Protein AF-0000000087742282 (afdb_homodimer)

Nearest PDB structures (foldseek):
  4ol8-assembly1_A  TM=4.978E-01  e=5.197E-01  Saccharomyces cerevisiae
  6ffb-assembly1_A  TM=5.145E-01  e=5.236E+00  Homo sapiens
  6g4l-assembly1_A  TM=5.117E-01  e=5.236E+00  Homo sapiens
  4nbu-assembly1_D  TM=4.990E-01  e=9.695E+00  Bacillus sp. SG-1
  4ol8-assembly1_A  TM=4.983E-01  e=5.009E-01  Saccharomyces cerevisiae

Organism: Butyrivibrio fibrisolvens (NCBI:txid831)

Structure (mmCIF, N/CA/C/O backbone):
data_AF-0000000087742282-model_v1
#
loop_
_entity.id
_entity.type
_entity.pdbx_description
1 polymer 'ISLre2 family transposase'
#
loop_
_atom_site.group_PDB
_atom_site.id
_atom_site.type_symbol
_atom_site.label_atom_id
_atom_site.label_alt_id
_atom_site.label_comp_id
_atom_site.label_asym_id
_atom_site.label_entity_id
_atom_site.label_seq_id
_atom_site.pdbx_PDB_ins_code
_atom_site.Cartn_x
_atom_site.Cartn_y
_atom_site.Cartn_z
_atom_site.occupancy
_atom_site.B_iso_or_equiv
_atom_site.auth_seq_id
_atom_site.auth_comp_id
_atom_site.auth_asym_id
_atom_site.auth_atom_id
_atom_site.pdbx_PDB_model_num
ATOM 1 N N . MET A 1 1 ? -6.805 -37.25 -22.734 1 43.94 1 MET A N 1
ATOM 2 C CA . MET A 1 1 ? -5.613 -37.812 -22.125 1 43.94 1 MET A CA 1
ATOM 3 C C . MET A 1 1 ? -4.375 -37.562 -22.969 1 43.94 1 MET A C 1
ATOM 5 O O . MET A 1 1 ? -3.328 -37.188 -22.453 1 43.94 1 MET A O 1
ATOM 9 N N . ASP A 1 2 ? -4.625 -37.656 -24.297 1 52.22 2 ASP A N 1
ATOM 10 C CA . ASP A 1 2 ? -3.496 -37.531 -25.219 1 52.22 2 ASP A CA 1
ATOM 11 C C . ASP A 1 2 ? -2.971 -36.094 -25.266 1 52.22 2 ASP A C 1
ATOM 13 O O . ASP A 1 2 ? -1.761 -35.875 -25.328 1 52.22 2 ASP A O 1
ATOM 17 N N . SER A 1 3 ? -3.893 -35.188 -24.953 1 60.19 3 SER A N 1
ATOM 18 C CA . SER A 1 3 ? -3.527 -33.781 -25.109 1 60.19 3 SER A CA 1
ATOM 19 C C . SER A 1 3 ? -2.727 -33.281 -23.906 1 60.19 3 SER A C 1
ATOM 21 O O . SER A 1 3 ? -1.747 -32.562 -24.062 1 60.19 3 SER A O 1
ATOM 23 N N . ILE A 1 4 ? -2.986 -33.844 -22.797 1 65.38 4 ILE A N 1
ATOM 24 C CA . ILE A 1 4 ? -2.264 -33.469 -21.594 1 65.38 4 ILE A CA 1
ATOM 25 C C . ILE A 1 4 ? -0.836 -34 -21.641 1 65.38 4 ILE A C 1
ATOM 27 O O . ILE A 1 4 ? 0.105 -33.344 -21.203 1 65.38 4 ILE A O 1
ATOM 31 N N . LYS A 1 5 ? -0.748 -35.125 -22.328 1 68.06 5 LYS A N 1
ATOM 32 C CA . LYS A 1 5 ? 0.563 -35.75 -22.469 1 68.06 5 LYS A CA 1
ATOM 33 C C . LYS A 1 5 ? 1.479 -34.938 -23.359 1 68.06 5 LYS A C 1
ATOM 35 O O . LYS A 1 5 ? 2.672 -34.781 -23.078 1 68.06 5 LYS A O 1
ATOM 40 N N . GLN A 1 6 ? 0.842 -34.375 -24.391 1 71.19 6 GLN A N 1
ATOM 41 C CA . GLN A 1 6 ? 1.635 -33.594 -25.312 1 71.19 6 GLN A CA 1
ATOM 42 C C . GLN A 1 6 ? 2.131 -32.312 -24.625 1 71.19 6 GLN A C 1
ATOM 44 O O . GLN A 1 6 ? 3.287 -31.922 -24.797 1 71.19 6 GLN A O 1
ATOM 49 N N . ILE A 1 7 ? 1.326 -31.734 -23.859 1 74.62 7 ILE A N 1
ATOM 50 C CA . ILE A 1 7 ? 1.693 -30.5 -23.172 1 74.62 7 ILE A CA 1
ATOM 51 C C . ILE A 1 7 ? 2.799 -30.781 -22.156 1 74.62 7 ILE A C 1
ATOM 53 O O . ILE A 1 7 ? 3.748 -30.016 -22.031 1 74.62 7 ILE A O 1
ATOM 57 N N . TRP A 1 8 ? 2.691 -31.891 -21.641 1 77.75 8 TRP A N 1
ATOM 58 C CA . TRP A 1 8 ? 3.676 -32.281 -20.641 1 77.75 8 TRP A CA 1
ATOM 59 C C . TRP A 1 8 ? 5.043 -32.5 -21.281 1 77.75 8 TRP A C 1
ATOM 61 O O . TRP A 1 8 ? 6.066 -32.062 -20.734 1 77.75 8 TRP A O 1
ATOM 71 N N . GLU A 1 9 ? 5.02 -33.031 -22.484 1 75.88 9 GLU A N 1
ATOM 72 C CA . GLU A 1 9 ? 6.285 -33.375 -23.141 1 75.88 9 GLU A CA 1
ATOM 73 C C . GLU A 1 9 ? 7.086 -32.125 -23.453 1 75.88 9 GLU A C 1
ATOM 75 O O . GLU A 1 9 ? 8.305 -32.094 -23.266 1 75.88 9 GLU A O 1
ATOM 80 N N . GLU A 1 10 ? 6.391 -31.141 -23.844 1 77 10 GLU A N 1
ATOM 81 C CA . GLU A 1 10 ? 7.062 -29.891 -24.172 1 77 10 GLU A CA 1
ATOM 82 C C . GLU A 1 10 ? 7.629 -29.219 -22.922 1 77 10 GLU A C 1
ATOM 84 O O . GLU A 1 10 ? 8.734 -28.688 -22.938 1 77 10 GLU A O 1
ATOM 89 N N . VAL A 1 11 ? 6.941 -29.266 -21.906 1 81.69 11 VAL A N 1
ATOM 90 C CA . VAL A 1 11 ? 7.348 -28.641 -20.656 1 81.69 11 VAL A CA 1
ATOM 91 C C . VAL A 1 11 ? 8.43 -29.484 -19.969 1 81.69 11 VAL A C 1
ATOM 93 O O . VAL A 1 11 ? 9.352 -28.938 -19.359 1 81.69 11 VAL A O 1
ATOM 96 N N . GLU A 1 12 ? 8.336 -30.734 -20.188 1 80.81 12 GLU A N 1
ATOM 97 C CA . GLU A 1 12 ? 9.312 -31.641 -19.594 1 80.81 12 GLU A CA 1
ATOM 98 C C . GLU A 1 12 ? 10.719 -31.359 -20.125 1 80.81 12 GLU A C 1
ATOM 100 O O . GLU A 1 12 ? 11.68 -31.359 -19.359 1 80.81 12 GLU A O 1
ATOM 105 N N . GLU A 1 13 ? 10.781 -31.094 -21.406 1 84.38 13 GLU A N 1
ATOM 106 C CA . GLU A 1 13 ? 12.086 -30.781 -22 1 84.38 13 GLU A CA 1
ATOM 107 C C . GLU A 1 13 ? 12.695 -29.531 -21.375 1 84.38 13 GLU A C 1
ATOM 109 O O . GLU A 1 13 ? 13.891 -29.5 -21.062 1 84.38 13 GLU A O 1
ATOM 114 N N . LYS A 1 14 ? 11.922 -28.578 -21.234 1 89.44 14 LYS A N 1
ATOM 115 C CA . LYS A 1 14 ? 12.406 -27.328 -20.656 1 89.44 14 LYS A CA 1
ATOM 116 C C . LYS A 1 14 ? 12.773 -27.516 -19.188 1 89.44 14 LYS A C 1
ATOM 118 O O . LYS A 1 14 ? 13.75 -26.938 -18.719 1 89.44 14 LYS A O 1
ATOM 123 N N . LEU A 1 15 ? 12.047 -28.312 -18.453 1 89.19 15 LEU A N 1
ATOM 124 C CA . LEU A 1 15 ? 12.32 -28.578 -17.062 1 89.19 15 LEU A CA 1
ATOM 125 C C . LEU A 1 15 ? 13.648 -29.312 -16.906 1 89.19 15 LEU A C 1
ATOM 127 O O . LEU A 1 15 ? 14.406 -29.047 -15.969 1 89.19 15 LEU A O 1
ATOM 131 N N . VAL A 1 16 ? 13.906 -30.203 -17.844 1 85.94 16 VAL A N 1
ATOM 132 C CA . VAL A 1 16 ? 15.156 -30.953 -17.812 1 85.94 16 VAL A CA 1
ATOM 133 C C . VAL A 1 16 ? 16.344 -30.016 -18.047 1 85.94 16 VAL A C 1
ATOM 135 O O . VAL A 1 16 ? 17.375 -30.125 -17.391 1 85.94 16 VAL A O 1
ATOM 138 N N . LYS A 1 17 ? 16.125 -29.094 -18.906 1 90.25 17 LYS A N 1
ATOM 139 C CA . LYS A 1 17 ? 17.188 -28.125 -19.188 1 90.25 17 LYS A CA 1
ATOM 140 C C . LYS A 1 17 ? 17.438 -27.25 -17.953 1 90.25 17 LYS A C 1
ATOM 142 O O . LYS A 1 17 ? 18.594 -26.906 -17.672 1 90.25 17 LYS A O 1
ATOM 147 N N . ILE A 1 18 ? 16.422 -26.906 -17.297 1 92.56 18 ILE A N 1
ATOM 148 C CA . ILE A 1 18 ? 16.531 -26.094 -16.094 1 92.56 18 ILE A CA 1
ATOM 149 C C . ILE A 1 18 ? 17.266 -26.891 -15.016 1 92.56 18 ILE A C 1
ATOM 151 O O . ILE A 1 18 ? 18.141 -26.344 -14.32 1 92.56 18 ILE A O 1
ATOM 155 N N . LYS A 1 19 ? 17 -28.125 -14.883 1 90.06 19 LYS A N 1
ATOM 156 C CA . LYS A 1 19 ? 17.672 -29 -13.93 1 90.06 19 LYS A CA 1
ATOM 157 C C . LYS A 1 19 ? 19.156 -29.125 -14.258 1 90.06 19 LYS A C 1
ATOM 159 O O . LYS A 1 19 ? 20 -29.156 -13.359 1 90.06 19 LYS A O 1
ATOM 164 N N . GLU A 1 20 ? 19.406 -29.172 -15.523 1 88.81 20 GLU A N 1
ATOM 165 C CA . GLU A 1 20 ? 20.797 -29.266 -15.977 1 88.81 20 GLU A CA 1
ATOM 166 C C . GLU A 1 20 ? 21.578 -28 -15.617 1 88.81 20 GLU A C 1
ATOM 168 O O . GLU A 1 20 ? 22.703 -28.078 -15.125 1 88.81 20 GLU A O 1
ATOM 173 N N . SER A 1 21 ? 20.953 -26.938 -15.922 1 91.31 21 SER A N 1
ATOM 174 C CA . SER A 1 21 ? 21.594 -25.672 -15.578 1 91.31 21 SER A CA 1
ATOM 175 C C . SER A 1 21 ? 21.828 -25.562 -14.078 1 91.31 21 SER A C 1
ATOM 177 O O . SER A 1 21 ? 22.859 -25.047 -13.641 1 91.31 21 SER A O 1
ATOM 179 N N . PHE A 1 22 ? 20.922 -26.031 -13.297 1 92.06 22 PHE A N 1
ATOM 180 C CA . PHE A 1 22 ? 21 -26.016 -11.844 1 92.06 22 PHE A CA 1
ATOM 181 C C . PHE A 1 22 ? 22.109 -26.938 -11.352 1 92.06 22 PHE A C 1
ATOM 183 O O . PHE A 1 22 ? 22.828 -26.609 -10.398 1 92.06 22 PHE A O 1
ATOM 190 N N . ALA A 1 23 ? 22.234 -28.016 -11.977 1 88.62 23 ALA A N 1
ATOM 191 C CA . ALA A 1 23 ? 23.281 -28.969 -11.625 1 88.62 23 ALA A CA 1
ATOM 192 C C . ALA A 1 23 ? 24.656 -28.391 -11.906 1 88.62 23 ALA A C 1
ATOM 194 O O . ALA A 1 23 ? 25.609 -28.672 -11.18 1 88.62 23 ALA A O 1
ATOM 195 N N . LYS A 1 24 ? 24.75 -27.547 -12.961 1 87.5 24 LYS A N 1
ATOM 196 C CA . LYS A 1 24 ? 26.016 -26.906 -13.32 1 87.5 24 LYS A CA 1
ATOM 197 C C . LYS A 1 24 ? 26.375 -25.812 -12.32 1 87.5 24 LYS A C 1
ATOM 199 O O . LYS A 1 24 ? 27.562 -25.609 -12.016 1 87.5 24 LYS A O 1
ATOM 204 N N . ASN A 1 25 ? 25.312 -25.109 -11.906 1 90.19 25 ASN A N 1
ATOM 205 C CA . ASN A 1 25 ? 25.5 -24.016 -10.953 1 90.19 25 ASN A CA 1
ATOM 206 C C . ASN A 1 25 ? 24.5 -24.125 -9.797 1 90.19 25 ASN A C 1
ATOM 208 O O . ASN A 1 25 ? 23.594 -23.297 -9.672 1 90.19 25 ASN A O 1
ATOM 212 N N . PRO A 1 26 ? 24.875 -25.016 -8.852 1 88.06 26 PRO A N 1
ATOM 213 C CA . PRO A 1 26 ? 23.906 -25.312 -7.789 1 88.06 26 PRO A CA 1
ATOM 214 C C . PRO A 1 26 ? 23.672 -24.109 -6.867 1 88.06 26 PRO A C 1
ATOM 216 O O . PRO A 1 26 ? 22.672 -24.078 -6.145 1 88.06 26 PRO A O 1
ATOM 219 N N . PHE A 1 27 ? 24.5 -23.094 -6.953 1 87.56 27 PHE A N 1
ATOM 220 C CA . PHE A 1 27 ? 24.344 -21.906 -6.113 1 87.56 27 PHE A CA 1
ATOM 221 C C . PHE A 1 27 ? 23.234 -21.016 -6.656 1 87.56 27 PHE A C 1
ATOM 223 O O . PHE A 1 27 ? 22.781 -20.094 -5.965 1 87.56 27 PHE A O 1
ATOM 230 N N . GLU A 1 28 ? 22.797 -21.297 -7.863 1 93 28 GLU A N 1
ATOM 231 C CA . GLU A 1 28 ? 21.75 -20.5 -8.492 1 93 28 GLU A CA 1
ATOM 232 C C . GLU A 1 28 ? 20.359 -21.094 -8.219 1 93 28 GLU A C 1
ATOM 234 O O . GLU A 1 28 ? 19.594 -21.328 -9.156 1 93 28 GLU A O 1
ATOM 239 N N . MET A 1 29 ? 20.094 -21.281 -6.988 1 93.56 29 MET A N 1
ATOM 240 C CA . MET A 1 29 ? 18.828 -21.891 -6.555 1 93.56 29 MET A CA 1
ATOM 241 C C . MET A 1 29 ? 17.656 -21 -6.941 1 93.56 29 MET A C 1
ATOM 243 O O . MET A 1 29 ? 16.594 -21.516 -7.332 1 93.56 29 MET A O 1
ATOM 247 N N . ALA A 1 30 ? 17.828 -19.719 -6.836 1 95.75 30 ALA A N 1
ATOM 248 C CA . ALA A 1 30 ? 16.734 -18.797 -7.176 1 95.75 30 ALA A CA 1
ATOM 249 C C . ALA A 1 30 ? 16.375 -18.906 -8.656 1 95.75 30 ALA A C 1
ATOM 251 O O . ALA A 1 30 ? 15.203 -18.922 -9.016 1 95.75 30 ALA A O 1
ATOM 252 N N . GLU A 1 31 ? 17.391 -18.984 -9.484 1 95.88 31 GLU A N 1
ATOM 253 C CA . GLU A 1 31 ? 17.172 -19.109 -10.922 1 95.88 31 GLU A CA 1
ATOM 254 C C . GLU A 1 31 ? 16.469 -20.422 -11.25 1 95.88 31 GLU A C 1
ATOM 256 O O . GLU A 1 31 ? 15.562 -20.453 -12.094 1 95.88 31 GLU A O 1
ATOM 261 N N . PHE A 1 32 ? 16.938 -21.453 -10.562 1 95.94 32 PHE A N 1
ATOM 262 C CA . PHE A 1 32 ? 16.297 -22.75 -10.703 1 95.94 32 PHE A CA 1
ATOM 263 C C . PHE A 1 32 ? 14.82 -22.672 -10.328 1 95.94 32 PHE A C 1
ATOM 265 O O . PHE A 1 32 ? 13.953 -23.062 -11.117 1 95.94 32 PHE A O 1
ATOM 272 N N . GLU A 1 33 ? 14.523 -22.141 -9.195 1 96.38 33 GLU A N 1
ATOM 273 C CA . GLU A 1 33 ? 13.164 -22.016 -8.688 1 96.38 33 GLU A CA 1
ATOM 274 C C . GLU A 1 33 ? 12.297 -21.172 -9.617 1 96.38 33 GLU A C 1
ATOM 276 O O . GLU A 1 33 ? 11.18 -21.562 -9.953 1 96.38 33 GLU A O 1
ATOM 281 N N . ARG A 1 34 ? 12.766 -20.016 -10.023 1 95.75 34 ARG A N 1
ATOM 282 C CA . ARG A 1 34 ? 12.039 -19.109 -10.906 1 95.75 34 ARG A CA 1
ATOM 283 C C . ARG A 1 34 ? 11.758 -19.766 -12.258 1 95.75 34 ARG A C 1
ATOM 285 O O . ARG A 1 34 ? 10.688 -19.578 -12.828 1 95.75 34 ARG A O 1
ATOM 292 N N . GLY A 1 35 ? 12.773 -20.469 -12.75 1 95.38 35 GLY A N 1
ATOM 293 C CA . GLY A 1 35 ? 12.578 -21.172 -14.008 1 95.38 35 GLY A CA 1
ATOM 294 C C . GLY A 1 35 ? 11.5 -22.234 -13.93 1 95.38 35 GLY A C 1
ATOM 295 O O . GLY A 1 35 ? 10.656 -22.328 -14.82 1 95.38 35 GLY A O 1
ATOM 296 N N . VAL A 1 36 ? 11.562 -23.031 -12.875 1 95.19 36 VAL A N 1
ATOM 297 C CA . VAL A 1 36 ? 10.562 -24.062 -12.656 1 95.19 36 VAL A CA 1
ATOM 298 C C . VAL A 1 36 ? 9.188 -23.422 -12.508 1 95.19 36 VAL A C 1
ATOM 300 O O . VAL A 1 36 ? 8.219 -23.875 -13.125 1 95.19 36 VAL A O 1
ATOM 303 N N . HIS A 1 37 ? 9.125 -22.375 -11.742 1 94.94 37 HIS A N 1
ATOM 304 C CA . HIS A 1 37 ? 7.875 -21.656 -11.516 1 94.94 37 HIS A CA 1
ATOM 305 C C . HIS A 1 37 ? 7.266 -21.172 -12.828 1 94.94 37 HIS A C 1
ATOM 307 O O . HIS A 1 37 ? 6.066 -21.328 -13.055 1 94.94 37 HIS A O 1
ATOM 313 N N . ALA A 1 38 ? 8.031 -20.609 -13.656 1 93.81 38 ALA A N 1
ATOM 314 C CA . ALA A 1 38 ? 7.578 -20.094 -14.953 1 93.81 38 ALA A CA 1
ATOM 315 C C . ALA A 1 38 ? 7.027 -21.219 -15.828 1 93.81 38 ALA A C 1
ATOM 317 O O . ALA A 1 38 ? 6.012 -21.047 -16.5 1 93.81 38 ALA A O 1
ATOM 318 N N . GLN A 1 39 ? 7.699 -22.375 -15.82 1 92.75 39 GLN A N 1
ATOM 319 C CA . GLN A 1 39 ? 7.289 -23.5 -16.656 1 92.75 39 GLN A CA 1
ATOM 320 C C . GLN A 1 39 ? 5.969 -24.094 -16.188 1 92.75 39 GLN A C 1
ATOM 322 O O . GLN A 1 39 ? 5.117 -24.453 -17 1 92.75 39 GLN A O 1
ATOM 327 N N . PHE A 1 40 ? 5.797 -24.188 -14.938 1 92.62 40 PHE A N 1
ATOM 328 C CA . PHE A 1 40 ? 4.555 -24.766 -14.43 1 92.62 40 PHE A CA 1
ATOM 329 C C . PHE A 1 40 ? 3.389 -23.812 -14.641 1 92.62 40 PHE A C 1
ATOM 331 O O . PHE A 1 40 ? 2.258 -24.234 -14.867 1 92.62 40 PHE A O 1
ATOM 338 N N . ASN A 1 41 ? 3.621 -22.531 -14.578 1 92.94 41 ASN A N 1
ATOM 339 C CA . ASN A 1 41 ? 2.586 -21.578 -14.938 1 92.94 41 ASN A CA 1
ATOM 340 C C . ASN A 1 41 ? 2.191 -21.703 -16.406 1 92.94 41 ASN A C 1
ATOM 342 O O . ASN A 1 41 ? 1.013 -21.594 -16.75 1 92.94 41 ASN A O 1
ATOM 346 N N . ARG A 1 42 ? 3.15 -21.875 -17.219 1 92.19 42 ARG A N 1
ATOM 347 C CA . ARG A 1 42 ? 2.867 -22.094 -18.625 1 92.19 42 ARG A CA 1
ATOM 348 C C . ARG A 1 42 ? 2.031 -23.359 -18.828 1 92.19 42 ARG A C 1
ATOM 350 O O . ARG A 1 42 ? 1.093 -23.359 -19.625 1 92.19 42 ARG A O 1
ATOM 357 N N . LEU A 1 43 ? 2.424 -24.422 -18.141 1 91.25 43 LEU A N 1
ATOM 358 C CA . LEU A 1 43 ? 1.689 -25.672 -18.219 1 91.25 43 LEU A CA 1
ATOM 359 C C . LEU A 1 43 ? 0.241 -25.484 -17.781 1 91.25 43 LEU A C 1
ATOM 361 O O . LEU A 1 43 ? -0.67 -26.078 -18.375 1 91.25 43 LEU A O 1
ATOM 365 N N . GLU A 1 44 ? 0.077 -24.75 -16.766 1 93.38 44 GLU A N 1
ATOM 366 C CA . GLU A 1 44 ? -1.269 -24.438 -16.297 1 93.38 44 GLU A CA 1
ATOM 367 C C . GLU A 1 44 ? -2.09 -23.75 -17.375 1 93.38 44 GLU A C 1
ATOM 369 O O . GLU A 1 44 ? -3.24 -24.125 -17.625 1 93.38 44 GLU A O 1
ATOM 374 N N . ARG A 1 45 ? -1.546 -22.766 -18.016 1 94.94 45 ARG A N 1
ATOM 375 C CA . ARG A 1 45 ? -2.236 -22.047 -19.078 1 94.94 45 ARG A CA 1
ATOM 376 C C . ARG A 1 45 ? -2.604 -22.984 -20.234 1 94.94 45 ARG A C 1
ATOM 378 O O . ARG A 1 45 ? -3.713 -22.906 -20.766 1 94.94 45 ARG A O 1
ATOM 385 N N . ASP A 1 46 ? -1.679 -23.844 -20.578 1 92.94 46 ASP A N 1
ATOM 386 C CA . ASP A 1 46 ? -1.927 -24.797 -21.656 1 92.94 46 ASP A CA 1
ATOM 387 C C . ASP A 1 46 ? -3.051 -25.766 -21.281 1 92.94 46 ASP A C 1
ATOM 389 O O . ASP A 1 46 ? -3.859 -26.141 -22.141 1 92.94 46 ASP A O 1
ATOM 393 N N . PHE A 1 47 ? -3.012 -26.172 -20.047 1 92.12 47 PHE A N 1
ATOM 394 C CA . PHE A 1 47 ? -4.047 -27.094 -19.578 1 92.12 47 PHE A CA 1
ATOM 395 C C . PHE A 1 47 ? -5.422 -26.438 -19.672 1 92.12 47 PHE A C 1
ATOM 397 O O . PHE A 1 47 ? -6.379 -27.062 -20.141 1 92.12 47 PHE A O 1
ATOM 404 N N . ILE A 1 48 ? -5.555 -25.219 -19.266 1 95.12 48 ILE A N 1
ATOM 405 C CA . ILE A 1 48 ? -6.828 -24.516 -19.297 1 95.12 48 ILE A CA 1
ATOM 406 C C . ILE A 1 48 ? -7.254 -24.281 -20.734 1 95.12 48 ILE A C 1
ATOM 408 O O . ILE A 1 48 ? -8.414 -24.5 -21.094 1 95.12 48 ILE A O 1
ATOM 412 N N . LYS A 1 49 ? -6.324 -23.844 -21.531 1 95.12 49 LYS A N 1
ATOM 413 C CA . LYS A 1 49 ? -6.578 -23.656 -22.953 1 95.12 49 LYS A CA 1
ATOM 414 C C . LYS A 1 49 ? -7.152 -24.922 -23.594 1 95.12 49 LYS A C 1
ATOM 416 O O . LYS A 1 49 ? -8.188 -24.875 -24.25 1 95.12 49 LYS A O 1
ATOM 421 N N . GLN A 1 50 ? -6.488 -25.984 -23.344 1 92.25 50 GLN A N 1
ATOM 422 C CA . GLN A 1 50 ? -6.902 -27.25 -23.922 1 92.25 50 GLN A CA 1
ATOM 423 C C . GLN A 1 50 ? -8.289 -27.656 -23.438 1 92.25 50 GLN A C 1
ATOM 425 O O . GLN A 1 50 ? -9.102 -28.172 -24.219 1 92.25 50 GLN A O 1
ATOM 430 N N . THR A 1 51 ? -8.492 -27.469 -22.203 1 91.94 51 THR A N 1
ATOM 431 C CA . THR A 1 51 ? -9.797 -27.797 -21.641 1 91.94 51 THR A CA 1
ATOM 432 C C . THR A 1 51 ? -10.906 -27 -22.328 1 91.94 51 THR A C 1
ATOM 434 O O . THR A 1 51 ? -11.938 -27.562 -22.703 1 91.94 51 THR A O 1
ATOM 437 N N . LEU A 1 52 ? -10.727 -25.734 -22.531 1 94.06 52 LEU A N 1
ATOM 438 C CA . LEU A 1 52 ? -11.719 -24.875 -23.172 1 94.06 52 LEU A CA 1
ATOM 439 C C . LEU A 1 52 ? -11.93 -25.25 -24.625 1 94.06 52 LEU A C 1
ATOM 441 O O . LEU A 1 52 ? -13.062 -25.297 -25.109 1 94.06 52 LEU A O 1
ATOM 445 N N . GLU A 1 53 ? -10.867 -25.562 -25.281 1 94.19 53 GLU A N 1
ATOM 446 C CA . GLU A 1 53 ? -10.969 -25.953 -26.688 1 94.19 53 GLU A CA 1
ATOM 447 C C . GLU A 1 53 ? -11.641 -27.312 -26.844 1 94.19 53 GLU A C 1
ATOM 449 O O . GLU A 1 53 ? -12.359 -27.547 -27.812 1 94.19 53 GLU A O 1
ATOM 454 N N . GLU A 1 54 ? -11.367 -28.203 -25.906 1 90 54 GLU A N 1
ATOM 455 C CA . GLU A 1 54 ? -12.047 -29.484 -25.906 1 90 54 GLU A CA 1
ATOM 456 C C . GLU A 1 54 ? -13.555 -29.312 -25.75 1 90 54 GLU A C 1
ATOM 458 O O . GLU A 1 54 ? -14.336 -30 -26.406 1 90 54 GLU A O 1
ATOM 463 N N . LYS A 1 55 ? -13.93 -28.469 -24.906 1 90.69 55 LYS A N 1
ATOM 464 C CA . LYS A 1 55 ? -15.352 -28.188 -24.719 1 90.69 55 LYS A CA 1
ATOM 465 C C . LYS A 1 55 ? -15.969 -27.578 -25.969 1 90.69 55 LYS A C 1
ATOM 467 O O . LYS A 1 55 ? -17.109 -27.891 -26.328 1 90.69 55 LYS A O 1
ATOM 472 N N . ASP A 1 56 ? -15.289 -26.641 -26.594 1 92.81 56 ASP A N 1
ATOM 473 C CA . ASP A 1 56 ? -15.766 -26.062 -27.844 1 92.81 56 ASP A CA 1
ATOM 474 C C . ASP A 1 56 ? -15.938 -27.141 -28.906 1 92.81 56 ASP A C 1
ATOM 476 O O . ASP A 1 56 ? -16.922 -27.125 -29.656 1 92.81 56 ASP A O 1
ATOM 480 N N . ASN A 1 57 ? -14.984 -28.031 -28.953 1 90.81 57 ASN A N 1
ATOM 481 C CA . ASN A 1 57 ? -15.047 -29.141 -29.906 1 90.81 57 ASN A CA 1
ATOM 482 C C . ASN A 1 57 ? -16.234 -30.062 -29.625 1 90.81 57 ASN A C 1
ATOM 484 O O . ASN A 1 57 ? -16.844 -30.594 -30.547 1 90.81 57 ASN A O 1
ATOM 488 N N . GLN A 1 58 ? -16.484 -30.219 -28.359 1 87.62 58 GLN A N 1
ATOM 489 C CA . GLN A 1 58 ? -17.641 -31.016 -27.984 1 87.62 58 GLN A CA 1
ATOM 490 C C . GLN A 1 58 ? -18.938 -30.359 -28.469 1 87.62 58 GLN A C 1
ATOM 492 O O . GLN A 1 58 ? -19.844 -31.062 -28.922 1 87.62 58 GLN A O 1
ATOM 497 N N . ILE A 1 59 ? -19.031 -29.078 -28.375 1 89.88 59 ILE A N 1
ATOM 498 C CA . ILE A 1 59 ? -20.203 -28.344 -28.859 1 89.88 59 ILE A CA 1
ATOM 499 C C . ILE A 1 59 ? -20.297 -28.469 -30.375 1 89.88 59 ILE A C 1
ATOM 501 O O . ILE A 1 59 ? -21.375 -28.766 -30.922 1 89.88 59 ILE A O 1
ATOM 505 N N . ARG A 1 60 ? -19.234 -28.328 -31.016 1 90.06 60 ARG A N 1
ATOM 506 C CA . ARG A 1 60 ? -19.172 -28.406 -32.469 1 90.06 60 ARG A CA 1
ATOM 507 C C . ARG A 1 60 ? -19.656 -29.781 -32.969 1 90.06 60 ARG A C 1
ATOM 509 O O . ARG A 1 60 ? -20.344 -29.875 -33.969 1 90.06 60 ARG A O 1
ATOM 516 N N . GLY A 1 61 ? -19.312 -30.781 -32.156 1 85.5 61 GLY A N 1
ATOM 517 C CA . GLY A 1 61 ? -19.609 -32.125 -32.594 1 85.5 61 GLY A CA 1
ATOM 518 C C . GLY A 1 61 ? -20.938 -32.656 -32.062 1 85.5 61 GLY A C 1
ATOM 519 O O . GLY A 1 61 ? -21.359 -33.75 -32.406 1 85.5 61 GLY A O 1
ATOM 520 N N . SER A 1 62 ? -21.609 -31.828 -31.328 1 83.5 62 SER A N 1
ATOM 521 C CA . SER A 1 62 ? -22.844 -32.281 -30.688 1 83.5 62 SER A CA 1
ATOM 522 C C . SER A 1 62 ? -24 -32.344 -31.703 1 83.5 62 SER A C 1
ATOM 524 O O . SER A 1 62 ? -24.156 -31.422 -32.5 1 83.5 62 SER A O 1
ATOM 526 N N . LEU A 1 63 ? -24.797 -33.344 -31.656 1 76.62 63 LEU A N 1
ATOM 527 C CA . LEU A 1 63 ? -25.953 -33.531 -32.531 1 76.62 63 LEU A CA 1
ATOM 528 C C . LEU A 1 63 ? -27.062 -32.531 -32.156 1 76.62 63 LEU A C 1
ATOM 530 O O . LEU A 1 63 ? -27.781 -32.062 -33.031 1 76.62 63 LEU A O 1
ATOM 534 N N . LYS A 1 64 ? -27.156 -32.312 -30.922 1 77.56 64 LYS A N 1
ATOM 535 C CA . LYS A 1 64 ? -28.188 -31.391 -30.453 1 77.56 64 LYS A CA 1
ATOM 536 C C . LYS A 1 64 ? -27.969 -29.984 -31.016 1 77.56 64 LYS A C 1
ATOM 538 O O . LYS A 1 64 ? -28.922 -29.297 -31.359 1 77.56 64 LYS A O 1
ATOM 543 N N . ARG A 1 65 ? -26.75 -29.625 -31.062 1 81.19 65 ARG A N 1
ATOM 544 C CA . ARG A 1 65 ? -26.422 -28.297 -31.594 1 81.19 65 ARG A CA 1
ATOM 545 C C . ARG A 1 65 ? -26.797 -28.188 -33.062 1 81.19 65 ARG A C 1
ATOM 547 O O . ARG A 1 65 ? -27.25 -27.125 -33.531 1 81.19 65 ARG A O 1
ATOM 554 N N . LEU A 1 66 ? -26.781 -29.281 -33.781 1 80.44 66 LEU A N 1
ATOM 555 C CA . LEU A 1 66 ? -27.078 -29.312 -35.188 1 80.44 66 LEU A CA 1
ATOM 556 C C . LEU A 1 66 ? -28.547 -28.984 -35.438 1 80.44 66 LEU A C 1
ATOM 558 O O . LEU A 1 66 ? -28.906 -28.516 -36.531 1 80.44 66 LEU A O 1
ATOM 562 N N . ASP A 1 67 ? -29.266 -29.234 -34.469 1 84.31 67 ASP A N 1
ATOM 563 C CA . ASP A 1 67 ? -30.688 -29 -34.594 1 84.31 67 ASP A CA 1
ATOM 564 C C . ASP A 1 67 ? -30.984 -27.5 -34.719 1 84.31 67 ASP A C 1
ATOM 566 O O . ASP A 1 67 ? -31.906 -27.109 -35.438 1 84.31 67 ASP A O 1
ATOM 570 N N . ASN A 1 68 ? -30.172 -26.734 -34.094 1 89.69 68 ASN A N 1
ATOM 571 C CA . ASN A 1 68 ? -30.594 -25.344 -33.969 1 89.69 68 ASN A CA 1
ATOM 572 C C . ASN A 1 68 ? -29.5 -24.391 -34.438 1 89.69 68 ASN A C 1
ATOM 574 O O . ASN A 1 68 ? -29.75 -23.203 -34.625 1 89.69 68 ASN A O 1
ATOM 578 N N . TRP A 1 69 ? -28.312 -24.938 -34.562 1 92.06 69 TRP A N 1
ATOM 579 C CA . TRP A 1 69 ? -27.188 -24.031 -34.781 1 92.06 69 TRP A CA 1
ATOM 580 C C . TRP A 1 69 ? -26.328 -24.5 -35.969 1 92.06 69 TRP A C 1
ATOM 582 O O . TRP A 1 69 ? -26.109 -25.703 -36.125 1 92.06 69 TRP A O 1
ATOM 592 N N . VAL A 1 70 ? -25.859 -23.594 -36.75 1 94.12 70 VAL A N 1
ATOM 593 C CA . VAL A 1 70 ? -24.922 -23.891 -37.844 1 94.12 70 VAL A CA 1
ATOM 594 C C . VAL A 1 70 ? -23.578 -23.203 -37.562 1 94.12 70 VAL A C 1
ATOM 596 O O . VAL A 1 70 ? -23.547 -22.078 -37.062 1 94.12 70 VAL A O 1
ATOM 599 N N . ILE A 1 71 ? -22.5 -23.891 -37.906 1 94.19 71 ILE A N 1
ATOM 600 C CA . ILE A 1 71 ? -21.156 -23.344 -37.688 1 94.19 71 ILE A CA 1
ATOM 601 C C . ILE A 1 71 ? -20.891 -22.219 -38.688 1 94.19 71 ILE A C 1
ATOM 603 O O . ILE A 1 71 ? -21.109 -22.391 -39.906 1 94.19 71 ILE A O 1
ATOM 607 N N . VAL A 1 72 ? -20.438 -21.125 -38.219 1 95.44 72 VAL A N 1
ATOM 608 C CA . VAL A 1 72 ? -20.094 -20 -39.094 1 95.44 72 VAL A CA 1
ATOM 609 C C . VAL A 1 72 ? -18.578 -19.953 -39.281 1 95.44 72 VAL A C 1
ATOM 611 O O . VAL A 1 72 ? -18.094 -20.047 -40.406 1 95.44 72 VAL A O 1
ATOM 614 N N . ARG A 1 73 ? -17.797 -19.797 -38.219 1 95.88 73 ARG A N 1
ATOM 615 C CA . ARG A 1 73 ? -16.344 -19.734 -38.25 1 95.88 73 ARG A CA 1
ATOM 616 C C . ARG A 1 73 ? -15.742 -19.984 -36.875 1 95.88 73 ARG A C 1
ATOM 618 O O . ARG A 1 73 ? -16.469 -20.078 -35.875 1 95.88 73 ARG A O 1
ATOM 625 N N . GLN A 1 74 ? -14.469 -20.156 -36.875 1 95.38 74 GLN A N 1
ATOM 626 C CA . GLN A 1 74 ? -13.703 -20.25 -35.625 1 95.38 74 GLN A CA 1
ATOM 627 C C . GLN A 1 74 ? -12.883 -18.984 -35.406 1 95.38 74 GLN A C 1
ATOM 629 O O . GLN A 1 74 ? -12.289 -18.438 -36.312 1 95.38 74 GLN A O 1
ATOM 634 N N . ASP A 1 75 ? -12.906 -18.516 -34.219 1 95.62 75 ASP A N 1
ATOM 635 C CA . ASP A 1 75 ? -12.156 -17.328 -33.812 1 95.62 75 ASP A CA 1
ATOM 636 C C . ASP A 1 75 ? -11.203 -17.641 -32.656 1 95.62 75 ASP A C 1
ATOM 638 O O . ASP A 1 75 ? -11.211 -18.75 -32.125 1 95.62 75 ASP A O 1
ATOM 642 N N . THR A 1 76 ? -10.328 -16.688 -32.406 1 95.44 76 THR A N 1
ATOM 643 C CA . THR A 1 76 ? -9.414 -16.797 -31.281 1 95.44 76 THR A CA 1
ATOM 644 C C . THR A 1 76 ? -9.773 -15.789 -30.188 1 95.44 76 THR A C 1
ATOM 646 O O . THR A 1 76 ? -10.117 -14.648 -30.484 1 95.44 76 THR A O 1
ATOM 649 N N . LYS A 1 77 ? -9.75 -16.234 -28.953 1 95.19 77 LYS A N 1
ATOM 650 C CA . LYS A 1 77 ? -10.031 -15.367 -27.812 1 95.19 77 LYS A CA 1
ATOM 651 C C . LYS A 1 77 ? -8.852 -15.359 -26.828 1 95.19 77 LYS A C 1
ATOM 653 O O . LYS A 1 77 ? -8.266 -16.406 -26.547 1 95.19 77 LYS A O 1
ATOM 658 N N . LYS A 1 78 ? -8.477 -14.148 -26.391 1 95.44 78 LYS A N 1
ATOM 659 C CA . LYS A 1 78 ? -7.484 -13.977 -25.328 1 95.44 78 LYS A CA 1
ATOM 660 C C . LYS A 1 78 ? -8.156 -13.664 -24 1 95.44 78 LYS A C 1
ATOM 662 O O . LYS A 1 78 ? -8.961 -12.734 -23.906 1 95.44 78 LYS A O 1
ATOM 667 N N . LEU A 1 79 ? -7.918 -14.461 -23 1 96.06 79 LEU A N 1
ATOM 668 C CA . LEU A 1 79 ? -8.484 -14.305 -21.656 1 96.06 79 LEU A CA 1
ATOM 669 C C . LEU A 1 79 ? -7.395 -14.32 -20.594 1 96.06 79 LEU A C 1
ATOM 671 O O . LEU A 1 79 ? -6.574 -15.242 -20.562 1 96.06 79 LEU A O 1
ATOM 675 N N . LEU A 1 80 ? -7.316 -13.25 -19.797 1 97.44 80 LEU A N 1
ATOM 676 C CA . LEU A 1 80 ? -6.309 -13.195 -18.734 1 97.44 80 LEU A CA 1
ATOM 677 C C . LEU A 1 80 ? -6.754 -14 -17.516 1 97.44 80 LEU A C 1
ATOM 679 O O . LEU A 1 80 ? -7.758 -13.664 -16.891 1 97.44 80 LEU A O 1
ATOM 683 N N . ALA A 1 81 ? -6.027 -15.039 -17.219 1 97.25 81 ALA A N 1
ATOM 684 C CA . ALA A 1 81 ? -6.281 -15.898 -16.062 1 97.25 81 ALA A CA 1
ATOM 685 C C . ALA A 1 81 ? -5.246 -15.664 -14.969 1 97.25 81 ALA A C 1
ATOM 687 O O . ALA A 1 81 ? -4.344 -14.836 -15.125 1 97.25 81 ALA A O 1
ATOM 688 N N . LEU A 1 82 ? -5.312 -16.359 -13.867 1 96.31 82 LEU A N 1
ATOM 689 C CA . LEU A 1 82 ? -4.445 -16.188 -12.703 1 96.31 82 LEU A CA 1
ATOM 690 C C . LEU A 1 82 ? -2.984 -16.422 -13.078 1 96.31 82 LEU A C 1
ATOM 692 O O . LEU A 1 82 ? -2.092 -15.742 -12.57 1 96.31 82 LEU A O 1
ATOM 696 N N . SER A 1 83 ? -2.76 -17.406 -13.992 1 95.56 83 SER A N 1
ATOM 697 C CA . SER A 1 83 ? -1.399 -17.797 -14.359 1 95.56 83 SER A CA 1
ATOM 698 C C . SER A 1 83 ? -0.868 -16.922 -15.492 1 95.56 83 SER A C 1
ATOM 700 O O . SER A 1 83 ? 0.328 -16.953 -15.797 1 95.56 83 SER A O 1
ATOM 702 N N . GLY A 1 84 ? -1.781 -16.156 -16.109 1 96 84 GLY A N 1
ATOM 703 C CA . GLY A 1 84 ? -1.427 -15.336 -17.25 1 96 84 GLY A CA 1
ATOM 704 C C . GLY A 1 84 ? -2.441 -15.414 -18.375 1 96 84 GLY A C 1
ATOM 705 O O . GLY A 1 84 ? -3.498 -16.031 -18.234 1 96 84 GLY A O 1
ATOM 706 N N . PRO A 1 85 ? -2.098 -14.859 -19.484 1 96.88 85 PRO A N 1
ATOM 707 C CA . PRO A 1 85 ? -3.031 -14.852 -20.609 1 96.88 85 PRO A CA 1
ATOM 708 C C . PRO A 1 85 ? -3.172 -16.219 -21.266 1 96.88 85 PRO A C 1
ATOM 710 O O . PRO A 1 85 ? -2.174 -16.906 -21.484 1 96.88 85 PRO A O 1
ATOM 713 N N . ILE A 1 86 ? -4.383 -16.609 -21.547 1 96.44 86 ILE A N 1
ATOM 714 C CA . ILE A 1 86 ? -4.715 -17.828 -22.281 1 96.44 86 ILE A CA 1
ATOM 715 C C . ILE A 1 86 ? -5.316 -17.469 -23.641 1 96.44 86 ILE A C 1
ATOM 717 O O . ILE A 1 86 ? -6.238 -16.641 -23.719 1 96.44 86 ILE A O 1
ATOM 721 N N . VAL A 1 87 ? -4.766 -18.016 -24.672 1 96.44 87 VAL A N 1
ATOM 722 C CA . VAL A 1 87 ? -5.305 -17.812 -26.016 1 96.44 87 VAL A CA 1
ATOM 723 C C . VAL A 1 87 ? -5.906 -19.125 -26.531 1 96.44 87 VAL A C 1
ATOM 725 O O . VAL A 1 87 ? -5.195 -20.109 -26.703 1 96.44 87 VAL A O 1
ATOM 728 N N . PHE A 1 88 ? -7.219 -19.156 -26.781 1 95.75 88 PHE A N 1
ATOM 729 C CA . PHE A 1 88 ? -7.855 -20.391 -27.219 1 95.75 88 PHE A CA 1
ATOM 730 C C . PHE A 1 88 ? -8.836 -20.141 -28.344 1 95.75 88 PHE A C 1
ATOM 732 O O . PHE A 1 88 ? -9.266 -19 -28.562 1 95.75 88 PHE A O 1
ATOM 739 N N . LYS A 1 89 ? -9.141 -21.172 -29.016 1 96.19 89 LYS A N 1
ATOM 740 C CA . LYS A 1 89 ? -10.07 -21.109 -30.141 1 96.19 89 LYS A CA 1
ATOM 741 C C . LYS A 1 89 ? -11.5 -21.359 -29.688 1 96.19 89 LYS A C 1
ATOM 743 O O . LYS A 1 89 ? -11.742 -22.172 -28.797 1 96.19 89 LYS A O 1
ATOM 748 N N . LYS A 1 90 ? -12.414 -20.594 -30.297 1 95 90 LYS A N 1
ATOM 749 C CA . LYS A 1 90 ? -13.844 -20.781 -30.062 1 95 90 LYS A CA 1
ATOM 750 C C . LYS A 1 90 ? -14.641 -20.656 -31.359 1 95 90 LYS A C 1
ATOM 752 O O . LYS A 1 90 ? -14.148 -20.078 -32.344 1 95 90 LYS A O 1
ATOM 757 N N . THR A 1 91 ? -15.844 -21.188 -31.359 1 95.81 91 THR A N 1
ATOM 758 C CA . THR A 1 91 ? -16.609 -21.297 -32.594 1 95.81 91 THR A CA 1
ATOM 759 C C . THR A 1 91 ? -17.844 -20.391 -32.562 1 95.81 91 THR A C 1
ATOM 761 O O . THR A 1 91 ? -18.562 -20.359 -31.547 1 95.81 91 THR A O 1
ATOM 764 N N . LEU A 1 92 ? -17.953 -19.578 -33.625 1 96 92 LEU A N 1
ATOM 765 C CA . LEU A 1 92 ? -19.172 -18.781 -33.812 1 96 92 LEU A CA 1
ATOM 766 C C . LEU A 1 92 ? -20.25 -19.594 -34.5 1 96 92 LEU A C 1
ATOM 768 O O . LEU A 1 92 ? -20 -20.188 -35.562 1 96 92 LEU A O 1
ATOM 772 N N . PHE A 1 93 ? -21.469 -19.656 -33.906 1 95.06 93 PHE A N 1
ATOM 773 C CA . PHE A 1 93 ? -22.594 -20.375 -34.469 1 95.06 93 PHE A CA 1
ATOM 774 C C . PHE A 1 93 ? -23.703 -19.422 -34.875 1 95.06 93 PHE A C 1
ATOM 776 O O . PHE A 1 93 ? -23.828 -18.328 -34.312 1 95.06 93 PHE A O 1
ATOM 783 N N . LYS A 1 94 ? -24.422 -19.75 -35.812 1 95.81 94 LYS A N 1
ATOM 784 C CA . LYS A 1 94 ? -25.625 -19.016 -36.25 1 95.81 94 LYS A CA 1
ATOM 785 C C . LYS A 1 94 ? -26.875 -19.844 -36 1 95.81 94 LYS A C 1
ATOM 787 O O . LYS A 1 94 ? -26.953 -21.016 -36.344 1 95.81 94 LYS A O 1
ATOM 792 N N . ASN A 1 95 ? -27.797 -19.188 -35.312 1 93.25 95 ASN A N 1
ATOM 793 C CA . ASN A 1 95 ? -29.062 -19.875 -35.031 1 93.25 95 ASN A CA 1
ATOM 794 C C . ASN A 1 95 ? -29.891 -20.031 -36.312 1 93.25 95 ASN A C 1
ATOM 796 O O . ASN A 1 95 ? -30.078 -19.078 -37.062 1 93.25 95 ASN A O 1
ATOM 800 N N . LYS A 1 96 ? -30.516 -21.188 -36.469 1 91.56 96 LYS A N 1
ATOM 801 C CA . LYS A 1 96 ? -31.266 -21.516 -37.688 1 91.56 96 LYS A CA 1
ATOM 802 C C . LYS A 1 96 ? -32.594 -20.797 -37.688 1 91.56 96 LYS A C 1
ATOM 804 O O . LYS A 1 96 ? -33.125 -20.453 -38.75 1 91.56 96 LYS A O 1
ATOM 809 N N . THR A 1 97 ? -33.125 -20.625 -36.594 1 91.62 97 THR A N 1
ATOM 810 C CA . THR A 1 97 ? -34.5 -20.094 -36.469 1 91.62 97 THR A CA 1
ATOM 811 C C . THR A 1 97 ? -34.5 -18.562 -36.625 1 91.62 97 THR A C 1
ATOM 813 O O . THR A 1 97 ? -35.219 -18.016 -37.438 1 91.62 97 THR A O 1
ATOM 816 N N . ASP A 1 98 ? -33.656 -17.875 -35.812 1 91.94 98 ASP A N 1
ATOM 817 C CA . ASP A 1 98 ? -33.75 -16.422 -35.781 1 91.94 98 ASP A CA 1
ATOM 818 C C . ASP A 1 98 ? -32.531 -15.789 -36.438 1 91.94 98 ASP A C 1
ATOM 820 O O . ASP A 1 98 ? -32.469 -14.57 -36.625 1 91.94 98 ASP A O 1
ATOM 824 N N . GLY A 1 99 ? -31.531 -16.453 -36.688 1 92.69 99 GLY A N 1
ATOM 825 C CA . GLY A 1 99 ? -30.422 -15.992 -37.5 1 92.69 99 GLY A CA 1
ATOM 826 C C . GLY A 1 99 ? -29.359 -15.266 -36.719 1 92.69 99 GLY A C 1
ATOM 827 O O . GLY A 1 99 ? -28.328 -14.859 -37.25 1 92.69 99 GLY A O 1
ATOM 828 N N . HIS A 1 100 ? -29.484 -15.117 -35.406 1 93.31 100 HIS A N 1
ATOM 829 C CA . HIS A 1 100 ? -28.469 -14.406 -34.656 1 93.31 100 HIS A CA 1
ATOM 830 C C . HIS A 1 100 ? -27.25 -15.289 -34.406 1 93.31 100 HIS A C 1
ATOM 832 O O . HIS A 1 100 ? -27.344 -16.516 -34.438 1 93.31 100 HIS A O 1
ATOM 838 N N . SER A 1 101 ? -26.094 -14.734 -34.312 1 94.44 101 SER A N 1
ATOM 839 C CA . SER A 1 101 ? -24.828 -15.453 -34.094 1 94.44 101 SER A CA 1
ATOM 840 C C . SER A 1 101 ? -24.391 -15.352 -32.656 1 94.44 101 SER A C 1
ATOM 842 O O . SER A 1 101 ? -24.594 -14.328 -31.984 1 94.44 101 SER A O 1
ATOM 844 N N . GLU A 1 102 ? -23.797 -16.453 -32.156 1 92.38 102 GLU A N 1
ATOM 845 C CA . GLU A 1 102 ? -23.344 -16.484 -30.781 1 92.38 102 GLU A CA 1
ATOM 846 C C . GLU A 1 102 ? -22.203 -17.484 -30.594 1 92.38 102 GLU A C 1
ATOM 848 O O . GLU A 1 102 ? -22.125 -18.469 -31.328 1 92.38 102 GLU A O 1
ATOM 853 N N . TYR A 1 103 ? -21.344 -17.125 -29.75 1 94.25 103 TYR A N 1
ATOM 854 C CA . TYR A 1 103 ? -20.375 -18.109 -29.281 1 94.25 103 TYR A CA 1
ATOM 855 C C . TYR A 1 103 ? -20.953 -18.969 -28.188 1 94.25 103 TYR A C 1
ATOM 857 O O . TYR A 1 103 ? -21.031 -18.547 -27.031 1 94.25 103 TYR A O 1
ATOM 865 N N . LEU A 1 104 ? -21.312 -20.203 -28.469 1 91.31 104 LEU A N 1
ATOM 866 C CA . LEU A 1 104 ? -22.078 -21.047 -27.547 1 91.31 104 LEU A CA 1
ATOM 867 C C . LEU A 1 104 ? -21.25 -21.406 -26.328 1 91.31 104 LEU A C 1
ATOM 869 O O . LEU A 1 104 ? -21.781 -21.562 -25.219 1 91.31 104 LEU A O 1
ATOM 873 N N . ILE A 1 105 ? -19.922 -21.562 -26.516 1 92.25 105 ILE A N 1
ATOM 874 C CA . ILE A 1 105 ? -19.062 -21.875 -25.359 1 92.25 105 ILE A CA 1
ATOM 875 C C . ILE A 1 105 ? -19.094 -20.719 -24.375 1 92.25 105 ILE A C 1
ATOM 877 O O . ILE A 1 105 ? -19.094 -20.922 -23.156 1 92.25 105 ILE A O 1
ATOM 881 N N . ASP A 1 106 ? -19.094 -19.484 -24.875 1 92.31 106 ASP A N 1
ATOM 882 C CA . ASP A 1 106 ? -19.188 -18.328 -23.984 1 92.31 106 ASP A CA 1
ATOM 883 C C . ASP A 1 106 ? -20.5 -18.328 -23.203 1 92.31 106 ASP A C 1
ATOM 885 O O . ASP A 1 106 ? -20.516 -18.031 -22.016 1 92.31 106 ASP A O 1
ATOM 889 N N . LYS A 1 107 ? -21.5 -18.641 -23.875 1 88.56 107 LYS A N 1
ATOM 890 C CA . LYS A 1 107 ? -22.812 -18.703 -23.25 1 88.56 107 LYS A CA 1
ATOM 891 C C . LYS A 1 107 ? -22.828 -19.734 -22.125 1 88.56 107 LYS A C 1
ATOM 893 O O . LYS A 1 107 ? -23.328 -19.469 -21.031 1 88.56 107 LYS A O 1
ATOM 898 N N . ILE A 1 108 ? -22.281 -20.906 -22.406 1 87.81 108 ILE A N 1
ATOM 899 C CA . ILE A 1 108 ? -22.281 -22 -21.438 1 87.81 108 ILE A CA 1
ATOM 900 C C . ILE A 1 108 ? -21.406 -21.625 -20.234 1 87.81 108 ILE A C 1
ATOM 902 O O . ILE A 1 108 ? -21.75 -21.906 -19.094 1 87.81 108 ILE A O 1
ATOM 906 N N . LEU A 1 109 ? -20.312 -20.922 -20.531 1 90.25 109 LEU A N 1
ATOM 907 C CA . LEU A 1 109 ? -19.344 -20.594 -19.484 1 90.25 109 LEU A CA 1
ATOM 908 C C . LEU A 1 109 ? -19.75 -19.312 -18.766 1 90.25 109 LEU A C 1
ATOM 910 O O . LEU A 1 109 ? -19.203 -19 -17.703 1 90.25 109 LEU A O 1
ATOM 914 N N . GLY A 1 110 ? -20.609 -18.594 -19.281 1 86.88 110 GLY A N 1
ATOM 915 C CA . GLY A 1 110 ? -21.016 -17.328 -18.703 1 86.88 110 GLY A CA 1
ATOM 916 C C . GLY A 1 110 ? -20.047 -16.203 -19 1 86.88 110 GLY A C 1
ATOM 917 O O . GLY A 1 110 ? -19.859 -15.305 -18.188 1 86.88 110 GLY A O 1
ATOM 918 N N . ILE A 1 111 ? -19.312 -16.297 -20.109 1 89.75 111 ILE A N 1
ATOM 919 C CA . ILE A 1 111 ? -18.375 -15.25 -20.516 1 89.75 111 ILE A CA 1
ATOM 920 C C . ILE A 1 111 ? -19.094 -14.234 -21.406 1 89.75 111 ILE A C 1
ATOM 922 O O . ILE A 1 111 ? -19.688 -14.602 -22.406 1 89.75 111 ILE A O 1
ATOM 926 N N . GLU A 1 112 ? -18.938 -13.023 -21.062 1 86.81 112 GLU A N 1
ATOM 927 C CA . GLU A 1 112 ? -19.562 -11.961 -21.844 1 86.81 112 GLU A CA 1
ATOM 928 C C . GLU A 1 112 ? -18.719 -11.617 -23.062 1 86.81 112 GLU A C 1
ATOM 930 O O . GLU A 1 112 ? -17.516 -11.906 -23.109 1 86.81 112 GLU A O 1
ATOM 935 N N . SER A 1 113 ? -19.25 -11.117 -24.203 1 81.62 113 SER A N 1
ATOM 936 C CA . SER A 1 113 ? -18.625 -10.867 -25.5 1 81.62 113 SER A CA 1
ATOM 937 C C . SER A 1 113 ? -17.344 -10.047 -25.344 1 81.62 113 SER A C 1
ATOM 939 O O . SER A 1 113 ? -16.344 -10.32 -26 1 81.62 113 SER A O 1
ATOM 941 N N . HIS A 1 114 ? -17.219 -9.18 -24.359 1 85.38 114 HIS A N 1
ATOM 942 C CA . HIS A 1 114 ? -16.062 -8.297 -24.297 1 85.38 114 HIS A CA 1
ATOM 943 C C . HIS A 1 114 ? -15.258 -8.523 -23.031 1 85.38 114 HIS A C 1
ATOM 945 O O . HIS A 1 114 ? -14.336 -7.77 -22.734 1 85.38 114 HIS A O 1
ATOM 951 N N . GLU A 1 115 ? -15.57 -9.664 -22.609 1 90.62 115 GLU A N 1
ATOM 952 C CA . GLU A 1 115 ? -14.836 -9.953 -21.375 1 90.62 115 GLU A CA 1
ATOM 953 C C . GLU A 1 115 ? -13.438 -10.477 -21.672 1 90.62 115 GLU A C 1
ATOM 955 O O . GLU A 1 115 ? -13.273 -11.422 -22.469 1 90.62 115 GLU A O 1
ATOM 960 N N . ARG A 1 116 ? -12.383 -9.883 -21.062 1 94.38 116 ARG A N 1
ATOM 961 C CA . ARG A 1 116 ? -11 -10.242 -21.359 1 94.38 116 ARG A CA 1
ATOM 962 C C . ARG A 1 116 ? -10.266 -10.695 -20.109 1 94.38 116 ARG A C 1
ATOM 964 O O . ARG A 1 116 ? -9.086 -11.055 -20.172 1 94.38 116 ARG A O 1
ATOM 971 N N . ILE A 1 117 ? -10.867 -10.594 -19 1 96.94 117 ILE A N 1
ATOM 972 C CA . ILE A 1 117 ? -10.289 -10.984 -17.719 1 96.94 117 ILE A CA 1
ATOM 973 C C . ILE A 1 117 ? -11.211 -11.969 -17.016 1 96.94 117 ILE A C 1
ATOM 975 O O . ILE A 1 117 ? -12.43 -11.766 -16.953 1 96.94 117 ILE A O 1
ATOM 979 N N . THR A 1 118 ? -10.68 -13.055 -16.547 1 96.69 118 THR A N 1
ATOM 980 C CA . THR A 1 118 ? -11.5 -14.055 -15.859 1 96.69 118 THR A CA 1
ATOM 981 C C . THR A 1 118 ? -12.047 -13.492 -14.547 1 96.69 118 THR A C 1
ATOM 983 O O . THR A 1 118 ? -11.523 -12.5 -14.023 1 96.69 118 THR A O 1
ATOM 986 N N . GLU A 1 119 ? -13.094 -14.133 -14.023 1 96.31 119 GLU A N 1
ATOM 987 C CA . GLU A 1 119 ? -13.672 -13.742 -12.742 1 96.31 119 GLU A CA 1
ATOM 988 C C . GLU A 1 119 ? -12.641 -13.844 -11.625 1 96.31 119 GLU A C 1
ATOM 990 O O . GLU A 1 119 ? -12.586 -12.977 -10.742 1 96.31 119 GLU A O 1
ATOM 995 N N . ALA A 1 120 ? -11.836 -14.883 -11.688 1 97.25 120 ALA A N 1
ATOM 996 C CA . ALA A 1 120 ? -10.828 -15.094 -10.656 1 97.25 120 ALA A CA 1
ATOM 997 C C . ALA A 1 120 ? -9.797 -13.969 -10.656 1 97.25 120 ALA A C 1
ATOM 999 O O . ALA A 1 120 ? -9.43 -13.453 -9.602 1 97.25 120 ALA A O 1
ATOM 1000 N N . SER A 1 121 ? -9.367 -13.602 -11.797 1 97.69 121 SER A N 1
ATOM 1001 C CA . SER A 1 121 ? -8.383 -12.531 -11.914 1 97.69 121 SER A CA 1
ATOM 1002 C C . SER A 1 121 ? -8.984 -11.188 -11.516 1 97.69 121 SER A C 1
ATOM 1004 O O . SER A 1 121 ? -8.305 -10.359 -10.906 1 97.69 121 SER A O 1
ATOM 1006 N N . LYS A 1 122 ? -10.219 -10.945 -11.898 1 97.62 122 LYS A N 1
ATOM 1007 C CA . LYS A 1 122 ? -10.891 -9.719 -11.477 1 97.62 122 LYS A CA 1
ATOM 1008 C C . LYS A 1 122 ? -10.977 -9.633 -9.953 1 97.62 122 LYS A C 1
ATOM 1010 O O . LYS A 1 122 ? -10.797 -8.555 -9.383 1 97.62 122 LYS A O 1
ATOM 1015 N N . ALA A 1 123 ? -11.336 -10.758 -9.367 1 97.94 123 ALA A N 1
ATOM 1016 C CA . ALA A 1 123 ? -11.391 -10.797 -7.906 1 97.94 123 ALA A CA 1
ATOM 1017 C C . ALA A 1 123 ? -10.039 -10.43 -7.297 1 97.94 123 ALA A C 1
ATOM 1019 O O . ALA A 1 123 ? -9.977 -9.703 -6.305 1 97.94 123 ALA A O 1
ATOM 1020 N N . GLN A 1 124 ? -8.992 -10.914 -7.891 1 96.56 124 GLN A N 1
ATOM 1021 C CA . GLN A 1 124 ? -7.645 -10.602 -7.422 1 96.56 124 GLN A CA 1
ATOM 1022 C C . GLN A 1 124 ? -7.336 -9.117 -7.574 1 96.56 124 GLN 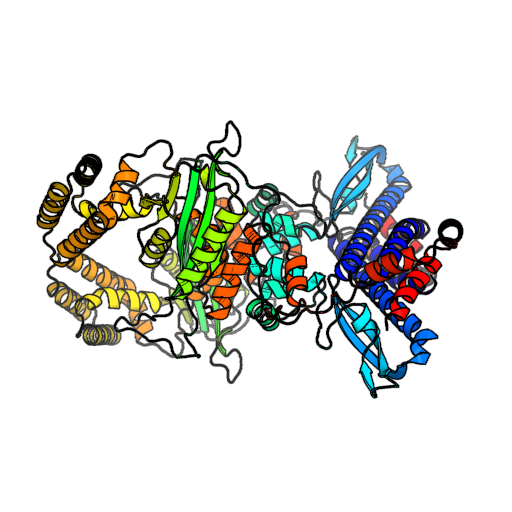A C 1
ATOM 1024 O O . GLN A 1 124 ? -6.688 -8.523 -6.711 1 96.56 124 GLN A O 1
ATOM 1029 N N . ILE A 1 125 ? -7.719 -8.594 -8.68 1 98.12 125 ILE A N 1
ATOM 1030 C CA . ILE A 1 125 ? -7.531 -7.168 -8.93 1 98.12 125 ILE A CA 1
ATOM 1031 C C . ILE A 1 125 ? -8.195 -6.355 -7.824 1 98.12 125 ILE A C 1
ATOM 1033 O O . ILE A 1 125 ? -7.574 -5.461 -7.242 1 98.12 125 ILE A O 1
ATOM 1037 N N . LEU A 1 126 ? -9.406 -6.707 -7.504 1 98.38 126 LEU A N 1
ATOM 1038 C CA . LEU A 1 126 ? -10.156 -5.973 -6.492 1 98.38 126 LEU A CA 1
ATOM 1039 C C . LEU A 1 126 ? -9.531 -6.148 -5.113 1 98.38 126 LEU A C 1
ATOM 1041 O O . LEU A 1 126 ? -9.469 -5.199 -4.328 1 98.38 126 LEU A O 1
ATOM 1045 N N . GLU A 1 127 ? -9.055 -7.348 -4.867 1 96.94 127 GLU A N 1
ATOM 1046 C CA . GLU A 1 127 ? -8.438 -7.652 -3.58 1 96.94 127 GLU A CA 1
ATOM 1047 C C . GLU A 1 127 ? -7.207 -6.777 -3.344 1 96.94 127 GLU A C 1
ATOM 1049 O O . GLU A 1 127 ? -6.953 -6.344 -2.217 1 96.94 127 GLU A O 1
ATOM 1054 N N . GLU A 1 128 ? -6.504 -6.531 -4.363 1 96.5 128 GLU A N 1
ATOM 1055 C CA . GLU A 1 128 ? -5.312 -5.703 -4.25 1 96.5 128 GLU A CA 1
ATOM 1056 C C . GLU A 1 128 ? -5.664 -4.219 -4.301 1 96.5 128 GLU A C 1
ATOM 1058 O O . GLU A 1 128 ? -5.191 -3.432 -3.477 1 96.5 128 GLU A O 1
ATOM 1063 N N . ALA A 1 129 ? -6.535 -3.854 -5.176 1 97.06 129 ALA A N 1
ATOM 1064 C CA . ALA A 1 129 ? -6.848 -2.447 -5.426 1 97.06 129 ALA A CA 1
ATOM 1065 C C . ALA A 1 129 ? -7.531 -1.814 -4.219 1 97.06 129 ALA A C 1
ATOM 1067 O O . ALA A 1 129 ? -7.414 -0.607 -3.992 1 97.06 129 ALA A O 1
ATOM 1068 N N . VAL A 1 130 ? -8.266 -2.592 -3.471 1 97.62 130 VAL A N 1
ATOM 1069 C CA . VAL A 1 130 ? -8.961 -2.064 -2.301 1 97.62 130 VAL A CA 1
ATOM 1070 C C . VAL A 1 130 ? -7.941 -1.615 -1.254 1 97.62 130 VAL A C 1
ATOM 1072 O O . VAL A 1 130 ? -8.242 -0.768 -0.411 1 97.62 130 VAL A O 1
ATOM 1075 N N . GLN A 1 131 ? -6.699 -2.076 -1.369 1 94.38 131 GLN A N 1
ATOM 1076 C CA . GLN A 1 131 ? -5.684 -1.809 -0.355 1 94.38 131 GLN A CA 1
ATOM 1077 C C . GLN A 1 131 ? -4.59 -0.896 -0.9 1 94.38 131 GLN A C 1
ATOM 1079 O O . GLN A 1 131 ? -3.91 -0.207 -0.136 1 94.38 131 GLN A O 1
ATOM 1084 N N . THR A 1 132 ? -4.402 -0.978 -2.193 1 93.25 132 THR A N 1
ATOM 1085 C CA . THR A 1 132 ? -3.279 -0.26 -2.781 1 93.25 132 THR A CA 1
ATOM 1086 C C . THR A 1 132 ? -3.703 0.449 -4.066 1 93.25 132 THR A C 1
ATOM 1088 O O . THR A 1 132 ? -4.898 0.592 -4.336 1 93.25 132 THR A O 1
ATOM 1091 N N . SER A 1 133 ? -2.689 0.906 -4.93 1 93.44 133 SER A N 1
ATOM 1092 C CA . SER A 1 133 ? -2.967 1.72 -6.109 1 93.44 133 SER A CA 1
ATOM 1093 C C . SER A 1 133 ? -3.6 0.887 -7.219 1 93.44 133 SER A C 1
ATOM 1095 O O . SER A 1 133 ? -3.508 -0.342 -7.207 1 93.44 133 SER A O 1
ATOM 1097 N N . TYR A 1 134 ? -4.242 1.576 -8.156 1 95.88 134 TYR A N 1
ATOM 1098 C CA . TYR A 1 134 ? -4.809 0.904 -9.32 1 95.88 134 TYR A CA 1
ATOM 1099 C C . TYR A 1 134 ? -3.732 0.164 -10.102 1 95.88 134 TYR A C 1
ATOM 1101 O O . TYR A 1 134 ? -3.973 -0.928 -10.617 1 95.88 134 TYR A O 1
ATOM 1109 N N . ARG A 1 135 ? -2.562 0.753 -10.195 1 94.62 135 ARG A N 1
ATOM 1110 C CA . ARG A 1 135 ? -1.448 0.107 -10.883 1 94.62 135 ARG A CA 1
ATOM 1111 C C . ARG A 1 135 ? -1.128 -1.244 -10.25 1 94.62 135 ARG A C 1
ATOM 1113 O O . ARG A 1 135 ? -1.011 -2.25 -10.953 1 94.62 135 ARG A O 1
ATOM 1120 N N . ARG A 1 136 ? -1.062 -1.3 -8.977 1 94.25 136 ARG A N 1
ATOM 1121 C CA . ARG A 1 136 ? -0.753 -2.541 -8.273 1 94.25 136 ARG A CA 1
ATOM 1122 C C . ARG A 1 136 ? -1.896 -3.541 -8.398 1 94.25 136 ARG A C 1
ATOM 1124 O O . ARG A 1 136 ? -1.666 -4.75 -8.453 1 94.25 136 ARG A O 1
ATOM 1131 N N . GLY A 1 137 ? -3.102 -2.939 -8.406 1 96.12 137 GLY A N 1
ATOM 1132 C CA . GLY A 1 137 ? -4.227 -3.812 -8.711 1 96.12 137 GLY A CA 1
ATOM 1133 C C . GLY A 1 137 ? -4.082 -4.535 -10.031 1 96.12 137 GLY A C 1
ATOM 1134 O O . GLY A 1 137 ? -4.34 -5.738 -10.125 1 96.12 137 GLY A O 1
ATOM 1135 N N . GLY A 1 138 ? -3.643 -3.82 -11.055 1 97.19 138 GLY A N 1
ATOM 1136 C CA . GLY A 1 138 ? -3.406 -4.426 -12.359 1 97.19 138 GLY A CA 1
ATOM 1137 C C . GLY A 1 138 ? -2.268 -5.426 -12.352 1 97.19 138 GLY A C 1
ATOM 1138 O O . GLY A 1 138 ? -2.34 -6.465 -13.016 1 97.19 138 GLY A O 1
ATOM 1139 N N . ASP A 1 139 ? -1.221 -5.137 -11.508 1 94.5 139 ASP A N 1
ATOM 1140 C CA . ASP A 1 139 ? -0.066 -6.023 -11.398 1 94.5 139 ASP A CA 1
ATOM 1141 C C . ASP A 1 139 ? -0.451 -7.348 -10.742 1 94.5 139 ASP A C 1
ATOM 1143 O O . ASP A 1 139 ? 0.152 -8.383 -11.031 1 94.5 139 ASP A O 1
ATOM 1147 N N . ALA A 1 140 ? -1.429 -7.289 -9.93 1 94.19 140 ALA A N 1
ATOM 1148 C CA . ALA A 1 140 ? -1.812 -8.453 -9.133 1 94.19 140 ALA A CA 1
ATOM 1149 C C . ALA A 1 140 ? -2.764 -9.359 -9.906 1 94.19 140 ALA A C 1
ATOM 1151 O O . ALA A 1 140 ? -3.139 -10.43 -9.422 1 94.19 140 ALA A O 1
ATOM 1152 N N . ALA A 1 141 ? -3.109 -8.938 -11.109 1 96 141 ALA A N 1
ATOM 1153 C CA . ALA A 1 141 ? -4.129 -9.648 -11.883 1 96 141 ALA A CA 1
ATOM 1154 C C . ALA A 1 141 ? -3.697 -11.086 -12.164 1 96 141 ALA A C 1
ATOM 1156 O O . ALA A 1 141 ? -4.535 -11.984 -12.258 1 96 141 ALA A O 1
ATOM 1157 N N . CYS A 1 142 ? -2.414 -11.289 -12.328 1 94.12 142 CYS A N 1
ATOM 1158 C CA . CYS A 1 142 ? -1.888 -12.617 -12.625 1 94.12 142 CYS A CA 1
ATOM 1159 C C . CYS A 1 142 ? -0.45 -12.758 -12.141 1 94.12 142 CYS A C 1
ATOM 1161 O O . CYS A 1 142 ? 0.166 -11.773 -11.719 1 94.12 142 CYS A O 1
ATOM 1163 N N . VAL A 1 143 ? 0.035 -13.961 -12.18 1 89.75 143 VAL A N 1
ATOM 1164 C CA . VAL A 1 143 ? 1.361 -14.258 -11.648 1 89.75 143 VAL A CA 1
ATOM 1165 C C . VAL A 1 143 ? 2.422 -13.945 -12.703 1 89.75 143 VAL A C 1
ATOM 1167 O O . VAL A 1 143 ? 3.574 -13.656 -12.367 1 89.75 143 VAL A O 1
ATOM 1170 N N . SER A 1 144 ? 2.006 -14.023 -13.977 1 88.81 144 SER A N 1
ATOM 1171 C CA . SER A 1 144 ? 2.957 -13.75 -15.047 1 88.81 144 SER A CA 1
ATOM 1172 C C . SER A 1 144 ? 3.305 -12.273 -15.125 1 88.81 144 SER A C 1
ATOM 1174 O O . SER A 1 144 ? 2.82 -11.477 -14.312 1 88.81 144 SER A O 1
ATOM 1176 N N . GLU A 1 145 ? 4.137 -11.922 -15.992 1 87.88 145 GLU A N 1
ATOM 1177 C CA . GLU A 1 145 ? 4.613 -10.555 -16.125 1 87.88 145 GLU A CA 1
ATOM 1178 C C . GLU A 1 145 ? 3.553 -9.664 -16.766 1 87.88 145 GLU A C 1
ATOM 1180 O O . GLU A 1 145 ? 3.658 -8.43 -16.734 1 87.88 145 GLU A O 1
ATOM 1185 N N . ASP A 1 146 ? 2.578 -10.305 -17.234 1 89.25 146 ASP A N 1
ATOM 1186 C CA . ASP A 1 146 ? 1.508 -9.539 -17.859 1 89.25 146 ASP A CA 1
ATOM 1187 C C . ASP A 1 146 ? 0.759 -8.695 -16.828 1 89.25 146 ASP A C 1
ATOM 1189 O O . ASP A 1 146 ? 0.609 -9.102 -15.68 1 89.25 146 ASP A O 1
ATOM 1193 N N . LYS A 1 147 ? 0.349 -7.5 -17.312 1 92 147 LYS A N 1
ATOM 1194 C CA . LYS A 1 147 ? -0.304 -6.574 -16.391 1 92 147 LYS A CA 1
ATOM 1195 C C . LYS A 1 147 ? -1.596 -6.023 -16.984 1 92 147 LYS A C 1
ATOM 1197 O O . LYS A 1 147 ? -1.716 -5.895 -18.203 1 92 147 LYS A O 1
ATOM 1202 N N . VAL A 1 148 ? -2.535 -5.855 -16.141 1 95.88 148 VAL A N 1
ATOM 1203 C CA . VAL A 1 148 ? -3.729 -5.086 -16.484 1 95.88 148 VAL A CA 1
ATOM 1204 C C . VAL A 1 148 ? -3.48 -3.602 -16.219 1 95.88 148 VAL A C 1
ATOM 1206 O O . VAL A 1 148 ? -2.877 -3.242 -15.195 1 95.88 148 VAL A O 1
ATOM 1209 N N . SER A 1 149 ? -3.926 -2.77 -17.078 1 96.5 149 SER A N 1
ATOM 1210 C CA . SER A 1 149 ? -3.643 -1.345 -16.938 1 96.5 149 SER A CA 1
ATOM 1211 C C . SER A 1 149 ? -4.398 -0.737 -15.766 1 96.5 149 SER A C 1
ATOM 1213 O O . SER A 1 149 ? -5.473 -1.22 -15.391 1 96.5 149 SER A O 1
ATOM 1215 N N . LYS A 1 150 ? -3.893 0.343 -15.273 1 96.19 150 LYS A N 1
ATOM 1216 C CA . LYS A 1 150 ? -4.555 1.07 -14.188 1 96.19 150 LYS A CA 1
ATOM 1217 C C . LYS A 1 150 ? -5.918 1.592 -14.633 1 96.19 150 LYS A C 1
ATOM 1219 O O . LYS A 1 150 ? -6.852 1.667 -13.836 1 96.19 150 LYS A O 1
ATOM 1224 N N . GLU A 1 151 ? -6.008 1.941 -15.898 1 96.19 151 GLU A N 1
ATOM 1225 C CA . GLU A 1 151 ? -7.266 2.439 -16.453 1 96.19 151 GLU A CA 1
ATOM 1226 C C . GLU A 1 151 ? -8.344 1.357 -16.438 1 96.19 151 GLU A C 1
ATOM 1228 O O . GLU A 1 151 ? -9.5 1.628 -16.109 1 96.19 151 GLU A O 1
ATOM 1233 N N . THR A 1 152 ? -7.875 0.178 -16.797 1 96.56 152 THR A N 1
ATOM 1234 C CA . THR A 1 152 ? -8.812 -0.938 -16.766 1 96.56 152 THR A CA 1
ATOM 1235 C C . THR A 1 152 ? -9.289 -1.2 -15.344 1 96.56 152 THR A C 1
ATOM 1237 O O . THR A 1 152 ? -10.484 -1.435 -15.117 1 96.56 152 THR A O 1
ATOM 1240 N N . VAL A 1 153 ? -8.383 -1.196 -14.359 1 97.75 153 VAL A N 1
ATOM 1241 C CA . VAL A 1 153 ? -8.742 -1.388 -12.961 1 97.75 153 VAL A CA 1
ATOM 1242 C C . VAL A 1 153 ? -9.711 -0.296 -12.516 1 97.75 153 VAL A C 1
ATOM 1244 O O . VAL A 1 153 ? -10.719 -0.58 -11.867 1 97.75 153 VAL A O 1
ATOM 1247 N N . LYS A 1 154 ? -9.438 0.955 -12.906 1 97.31 154 LYS A N 1
ATOM 1248 C CA . LYS A 1 154 ? -10.328 2.078 -12.609 1 97.31 154 LYS A CA 1
ATOM 1249 C C . LYS A 1 154 ? -11.727 1.823 -13.156 1 97.31 154 LYS A C 1
ATOM 1251 O O . LYS A 1 154 ? -12.719 2.023 -12.445 1 97.31 154 LYS A O 1
ATOM 1256 N N . ASP A 1 155 ? -11.781 1.352 -14.383 1 96.62 155 ASP A N 1
ATOM 1257 C CA . ASP A 1 155 ? -13.062 1.102 -15.031 1 96.62 155 ASP A CA 1
ATOM 1258 C C . ASP A 1 155 ? -13.852 0.021 -14.289 1 96.62 155 ASP A C 1
ATOM 1260 O O . ASP A 1 155 ? -15.062 0.135 -14.117 1 96.62 155 ASP A O 1
ATOM 1264 N N . ILE A 1 156 ? -13.172 -1.005 -13.898 1 96.44 156 ILE A N 1
ATOM 1265 C CA . ILE A 1 156 ? -13.797 -2.072 -13.125 1 96.44 156 ILE A CA 1
ATOM 1266 C C . ILE A 1 156 ? -14.383 -1.502 -11.836 1 96.44 156 ILE A C 1
ATOM 1268 O O . ILE A 1 156 ? -15.531 -1.775 -11.492 1 96.44 156 ILE A O 1
ATOM 1272 N N . LEU A 1 157 ? -13.641 -0.656 -11.141 1 97.38 157 LEU A N 1
ATOM 1273 C CA . LEU A 1 157 ? -14.039 -0.112 -9.852 1 97.38 157 LEU A CA 1
ATOM 1274 C C . LEU A 1 157 ? -15.188 0.882 -10.016 1 97.38 157 LEU A C 1
ATOM 1276 O O . LEU A 1 157 ? -16.125 0.88 -9.219 1 97.38 157 LEU A O 1
ATOM 1280 N N . HIS A 1 158 ? -15.133 1.708 -11.023 1 97.12 158 HIS A N 1
ATOM 1281 C CA . HIS A 1 158 ? -16.094 2.785 -11.219 1 97.12 158 HIS A CA 1
ATOM 1282 C C . HIS A 1 158 ? -17.484 2.232 -11.539 1 97.12 158 HIS A C 1
ATOM 1284 O O . HIS A 1 158 ? -18.484 2.928 -11.367 1 97.12 158 HIS A O 1
ATOM 1290 N N . THR A 1 159 ? -17.531 1.026 -11.969 1 95.69 159 THR A N 1
ATOM 1291 C CA . THR A 1 159 ? -18.828 0.47 -12.383 1 95.69 159 THR A CA 1
ATOM 1292 C C . THR A 1 159 ? -19.344 -0.522 -11.352 1 95.69 159 THR A C 1
ATOM 1294 O O . THR A 1 159 ? -20.375 -1.161 -11.555 1 95.69 159 THR A O 1
ATOM 1297 N N . LEU A 1 160 ? -18.703 -0.681 -10.289 1 96.75 160 LEU A N 1
ATOM 1298 C CA . LEU A 1 160 ? -19.062 -1.669 -9.281 1 96.75 160 LEU A CA 1
ATOM 1299 C C . LEU A 1 160 ? -20.422 -1.359 -8.68 1 96.75 160 LEU A C 1
ATOM 1301 O O . LEU A 1 160 ? -20.719 -0.206 -8.367 1 96.75 160 LEU A O 1
ATOM 1305 N N . ARG A 1 161 ? -21.172 -2.311 -8.586 1 96.56 161 ARG A N 1
ATOM 1306 C CA . ARG A 1 161 ? -22.391 -2.322 -7.793 1 96.56 161 ARG A CA 1
ATOM 1307 C C . ARG A 1 161 ? -22.234 -3.184 -6.547 1 96.56 161 ARG A C 1
ATOM 1309 O O . ARG A 1 161 ? -21.469 -4.152 -6.555 1 96.56 161 ARG A O 1
ATOM 1316 N N . PHE A 1 162 ? -22.859 -2.824 -5.508 1 96.19 162 PHE A N 1
ATOM 1317 C CA . PHE A 1 162 ? -22.719 -3.561 -4.258 1 96.19 162 PHE A CA 1
ATOM 1318 C C . PHE A 1 162 ? -24.047 -4.184 -3.846 1 96.19 162 PHE A C 1
ATOM 1320 O O . PHE A 1 162 ? -25.094 -3.566 -4 1 96.19 162 PHE A O 1
ATOM 1327 N N . PRO A 1 163 ? -23.984 -5.398 -3.434 1 92.88 163 PRO A N 1
ATOM 1328 C CA . PRO A 1 163 ? -25.219 -6.055 -2.992 1 92.88 163 PRO A CA 1
ATOM 1329 C C . PRO A 1 163 ? -25.781 -5.441 -1.712 1 92.88 163 PRO A C 1
ATOM 1331 O O . PRO A 1 163 ? -25.047 -4.809 -0.948 1 92.88 163 PRO A O 1
ATOM 1334 N N . GLU A 1 164 ? -27.047 -5.629 -1.59 1 87.12 164 GLU A N 1
ATOM 1335 C CA . GLU A 1 164 ? -27.688 -5.215 -0.341 1 87.12 164 GLU A CA 1
ATOM 1336 C C . GLU A 1 164 ? -27.234 -6.094 0.822 1 87.12 164 GLU A C 1
ATOM 1338 O O . GLU A 1 164 ? -26.781 -7.227 0.617 1 87.12 164 GLU A O 1
ATOM 1343 N N . GLU A 1 165 ? -27.312 -5.617 1.956 1 85.38 165 GLU A N 1
ATOM 1344 C CA . GLU A 1 165 ? -26.922 -6.352 3.154 1 85.38 165 GLU A CA 1
ATOM 1345 C C . GLU A 1 165 ? -27.766 -7.613 3.326 1 85.38 165 GLU A C 1
ATOM 1347 O O . GLU A 1 165 ? -28.969 -7.602 3.062 1 85.38 165 GLU A O 1
ATOM 1352 N N . LYS A 1 166 ? -27.094 -8.703 3.586 1 80.62 166 LYS A N 1
ATOM 1353 C CA . LYS A 1 166 ? -27.812 -9.953 3.83 1 80.62 166 LYS A CA 1
ATOM 1354 C C . LYS A 1 166 ? -28.609 -9.883 5.133 1 80.62 166 LYS A C 1
ATOM 1356 O O . LYS A 1 166 ? -28.094 -9.391 6.145 1 80.62 166 LYS A O 1
ATOM 1361 N N . LYS A 1 167 ? -29.812 -10.281 5.051 1 87.5 167 LYS A N 1
ATOM 1362 C CA . LYS A 1 167 ? -30.656 -10.367 6.246 1 87.5 167 LYS A CA 1
ATOM 1363 C C . LYS A 1 167 ? -30.266 -11.578 7.098 1 87.5 167 LYS A C 1
ATOM 1365 O O . LYS A 1 167 ? -30.016 -12.656 6.562 1 87.5 167 LYS A O 1
ATOM 1370 N N . ALA A 1 168 ? -30.188 -11.344 8.328 1 87.81 168 ALA A N 1
ATOM 1371 C CA . ALA A 1 168 ? -29.859 -12.445 9.234 1 87.81 168 ALA A CA 1
ATOM 1372 C C . ALA A 1 168 ? -31.016 -13.453 9.305 1 87.81 168 ALA A C 1
ATOM 1374 O O . ALA A 1 168 ? -32.188 -13.086 9.164 1 87.81 168 ALA A O 1
ATOM 1375 N N . ASP A 1 169 ? -30.672 -14.719 9.414 1 88.44 169 ASP A N 1
ATOM 1376 C CA . ASP A 1 169 ? -31.688 -15.758 9.562 1 88.44 169 ASP A CA 1
ATOM 1377 C C . ASP A 1 169 ? -32.5 -15.555 10.836 1 88.44 169 ASP A C 1
ATOM 1379 O O . ASP A 1 169 ? -33.719 -15.734 10.828 1 88.44 169 ASP A O 1
ATOM 1383 N N . SER A 1 170 ? -31.797 -15.195 11.898 1 92.69 170 SER A N 1
ATOM 1384 C CA . SER A 1 170 ? -32.438 -14.875 13.164 1 92.69 170 SER A CA 1
ATOM 1385 C C . SER A 1 170 ? -31.875 -13.578 13.758 1 92.69 170 SER A C 1
ATOM 1387 O O . SER A 1 170 ? -30.672 -13.336 13.695 1 92.69 170 SER A O 1
ATOM 1389 N N . LYS A 1 171 ? -32.844 -12.867 14.305 1 94.19 171 LYS A N 1
ATOM 1390 C CA . LYS A 1 171 ? -32.438 -11.586 14.867 1 94.19 171 LYS A CA 1
ATOM 1391 C C . LYS A 1 171 ? -31.766 -11.766 16.219 1 94.19 171 LYS A C 1
ATOM 1393 O O . LYS A 1 171 ? -32.188 -12.602 17.031 1 94.19 171 LYS A O 1
ATOM 1398 N N . LYS A 1 172 ? -30.812 -11.07 16.438 1 95.62 172 LYS A N 1
ATOM 1399 C CA . LYS A 1 172 ? -30.062 -11.117 17.688 1 95.62 172 LYS A CA 1
ATOM 1400 C C . LYS A 1 172 ? -30.688 -10.195 18.734 1 95.62 172 LYS A C 1
ATOM 1402 O O . LYS A 1 172 ? -31.203 -9.133 18.406 1 95.62 172 LYS A O 1
ATOM 1407 N N . THR A 1 173 ? -30.578 -10.578 19.953 1 96.06 173 THR A N 1
ATOM 1408 C CA . THR A 1 173 ? -31.047 -9.758 21.062 1 96.06 173 THR A CA 1
ATOM 1409 C C . THR A 1 173 ? -29.859 -9.172 21.812 1 96.06 173 THR A C 1
ATOM 1411 O O . THR A 1 173 ? -28.953 -9.898 22.234 1 96.06 173 THR A O 1
ATOM 1414 N N . VAL A 1 174 ? -29.844 -7.867 21.906 1 95.44 174 VAL A N 1
ATOM 1415 C CA . VAL A 1 174 ? -28.797 -7.172 22.656 1 95.44 174 VAL A CA 1
ATOM 1416 C C . VAL A 1 174 ? -29.422 -6.082 23.531 1 95.44 174 VAL A C 1
ATOM 1418 O O . VAL A 1 174 ? -30.484 -5.547 23.188 1 95.44 174 VAL A O 1
ATOM 1421 N N . ASP A 1 175 ? -28.766 -5.758 24.609 1 94.44 175 ASP A N 1
ATOM 1422 C CA . ASP A 1 175 ? -29.266 -4.703 25.5 1 94.44 175 ASP A CA 1
ATOM 1423 C C . ASP A 1 175 ? -28.938 -3.322 24.938 1 94.44 175 ASP A C 1
ATOM 1425 O O . ASP A 1 175 ? -29.75 -2.402 25.016 1 94.44 175 ASP A O 1
ATOM 1429 N N . TYR A 1 176 ? -27.75 -3.332 24.391 1 95.69 176 TYR A N 1
ATOM 1430 C CA . TYR A 1 176 ? -27.297 -2.047 23.875 1 95.69 176 TYR A CA 1
ATOM 1431 C C . TYR A 1 176 ? -26.672 -2.203 22.5 1 95.69 176 TYR A C 1
ATOM 1433 O O . TYR A 1 176 ? -26.078 -3.242 22.188 1 95.69 176 TYR A O 1
ATOM 1441 N N . LEU A 1 177 ? -26.859 -1.18 21.703 1 95.75 177 LEU A N 1
ATOM 1442 C CA . LEU A 1 177 ? -26.203 -1.068 20.406 1 95.75 177 LEU A CA 1
ATOM 1443 C C . LEU A 1 177 ? -25.5 0.276 20.266 1 95.75 177 LEU A C 1
ATOM 1445 O O . LEU A 1 177 ? -25.906 1.261 20.891 1 95.75 177 LEU A O 1
ATOM 1449 N N . TYR A 1 178 ? -24.5 0.252 19.516 1 96.75 178 TYR A N 1
ATOM 1450 C CA . TYR A 1 178 ? -23.703 1.467 19.359 1 96.75 178 TYR A CA 1
ATOM 1451 C C . TYR A 1 178 ? -23.516 1.803 17.891 1 96.75 178 TYR A C 1
ATOM 1453 O O . TYR A 1 178 ? -23.344 0.907 17.047 1 96.75 178 TYR A O 1
ATOM 1461 N N . ILE A 1 179 ? -23.547 3.047 17.547 1 95.88 179 ILE A N 1
ATOM 1462 C CA . ILE A 1 179 ? -23.281 3.58 16.219 1 95.88 179 ILE A CA 1
ATOM 1463 C C . ILE A 1 179 ? -22.203 4.672 16.312 1 95.88 179 ILE A C 1
ATOM 1465 O O . ILE A 1 179 ? -22.344 5.609 17.094 1 95.88 179 ILE A O 1
ATOM 1469 N N . ASP A 1 180 ? -21.156 4.52 15.633 1 97.12 180 ASP A N 1
ATOM 1470 C CA . ASP A 1 180 ? -20.188 5.605 15.453 1 97.12 180 ASP A CA 1
ATOM 1471 C C . ASP A 1 180 ? -20.266 6.168 14.039 1 97.12 180 ASP A C 1
ATOM 1473 O O . ASP A 1 180 ? -20.422 5.418 13.07 1 97.12 180 ASP A O 1
ATOM 1477 N N . ALA A 1 181 ? -20.266 7.434 13.883 1 96.12 181 ALA A N 1
ATOM 1478 C CA . ALA A 1 181 ? -20.328 8.102 12.594 1 96.12 181 ALA A CA 1
ATOM 1479 C C . ALA A 1 181 ? -19.281 9.211 12.484 1 96.12 181 ALA A C 1
ATOM 1481 O O . ALA A 1 181 ? -19.094 9.977 13.43 1 96.12 181 ALA A O 1
ATOM 1482 N N . ASP A 1 182 ? -18.578 9.242 11.469 1 96.75 182 ASP A N 1
ATOM 1483 C CA . ASP A 1 182 ? -17.547 10.234 11.188 1 96.75 182 ASP A CA 1
ATOM 1484 C C . ASP A 1 182 ? -17.281 10.336 9.688 1 96.75 182 ASP A C 1
ATOM 1486 O O . ASP A 1 182 ? -18.062 9.828 8.875 1 96.75 182 ASP A O 1
ATOM 1490 N N . GLU A 1 183 ? -16.391 11.195 9.297 1 96.5 183 GLU A N 1
ATOM 1491 C CA . GLU A 1 183 ? -16.109 11.359 7.871 1 96.5 183 GLU A CA 1
ATOM 1492 C C . GLU A 1 183 ? -14.625 11.562 7.609 1 96.5 183 GLU A C 1
ATOM 1494 O O . GLU A 1 183 ? -13.883 11.977 8.5 1 96.5 183 GLU A O 1
ATOM 1499 N N . ASP A 1 184 ? -14.148 11.156 6.484 1 96.06 184 ASP A N 1
ATOM 1500 C CA . ASP A 1 184 ? -12.828 11.445 5.93 1 96.06 184 ASP A CA 1
ATOM 1501 C C . ASP A 1 184 ? -12.906 12.555 4.883 1 96.06 184 ASP A C 1
ATOM 1503 O O . ASP A 1 184 ? -13.898 12.664 4.164 1 96.06 184 ASP A O 1
ATOM 1507 N N . HIS A 1 185 ? -11.953 13.406 4.855 1 95.38 185 HIS A N 1
ATOM 1508 C CA . HIS A 1 185 ? -11.852 14.461 3.85 1 95.38 185 HIS A CA 1
ATOM 1509 C C . HIS A 1 185 ? -10.984 14.016 2.676 1 95.38 185 HIS A C 1
ATOM 1511 O O . HIS A 1 185 ? -9.766 13.914 2.803 1 95.38 185 HIS A O 1
ATOM 1517 N N . ILE A 1 186 ? -11.609 13.828 1.566 1 95.56 186 ILE A N 1
ATOM 1518 C CA . ILE A 1 186 ? -10.977 13.242 0.393 1 95.56 186 ILE A CA 1
ATOM 1519 C C . ILE A 1 186 ? -10.797 14.305 -0.686 1 95.56 186 ILE A C 1
ATOM 1521 O O . ILE A 1 186 ? -11.719 15.07 -0.969 1 95.56 186 ILE A O 1
ATOM 1525 N N . SER A 1 187 ? -9.625 14.406 -1.265 1 93.44 187 SER A N 1
ATOM 1526 C CA . SER A 1 187 ? -9.344 15.398 -2.299 1 93.44 187 SER A CA 1
ATOM 1527 C C . SER A 1 187 ? -9.859 14.938 -3.658 1 93.44 187 SER A C 1
ATOM 1529 O O . SER A 1 187 ? -9.617 13.797 -4.066 1 93.44 187 SER A O 1
ATOM 1531 N N . LEU A 1 188 ? -10.484 15.844 -4.391 1 92.69 188 LEU A N 1
ATOM 1532 C CA . LEU A 1 188 ? -10.992 15.57 -5.73 1 92.69 188 LEU A CA 1
ATOM 1533 C C . LEU A 1 188 ? -10.055 16.125 -6.793 1 92.69 188 LEU A C 1
ATOM 1535 O O . LEU A 1 188 ? -9.461 17.188 -6.605 1 92.69 188 LEU A O 1
ATOM 1539 N N . GLN A 1 189 ? -10.016 15.406 -7.84 1 88.12 189 GLN A N 1
ATOM 1540 C CA . GLN A 1 189 ? -9.273 15.906 -8.992 1 88.12 189 GLN A CA 1
ATOM 1541 C C . GLN A 1 189 ? -10.031 17.031 -9.695 1 88.12 189 GLN A C 1
ATOM 1543 O O . GLN A 1 189 ? -9.43 17.938 -10.266 1 88.12 189 GLN A O 1
ATOM 1548 N N . PHE A 1 190 ? -11.297 16.844 -9.766 1 86.31 190 PHE A N 1
ATOM 1549 C CA . PHE A 1 190 ? -12.242 17.781 -10.367 1 86.31 190 PHE A CA 1
ATOM 1550 C C . PHE A 1 190 ? -13.641 17.594 -9.789 1 86.31 190 PHE A C 1
ATOM 1552 O O . PHE A 1 190 ? -13.914 16.578 -9.141 1 86.31 190 PHE A O 1
ATOM 1559 N N . LYS A 1 191 ? -14.422 18.516 -9.961 1 83.88 191 LYS A N 1
ATOM 1560 C CA . LYS A 1 191 ? -15.805 18.391 -9.508 1 83.88 191 LYS A CA 1
ATOM 1561 C C . LYS A 1 191 ? -16.641 17.641 -10.539 1 83.88 191 LYS A C 1
ATOM 1563 O O . LYS A 1 191 ? -17.125 16.531 -10.273 1 83.88 191 LYS A O 1
ATOM 1568 N N . GLU A 1 192 ? -16.688 18.234 -11.742 1 80.62 192 GLU A N 1
ATOM 1569 C CA . GLU A 1 192 ? -17.438 17.625 -12.828 1 80.62 192 GLU A CA 1
ATOM 1570 C C . GLU A 1 192 ? -16.547 17.312 -14.016 1 80.62 192 GLU A C 1
ATOM 1572 O O . GLU A 1 192 ? -16.656 16.25 -14.625 1 80.62 192 GLU A O 1
ATOM 1577 N N . HIS A 1 193 ? -15.719 18.281 -14.258 1 82.62 193 HIS A N 1
ATOM 1578 C CA . HIS A 1 193 ? -14.781 18.109 -15.359 1 82.62 193 HIS A CA 1
ATOM 1579 C C . HIS A 1 193 ? -13.398 18.656 -15.008 1 82.62 193 HIS A C 1
ATOM 1581 O O . HIS A 1 193 ? -13.273 19.5 -14.109 1 82.62 193 HIS A O 1
ATOM 1587 N N . LYS A 1 194 ? -12.469 18.297 -15.695 1 79.81 194 LYS A N 1
ATOM 1588 C CA . LYS A 1 194 ? -11.094 18.703 -15.445 1 79.81 194 LYS A CA 1
ATOM 1589 C C . LYS A 1 194 ? -10.945 20.219 -15.523 1 79.81 194 LYS A C 1
ATOM 1591 O O . LYS A 1 194 ? -11.445 20.859 -16.453 1 79.81 194 LYS A O 1
ATOM 1596 N N . GLY A 1 195 ? -10.367 20.812 -14.492 1 76.69 195 GLY A N 1
ATOM 1597 C CA . GLY A 1 195 ? -10.078 22.234 -14.477 1 76.69 195 GLY A CA 1
ATOM 1598 C C . GLY A 1 195 ? -11.164 23.047 -13.797 1 76.69 195 GLY A C 1
ATOM 1599 O O . GLY A 1 195 ? -11.07 24.281 -13.727 1 76.69 195 GLY A O 1
ATOM 1600 N N . ASP A 1 196 ? -12.172 22.406 -13.289 1 78.69 196 ASP A N 1
ATOM 1601 C CA . ASP A 1 196 ? -13.328 23.141 -12.797 1 78.69 196 ASP A CA 1
ATOM 1602 C C . ASP A 1 196 ? -13.188 23.453 -11.305 1 78.69 196 ASP A C 1
ATOM 1604 O O . ASP A 1 196 ? -14.133 23.922 -10.672 1 78.69 196 ASP A O 1
ATOM 1608 N N . LEU A 1 197 ? -12.062 23.172 -10.758 1 81.56 197 LEU A N 1
ATOM 1609 C CA . LEU A 1 197 ? -11.891 23.422 -9.336 1 81.56 197 LEU A CA 1
ATOM 1610 C C . LEU A 1 197 ? -11.797 24.922 -9.047 1 81.56 197 LEU A C 1
ATOM 1612 O O . LEU A 1 197 ? -11.07 25.641 -9.734 1 81.56 197 LEU A O 1
ATOM 1616 N N . GLU A 1 198 ? -12.633 25.328 -8.203 1 76.06 198 GLU A N 1
ATOM 1617 C CA . GLU A 1 198 ? -12.633 26.734 -7.809 1 76.06 198 GLU A CA 1
ATOM 1618 C C . GLU A 1 198 ? -11.484 27.047 -6.844 1 76.06 198 GLU A C 1
ATOM 1620 O O . GLU A 1 198 ? -11.188 26.234 -5.961 1 76.06 198 GLU A O 1
ATOM 1625 N N . ILE A 1 199 ? -10.711 28.016 -7.207 1 75.5 199 ILE A N 1
ATOM 1626 C CA . ILE A 1 199 ? -9.625 28.453 -6.336 1 75.5 199 ILE A CA 1
ATOM 1627 C C . ILE A 1 199 ? -10.109 29.609 -5.461 1 75.5 199 ILE A C 1
ATOM 1629 O O . ILE A 1 199 ? -10.625 30.609 -5.965 1 75.5 199 ILE A O 1
ATOM 1633 N N . GLY A 1 200 ? -10.141 29.297 -4.191 1 64.81 200 GLY A N 1
ATOM 1634 C CA . GLY A 1 200 ? -10.594 30.328 -3.277 1 64.81 200 GLY A CA 1
ATOM 1635 C C . GLY A 1 200 ? -9.625 31.5 -3.176 1 64.81 200 GLY A C 1
ATOM 1636 O O . GLY A 1 200 ? -8.562 31.484 -3.803 1 64.81 200 GLY A O 1
ATOM 1637 N N . GLU A 1 201 ? -10.031 32.531 -2.484 1 57.75 201 GLU A N 1
ATOM 1638 C CA . GLU A 1 201 ? -9.273 33.75 -2.305 1 57.75 201 GLU A CA 1
ATOM 1639 C C . GLU A 1 201 ? -7.895 33.469 -1.71 1 57.75 201 GLU A C 1
ATOM 1641 O O . GLU A 1 201 ? -6.922 34.156 -2.027 1 57.75 201 GLU A O 1
ATOM 1646 N N . ASN A 1 202 ? -7.863 32.438 -0.87 1 59.75 202 ASN A N 1
ATOM 1647 C CA . ASN A 1 202 ? -6.602 32.062 -0.231 1 59.75 202 ASN A CA 1
ATOM 1648 C C . ASN A 1 202 ? -5.805 31.078 -1.077 1 59.75 202 ASN A C 1
ATOM 1650 O O . ASN A 1 202 ? -4.812 30.516 -0.612 1 59.75 202 ASN A O 1
ATOM 1654 N N . HIS A 1 203 ? -6.219 30.922 -2.314 1 63.53 203 HIS A N 1
ATOM 1655 C CA . HIS A 1 203 ? -5.566 30.062 -3.299 1 63.53 203 HIS A CA 1
ATOM 1656 C C . HIS A 1 203 ? -5.699 28.594 -2.922 1 63.53 203 HIS A C 1
ATOM 1658 O O . HIS A 1 203 ? -4.918 27.75 -3.385 1 63.53 203 HIS A O 1
ATOM 1664 N N . TRP A 1 204 ? -6.613 28.547 -1.931 1 68.25 204 TRP A N 1
ATOM 1665 C CA . TRP A 1 204 ? -6.891 27.141 -1.604 1 68.25 204 TRP A CA 1
ATOM 1666 C C . TRP A 1 204 ? -7.945 26.562 -2.541 1 68.25 204 TRP A C 1
ATOM 1668 O O . TRP A 1 204 ? -8.914 27.234 -2.883 1 68.25 204 TRP A O 1
ATOM 1678 N N . LYS A 1 205 ? -7.645 25.438 -3.121 1 73.12 205 LYS A N 1
ATOM 1679 C CA . LYS A 1 205 ? -8.602 24.734 -3.979 1 73.12 205 LYS A CA 1
ATOM 1680 C C . LYS A 1 205 ? -9.711 24.094 -3.154 1 73.12 205 LYS A C 1
ATOM 1682 O O . LYS A 1 205 ? -9.453 23.5 -2.107 1 73.12 205 LYS A O 1
ATOM 1687 N N . ASN A 1 206 ? -10.922 24.391 -3.467 1 80 206 ASN A N 1
ATOM 1688 C CA . ASN A 1 206 ? -12.055 23.703 -2.865 1 80 206 ASN A CA 1
ATOM 1689 C C . ASN A 1 206 ? -12.312 22.359 -3.527 1 80 206 ASN A C 1
ATOM 1691 O O . ASN A 1 206 ? -13.227 22.219 -4.34 1 80 206 ASN A O 1
ATOM 1695 N N . ASN A 1 207 ? -11.555 21.344 -3.26 1 85.81 207 ASN A N 1
ATOM 1696 C CA . ASN A 1 207 ? -11.617 20.062 -3.938 1 85.81 207 ASN A CA 1
ATOM 1697 C C . ASN A 1 207 ? -11.852 18.922 -2.949 1 85.81 207 ASN A C 1
ATOM 1699 O O . ASN A 1 207 ? -11.398 17.797 -3.178 1 85.81 207 ASN A O 1
ATOM 1703 N N . CYS A 1 208 ? -12.539 19.234 -1.873 1 89.81 208 CYS A N 1
ATOM 1704 C CA . CYS A 1 208 ? -12.68 18.234 -0.831 1 89.81 208 CYS A CA 1
ATOM 1705 C C . CYS A 1 208 ? -14.078 17.609 -0.859 1 89.81 208 CYS A C 1
ATOM 1707 O O . CYS A 1 208 ? -15.07 18.328 -1.048 1 89.81 208 CYS A O 1
ATOM 1709 N N . VAL A 1 209 ? -14.211 16.375 -0.847 1 93.19 209 VAL A N 1
ATOM 1710 C CA . VAL A 1 209 ? -15.461 15.641 -0.662 1 93.19 209 VAL A CA 1
ATOM 1711 C C . VAL A 1 209 ? -15.383 14.797 0.606 1 93.19 209 VAL A C 1
ATOM 1713 O O . VAL A 1 209 ? -14.305 14.375 1.015 1 93.19 209 VAL A O 1
ATOM 1716 N N . LEU A 1 210 ? -16.547 14.594 1.199 1 96.06 210 LEU A N 1
ATOM 1717 C CA . LEU A 1 210 ? -16.562 13.852 2.457 1 96.06 210 LEU A CA 1
ATOM 1718 C C . LEU A 1 210 ? -16.859 12.375 2.215 1 96.06 210 LEU A C 1
ATOM 1720 O O . LEU A 1 210 ? -17.922 12.023 1.71 1 96.06 210 LEU A O 1
ATOM 1724 N N . GLY A 1 211 ? -15.852 11.508 2.438 1 97.19 211 GLY A N 1
ATOM 1725 C CA . GLY A 1 211 ? -16.141 10.094 2.574 1 97.19 211 GLY A CA 1
ATOM 1726 C C . GLY A 1 211 ? -16.688 9.727 3.939 1 97.19 211 GLY A C 1
ATOM 1727 O O . GLY A 1 211 ? -15.969 9.766 4.938 1 97.19 211 GLY A O 1
ATOM 1728 N N . LYS A 1 212 ? -17.922 9.328 3.998 1 97.81 212 LYS A N 1
ATOM 1729 C CA . LYS A 1 212 ? -18.609 9.109 5.266 1 97.81 212 LYS A CA 1
ATOM 1730 C C . LYS A 1 212 ? -18.516 7.652 5.703 1 97.81 212 LYS A C 1
ATOM 1732 O O . LYS A 1 212 ? -18.562 6.742 4.871 1 97.81 212 LYS A O 1
ATOM 1737 N N . ILE A 1 213 ? -18.359 7.402 6.984 1 98.12 213 ILE A N 1
ATOM 1738 C CA . ILE A 1 213 ? -18.328 6.066 7.57 1 98.12 213 ILE A CA 1
ATOM 1739 C C . ILE A 1 213 ? -19.281 6.008 8.758 1 98.12 213 ILE A C 1
ATOM 1741 O O . ILE A 1 213 ? -19.266 6.895 9.617 1 98.12 213 ILE A O 1
ATOM 1745 N N . VAL A 1 214 ? -20.141 5.059 8.773 1 97.25 214 VAL A N 1
ATOM 1746 C CA . VAL A 1 214 ? -21 4.695 9.898 1 97.25 214 VAL A CA 1
ATOM 1747 C C . VAL A 1 214 ? -20.844 3.213 10.219 1 97.25 214 VAL A C 1
ATOM 1749 O O . VAL A 1 214 ? -20.781 2.377 9.312 1 97.25 214 VAL A O 1
ATOM 1752 N N . TYR A 1 215 ? -20.625 2.877 11.414 1 97.81 215 TYR A N 1
ATOM 1753 C CA . TYR A 1 215 ? -20.578 1.454 11.734 1 97.81 215 TYR A CA 1
ATOM 1754 C C . TYR A 1 215 ? -21.344 1.154 13.016 1 97.81 215 TYR A C 1
ATOM 1756 O O . TYR A 1 215 ? -21.422 2 13.914 1 97.81 215 TYR A O 1
ATOM 1764 N N . VAL A 1 216 ? -21.938 0.041 13.031 1 97.06 216 VAL A N 1
ATOM 1765 C CA . VAL A 1 216 ? -22.75 -0.479 14.125 1 97.06 216 VAL A CA 1
ATOM 1766 C C . VAL A 1 216 ? -22 -1.602 14.836 1 97.06 216 VAL A C 1
ATOM 1768 O O . VAL A 1 216 ? -21.375 -2.449 14.195 1 97.06 216 VAL A O 1
ATOM 1771 N N . TYR A 1 217 ? -21.984 -1.605 16.141 1 97.75 217 TYR A N 1
ATOM 1772 C CA . TYR A 1 217 ? -21.312 -2.66 16.891 1 97.75 217 TYR A CA 1
ATOM 1773 C C . TYR A 1 217 ? -22.016 -2.91 18.234 1 97.75 217 TYR A C 1
ATOM 1775 O O . TYR A 1 217 ? -22.891 -2.139 18.625 1 97.75 217 TYR A O 1
ATOM 1783 N N . GLU A 1 218 ? -21.688 -3.932 18.922 1 97.56 218 GLU A N 1
ATOM 1784 C CA . GLU A 1 218 ? -22.453 -4.422 20.062 1 97.56 218 GLU A CA 1
ATOM 1785 C C . GLU A 1 218 ? -21.75 -4.102 21.375 1 97.56 218 GLU A C 1
ATOM 1787 O O . GLU A 1 218 ? -22.297 -4.348 22.453 1 97.56 218 GLU A O 1
ATOM 1792 N N . GLY A 1 219 ? -20.562 -3.664 21.281 1 96.19 219 GLY A N 1
ATOM 1793 C CA . GLY A 1 219 ? -19.75 -3.357 22.438 1 96.19 219 GLY A CA 1
ATOM 1794 C C . GLY A 1 219 ? -18.266 -3.469 22.188 1 96.19 219 GLY A C 1
ATOM 1795 O O . GLY A 1 219 ? -17.828 -3.531 21.031 1 96.19 219 GLY A O 1
ATOM 1796 N N . ILE A 1 220 ? -17.531 -3.377 23.234 1 94.94 220 ILE A N 1
ATOM 1797 C CA . ILE A 1 220 ? -16.078 -3.473 23.188 1 94.94 220 ILE A CA 1
ATOM 1798 C C . ILE A 1 220 ? -15.602 -4.656 24.016 1 94.94 220 ILE A C 1
ATOM 1800 O O . ILE A 1 220 ? -16.078 -4.867 25.141 1 94.94 220 ILE A O 1
ATOM 1804 N N . GLU A 1 221 ? -14.766 -5.461 23.469 1 93.12 221 GLU A N 1
ATOM 1805 C CA . GLU A 1 221 ? -14.242 -6.609 24.203 1 93.12 221 GLU A CA 1
ATOM 1806 C C . GLU A 1 221 ? -12.719 -6.688 24.078 1 93.12 221 GLU A C 1
ATOM 1808 O O . GLU A 1 221 ? -12.148 -6.238 23.078 1 93.12 221 GLU A O 1
ATOM 1813 N N . PRO A 1 222 ? -12.109 -7.148 25.125 1 91.75 222 PRO A N 1
ATOM 1814 C CA . PRO A 1 222 ? -10.656 -7.305 25.031 1 91.75 222 PRO A CA 1
ATOM 1815 C C . PRO A 1 222 ? -10.242 -8.359 24 1 91.75 222 PRO A C 1
ATOM 1817 O O . PRO A 1 222 ? -10.992 -9.305 23.75 1 91.75 222 PRO A O 1
ATOM 1820 N N . ASP A 1 223 ? -9.125 -8.203 23.391 1 88.06 223 ASP A N 1
ATOM 1821 C CA . ASP A 1 223 ? -8.617 -9.156 22.422 1 88.06 223 ASP A CA 1
ATOM 1822 C C . ASP A 1 223 ? -8.414 -10.531 23.047 1 88.06 223 ASP A C 1
ATOM 1824 O O . ASP A 1 223 ? -8.625 -11.555 22.391 1 88.06 223 ASP A O 1
ATOM 1828 N N . SER A 1 224 ? -7.84 -10.469 24.219 1 88 224 SER A N 1
ATOM 1829 C CA . SER A 1 224 ? -7.684 -11.633 25.078 1 88 224 SER A CA 1
ATOM 1830 C C . SER A 1 224 ? -7.926 -11.273 26.547 1 88 224 SER A C 1
ATOM 1832 O O . SER A 1 224 ? -7.891 -10.094 26.922 1 88 224 SER A O 1
ATOM 1834 N N . PRO A 1 225 ? -8.297 -12.164 27.344 1 85 225 PRO A N 1
ATOM 1835 C CA . PRO A 1 225 ? -8.648 -11.859 28.734 1 85 225 PRO A CA 1
ATOM 1836 C C . PRO A 1 225 ? -7.594 -11.008 29.438 1 85 225 PRO A C 1
ATOM 1838 O O . PRO A 1 225 ? -7.93 -10.148 30.25 1 85 225 PRO A O 1
ATOM 1841 N N . LYS A 1 226 ? -6.348 -11.203 29.094 1 84.44 226 LYS A N 1
ATOM 1842 C CA . LYS A 1 226 ? -5.301 -10.445 29.766 1 84.44 226 LYS A CA 1
ATOM 1843 C C . LYS A 1 226 ? -4.793 -9.305 28.891 1 84.44 226 LYS A C 1
ATOM 1845 O O . LYS A 1 226 ? -3.883 -8.57 29.281 1 84.44 226 LYS A O 1
ATOM 1850 N N . SER A 1 227 ? -5.562 -9.125 27.797 1 82.5 227 SER A N 1
ATOM 1851 C CA . SER A 1 227 ? -5.074 -8.117 26.859 1 82.5 227 SER A CA 1
ATOM 1852 C C . SER A 1 227 ? -5.641 -6.738 27.203 1 82.5 227 SER A C 1
ATOM 1854 O O . SER A 1 227 ? -6.809 -6.617 27.578 1 82.5 227 SER A O 1
ATOM 1856 N N . LYS A 1 228 ? -4.805 -5.738 27.094 1 84.25 228 LYS A N 1
ATOM 1857 C CA . LYS A 1 228 ? -5.246 -4.355 27.234 1 84.25 228 LYS A CA 1
ATOM 1858 C C . LYS A 1 228 ? -5.828 -3.824 25.938 1 84.25 228 LYS A C 1
ATOM 1860 O O . LYS A 1 228 ? -6.5 -2.789 25.922 1 84.25 228 LYS A O 1
ATOM 1865 N N . ARG A 1 229 ? -5.551 -4.52 24.953 1 85.31 229 ARG A N 1
ATOM 1866 C CA . ARG A 1 229 ? -6.102 -4.133 23.656 1 85.31 229 ARG A CA 1
ATOM 1867 C C . ARG A 1 229 ? -7.531 -4.641 23.5 1 85.31 229 ARG A C 1
ATOM 1869 O O . ARG A 1 229 ? -7.871 -5.715 23.984 1 85.31 229 ARG A O 1
ATOM 1876 N N . CYS A 1 230 ? -8.32 -3.803 22.828 1 90.56 230 CYS A N 1
ATOM 1877 C CA . CYS A 1 230 ? -9.727 -4.141 22.672 1 90.56 230 CYS A CA 1
ATOM 1878 C C . CYS A 1 230 ? -10.141 -4.07 21.203 1 90.56 230 CYS A C 1
ATOM 1880 O O . CYS A 1 230 ? -9.406 -3.523 20.375 1 90.56 230 CYS A O 1
ATOM 1882 N N . HIS A 1 231 ? -11.148 -4.781 20.891 1 93.19 231 HIS A N 1
ATOM 1883 C CA . HIS A 1 231 ? -11.758 -4.684 19.578 1 93.19 231 HIS A CA 1
ATOM 1884 C C . HIS A 1 231 ? -13.273 -4.547 19.672 1 93.19 231 HIS A C 1
ATOM 1886 O O . HIS A 1 231 ? -13.852 -4.824 20.719 1 93.19 231 HIS A O 1
ATOM 1892 N N . LEU A 1 232 ? -13.906 -4.027 18.688 1 96.62 232 LEU A N 1
ATOM 1893 C CA . LEU A 1 232 ? -15.359 -3.904 18.641 1 96.62 232 LEU A CA 1
ATOM 1894 C C . LEU A 1 232 ? -16.016 -5.266 18.422 1 96.62 232 LEU A C 1
ATOM 1896 O O . LEU A 1 232 ? -15.516 -6.082 17.656 1 96.62 232 LEU A O 1
ATOM 1900 N N . LYS A 1 233 ? -17.016 -5.48 19.125 1 96.31 233 LYS A N 1
ATOM 1901 C CA . LYS A 1 233 ? -17.766 -6.723 18.984 1 96.31 233 LYS A CA 1
ATOM 1902 C C . LYS A 1 233 ? -18.672 -6.672 17.75 1 96.31 233 LYS A C 1
ATOM 1904 O O . LYS A 1 233 ? -19.609 -5.871 17.688 1 96.31 233 LYS A O 1
ATOM 1909 N N . ASN A 1 234 ? -18.484 -7.434 16.781 1 95.75 234 ASN A N 1
ATOM 1910 C CA . ASN A 1 234 ? -19.266 -7.637 15.562 1 95.75 234 ASN A CA 1
ATOM 1911 C C . ASN A 1 234 ? -19.547 -6.316 14.859 1 95.75 234 ASN A C 1
ATOM 1913 O O . ASN A 1 234 ? -20.703 -6.008 14.555 1 95.75 234 ASN A O 1
ATOM 1917 N N . PRO A 1 235 ? -18.547 -5.566 14.531 1 97.81 235 PRO A N 1
ATOM 1918 C CA . PRO A 1 235 ? -18.781 -4.305 13.812 1 97.81 235 PRO A CA 1
ATOM 1919 C C . PRO A 1 235 ? -19.234 -4.52 12.367 1 97.81 235 PRO A C 1
ATOM 1921 O O . PRO A 1 235 ? -18.859 -5.516 11.742 1 97.81 235 PRO A O 1
ATOM 1924 N N . HIS A 1 236 ? -20.094 -3.652 11.898 1 98.06 236 HIS A N 1
ATOM 1925 C CA . HIS A 1 236 ? -20.516 -3.598 10.5 1 98.06 236 HIS A CA 1
ATOM 1926 C C . HIS A 1 236 ? -20.391 -2.184 9.945 1 98.06 236 HIS A C 1
ATOM 1928 O O . HIS A 1 236 ? -20.938 -1.236 10.508 1 98.06 236 HIS A O 1
ATOM 1934 N N . TYR A 1 237 ? -19.766 -2.039 8.852 1 98.38 237 TYR A N 1
ATOM 1935 C CA . TYR A 1 237 ? -19.359 -0.724 8.352 1 98.38 237 TYR A CA 1
ATOM 1936 C C . TYR A 1 237 ? -20.188 -0.33 7.133 1 98.38 237 TYR A C 1
ATOM 1938 O O . TYR A 1 237 ? -20.484 -1.167 6.273 1 98.38 237 TYR A O 1
ATOM 1946 N N . PHE A 1 238 ? -20.578 0.915 7.047 1 97.69 238 PHE A N 1
ATOM 1947 C CA . PHE A 1 238 ? -21.172 1.584 5.902 1 97.69 238 PHE A CA 1
ATOM 1948 C C . PHE A 1 238 ? -20.344 2.785 5.473 1 97.69 238 PHE A C 1
ATOM 1950 O O . PHE A 1 238 ? -20.094 3.693 6.27 1 97.69 238 PHE A O 1
ATOM 1957 N N . CYS A 1 239 ? -19.875 2.797 4.285 1 98.44 239 CYS A N 1
ATOM 1958 C CA . CYS A 1 239 ? -19.078 3.91 3.789 1 98.44 239 CYS A CA 1
ATOM 1959 C C . CYS A 1 239 ? -19.562 4.363 2.416 1 98.44 239 CYS A C 1
ATOM 1961 O O . CYS A 1 239 ? -20.141 3.572 1.664 1 98.44 239 CYS A O 1
ATOM 1963 N N . GLY A 1 240 ? -19.375 5.625 2.023 1 98 240 GLY A N 1
ATOM 1964 C CA . GLY A 1 240 ? -19.703 6.184 0.724 1 98 240 GLY A CA 1
ATOM 1965 C C . GLY A 1 240 ? -19.672 7.699 0.698 1 98 240 GLY A C 1
ATOM 1966 O O . GLY A 1 240 ? -19.438 8.336 1.726 1 98 240 GLY A O 1
ATOM 1967 N N . VAL A 1 241 ? -19.797 8.242 -0.449 1 97.25 241 VAL A N 1
ATOM 1968 C CA . VAL A 1 241 ? -19.953 9.688 -0.638 1 97.25 241 VAL A CA 1
ATOM 1969 C C . VAL A 1 241 ? -21.422 10.031 -0.796 1 97.25 241 VAL A C 1
ATOM 1971 O O . VAL A 1 241 ? -22.078 9.609 -1.762 1 97.25 241 VAL A O 1
ATOM 1974 N N . TYR A 1 242 ? -21.969 10.703 0.196 1 94.88 242 TYR A N 1
ATOM 1975 C CA . TYR A 1 242 ? -23.375 11.109 0.236 1 94.88 242 TYR A CA 1
ATOM 1976 C C . TYR A 1 242 ? -23.5 12.617 0.405 1 94.88 242 TYR A C 1
ATOM 1978 O O . TYR A 1 242 ? -23 13.18 1.383 1 94.88 242 TYR A O 1
ATOM 1986 N N . ASP A 1 243 ? -24.172 13.219 -0.528 1 89.62 243 ASP A N 1
ATOM 1987 C CA . ASP A 1 243 ? -24.359 14.664 -0.423 1 89.62 243 ASP A CA 1
ATOM 1988 C C . ASP A 1 243 ? -25.828 15.031 -0.272 1 89.62 243 ASP A C 1
ATOM 1990 O O . ASP A 1 243 ? -26.703 14.367 -0.842 1 89.62 243 ASP A O 1
ATOM 1994 N N . GLY A 1 244 ? -26.078 16.047 0.494 1 88.56 244 GLY A N 1
ATOM 1995 C CA . GLY A 1 244 ? -27.422 16.578 0.629 1 88.56 244 GLY A CA 1
ATOM 1996 C C . GLY A 1 244 ? -28.438 15.531 1.036 1 88.56 244 GLY A C 1
ATOM 1997 O O . GLY A 1 244 ? -28.266 14.852 2.049 1 88.56 244 GLY A O 1
ATOM 1998 N N . ASP A 1 245 ? -29.344 15.273 0.159 1 86.56 245 ASP A N 1
ATOM 1999 C CA . ASP A 1 245 ? -30.469 14.383 0.435 1 86.56 245 ASP A CA 1
ATOM 2000 C C . ASP A 1 245 ? -30.016 12.922 0.421 1 86.56 245 ASP A C 1
ATOM 2002 O O . ASP A 1 245 ? -30.672 12.062 1.015 1 86.56 245 ASP A O 1
ATOM 2006 N N . ASP A 1 246 ? -28.906 12.695 -0.181 1 91.38 246 ASP A N 1
ATOM 2007 C CA . ASP A 1 246 ? -28.391 11.328 -0.264 1 91.38 246 ASP A CA 1
ATOM 2008 C C . ASP A 1 246 ? -27.969 10.82 1.109 1 91.38 246 ASP A C 1
ATOM 2010 O O . ASP A 1 246 ? -27.781 9.617 1.303 1 91.38 246 ASP A O 1
ATOM 2014 N N . ASN A 1 247 ? -27.766 11.703 2.082 1 92.75 247 ASN A N 1
ATOM 2015 C CA . ASN A 1 247 ? -27.453 11.297 3.449 1 92.75 247 ASN A CA 1
ATOM 2016 C C . ASN A 1 247 ? -28.531 10.367 4.012 1 92.75 247 ASN A C 1
ATOM 2018 O O . ASN A 1 247 ? -28.234 9.469 4.797 1 92.75 247 ASN A O 1
ATOM 2022 N N . ALA A 1 248 ? -29.734 10.672 3.562 1 91.75 248 ALA A N 1
ATOM 2023 C CA . ALA A 1 248 ? -30.859 9.867 4.035 1 91.75 248 ALA A CA 1
ATOM 2024 C C . ALA A 1 248 ? -30.703 8.406 3.602 1 91.75 248 ALA A C 1
ATOM 2026 O O . ALA A 1 248 ? -31.078 7.492 4.34 1 91.75 248 ALA A O 1
ATOM 2027 N N . LYS A 1 249 ? -30.156 8.195 2.418 1 92.94 249 LYS A N 1
ATOM 2028 C CA . LYS A 1 249 ? -29.969 6.84 1.907 1 92.94 249 LYS A CA 1
ATOM 2029 C C . LYS A 1 249 ? -28.984 6.059 2.779 1 92.94 249 LYS A C 1
ATOM 2031 O O . LYS A 1 249 ? -29.172 4.863 3.016 1 92.94 249 LYS A O 1
ATOM 2036 N N . LEU A 1 250 ? -27.969 6.73 3.23 1 94.38 250 LEU A N 1
ATOM 2037 C CA . LEU A 1 250 ? -27 6.109 4.125 1 94.38 250 LEU A CA 1
ATOM 2038 C C . LEU A 1 250 ? -27.672 5.676 5.43 1 94.38 250 LEU A C 1
ATOM 2040 O O . LEU A 1 250 ? -27.5 4.531 5.863 1 94.38 250 LEU A O 1
ATOM 2044 N N . TRP A 1 251 ? -28.406 6.504 5.984 1 94 251 TRP A N 1
ATOM 2045 C CA . TRP A 1 251 ? -29.047 6.207 7.258 1 94 251 TRP A CA 1
ATOM 2046 C C . TRP A 1 251 ? -30.125 5.145 7.09 1 94 251 TRP A C 1
ATOM 2048 O O . TRP A 1 251 ? -30.344 4.316 7.98 1 94 251 TRP A O 1
ATOM 2058 N N . ASP A 1 252 ? -30.797 5.184 5.922 1 92.44 252 ASP A N 1
ATOM 2059 C CA . ASP A 1 252 ? -31.75 4.117 5.633 1 92.44 252 ASP A CA 1
ATOM 2060 C C . ASP A 1 252 ? -31.078 2.75 5.637 1 92.44 252 ASP A C 1
ATOM 2062 O O . ASP A 1 252 ? -31.609 1.786 6.191 1 92.44 252 ASP A O 1
ATOM 2066 N N . ALA A 1 253 ? -29.922 2.711 5.039 1 93.5 253 ALA A N 1
ATOM 2067 C CA . ALA A 1 253 ? -29.172 1.457 4.992 1 93.5 253 ALA A CA 1
ATOM 2068 C C . ALA A 1 253 ? -28.781 1 6.395 1 93.5 253 ALA A C 1
ATOM 2070 O O . ALA A 1 253 ? -28.875 -0.188 6.715 1 93.5 253 ALA A O 1
ATOM 2071 N N . VAL A 1 254 ? -28.375 1.925 7.238 1 94.38 254 VAL A N 1
ATOM 2072 C CA . VAL A 1 254 ? -27.969 1.621 8.602 1 94.38 254 VAL A CA 1
ATOM 2073 C C . VAL A 1 254 ? -29.172 1.085 9.391 1 94.38 254 VAL A C 1
ATOM 2075 O O . VAL A 1 254 ? -29.078 0.047 10.047 1 94.38 254 VAL A O 1
ATOM 2078 N N . TYR A 1 255 ? -30.266 1.729 9.25 1 92.44 255 TYR A N 1
ATOM 2079 C CA . TYR A 1 255 ? -31.453 1.349 10.023 1 92.44 255 TYR A CA 1
ATOM 2080 C C . TYR A 1 255 ? -32.031 0.03 9.523 1 92.44 255 TYR A C 1
ATOM 2082 O O . TYR A 1 255 ? -32.5 -0.792 10.32 1 92.44 255 TYR A O 1
ATOM 2090 N N . ASN A 1 256 ? -32 -0.132 8.227 1 92.19 256 ASN A N 1
ATOM 2091 C CA . ASN A 1 256 ? -32.438 -1.416 7.684 1 92.19 256 ASN A CA 1
ATOM 2092 C C . ASN A 1 256 ? -31.578 -2.564 8.219 1 92.19 256 ASN A C 1
ATOM 2094 O O . ASN A 1 256 ? -32.094 -3.627 8.555 1 92.19 256 ASN A O 1
ATOM 2098 N N . TYR A 1 257 ? -30.359 -2.344 8.328 1 95.12 257 TYR A N 1
ATOM 2099 C CA . TYR A 1 257 ? -29.453 -3.354 8.859 1 95.12 257 TYR A CA 1
ATOM 2100 C C . TYR A 1 257 ? -29.797 -3.68 10.312 1 95.12 257 TYR A C 1
ATOM 2102 O O . TYR A 1 257 ? -29.844 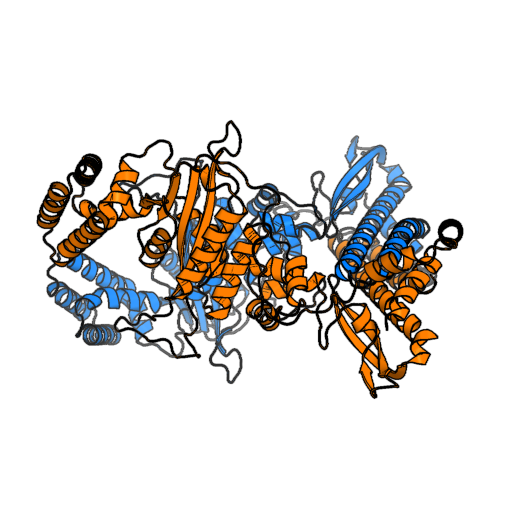-4.852 10.695 1 95.12 257 TYR A O 1
ATOM 2110 N N . ILE A 1 258 ? -29.969 -2.654 11.102 1 94.12 258 ILE A N 1
ATOM 2111 C CA . ILE A 1 258 ? -30.297 -2.85 12.508 1 94.12 258 ILE A CA 1
ATOM 2112 C C . ILE A 1 258 ? -31.609 -3.617 12.633 1 94.12 258 ILE A C 1
ATOM 2114 O O . ILE A 1 258 ? -31.703 -4.59 13.391 1 94.12 258 ILE A O 1
ATOM 2118 N N . ASP A 1 259 ? -32.562 -3.211 11.844 1 92.44 259 ASP A N 1
ATOM 2119 C CA . ASP A 1 259 ? -33.875 -3.846 11.891 1 92.44 259 ASP A CA 1
ATOM 2120 C C . ASP A 1 259 ? -33.812 -5.305 11.445 1 92.44 259 ASP A C 1
ATOM 2122 O O . ASP A 1 259 ? -34.469 -6.168 12.008 1 92.44 259 ASP A O 1
ATOM 2126 N N . ASP A 1 260 ? -32.969 -5.562 10.469 1 94.25 260 ASP A N 1
ATOM 2127 C CA . ASP A 1 260 ? -32.875 -6.895 9.875 1 94.25 260 ASP A CA 1
ATOM 2128 C C . ASP A 1 260 ? -32.062 -7.832 10.75 1 94.25 260 ASP A C 1
ATOM 2130 O O . ASP A 1 260 ? -32.25 -9.047 10.711 1 94.25 260 ASP A O 1
ATOM 2134 N N . ASN A 1 261 ? -31.234 -7.312 11.648 1 95.62 261 ASN A N 1
ATOM 2135 C CA . ASN A 1 261 ? -30.266 -8.172 12.32 1 95.62 261 ASN A CA 1
ATOM 2136 C C . ASN A 1 261 ? -30.484 -8.195 13.828 1 95.62 261 ASN A C 1
ATOM 2138 O O . ASN A 1 261 ? -29.969 -9.07 14.523 1 95.62 261 ASN A O 1
ATOM 2142 N N . TYR A 1 262 ? -31.281 -7.223 14.297 1 95.12 262 TYR A N 1
ATOM 2143 C CA . TYR A 1 262 ? -31.5 -7.145 15.742 1 95.12 262 TYR A CA 1
ATOM 2144 C C . TYR A 1 262 ? -32.969 -7.039 16.062 1 95.12 262 TYR A C 1
ATOM 2146 O O . TYR A 1 262 ? -33.781 -6.531 15.266 1 95.12 262 TYR A O 1
ATOM 2154 N N . ASP A 1 263 ? -33.312 -7.555 17.234 1 94.5 263 ASP A N 1
ATOM 2155 C CA . ASP A 1 263 ? -34.656 -7.309 17.781 1 94.5 263 ASP A CA 1
ATOM 2156 C C . ASP A 1 263 ? -34.719 -5.93 18.438 1 94.5 263 ASP A C 1
ATOM 2158 O O . ASP A 1 263 ? -34.469 -5.789 19.641 1 94.5 263 ASP A O 1
ATOM 2162 N N . VAL A 1 264 ? -35.188 -5.008 17.719 1 92.31 264 VAL A N 1
ATOM 2163 C CA . VAL A 1 264 ? -35.125 -3.598 18.094 1 92.31 264 VAL A CA 1
ATOM 2164 C C . VAL A 1 264 ? -36 -3.35 19.328 1 92.31 264 VAL A C 1
ATOM 2166 O O . VAL A 1 264 ? -35.688 -2.479 20.141 1 92.31 264 VAL A O 1
ATOM 2169 N N . ASN A 1 265 ? -37 -4.09 19.516 1 90.81 265 ASN A N 1
ATOM 2170 C CA . ASN A 1 265 ? -37.906 -3.9 20.641 1 90.81 265 ASN A CA 1
ATOM 2171 C C . ASN A 1 265 ? -37.281 -4.285 21.969 1 90.81 265 ASN A C 1
ATOM 2173 O O . ASN A 1 265 ? -37.75 -3.879 23.031 1 90.81 265 ASN A O 1
ATOM 2177 N N . LYS A 1 266 ? -36.25 -5.023 21.859 1 93.62 266 LYS A N 1
ATOM 2178 C CA . LYS A 1 266 ? -35.594 -5.5 23.078 1 93.62 266 LYS A CA 1
ATOM 2179 C C . LYS A 1 266 ? -34.375 -4.668 23.406 1 93.62 266 LYS A C 1
ATOM 2181 O O . LYS A 1 266 ? -33.719 -4.883 24.422 1 93.62 266 LYS A O 1
ATOM 2186 N N . ILE A 1 267 ? -34.031 -3.74 22.609 1 93.19 267 ILE A N 1
ATOM 2187 C CA . ILE A 1 267 ? -32.875 -2.893 22.828 1 93.19 267 ILE A CA 1
ATOM 2188 C C . ILE A 1 267 ? -33.219 -1.791 23.828 1 93.19 267 ILE A C 1
ATOM 2190 O O . ILE A 1 267 ? -34.188 -1.063 23.641 1 93.19 267 ILE A O 1
ATOM 2194 N N . THR A 1 268 ? -32.406 -1.664 24.844 1 92.69 268 THR A N 1
ATOM 2195 C CA . THR A 1 268 ? -32.625 -0.633 25.859 1 92.69 268 THR A CA 1
ATOM 2196 C C . THR A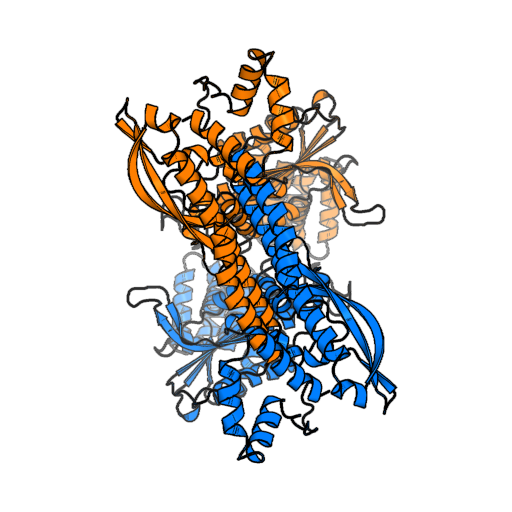 1 268 ? -32.281 0.749 25.297 1 92.69 268 THR A C 1
ATOM 2198 O O . THR A 1 268 ? -33.031 1.707 25.516 1 92.69 268 THR A O 1
ATOM 2201 N N . ASN A 1 269 ? -31.172 0.77 24.641 1 93.31 269 ASN A N 1
ATOM 2202 C CA . ASN A 1 269 ? -30.766 2.049 24.062 1 93.31 269 ASN A CA 1
ATOM 2203 C C . ASN A 1 269 ? -29.75 1.86 22.938 1 93.31 269 ASN A C 1
ATOM 2205 O O . ASN A 1 269 ? -28.969 0.905 22.953 1 93.31 269 ASN A O 1
ATOM 2209 N N . ILE A 1 270 ? -29.844 2.701 22.016 1 94.19 270 ILE A N 1
ATOM 2210 C CA . ILE A 1 270 ? -28.828 2.811 20.969 1 94.19 270 ILE A CA 1
ATOM 2211 C C . ILE A 1 270 ? -28.062 4.113 21.141 1 94.19 270 ILE A C 1
ATOM 2213 O O . ILE A 1 270 ? -28.641 5.195 21.156 1 94.19 270 ILE A O 1
ATOM 2217 N N . TYR A 1 271 ? -26.766 4.008 21.328 1 95.06 271 TYR A N 1
ATOM 2218 C CA . TYR A 1 271 ? -25.922 5.188 21.5 1 95.06 271 TYR A CA 1
ATOM 2219 C C . TYR A 1 271 ? -25.234 5.57 20.203 1 95.06 271 TYR A C 1
ATOM 2221 O O . TYR A 1 271 ? -24.594 4.738 19.562 1 95.06 271 TYR A O 1
ATOM 2229 N N . LEU A 1 272 ? -25.391 6.77 19.75 1 95.06 272 LEU A N 1
ATOM 2230 C CA . LEU A 1 272 ? -24.75 7.32 18.562 1 95.06 272 LEU A CA 1
ATOM 2231 C C . LEU A 1 272 ? -23.609 8.266 18.938 1 95.06 272 LEU A C 1
ATOM 2233 O O . LEU A 1 272 ? -23.859 9.383 19.391 1 95.06 272 LEU A O 1
ATOM 2237 N N . ASN A 1 273 ? -22.422 7.781 18.75 1 95.5 273 ASN A N 1
ATOM 2238 C CA . ASN A 1 273 ? -21.25 8.609 18.969 1 95.5 273 ASN A CA 1
ATOM 2239 C C . ASN A 1 273 ? -20.875 9.398 17.719 1 95.5 273 ASN A C 1
ATOM 2241 O O . ASN A 1 273 ? -20.656 8.812 16.656 1 95.5 273 ASN A O 1
ATOM 2245 N N . ALA A 1 274 ? -20.797 10.703 17.859 1 93.94 274 ALA A N 1
ATOM 2246 C CA . ALA A 1 274 ? -20.469 11.523 16.703 1 93.94 274 ALA A CA 1
ATOM 2247 C C . ALA A 1 274 ? -19.984 12.906 17.125 1 93.94 274 ALA A C 1
ATOM 2249 O O . ALA A 1 274 ? -20 13.242 18.312 1 93.94 274 ALA A O 1
ATOM 2250 N N . ASP A 1 275 ? -19.5 13.703 16.188 1 93.38 275 ASP A N 1
ATOM 2251 C CA . ASP A 1 275 ? -18.984 15.031 16.484 1 93.38 275 ASP A CA 1
ATOM 2252 C C . ASP A 1 275 ? -20.094 16.078 16.438 1 93.38 275 ASP A C 1
ATOM 2254 O O . ASP A 1 275 ? -19.844 17.266 16.688 1 93.38 275 ASP A O 1
ATOM 2258 N N . GLY A 1 276 ? -21.359 15.664 16.094 1 88.88 276 GLY A N 1
ATOM 2259 C CA . GLY A 1 276 ? -22.469 16.594 16.031 1 88.88 276 GLY A CA 1
ATOM 2260 C C . GLY A 1 276 ? -22.641 17.219 14.656 1 88.88 276 GLY A C 1
ATOM 2261 O O . GLY A 1 276 ? -23.406 18.172 14.492 1 88.88 276 GLY A O 1
ATOM 2262 N N . GLY A 1 277 ? -22 16.734 13.695 1 90.12 277 GLY A N 1
ATOM 2263 C CA . GLY A 1 277 ? -22.125 17.266 12.344 1 90.12 277 GLY A CA 1
ATOM 2264 C C . GLY A 1 277 ? -23.547 17.203 11.82 1 90.12 277 GLY A C 1
ATOM 2265 O O . GLY A 1 277 ? -24.344 16.359 12.242 1 90.12 277 GLY A O 1
ATOM 2266 N N . GLY A 1 278 ? -23.906 18.094 10.93 1 89.38 278 GLY A N 1
ATOM 2267 C CA . GLY A 1 278 ? -25.25 18.25 10.422 1 89.38 278 GLY A CA 1
ATOM 2268 C C . GLY A 1 278 ? -25.797 16.969 9.805 1 89.38 278 GLY A C 1
ATOM 2269 O O . GLY A 1 278 ? -26.938 16.578 10.094 1 89.38 278 GLY A O 1
ATOM 2270 N N . TRP A 1 279 ? -25 16.266 9.016 1 91.56 279 TRP A N 1
ATOM 2271 C CA . TRP A 1 279 ? -25.516 15.086 8.32 1 91.56 279 TRP A CA 1
ATOM 2272 C C . TRP A 1 279 ? -25.766 13.938 9.289 1 91.56 279 TRP A C 1
ATOM 2274 O O . TRP A 1 279 ? -26.609 13.078 9.047 1 91.56 279 TRP A O 1
ATOM 2284 N N . ILE A 1 280 ? -25.078 13.93 10.398 1 91.38 280 ILE A N 1
ATOM 2285 C CA . ILE A 1 280 ? -25.234 12.883 11.398 1 91.38 280 ILE A CA 1
ATOM 2286 C C . ILE A 1 280 ? -26.5 13.141 12.219 1 91.38 280 ILE A C 1
ATOM 2288 O O . ILE A 1 280 ? -27.266 12.219 12.492 1 91.38 280 ILE A O 1
ATOM 2292 N N . SER A 1 281 ? -26.734 14.391 12.555 1 84.69 281 SER A N 1
ATOM 2293 C CA . SER A 1 281 ? -27.906 14.766 13.336 1 84.69 281 SER A CA 1
ATOM 2294 C C . SER A 1 281 ? -29.188 14.445 12.586 1 84.69 281 SER A C 1
ATOM 2296 O O . SER A 1 281 ? -30.203 14.117 13.203 1 84.69 281 SER A O 1
ATOM 2298 N N . ALA A 1 282 ? -29.156 14.492 11.336 1 79.88 282 ALA A N 1
ATOM 2299 C CA . ALA A 1 282 ? -30.312 14.18 10.523 1 79.88 282 ALA A CA 1
ATOM 2300 C C . ALA A 1 282 ? -30.703 12.711 10.641 1 79.88 282 ALA A C 1
ATOM 2302 O O . ALA A 1 282 ? -31.875 12.352 10.516 1 79.88 282 ALA A O 1
ATOM 2303 N N . GLY A 1 283 ? -29.812 11.875 10.82 1 76.25 283 GLY A N 1
ATOM 2304 C CA . GLY A 1 283 ? -30.031 10.445 10.969 1 76.25 283 GLY A CA 1
ATOM 2305 C C . GLY A 1 283 ? -30.703 10.078 12.273 1 76.25 283 GLY A C 1
ATOM 2306 O O . GLY A 1 283 ? -31.5 9.133 12.336 1 76.25 283 GLY A O 1
ATOM 2307 N N . LYS A 1 284 ? -30.469 10.844 13.266 1 72.06 284 LYS A N 1
ATOM 2308 C CA . LYS A 1 284 ? -31.016 10.586 14.594 1 72.06 284 LYS A CA 1
ATOM 2309 C C . LYS A 1 284 ? -32.531 10.68 14.602 1 72.06 284 LYS A C 1
ATOM 2311 O O . LYS A 1 284 ? -33.188 9.961 15.359 1 72.06 284 LYS A O 1
ATOM 2316 N N . LYS A 1 285 ? -33 11.438 13.781 1 70.94 285 LYS A N 1
ATOM 2317 C CA . LYS A 1 285 ? -34.406 11.75 13.836 1 70.94 285 LYS A CA 1
ATOM 2318 C C . LYS A 1 285 ? -35.25 10.578 13.32 1 70.94 285 LYS A C 1
ATOM 2320 O O . LYS A 1 285 ? -36.469 10.531 13.555 1 70.94 285 LYS A O 1
ATOM 2325 N N . ARG A 1 286 ? -34.625 9.562 12.898 1 66.12 286 ARG A N 1
ATOM 2326 C CA . ARG A 1 286 ? -35.375 8.516 12.227 1 66.12 286 ARG A CA 1
ATOM 2327 C C . ARG A 1 286 ? -35.625 7.328 13.156 1 66.12 286 ARG A C 1
ATOM 2329 O O . ARG A 1 286 ? -36.531 6.516 12.922 1 66.12 286 ARG A O 1
ATOM 2336 N N . ILE A 1 287 ? -34.844 7.078 14.039 1 63.69 287 ILE A N 1
ATOM 2337 C CA . ILE A 1 287 ? -35.031 5.969 14.969 1 63.69 287 ILE A CA 1
ATOM 2338 C C . ILE A 1 287 ? -35.344 6.508 16.359 1 63.69 287 ILE A C 1
ATOM 2340 O O . ILE A 1 287 ? -34.594 7.344 16.891 1 63.69 287 ILE A O 1
ATOM 2344 N N . ASP A 1 288 ? -36.5 6.117 16.766 1 69.12 288 ASP A N 1
ATOM 2345 C CA . ASP A 1 288 ? -36.844 6.457 18.141 1 69.12 288 ASP A CA 1
ATOM 2346 C C . ASP A 1 288 ? -35.906 5.789 19.141 1 69.12 288 ASP A C 1
ATOM 2348 O O . ASP A 1 288 ? -35.438 4.66 18.906 1 69.12 288 ASP A O 1
ATOM 2352 N N . GLY A 1 289 ? -35.344 6.551 20.047 1 76 289 GLY A N 1
ATOM 2353 C CA . GLY A 1 289 ? -34.594 5.977 21.141 1 76 289 GLY A CA 1
ATOM 2354 C C . GLY A 1 289 ? -33.094 6.086 20.969 1 76 289 GLY A C 1
ATOM 2355 O O . GLY A 1 289 ? -32.344 5.438 21.688 1 76 289 GLY A O 1
ATOM 2356 N N . ILE A 1 290 ? -32.688 6.793 20.031 1 89.19 290 ILE A N 1
ATOM 2357 C CA . ILE A 1 290 ? -31.234 6.949 19.859 1 89.19 290 ILE A CA 1
ATOM 2358 C C . ILE A 1 290 ? -30.734 8.07 20.766 1 89.19 290 ILE A C 1
ATOM 2360 O O . ILE A 1 290 ? -31.344 9.148 20.828 1 89.19 290 ILE A O 1
ATOM 2364 N N . THR A 1 291 ? -29.766 7.781 21.547 1 92.38 291 THR A N 1
ATOM 2365 C CA . THR A 1 291 ? -29.094 8.773 22.391 1 92.38 291 THR A CA 1
ATOM 2366 C C . THR A 1 291 ? -27.781 9.211 21.766 1 92.38 291 THR A C 1
ATOM 2368 O O . THR A 1 291 ? -26.875 8.398 21.562 1 92.38 291 THR A O 1
ATOM 2371 N N . THR A 1 292 ? -27.719 10.469 21.516 1 93.38 292 THR A N 1
ATOM 2372 C CA . THR A 1 292 ? -26.484 10.992 20.906 1 93.38 292 THR A CA 1
ATOM 2373 C C . THR A 1 292 ? -25.453 11.297 21.984 1 93.38 292 THR A C 1
ATOM 2375 O O . THR A 1 292 ? -25.766 11.859 23.031 1 93.38 292 THR A O 1
ATOM 2378 N N . VAL A 1 293 ? -24.281 10.859 21.75 1 95.31 293 VAL A N 1
ATOM 2379 C CA . VAL A 1 293 ? -23.156 11.102 22.641 1 95.31 293 VAL A CA 1
ATOM 2380 C C . VAL A 1 293 ? -22.062 11.836 21.875 1 95.31 293 VAL A C 1
ATOM 2382 O O . VAL A 1 293 ? -21.641 11.414 20.797 1 95.31 293 VAL A O 1
ATOM 2385 N N . LEU A 1 294 ? -21.578 12.93 22.391 1 95.44 294 LEU A N 1
ATOM 2386 C CA . LEU A 1 294 ? -20.5 13.672 21.75 1 95.44 294 LEU A CA 1
ATOM 2387 C C . LEU A 1 294 ? -19.188 12.898 21.828 1 95.44 294 LEU A C 1
ATOM 2389 O O . LEU A 1 294 ? -18.828 12.375 22.875 1 95.44 294 LEU A O 1
ATOM 2393 N N . ASP A 1 295 ? -18.547 12.797 20.703 1 93.31 295 ASP A N 1
ATOM 2394 C CA . ASP A 1 295 ? -17.297 12.047 20.719 1 93.31 295 ASP A CA 1
ATOM 2395 C C . ASP A 1 295 ? -16.25 12.727 21.594 1 93.31 295 ASP A C 1
ATOM 2397 O O . ASP A 1 295 ? -16.188 13.961 21.656 1 93.31 295 ASP A O 1
ATOM 2401 N N . GLY A 1 296 ? -15.445 11.953 22.25 1 90.88 296 GLY A N 1
ATOM 2402 C CA . GLY A 1 296 ? -14.484 12.438 23.219 1 90.88 296 GLY A CA 1
ATOM 2403 C C . GLY A 1 296 ? -13.375 13.281 22.609 1 90.88 296 GLY A C 1
ATOM 2404 O O . GLY A 1 296 ? -12.844 14.18 23.25 1 90.88 296 GLY A O 1
ATOM 2405 N N . PHE A 1 297 ? -13.07 12.992 21.438 1 90.56 297 PHE A N 1
ATOM 2406 C CA . PHE A 1 297 ? -12.008 13.727 20.766 1 90.56 297 PHE A CA 1
ATOM 2407 C C . PHE A 1 297 ? -12.414 15.172 20.531 1 90.56 297 PHE A C 1
ATOM 2409 O O . PHE A 1 297 ? -11.664 16.094 20.828 1 90.56 297 PHE A O 1
ATOM 2416 N N . HIS A 1 298 ? -13.508 15.359 19.906 1 92.12 298 HIS A N 1
ATOM 2417 C CA . HIS A 1 298 ? -13.977 16.719 19.625 1 92.12 298 HIS A CA 1
ATOM 2418 C C . HIS A 1 298 ? -14.281 17.484 20.906 1 92.12 298 HIS A C 1
ATOM 2420 O O . HIS A 1 298 ? -14.055 18.688 20.969 1 92.12 298 HIS A O 1
ATOM 2426 N N . MET A 1 299 ? -14.797 16.812 21.875 1 93.06 299 MET A N 1
ATOM 2427 C CA . MET A 1 299 ? -15 17.438 23.188 1 93.06 299 MET A CA 1
ATOM 2428 C C . MET A 1 299 ? -13.695 18.016 23.719 1 93.06 299 MET A C 1
ATOM 2430 O O . MET A 1 299 ? -13.633 19.188 24.078 1 93.06 299 MET A O 1
ATOM 2434 N N . GLN A 1 300 ? -12.711 17.203 23.703 1 91 300 GLN A N 1
ATOM 2435 C CA . GLN A 1 300 ? -11.406 17.625 24.203 1 91 300 GLN A CA 1
ATOM 2436 C C . GLN A 1 300 ? -10.812 18.719 23.328 1 91 300 GLN A C 1
ATOM 2438 O O . GLN A 1 300 ? -10.227 19.688 23.844 1 91 300 GLN A O 1
ATOM 2443 N N . LYS A 1 301 ? -10.922 18.531 22.047 1 91.88 301 LYS A N 1
ATOM 2444 C CA . LYS A 1 301 ? -10.406 19.5 21.094 1 91.88 301 LYS A CA 1
ATOM 2445 C C . LYS A 1 301 ? -10.953 20.891 21.375 1 91.88 301 LYS A C 1
ATOM 2447 O O . LYS A 1 301 ? -10.188 21.859 21.453 1 91.88 301 LYS A O 1
ATOM 2452 N N . TYR A 1 302 ? -12.234 21.031 21.562 1 94.06 302 TYR A N 1
ATOM 2453 C CA . TYR A 1 302 ? -12.852 22.344 21.734 1 94.06 302 TYR A CA 1
ATOM 2454 C C . TYR A 1 302 ? -12.617 22.875 23.141 1 94.06 302 TYR A C 1
ATOM 2456 O O . TYR A 1 302 ? -12.477 24.094 23.328 1 94.06 302 TYR A O 1
ATOM 2464 N N . LEU A 1 303 ? -12.523 22 24.156 1 94 303 LEU A N 1
ATOM 2465 C CA . LEU A 1 303 ? -12.156 22.453 25.484 1 94 303 LEU A CA 1
ATOM 2466 C C . LEU A 1 303 ? -10.742 23.016 25.5 1 94 303 LEU A C 1
ATOM 2468 O O . LEU A 1 303 ? -10.477 24.031 26.172 1 94 303 LEU A O 1
ATOM 2472 N N . LEU A 1 304 ? -9.875 22.391 24.797 1 91.75 304 LEU A N 1
ATOM 2473 C CA . LEU A 1 304 ? -8.5 22.859 24.688 1 91.75 304 LEU A CA 1
ATOM 2474 C C . LEU A 1 304 ? -8.445 24.203 23.969 1 91.75 304 LEU A C 1
ATOM 2476 O O . LEU A 1 304 ? -7.66 25.078 24.328 1 91.75 304 LEU A O 1
ATOM 2480 N N . LYS A 1 305 ? -9.227 24.312 22.906 1 91.56 305 LYS A N 1
ATOM 2481 C CA . LYS A 1 305 ? -9.297 25.578 22.172 1 91.56 305 LYS A CA 1
ATOM 2482 C C . LYS A 1 305 ? -9.758 26.719 23.078 1 91.56 305 LYS A C 1
ATOM 2484 O O . LYS A 1 305 ? -9.32 27.859 22.906 1 91.56 305 LYS A O 1
ATOM 2489 N N . ILE A 1 306 ? -10.602 26.406 23.953 1 93.69 306 ILE A N 1
ATOM 2490 C CA . ILE A 1 306 ? -11.164 27.391 24.859 1 93.69 306 ILE A CA 1
ATOM 2491 C C . ILE A 1 306 ? -10.109 27.797 25.891 1 93.69 306 ILE A C 1
ATOM 2493 O O . ILE A 1 306 ? -9.977 28.984 26.219 1 93.69 306 ILE A O 1
ATOM 2497 N N . THR A 1 307 ? -9.305 26.891 26.344 1 92.19 307 THR A N 1
ATOM 2498 C CA . THR A 1 307 ? -8.516 27.141 27.547 1 92.19 307 THR A CA 1
ATOM 2499 C C . THR A 1 307 ? -7.031 27.219 27.219 1 92.19 307 THR A C 1
ATOM 2501 O O . THR A 1 307 ? -6.223 27.609 28.062 1 92.19 307 THR A O 1
ATOM 2504 N N . GLY A 1 308 ? -6.688 26.812 26.031 1 84.88 308 GLY A N 1
ATOM 2505 C CA . GLY A 1 308 ? -5.289 26.641 25.672 1 84.88 308 GLY A CA 1
ATOM 2506 C C . GLY A 1 308 ? -4.445 27.875 25.953 1 84.88 308 GLY A C 1
ATOM 2507 O O . GLY A 1 308 ? -3.277 27.766 26.328 1 84.88 308 GLY A O 1
ATOM 2508 N N . HIS A 1 309 ? -4.98 29.125 25.875 1 81.06 309 HIS A N 1
ATOM 2509 C CA . HIS A 1 309 ? -4.242 30.375 25.984 1 81.06 309 HIS A CA 1
ATOM 2510 C C . HIS A 1 309 ? -3.945 30.703 27.438 1 81.06 309 HIS A C 1
ATOM 2512 O O . HIS A 1 309 ? -3.143 31.594 27.719 1 81.06 309 HIS A O 1
ATOM 2518 N N . LEU A 1 310 ? -4.57 29.969 28.375 1 86 310 LEU A N 1
ATOM 2519 C CA . LEU A 1 310 ? -4.43 30.281 29.797 1 86 310 LEU A CA 1
ATOM 2520 C C . LEU A 1 310 ? -3.168 29.641 30.375 1 86 310 LEU A C 1
ATOM 2522 O O . LEU A 1 310 ? -2.861 29.812 31.547 1 86 310 LEU A O 1
ATOM 2526 N N . LEU A 1 311 ? -2.383 28.984 29.609 1 80.69 311 LEU A N 1
ATOM 2527 C CA . LEU A 1 311 ? -1.088 28.406 29.938 1 80.69 311 LEU A CA 1
ATOM 2528 C C . LEU A 1 311 ? -1.175 27.578 31.219 1 80.69 311 LEU A C 1
ATOM 2530 O O . LEU A 1 311 ? -1.855 26.562 31.25 1 80.69 311 LEU A O 1
ATOM 2534 N N . ASP A 1 312 ? -0.785 28.094 32.438 1 78.88 312 ASP A N 1
ATOM 2535 C CA . ASP A 1 312 ? -0.682 27.359 33.688 1 78.88 312 ASP A CA 1
ATOM 2536 C C . ASP A 1 312 ? -2.062 27.078 34.281 1 78.88 312 ASP A C 1
ATOM 2538 O O . ASP A 1 312 ? -2.246 26.094 35 1 78.88 312 ASP A O 1
ATOM 2542 N N . SER A 1 313 ? -2.998 27.875 33.875 1 85.31 313 SER A N 1
ATOM 2543 C CA . SER A 1 313 ? -4.328 27.719 34.469 1 85.31 313 SER A CA 1
ATOM 2544 C C . SER A 1 313 ? -5.254 26.969 33.5 1 85.31 313 SER A C 1
ATOM 2546 O O . SER A 1 313 ? -6.445 26.812 33.781 1 85.31 313 SER A O 1
ATOM 2548 N N . ALA A 1 314 ? -4.695 26.531 32.438 1 86.06 314 ALA A N 1
ATOM 2549 C CA . ALA A 1 314 ? -5.512 25.906 31.406 1 86.06 314 ALA A CA 1
ATOM 2550 C C . ALA A 1 314 ? -6.188 24.641 31.906 1 86.06 314 ALA A C 1
ATOM 2552 O O . ALA A 1 314 ? -7.379 24.438 31.688 1 86.06 314 ALA A O 1
ATOM 2553 N N . ASP A 1 315 ? -5.492 23.828 32.656 1 88.12 315 ASP A N 1
ATOM 2554 C CA . ASP A 1 315 ? -6.02 22.562 33.156 1 88.12 315 ASP A CA 1
ATOM 2555 C C . ASP A 1 315 ? -7.133 22.797 34.156 1 88.12 315 ASP A C 1
ATOM 2557 O O . ASP A 1 315 ? -8.148 22.094 34.156 1 88.12 315 ASP A O 1
ATOM 2561 N N . ASP A 1 316 ? -6.949 23.734 34.969 1 91.31 316 ASP A N 1
ATOM 2562 C CA . ASP A 1 316 ? -7.957 24.062 35.969 1 91.31 316 ASP A CA 1
ATOM 2563 C C . ASP A 1 316 ? -9.227 24.594 35.312 1 91.31 316 ASP A C 1
ATOM 2565 O O . ASP A 1 316 ? -10.336 24.266 35.719 1 91.31 316 ASP A O 1
ATOM 2569 N N . ALA A 1 317 ? -9 25.406 34.406 1 93.25 317 ALA A N 1
ATOM 2570 C CA . ALA A 1 317 ? -10.141 25.953 33.656 1 93.25 317 ALA A CA 1
ATOM 2571 C C . ALA A 1 317 ? -10.93 24.859 32.969 1 93.25 317 ALA A C 1
ATOM 2573 O O . ALA A 1 317 ? -12.164 24.875 32.969 1 93.25 317 ALA A O 1
ATOM 2574 N N . ARG A 1 318 ? -10.25 23.969 32.375 1 94.06 318 ARG A N 1
ATOM 2575 C CA . ARG A 1 318 ? -10.906 22.859 31.703 1 94.06 318 ARG A CA 1
ATOM 2576 C C . ARG A 1 318 ? -11.711 22.016 32.688 1 94.06 318 ARG A C 1
ATOM 2578 O O . ARG A 1 318 ? -12.844 21.625 32.375 1 94.06 318 ARG A O 1
ATOM 2585 N N . THR A 1 319 ? -11.109 21.703 33.75 1 94.75 319 THR A N 1
ATOM 2586 C CA . THR A 1 319 ? -11.781 20.922 34.781 1 94.75 319 THR A CA 1
ATOM 2587 C C . THR A 1 319 ? -13.047 21.641 35.25 1 94.75 319 THR A C 1
ATOM 2589 O O . THR A 1 319 ? -14.086 21.016 35.438 1 94.75 319 THR A O 1
ATOM 2592 N N . LYS A 1 320 ? -12.898 22.891 35.438 1 95.75 320 LYS A N 1
ATOM 2593 C CA . LYS A 1 320 ? -14.055 23.688 35.844 1 95.75 320 LYS A CA 1
ATOM 2594 C C . LYS A 1 320 ? -15.164 23.609 34.812 1 95.75 320 LYS A C 1
ATOM 2596 O O . LYS A 1 320 ? -16.344 23.438 35.156 1 95.75 320 LYS A O 1
ATOM 2601 N N . LEU A 1 321 ? -14.797 23.766 33.594 1 96.94 321 LEU A N 1
ATOM 2602 C CA . LEU A 1 321 ? -15.773 23.703 32.531 1 96.94 321 LEU A CA 1
ATOM 2603 C C . LEU A 1 321 ? -16.453 22.328 32.5 1 96.94 321 LEU A C 1
ATOM 2605 O O . LEU A 1 321 ? -17.672 22.234 32.312 1 96.94 321 LEU A O 1
ATOM 2609 N N . ILE A 1 322 ? -15.688 21.266 32.594 1 96.5 322 ILE A N 1
ATOM 2610 C CA . ILE A 1 322 ? -16.203 19.906 32.625 1 96.5 322 ILE A CA 1
ATOM 2611 C C . ILE A 1 322 ? -17.188 19.734 33.781 1 96.5 322 ILE A C 1
ATOM 2613 O O . ILE A 1 322 ? -18.25 19.109 33.594 1 96.5 322 ILE A O 1
ATOM 2617 N N . ASP A 1 323 ? -16.891 20.281 34.844 1 96.69 323 ASP A N 1
ATOM 2618 C CA . ASP A 1 323 ? -17.766 20.219 36 1 96.69 323 ASP A CA 1
ATOM 2619 C C . ASP A 1 323 ? -19.094 20.922 35.75 1 96.69 323 ASP A C 1
ATOM 2621 O O . ASP A 1 323 ? -20.141 20.469 36.188 1 96.69 323 ASP A O 1
ATOM 2625 N N . ILE A 1 324 ? -18.984 22 35.156 1 97.5 324 ILE A N 1
ATOM 2626 C CA . ILE A 1 324 ? -20.188 22.766 34.812 1 97.5 324 ILE A CA 1
ATOM 2627 C C . ILE A 1 324 ? -21.062 21.938 33.875 1 97.5 324 ILE A C 1
ATOM 2629 O O . ILE A 1 324 ? -22.281 21.891 34.031 1 97.5 324 ILE A O 1
ATOM 2633 N N . ILE A 1 325 ? -20.453 21.328 32.875 1 97.06 325 ILE A N 1
ATOM 2634 C CA . ILE A 1 325 ? -21.188 20.484 31.938 1 97.06 325 ILE A CA 1
ATOM 2635 C C . ILE A 1 325 ? -21.828 19.312 32.688 1 97.06 325 ILE A C 1
ATOM 2637 O O . ILE A 1 325 ? -23 19 32.469 1 97.06 325 ILE A O 1
ATOM 2641 N N . TYR A 1 326 ? -21.078 18.688 33.531 1 96.44 326 TYR A N 1
ATOM 2642 C CA . TYR A 1 326 ? -21.562 17.578 34.344 1 96.44 326 TYR A CA 1
ATOM 2643 C C . TYR A 1 326 ? -22.797 17.969 35.156 1 96.44 326 TYR A C 1
ATOM 2645 O O . TYR A 1 326 ? -23.766 17.203 35.219 1 96.44 326 TYR A O 1
ATOM 2653 N N . SER A 1 327 ? -22.812 19.172 35.719 1 96.38 327 SER A N 1
ATOM 2654 C CA . SER A 1 327 ? -23.891 19.656 36.562 1 96.38 327 SER A CA 1
ATOM 2655 C C . SER A 1 327 ? -25.078 20.156 35.75 1 96.38 327 SER A C 1
ATOM 2657 O O . SER A 1 327 ? -26.141 20.422 36.312 1 96.38 327 SER A O 1
ATOM 2659 N N . GLY A 1 328 ? -24.891 20.344 34.531 1 96.12 328 GLY A N 1
ATOM 2660 C CA . GLY A 1 328 ? -25.969 20.734 33.656 1 96.12 328 GLY A CA 1
ATOM 2661 C C . GLY A 1 328 ? -26.281 22.219 33.688 1 96.12 328 GLY A C 1
ATOM 2662 O O . GLY A 1 328 ? -27.406 22.625 33.406 1 96.12 328 GLY A O 1
ATOM 2663 N N . LYS A 1 329 ? -25.359 22.953 34.125 1 97 329 LYS A N 1
ATOM 2664 C CA . LYS A 1 329 ? -25.578 24.406 34.219 1 97 329 LYS A CA 1
ATOM 2665 C C . LYS A 1 329 ? -25.156 25.125 32.938 1 97 329 LYS A C 1
ATOM 2667 O O . LYS A 1 329 ? -24.109 25.766 32.906 1 97 329 LYS A O 1
ATOM 2672 N N . LYS A 1 330 ? -25.969 25.141 32 1 96.75 330 LYS A N 1
ATOM 2673 C CA . LYS A 1 330 ? -25.703 25.656 30.672 1 96.75 330 LYS A CA 1
ATOM 2674 C C . LYS A 1 330 ? -25.422 27.156 30.703 1 96.75 330 LYS A C 1
ATOM 2676 O O . LYS A 1 330 ? -24.5 27.641 30.031 1 96.75 330 LYS A O 1
ATOM 2681 N N . ALA A 1 331 ? -26.203 27.922 31.453 1 96.75 331 ALA A N 1
ATOM 2682 C CA . ALA A 1 331 ? -26.016 29.359 31.562 1 96.75 331 ALA A CA 1
ATOM 2683 C C . ALA A 1 331 ? -24.672 29.703 32.188 1 96.75 331 ALA A C 1
ATOM 2685 O O . ALA A 1 331 ? -24 30.625 31.75 1 96.75 331 ALA A O 1
ATOM 2686 N N . LYS A 1 332 ? -24.375 28.938 33.219 1 97.06 332 LYS A N 1
ATOM 2687 C CA . LYS A 1 332 ? -23.078 29.141 33.844 1 97.06 332 LYS A CA 1
ATOM 2688 C C . LYS A 1 332 ? -21.938 28.859 32.875 1 97.06 332 LYS A C 1
ATOM 2690 O O . LYS A 1 332 ? -20.906 29.547 32.938 1 97.06 332 LYS A O 1
ATOM 2695 N N . PHE A 1 333 ? -22.109 27.844 32.094 1 97.62 333 PHE A N 1
ATOM 2696 C CA . PHE A 1 333 ? -21.094 27.516 31.094 1 97.62 333 PHE A CA 1
ATOM 2697 C C . PHE A 1 333 ? -20.891 28.672 30.125 1 97.62 333 PHE A C 1
ATOM 2699 O O . PHE A 1 333 ? -19.75 29.062 29.844 1 97.62 333 PHE A O 1
ATOM 2706 N N . ARG A 1 334 ? -21.922 29.281 29.609 1 96.88 334 ARG A N 1
ATOM 2707 C CA . ARG A 1 334 ? -21.859 30.406 28.703 1 96.88 334 ARG A CA 1
ATOM 2708 C C . ARG A 1 334 ? -21.125 31.594 29.328 1 96.88 334 ARG A C 1
ATOM 2710 O O . ARG A 1 334 ? -20.297 32.25 28.672 1 96.88 334 ARG A O 1
ATOM 2717 N N . SER A 1 335 ? -21.469 31.797 30.578 1 96.88 335 SER A N 1
ATOM 2718 C CA . SER A 1 335 ? -20.844 32.906 31.297 1 96.88 335 SER A CA 1
ATOM 2719 C C . SER A 1 335 ? -19.344 32.656 31.484 1 96.88 335 SER A C 1
ATOM 2721 O O . SER A 1 335 ? -18.531 33.594 31.359 1 96.88 335 SER A O 1
ATOM 2723 N N . GLU A 1 336 ? -19.047 31.438 31.812 1 96.56 336 GLU A N 1
ATOM 2724 C CA . GLU A 1 336 ? -17.641 31.094 32.031 1 96.56 336 GLU A CA 1
ATOM 2725 C C . GLU A 1 336 ? -16.828 31.219 30.766 1 96.56 336 GLU A C 1
ATOM 2727 O O . GLU A 1 336 ? -15.672 31.641 30.797 1 96.56 336 GLU A O 1
ATOM 2732 N N . ILE A 1 337 ? -17.359 30.859 29.594 1 96.81 337 ILE A N 1
ATOM 2733 C CA . ILE A 1 337 ? -16.688 31 28.312 1 96.81 337 ILE A CA 1
ATOM 2734 C C . ILE A 1 337 ? -16.406 32.469 28.031 1 96.81 337 ILE A C 1
ATOM 2736 O O . ILE A 1 337 ? -15.32 32.812 27.547 1 96.81 337 ILE A O 1
ATOM 2740 N N . LYS A 1 338 ? -17.391 33.312 28.281 1 95.31 338 LYS A N 1
ATOM 2741 C CA . LYS A 1 338 ? -17.203 34.75 28.094 1 95.31 338 LYS A CA 1
ATOM 2742 C C . LYS A 1 338 ? -16.094 35.281 28.984 1 95.31 338 LYS A C 1
ATOM 2744 O O . LYS A 1 338 ? -15.289 36.125 28.547 1 95.31 338 LYS A O 1
ATOM 2749 N N . ASN A 1 339 ? -16.094 34.781 30.203 1 94.88 339 ASN A N 1
ATOM 2750 C CA . ASN A 1 339 ? -15.055 35.156 31.141 1 94.88 339 ASN A CA 1
ATOM 2751 C C . ASN A 1 339 ? -13.664 34.75 30.641 1 94.88 339 ASN A C 1
ATOM 2753 O O . ASN A 1 339 ? -12.727 35.562 30.688 1 94.88 339 ASN A O 1
ATOM 2757 N N . ILE A 1 340 ? -13.562 33.594 30.172 1 94.88 340 ILE A N 1
ATOM 2758 C CA . ILE A 1 340 ? -12.289 33.062 29.688 1 94.88 340 ILE A CA 1
ATOM 2759 C C . ILE A 1 340 ? -11.844 33.844 28.453 1 94.88 340 ILE A C 1
ATOM 2761 O O . ILE A 1 340 ? -10.664 34.188 28.312 1 94.88 340 ILE A O 1
ATOM 2765 N N . ALA A 1 341 ? -12.789 34.125 27.578 1 94.06 341 ALA A N 1
ATOM 2766 C CA . ALA A 1 341 ? -12.5 34.875 26.359 1 94.06 341 ALA A CA 1
ATOM 2767 C C . ALA A 1 341 ? -11.977 36.281 26.688 1 94.06 341 ALA A C 1
ATOM 2769 O O . ALA A 1 341 ? -11.133 36.812 25.984 1 94.06 341 ALA A O 1
ATOM 2770 N N . SER A 1 342 ? -12.383 36.844 27.75 1 91.38 342 SER A N 1
ATOM 2771 C CA . SER A 1 342 ? -12.031 38.219 28.125 1 91.38 342 SER A CA 1
ATOM 2772 C C . SER A 1 342 ? -10.562 38.312 28.547 1 91.38 342 SER A C 1
ATOM 2774 O O . SER A 1 342 ? -9.977 39.375 28.531 1 91.38 342 SER A O 1
ATOM 2776 N N . TYR A 1 343 ? -10.023 37.188 28.922 1 87.75 343 TYR A N 1
ATOM 2777 C CA . TYR A 1 343 ? -8.625 37.188 29.344 1 87.75 343 TYR A CA 1
ATOM 2778 C C . TYR A 1 343 ? -7.703 37.312 28.141 1 87.75 343 TYR A C 1
ATOM 2780 O O . TYR A 1 343 ? -6.508 37.562 28.281 1 87.75 343 TYR A O 1
ATOM 2788 N N . SER A 1 344 ? -8.227 37.062 26.953 1 83.81 344 SER A N 1
ATOM 2789 C CA . SER A 1 344 ? -7.406 37.188 25.75 1 83.81 344 SER A CA 1
ATOM 2790 C C . SER A 1 344 ? -7.418 38.594 25.219 1 83.81 344 SER A C 1
ATOM 2792 O O . SER A 1 344 ? -8.453 39.281 25.25 1 83.81 344 SER A O 1
ATOM 2794 N N . GLU A 1 345 ? -6.262 39.062 24.797 1 75.94 345 GLU A N 1
ATOM 2795 C CA . GLU A 1 345 ? -6.148 40.438 24.25 1 75.94 345 GLU A CA 1
ATOM 2796 C C . GLU A 1 345 ? -6.473 40.469 22.766 1 75.94 345 GLU A C 1
ATOM 2798 O O . GLU A 1 345 ? -6.793 41.5 22.219 1 75.94 345 GLU A O 1
ATOM 2803 N N . SER A 1 346 ? -6.438 39.375 22.109 1 78.56 346 SER A N 1
ATOM 2804 C CA . SER A 1 346 ? -6.652 39.312 20.672 1 78.56 346 SER A CA 1
ATOM 2805 C C . SER A 1 346 ? -8.125 39.094 20.344 1 78.56 346 SER A C 1
ATOM 2807 O O . SER A 1 346 ? -8.734 38.125 20.812 1 78.56 346 SER A O 1
ATOM 2809 N N . GLU A 1 347 ? -8.68 40.062 19.578 1 81.69 347 GLU A N 1
ATOM 2810 C CA . GLU A 1 347 ? -10.07 39.906 19.172 1 81.69 347 GLU A CA 1
ATOM 2811 C C . GLU A 1 347 ? -10.289 38.625 18.391 1 81.69 347 GLU A C 1
ATOM 2813 O O . GLU A 1 347 ? -11.32 37.969 18.547 1 81.69 347 GLU A O 1
ATOM 2818 N N . SER A 1 348 ? -9.336 38.375 17.594 1 81.38 348 SER A N 1
ATOM 2819 C CA . SER A 1 348 ? -9.422 37.156 16.797 1 81.38 348 SER A CA 1
ATOM 2820 C C . SER A 1 348 ? -9.438 35.906 17.688 1 81.38 348 SER A C 1
ATOM 2822 O O . SER A 1 348 ? -10.172 34.969 17.422 1 81.38 348 SER A O 1
ATOM 2824 N N . ARG A 1 349 ? -8.711 35.969 18.656 1 85.69 349 ARG A N 1
ATOM 2825 C CA . ARG A 1 349 ? -8.664 34.875 19.594 1 85.69 349 ARG A CA 1
ATOM 2826 C C . ARG A 1 349 ? -9.945 34.781 20.406 1 85.69 349 ARG A C 1
ATOM 2828 O O . ARG A 1 349 ? -10.43 33.688 20.703 1 85.69 349 ARG A O 1
ATOM 2835 N N . GLN A 1 350 ? -10.43 35.844 20.828 1 91.69 350 GLN A N 1
ATOM 2836 C CA . GLN A 1 350 ? -11.695 35.875 21.547 1 91.69 350 GLN A CA 1
ATOM 2837 C C . GLN A 1 350 ? -12.812 35.25 20.719 1 91.69 350 GLN A C 1
ATOM 2839 O O . GLN A 1 350 ? -13.609 34.438 21.25 1 91.69 350 GLN A O 1
ATOM 2844 N N . LYS A 1 351 ? -12.812 35.594 19.5 1 91.81 351 LYS A N 1
ATOM 2845 C CA . LYS A 1 351 ? -13.82 35.031 18.609 1 91.81 351 LYS A CA 1
ATOM 2846 C C . LYS A 1 351 ? -13.688 33.5 18.516 1 91.81 351 LYS A C 1
ATOM 2848 O O . LYS A 1 351 ? -14.688 32.781 18.516 1 91.81 351 LYS A O 1
ATOM 2853 N N . LYS A 1 352 ? -12.484 33.031 18.406 1 92.5 352 LYS A N 1
ATOM 2854 C CA . LYS A 1 352 ? -12.227 31.609 18.312 1 92.5 352 LYS A CA 1
ATOM 2855 C C . LYS A 1 352 ? -12.672 30.875 19.578 1 92.5 352 LYS A C 1
ATOM 2857 O O . LYS A 1 352 ? -13.219 29.781 19.5 1 92.5 352 LYS A O 1
ATOM 2862 N N . ILE A 1 353 ? -12.43 31.469 20.688 1 94.62 353 ILE A N 1
ATOM 2863 C CA . ILE A 1 353 ? -12.828 30.891 21.969 1 94.62 353 ILE A CA 1
ATOM 2864 C C . ILE A 1 353 ? -14.352 30.812 22.047 1 94.62 353 ILE A C 1
ATOM 2866 O O . ILE A 1 353 ? -14.906 29.781 22.438 1 94.62 353 ILE A O 1
ATOM 2870 N N . MET A 1 354 ? -14.984 31.859 21.656 1 95.94 354 MET A N 1
ATOM 2871 C CA . MET A 1 354 ? -16.453 31.891 21.688 1 95.94 354 MET A CA 1
ATOM 2872 C C . MET A 1 354 ? -17.047 30.844 20.75 1 95.94 354 MET A C 1
ATOM 2874 O O . MET A 1 354 ? -18.031 30.188 21.094 1 95.94 354 MET A O 1
ATOM 2878 N N . GLU A 1 355 ? -16.422 30.734 19.578 1 95.88 355 GLU A N 1
ATOM 2879 C CA . GLU A 1 355 ? -16.891 29.719 18.625 1 95.88 355 GLU A CA 1
ATOM 2880 C C . GLU A 1 355 ? -16.734 28.312 19.188 1 95.88 355 GLU A C 1
ATOM 2882 O O . GLU A 1 355 ? -17.594 27.469 18.984 1 95.88 355 GLU A O 1
ATOM 2887 N N . ALA A 1 356 ? -15.656 28.094 19.828 1 96.44 356 ALA A N 1
ATOM 2888 C CA . ALA A 1 356 ? -15.43 26.797 20.453 1 96.44 356 ALA A CA 1
ATOM 2889 C C . ALA A 1 356 ? -16.469 26.516 21.547 1 96.44 356 ALA A C 1
ATOM 2891 O O . ALA A 1 356 ? -16.969 25.406 21.672 1 96.44 356 ALA A O 1
ATOM 2892 N N . GLY A 1 357 ? -16.75 27.5 22.328 1 96.88 357 GLY A N 1
ATOM 2893 C CA . GLY A 1 357 ? -17.781 27.375 23.328 1 96.88 357 GLY A CA 1
ATOM 2894 C C . GLY A 1 357 ? -19.156 27.094 22.734 1 96.88 357 GLY A C 1
ATOM 2895 O O . GLY A 1 357 ? -19.906 26.266 23.266 1 96.88 357 GLY A O 1
ATOM 2896 N N . ASP A 1 358 ? -19.469 27.797 21.641 1 96.81 358 ASP A N 1
ATOM 2897 C CA . ASP A 1 358 ? -20.734 27.609 20.969 1 96.81 358 ASP A CA 1
ATOM 2898 C C . ASP A 1 358 ? -20.891 26.172 20.469 1 96.81 358 ASP A C 1
ATOM 2900 O O . ASP A 1 358 ? -22 25.641 20.453 1 96.81 358 ASP A O 1
ATOM 2904 N N . TYR A 1 359 ? -19.781 25.625 20.047 1 96.5 359 TYR A N 1
ATOM 2905 C CA . TYR A 1 359 ? -19.812 24.234 19.609 1 96.5 359 TYR A CA 1
ATOM 2906 C C . TYR A 1 359 ? -20.344 23.328 20.719 1 96.5 359 TYR A C 1
ATOM 2908 O O . TYR A 1 359 ? -21.219 22.484 20.469 1 96.5 359 TYR A O 1
ATOM 2916 N N . ILE A 1 360 ? -19.844 23.469 21.906 1 96.88 360 ILE A N 1
ATOM 2917 C CA . ILE A 1 360 ? -20.25 22.641 23.047 1 96.88 360 ILE A CA 1
ATOM 2918 C C . ILE A 1 360 ? -21.688 22.953 23.406 1 96.88 360 ILE A C 1
ATOM 2920 O O . ILE A 1 360 ? -22.484 22.047 23.672 1 96.88 360 ILE A O 1
ATOM 2924 N N . LEU A 1 361 ? -22.016 24.219 23.375 1 97.25 361 LEU A N 1
ATOM 2925 C CA . LEU A 1 361 ? -23.375 24.641 23.719 1 97.25 361 LEU A CA 1
ATOM 2926 C C . LEU A 1 361 ? -24.391 24.062 22.734 1 97.25 361 LEU A C 1
ATOM 2928 O O . LEU A 1 361 ? -25.484 23.656 23.125 1 97.25 361 LEU A O 1
ATOM 2932 N N . ASN A 1 362 ? -24.031 24.062 21.469 1 95.25 362 ASN A N 1
ATOM 2933 C CA . ASN A 1 362 ? -24.922 23.531 20.438 1 95.25 362 ASN A CA 1
ATOM 2934 C C . ASN A 1 362 ? -25.078 22.016 20.547 1 95.25 362 ASN A C 1
ATOM 2936 O O . ASN A 1 362 ? -26.016 21.438 20 1 95.25 362 ASN A O 1
ATOM 2940 N N . ASN A 1 363 ? -24.172 21.359 21.203 1 95.81 363 ASN A N 1
ATOM 2941 C CA . ASN A 1 363 ? -24.219 19.922 21.438 1 95.81 363 ASN A CA 1
ATOM 2942 C C . ASN A 1 363 ? -24.297 19.609 22.938 1 95.81 363 ASN A C 1
ATOM 2944 O O . ASN A 1 363 ? -23.719 18.625 23.391 1 95.81 363 ASN A O 1
ATOM 2948 N N . TRP A 1 364 ? -24.984 20.406 23.625 1 96.31 364 TRP A N 1
ATOM 2949 C CA . TRP A 1 364 ? -24.938 20.438 25.094 1 96.31 364 TRP A CA 1
ATOM 2950 C C . TRP A 1 364 ? -25.359 19.094 25.672 1 96.31 364 TRP A C 1
ATOM 2952 O O . TRP A 1 364 ? -24.641 18.5 26.484 1 96.31 364 TRP A O 1
ATOM 2962 N N . GLU A 1 365 ? -26.531 18.594 25.266 1 94.44 365 GLU A N 1
ATOM 2963 C CA . GLU A 1 365 ? -27.047 17.344 25.828 1 94.44 365 GLU A CA 1
ATOM 2964 C C . GLU A 1 365 ? -26.109 16.188 25.547 1 94.44 365 GLU A C 1
ATOM 2966 O O . GLU A 1 365 ? -25.844 15.359 26.438 1 94.44 365 GLU A O 1
ATOM 2971 N N . ALA A 1 366 ? -25.656 16.078 24.312 1 95 366 ALA A N 1
ATOM 2972 C CA . ALA A 1 366 ? -24.719 15.023 23.938 1 95 366 ALA A CA 1
ATOM 2973 C C . ALA A 1 366 ? -23.422 15.141 24.734 1 95 366 ALA A C 1
ATOM 2975 O O . ALA A 1 366 ? -22.844 14.125 25.125 1 95 366 ALA A O 1
ATOM 2976 N N . ALA A 1 367 ? -22.938 16.344 24.953 1 96.62 367 ALA A N 1
ATOM 2977 C CA . ALA A 1 367 ? -21.734 16.594 25.734 1 96.62 367 ALA A CA 1
ATOM 2978 C C . ALA A 1 367 ? -21.906 16.156 27.188 1 96.62 367 ALA A C 1
ATOM 2980 O O . ALA A 1 367 ? -21.016 15.555 27.781 1 96.62 367 ALA A O 1
ATOM 2981 N N . ARG A 1 368 ? -23.031 16.453 27.688 1 96.19 368 ARG A N 1
ATOM 2982 C CA . ARG A 1 368 ? -23.312 16.094 29.062 1 96.19 368 ARG A CA 1
ATOM 2983 C C . ARG A 1 368 ? -23.344 14.586 29.25 1 96.19 368 ARG A C 1
ATOM 2985 O O . ARG A 1 368 ? -22.797 14.062 30.219 1 96.19 368 ARG A O 1
ATOM 2992 N N . ILE A 1 369 ? -23.969 13.922 28.328 1 95.31 369 ILE A N 1
ATOM 2993 C CA . ILE A 1 369 ? -24.031 12.469 28.406 1 95.31 369 ILE A CA 1
ATOM 2994 C C . ILE A 1 369 ? -22.609 11.898 28.375 1 95.31 369 ILE A C 1
ATOM 2996 O O . ILE A 1 369 ? -22.297 10.961 29.109 1 95.31 369 ILE A O 1
ATOM 3000 N N . ARG A 1 370 ? -21.766 12.438 27.594 1 95.38 370 ARG A N 1
ATOM 3001 C CA . ARG A 1 370 ? -20.359 12.023 27.5 1 95.38 370 ARG A CA 1
ATOM 3002 C C . ARG A 1 370 ? -19.656 12.195 28.844 1 95.38 370 ARG A C 1
ATOM 3004 O O . ARG A 1 370 ? -18.953 11.297 29.297 1 95.38 370 ARG A O 1
ATOM 3011 N N . VAL A 1 371 ? -19.844 13.289 29.438 1 94.69 371 VAL A N 1
ATOM 3012 C CA . VAL A 1 371 ? -19.141 13.633 30.672 1 94.69 371 VAL A CA 1
ATOM 3013 C C . VAL A 1 371 ? -19.672 12.789 31.812 1 94.69 371 VAL A C 1
ATOM 3015 O O . VAL A 1 371 ? -18.906 12.352 32.688 1 94.69 371 VAL A O 1
ATOM 3018 N N . ILE A 1 372 ? -20.953 12.594 31.828 1 92.06 372 ILE A N 1
ATOM 3019 C CA . ILE A 1 372 ? -21.547 11.789 32.906 1 92.06 372 ILE A CA 1
ATOM 3020 C C . ILE A 1 372 ? -21.016 10.359 32.812 1 92.06 372 ILE A C 1
ATOM 3022 O O . ILE A 1 372 ? -20.688 9.758 33.844 1 92.06 372 ILE A O 1
ATOM 3026 N N . GLY A 1 373 ? -20.875 9.859 31.625 1 86.06 373 GLY A N 1
ATOM 3027 C CA . GLY A 1 373 ? -20.156 8.617 31.375 1 86.06 373 GLY A CA 1
ATOM 3028 C C . GLY A 1 373 ? -20.797 7.414 32.031 1 86.06 373 GLY A C 1
ATOM 3029 O O . GLY A 1 373 ? -20.125 6.648 32.719 1 86.06 373 GLY A O 1
ATOM 3030 N N . LYS A 1 374 ? -21.984 7.219 31.812 1 84.94 374 LYS A N 1
ATOM 3031 C CA . LYS A 1 374 ? -22.609 5.996 32.312 1 84.94 374 LYS A CA 1
ATOM 3032 C C . LYS A 1 374 ? -21.922 4.758 31.734 1 84.94 374 LYS A C 1
ATOM 3034 O O . LYS A 1 374 ? -21.281 4.828 30.688 1 84.94 374 LYS A O 1
ATOM 3039 N N . ASP A 1 375 ? -22.047 3.641 32.344 1 85.56 375 ASP A N 1
ATOM 3040 C CA . ASP A 1 375 ? -21.359 2.41 31.984 1 85.56 375 ASP A CA 1
ATOM 3041 C C . ASP A 1 375 ? -21.703 1.999 30.547 1 85.56 375 ASP A C 1
ATOM 3043 O O . ASP A 1 375 ? -20.859 1.463 29.828 1 85.56 375 ASP A O 1
ATOM 3047 N N . ALA A 1 376 ? -22.891 2.268 30.234 1 88.5 376 ALA A N 1
ATOM 3048 C CA . ALA A 1 376 ? -23.359 1.828 28.922 1 88.5 376 ALA A CA 1
ATOM 3049 C C . ALA A 1 376 ? -22.812 2.719 27.812 1 88.5 376 ALA A C 1
ATOM 3051 O O . ALA A 1 376 ? -22.859 2.359 26.625 1 88.5 376 ALA A O 1
ATOM 3052 N N . VAL A 1 377 ? -22.344 3.84 28.188 1 92.25 377 VAL A N 1
ATOM 3053 C CA . VAL A 1 377 ? -21.781 4.758 27.203 1 92.25 377 VAL A CA 1
ATOM 3054 C C . VAL A 1 377 ? -20.344 4.367 26.891 1 92.25 377 VAL A C 1
ATOM 3056 O O . VAL A 1 377 ? -19.516 4.25 27.797 1 92.25 377 VAL A O 1
ATOM 3059 N N . LYS A 1 378 ? -20.094 4.004 25.688 1 91.5 378 LYS A N 1
ATOM 3060 C CA . LYS A 1 378 ? -18.75 3.602 25.266 1 91.5 378 LYS A CA 1
ATOM 3061 C C . LYS A 1 378 ? -18.031 4.742 24.547 1 91.5 378 LYS A C 1
ATOM 3063 O O . LYS A 1 378 ? -18.688 5.645 24 1 91.5 378 LYS A O 1
ATOM 3068 N N . GLY A 1 379 ? -16.734 4.688 24.594 1 88.62 379 GLY A N 1
ATOM 3069 C CA . GLY A 1 379 ? -15.938 5.656 23.859 1 88.62 379 GLY A CA 1
ATOM 3070 C C . GLY A 1 379 ? -16.047 5.504 22.359 1 88.62 379 GLY A C 1
ATOM 3071 O O . GLY A 1 379 ? -16.297 4.41 21.844 1 88.62 379 GLY A O 1
ATOM 3072 N N . CYS A 1 380 ? -15.883 6.621 21.672 1 90.81 380 CYS A N 1
ATOM 3073 C CA . CYS A 1 380 ? -15.93 6.648 20.203 1 90.81 380 CYS A CA 1
ATOM 3074 C C . CYS A 1 380 ? -14.594 6.234 19.609 1 90.81 380 CYS A C 1
ATOM 3076 O O . CYS A 1 380 ? -13.547 6.746 20.016 1 90.81 380 CYS A O 1
ATOM 3078 N N . SER A 1 381 ? -14.602 5.293 18.703 1 92.44 381 SER A N 1
ATOM 3079 C CA . SER A 1 381 ? -13.375 4.836 18.047 1 92.44 381 SER A CA 1
ATOM 3080 C C . SER A 1 381 ? -13.273 5.355 16.625 1 92.44 381 SER A C 1
ATOM 3082 O O . SER A 1 381 ? -12.539 4.801 15.805 1 92.44 381 SER A O 1
ATOM 3084 N N . ALA A 1 382 ? -13.961 6.43 16.297 1 92.69 382 ALA A N 1
ATOM 3085 C CA . ALA A 1 382 ? -14.133 6.879 14.914 1 92.69 382 ALA A CA 1
ATOM 3086 C C . ALA A 1 382 ? -12.797 7.328 14.32 1 92.69 382 ALA A C 1
ATOM 3088 O O . ALA A 1 382 ? -12.539 7.117 13.133 1 92.69 382 ALA A O 1
ATOM 3089 N N . GLU A 1 383 ? -11.922 7.977 15.094 1 89.62 383 GLU A N 1
ATOM 3090 C CA . GLU A 1 383 ? -10.633 8.422 14.578 1 89.62 383 GLU A CA 1
ATOM 3091 C C . GLU A 1 383 ? -9.82 7.242 14.039 1 89.62 383 GLU A C 1
ATOM 3093 O O . GLU A 1 383 ? -9.258 7.32 12.945 1 89.62 383 GLU A O 1
ATOM 3098 N N . GLY A 1 384 ? -9.773 6.191 14.812 1 92.62 384 GLY A N 1
ATOM 3099 C CA . GLY A 1 384 ? -9.078 4.992 14.383 1 92.62 384 GLY A CA 1
ATOM 3100 C C . GLY A 1 384 ? -9.719 4.332 13.172 1 92.62 384 GLY A C 1
ATOM 3101 O O . GLY A 1 384 ? -9.023 3.926 12.242 1 92.62 384 GLY A O 1
ATOM 3102 N N . HIS A 1 385 ? -11 4.266 13.203 1 96.06 385 HIS A N 1
ATOM 3103 C CA . HIS A 1 385 ? -11.703 3.584 12.125 1 96.06 385 HIS A CA 1
ATOM 3104 C C . HIS A 1 385 ? -11.656 4.391 10.828 1 96.06 385 HIS A C 1
ATOM 3106 O O . HIS A 1 385 ? -11.477 3.824 9.75 1 96.06 385 HIS A O 1
ATOM 3112 N N . VAL A 1 386 ? -11.812 5.734 10.914 1 96.62 386 VAL A N 1
ATOM 3113 C CA . VAL A 1 386 ? -11.656 6.559 9.719 1 96.62 386 VAL A CA 1
ATOM 3114 C C . VAL A 1 386 ? -10.258 6.359 9.133 1 96.62 386 VAL A C 1
ATOM 3116 O O . VAL A 1 386 ? -10.109 6.203 7.918 1 96.62 386 VAL A O 1
ATOM 3119 N N . SER A 1 387 ? -9.312 6.367 9.984 1 95.25 387 SER A N 1
ATOM 3120 C CA . SER A 1 387 ? -7.922 6.211 9.562 1 95.25 387 SER A CA 1
ATOM 3121 C C . SER A 1 387 ? -7.703 4.871 8.867 1 95.25 387 SER A C 1
ATOM 3123 O O . SER A 1 387 ? -7.191 4.824 7.746 1 95.25 387 SER A O 1
ATOM 3125 N N . HIS A 1 388 ? -8.203 3.768 9.438 1 94.69 388 HIS A N 1
ATOM 3126 C CA . HIS A 1 388 ? -7.883 2.422 8.977 1 94.69 388 HIS A CA 1
ATOM 3127 C C . HIS A 1 388 ? -8.797 1.997 7.832 1 94.69 388 HIS A C 1
ATOM 3129 O O . HIS A 1 388 ? -8.398 1.228 6.957 1 94.69 388 HIS A O 1
ATOM 3135 N N . ILE A 1 389 ? -9.969 2.496 7.816 1 97.31 389 ILE A N 1
ATOM 3136 C CA . ILE A 1 389 ? -10.945 2.01 6.844 1 97.31 389 ILE A CA 1
ATOM 3137 C C . ILE A 1 389 ? -10.961 2.934 5.629 1 97.31 389 ILE A C 1
ATOM 3139 O O . ILE A 1 389 ? -11.031 2.467 4.488 1 97.31 389 ILE A O 1
ATOM 3143 N N . LEU A 1 390 ? -10.82 4.234 5.848 1 97.5 390 LEU A N 1
ATOM 3144 C CA . LEU A 1 390 ? -10.945 5.156 4.727 1 97.5 390 LEU A CA 1
ATOM 3145 C C . LEU A 1 390 ? -9.602 5.805 4.406 1 97.5 390 LEU A C 1
ATOM 3147 O O . LEU A 1 390 ? -9.016 5.543 3.355 1 97.5 390 LEU A O 1
ATOM 3151 N N . SER A 1 391 ? -8.992 6.523 5.348 1 95.94 391 SER A N 1
ATOM 3152 C CA . SER A 1 391 ? -7.828 7.367 5.082 1 95.94 391 SER A CA 1
ATOM 3153 C C . SER A 1 391 ? -6.668 6.547 4.52 1 95.94 391 SER A C 1
ATOM 3155 O O . SER A 1 391 ? -5.914 7.027 3.672 1 95.94 391 SER A O 1
ATOM 3157 N N . ASP A 1 392 ? -6.527 5.375 5.008 1 94.38 392 ASP A N 1
ATOM 3158 C CA . ASP A 1 392 ? -5.438 4.5 4.582 1 94.38 392 ASP A CA 1
ATOM 3159 C C . ASP A 1 392 ? -5.387 4.387 3.062 1 94.38 392 ASP A C 1
ATOM 3161 O O . ASP A 1 392 ? -4.305 4.383 2.469 1 94.38 392 ASP A O 1
ATOM 3165 N N . ARG A 1 393 ? -6.523 4.305 2.455 1 95.44 393 ARG A N 1
ATOM 3166 C CA . ARG A 1 393 ? -6.617 4.137 1.008 1 95.44 393 ARG A CA 1
ATOM 3167 C C . ARG A 1 393 ? -6.984 5.453 0.328 1 95.44 393 ARG A C 1
ATOM 3169 O O . ARG A 1 393 ? -6.562 5.715 -0.8 1 95.44 393 ARG A O 1
ATOM 3176 N N . MET A 1 394 ? -7.691 6.352 0.998 1 96.25 394 MET A N 1
ATOM 3177 C CA . MET A 1 394 ? -8.406 7.426 0.315 1 96.25 394 MET A CA 1
ATOM 3178 C C . MET A 1 394 ? -7.629 8.734 0.404 1 96.25 394 MET A C 1
ATOM 3180 O O . MET A 1 394 ? -7.582 9.5 -0.56 1 96.25 394 MET A O 1
ATOM 3184 N N . SER A 1 395 ? -7.02 8.961 1.56 1 94.38 395 SER A N 1
ATOM 3185 C CA . SER A 1 395 ? -6.625 10.352 1.721 1 94.38 395 SER A CA 1
ATOM 3186 C C . SER A 1 395 ? -5.238 10.469 2.342 1 94.38 395 SER A C 1
ATOM 3188 O O . SER A 1 395 ? -4.715 11.57 2.516 1 94.38 395 SER A O 1
ATOM 3190 N N . SER A 1 396 ? -4.617 9.352 2.691 1 89.81 396 SER A N 1
ATOM 3191 C CA . SER A 1 396 ? -3.318 9.422 3.357 1 89.81 396 SER A CA 1
ATOM 3192 C C . SER A 1 396 ? -2.229 9.883 2.395 1 89.81 396 SER A C 1
ATOM 3194 O O . SER A 1 396 ? -1.174 10.352 2.822 1 89.81 396 SER A O 1
ATOM 3196 N N . ARG A 1 397 ? -2.438 9.727 1.163 1 86.56 397 ARG A N 1
ATOM 3197 C CA . ARG A 1 397 ? -1.492 10.156 0.137 1 86.56 397 ARG A CA 1
ATOM 3198 C C . ARG A 1 397 ? -2.074 11.289 -0.703 1 86.56 397 ARG A C 1
ATOM 3200 O O . ARG A 1 397 ? -3.295 11.422 -0.813 1 86.56 397 ARG A O 1
ATOM 3207 N N . PRO A 1 398 ? -1.142 12.07 -1.223 1 79.12 398 PRO A N 1
ATOM 3208 C CA . PRO A 1 398 ? -1.648 13.141 -2.084 1 79.12 398 PRO A CA 1
ATOM 3209 C C . PRO A 1 398 ? -2.188 12.617 -3.416 1 79.12 398 PRO A C 1
ATOM 3211 O O . PRO A 1 398 ? -1.422 12.422 -4.363 1 79.12 398 PRO A O 1
ATOM 3214 N N . HIS A 1 399 ? -3.348 12.195 -3.436 1 81.81 399 HIS A N 1
ATOM 3215 C CA . HIS A 1 399 ? -4.012 11.789 -4.668 1 81.81 399 HIS A CA 1
ATOM 3216 C C . HIS A 1 399 ? -5.383 12.453 -4.801 1 81.81 399 HIS A C 1
ATOM 3218 O O . HIS A 1 399 ? -5.953 12.906 -3.809 1 81.81 399 HIS A O 1
ATOM 3224 N N . GLY A 1 400 ? -5.781 12.609 -6.012 1 89.44 400 GLY A N 1
ATOM 3225 C CA . GLY A 1 400 ? -7.105 13.125 -6.316 1 89.44 400 GLY A CA 1
ATOM 3226 C C . GLY A 1 400 ? -8.047 12.062 -6.859 1 89.44 400 GLY A C 1
ATOM 3227 O O . GLY A 1 400 ? -7.652 11.242 -7.688 1 89.44 400 GLY A O 1
ATOM 3228 N N . TRP A 1 401 ? -9.219 12.047 -6.332 1 95 401 TRP A N 1
ATOM 3229 C CA . TRP A 1 401 ? -10.242 11.094 -6.758 1 95 401 TRP A CA 1
ATOM 3230 C C . TRP A 1 401 ? -11.289 11.773 -7.633 1 95 401 TRP A C 1
ATOM 3232 O O . TRP A 1 401 ? -11.492 12.984 -7.547 1 95 401 TRP A O 1
ATOM 3242 N N . SER A 1 402 ? -11.797 11.031 -8.578 1 94.19 402 SER A N 1
ATOM 3243 C CA . SER A 1 402 ? -13.102 11.445 -9.086 1 94.19 402 SER A CA 1
ATOM 3244 C C . SER A 1 402 ? -14.195 11.18 -8.055 1 94.19 402 SER A C 1
ATOM 3246 O O . SER A 1 402 ? -14.039 10.344 -7.172 1 94.19 402 SER A O 1
ATOM 3248 N N . ARG A 1 403 ? -15.25 11.867 -8.164 1 94 403 ARG A N 1
ATOM 3249 C CA . ARG A 1 403 ? -16.359 11.664 -7.238 1 94 403 ARG A CA 1
ATOM 3250 C C . ARG A 1 403 ? -16.859 10.227 -7.277 1 94 403 ARG A C 1
ATOM 3252 O O . ARG A 1 403 ? -17.094 9.609 -6.234 1 94 403 ARG A O 1
ATOM 3259 N N . ILE A 1 404 ? -16.984 9.695 -8.469 1 95.56 404 ILE A N 1
ATOM 3260 C CA . ILE A 1 404 ? -17.453 8.328 -8.648 1 95.56 404 ILE A CA 1
ATOM 3261 C C . ILE A 1 404 ? -16.438 7.348 -8.062 1 95.56 404 ILE A C 1
ATOM 3263 O O . ILE A 1 404 ? -16.812 6.41 -7.352 1 95.56 404 ILE A O 1
ATOM 3267 N N . GLY A 1 405 ? -15.195 7.555 -8.352 1 96.56 405 GLY A N 1
ATOM 3268 C CA . GLY A 1 405 ? -14.148 6.695 -7.824 1 96.56 405 GLY A CA 1
ATOM 3269 C C . GLY A 1 405 ? -14.086 6.695 -6.309 1 96.56 405 GLY A C 1
ATOM 3270 O O . GLY A 1 405 ? -13.914 5.645 -5.688 1 96.56 405 GLY A O 1
ATOM 3271 N N . ALA A 1 406 ? -14.195 7.914 -5.723 1 97.19 406 ALA A N 1
ATOM 3272 C CA . ALA A 1 406 ? -14.188 8.047 -4.27 1 97.19 406 ALA A CA 1
ATOM 3273 C C . ALA A 1 406 ? -15.352 7.289 -3.639 1 97.19 406 ALA A C 1
ATOM 3275 O O . ALA A 1 406 ? -15.164 6.562 -2.658 1 97.19 406 ALA A O 1
ATOM 3276 N N . ASP A 1 407 ? -16.484 7.445 -4.203 1 97.75 407 ASP A N 1
ATOM 3277 C CA . ASP A 1 407 ? -17.688 6.789 -3.686 1 97.75 407 ASP A CA 1
ATOM 3278 C C . ASP A 1 407 ? -17.547 5.27 -3.746 1 97.75 407 ASP A C 1
ATOM 3280 O O . ASP A 1 407 ? -17.719 4.586 -2.738 1 97.75 407 ASP A O 1
ATOM 3284 N N . LYS A 1 408 ? -17.219 4.738 -4.938 1 98.38 408 LYS A N 1
ATOM 3285 C CA . LYS A 1 408 ? -17.125 3.295 -5.141 1 98.38 408 LYS A CA 1
ATOM 3286 C C . LYS A 1 408 ? -16.047 2.682 -4.262 1 98.38 408 LYS A C 1
ATOM 3288 O O . LYS A 1 408 ? -16.219 1.597 -3.707 1 98.38 408 LYS A O 1
ATOM 3293 N N . MET A 1 409 ? -14.953 3.402 -4.133 1 98.38 409 MET A N 1
ATOM 3294 C CA . MET A 1 409 ? -13.867 2.859 -3.32 1 98.38 409 MET A CA 1
ATOM 3295 C C . MET A 1 409 ? -14.234 2.861 -1.841 1 98.38 409 MET A C 1
ATOM 3297 O O . MET A 1 409 ? -13.906 1.925 -1.111 1 98.38 409 MET A O 1
ATOM 3301 N N . CYS A 1 410 ? -14.875 3.916 -1.358 1 98.5 410 CYS A N 1
ATOM 3302 C CA . CYS A 1 410 ? -15.352 3.92 0.019 1 98.5 410 CYS A CA 1
ATOM 3303 C C . CYS A 1 410 ? -16.25 2.717 0.29 1 98.5 410 CYS A C 1
ATOM 3305 O O . CYS A 1 410 ? -16.094 2.037 1.305 1 98.5 410 CYS A O 1
ATOM 3307 N N . ARG A 1 411 ? -17.125 2.475 -0.64 1 98.5 411 ARG A N 1
ATOM 3308 C CA . ARG A 1 411 ? -18.047 1.348 -0.504 1 98.5 411 ARG A CA 1
ATOM 3309 C C . ARG A 1 411 ? -17.297 0.021 -0.554 1 98.5 411 ARG A C 1
ATOM 3311 O O . ARG A 1 411 ? -17.625 -0.91 0.184 1 98.5 411 ARG A O 1
ATOM 3318 N N . LEU A 1 412 ? -16.359 -0.055 -1.46 1 98.69 412 LEU A N 1
ATOM 3319 C CA . LEU A 1 412 ? -15.57 -1.274 -1.576 1 98.69 412 LEU A CA 1
ATOM 3320 C C . LEU A 1 412 ? -14.781 -1.535 -0.295 1 98.69 412 LEU A C 1
ATOM 3322 O O . LEU A 1 412 ? -14.641 -2.684 0.13 1 98.69 412 LEU A O 1
ATOM 3326 N N . ARG A 1 413 ? -14.227 -0.458 0.315 1 98.5 413 ARG A N 1
ATOM 3327 C CA . ARG A 1 413 ? -13.516 -0.574 1.584 1 98.5 413 ARG A CA 1
ATOM 3328 C C . ARG A 1 413 ? -14.422 -1.148 2.668 1 98.5 413 ARG A C 1
ATOM 3330 O O . ARG A 1 413 ? -14.016 -2.037 3.42 1 98.5 413 ARG A O 1
ATOM 3337 N N . ALA A 1 414 ? -15.625 -0.641 2.756 1 98.38 414 ALA A N 1
ATOM 3338 C CA . ALA A 1 414 ? -16.594 -1.167 3.725 1 98.38 414 ALA A CA 1
ATOM 3339 C C . ALA A 1 414 ? -16.906 -2.633 3.441 1 98.38 414 ALA A C 1
ATOM 3341 O O . ALA A 1 414 ? -16.922 -3.461 4.355 1 98.38 414 ALA A O 1
ATOM 3342 N N . TYR A 1 415 ? -17.141 -2.949 2.119 1 98.19 415 TYR A N 1
ATOM 3343 C CA . TYR A 1 415 ? -17.438 -4.32 1.715 1 98.19 415 TYR A CA 1
ATOM 3344 C C . TYR A 1 415 ? -16.312 -5.262 2.156 1 98.19 415 TYR A C 1
ATOM 3346 O O . TYR A 1 415 ? -16.578 -6.324 2.729 1 98.19 415 TYR A O 1
ATOM 3354 N N . TYR A 1 416 ? -15.133 -4.848 1.915 1 98 416 TYR A N 1
ATOM 3355 C CA . TYR A 1 416 ? -13.945 -5.625 2.248 1 98 416 TYR A CA 1
ATOM 3356 C C . TYR A 1 416 ? -13.82 -5.812 3.754 1 98 416 TYR A C 1
ATOM 3358 O O . TYR A 1 416 ? -13.578 -6.926 4.23 1 98 416 TYR A O 1
ATOM 3366 N N . LYS A 1 417 ? -13.945 -4.785 4.551 1 97.81 417 LYS A N 1
ATOM 3367 C CA . LYS A 1 417 ? -13.781 -4.824 6.004 1 97.81 417 LYS A CA 1
ATOM 3368 C C . LYS A 1 417 ? -14.93 -5.586 6.664 1 97.81 417 LYS A C 1
ATOM 3370 O O . LYS A 1 417 ? -14.781 -6.102 7.773 1 97.81 417 LYS A O 1
ATOM 3375 N N . ASN A 1 418 ? -16.094 -5.656 6.02 1 97.5 418 ASN A N 1
ATOM 3376 C CA . ASN A 1 418 ? -17.234 -6.438 6.508 1 97.5 418 ASN A CA 1
ATOM 3377 C C . ASN A 1 418 ? -17.078 -7.918 6.172 1 97.5 418 ASN A C 1
ATOM 3379 O O . ASN A 1 418 ? -17.969 -8.719 6.457 1 97.5 418 ASN A O 1
ATOM 3383 N N . GLY A 1 419 ? -15.977 -8.312 5.457 1 96.06 419 GLY A N 1
ATOM 3384 C CA . GLY A 1 419 ? -15.711 -9.703 5.141 1 96.06 419 GLY A CA 1
ATOM 3385 C C . GLY A 1 419 ? -16.281 -10.133 3.805 1 96.06 419 GLY A C 1
ATOM 3386 O O . GLY A 1 419 ? -16.469 -11.328 3.557 1 96.06 419 GLY A O 1
ATOM 3387 N N . GLY A 1 420 ? -16.547 -9.164 2.951 1 96.5 420 GLY A N 1
ATOM 3388 C CA . GLY A 1 420 ? -17.078 -9.484 1.636 1 96.5 420 GLY A CA 1
ATOM 3389 C C . GLY A 1 420 ? -16.109 -10.266 0.775 1 96.5 420 GLY A C 1
ATOM 3390 O O . GLY A 1 420 ? -14.898 -10.023 0.817 1 96.5 420 GLY A O 1
ATOM 3391 N N . ASP A 1 421 ? -16.656 -11.195 -0.005 1 96.69 421 ASP A N 1
ATOM 3392 C CA . ASP A 1 421 ? -15.867 -12 -0.933 1 96.69 421 ASP A CA 1
ATOM 3393 C C . ASP A 1 421 ? -15.766 -11.32 -2.297 1 96.69 421 ASP A C 1
ATOM 3395 O O . ASP A 1 421 ? -16.781 -11.078 -2.949 1 96.69 421 ASP A O 1
ATOM 3399 N N . MET A 1 422 ? -14.625 -11.102 -2.732 1 97.81 422 MET A N 1
ATOM 3400 C CA . MET A 1 422 ? -14.422 -10.336 -3.961 1 97.81 422 MET A CA 1
ATOM 3401 C C . MET A 1 422 ? -14.93 -11.109 -5.172 1 97.81 422 MET A C 1
ATOM 3403 O O . MET A 1 422 ? -15.398 -10.516 -6.145 1 97.81 422 MET A O 1
ATOM 3407 N N . LEU A 1 423 ? -14.789 -12.438 -5.148 1 97.25 423 LEU A N 1
ATOM 3408 C CA . LEU A 1 423 ? -15.32 -13.234 -6.254 1 97.25 423 LEU A CA 1
ATOM 3409 C C . LEU A 1 423 ? -16.844 -13.102 -6.328 1 97.25 423 LEU A C 1
ATOM 3411 O O . LEU A 1 423 ? -17.391 -12.961 -7.418 1 97.25 423 LEU A O 1
ATOM 3415 N N . GLU A 1 424 ? -17.516 -13.141 -5.199 1 96.5 424 GLU A N 1
ATOM 3416 C CA . GLU A 1 424 ? -18.953 -12.953 -5.164 1 96.5 424 GLU A CA 1
ATOM 3417 C C . GLU A 1 424 ? -19.359 -11.57 -5.684 1 96.5 424 GLU A C 1
ATOM 3419 O O . GLU A 1 424 ? -20.375 -11.422 -6.363 1 96.5 424 GLU A O 1
ATOM 3424 N N . LEU A 1 425 ? -18.578 -10.586 -5.316 1 97.44 425 LEU A N 1
ATOM 3425 C CA . LEU A 1 425 ? -18.844 -9.234 -5.793 1 97.44 425 LEU A CA 1
ATOM 3426 C C . LEU A 1 425 ? -18.734 -9.164 -7.312 1 97.44 425 LEU A C 1
ATOM 3428 O O . LEU A 1 425 ? -19.547 -8.516 -7.973 1 97.44 425 LEU A O 1
ATOM 3432 N N . VAL A 1 426 ? -17.703 -9.836 -7.871 1 96.56 426 VAL A N 1
ATOM 3433 C CA . VAL A 1 426 ? -17.5 -9.867 -9.312 1 96.56 426 VAL A CA 1
ATOM 3434 C C . VAL A 1 426 ? -18.703 -10.531 -9.992 1 96.56 426 VAL A C 1
ATOM 3436 O O . VAL A 1 426 ? -19.203 -10.031 -11 1 96.56 426 VAL A O 1
ATOM 3439 N N . ARG A 1 427 ? -19.172 -11.602 -9.453 1 94.38 427 ARG A N 1
ATOM 3440 C CA . ARG A 1 427 ? -20.312 -12.32 -10.008 1 94.38 427 ARG A CA 1
ATOM 3441 C C . ARG A 1 427 ? -21.594 -11.5 -9.906 1 94.38 427 ARG A C 1
ATOM 3443 O O . ARG A 1 427 ? -22.453 -11.562 -10.789 1 94.38 427 ARG A O 1
ATOM 3450 N N . TYR A 1 428 ? -21.656 -10.703 -8.828 1 95 428 TYR A N 1
ATOM 3451 C CA . TYR A 1 428 ? -22.812 -9.859 -8.594 1 95 428 TYR A CA 1
ATOM 3452 C C . TYR A 1 428 ? -22.984 -8.836 -9.711 1 95 428 TYR A C 1
ATOM 3454 O O . TYR A 1 428 ? -24.094 -8.398 -10 1 95 428 TYR A O 1
ATOM 3462 N N . GLN A 1 429 ? -21.891 -8.453 -10.344 1 93.75 429 GLN A N 1
ATOM 3463 C CA . GLN A 1 429 ? -21.953 -7.449 -11.398 1 93.75 429 GLN A CA 1
ATOM 3464 C C . GLN A 1 429 ? -22.734 -7.969 -12.602 1 93.75 429 GLN A C 1
ATOM 3466 O O . GLN A 1 429 ? -23.25 -7.184 -13.406 1 93.75 429 GLN A O 1
ATOM 3471 N N . LYS A 1 430 ? -22.703 -9.281 -12.82 1 86.62 430 LYS A N 1
ATOM 3472 C CA . LYS A 1 430 ? -23.344 -9.891 -13.984 1 86.62 430 LYS A CA 1
ATOM 3473 C C . LYS A 1 430 ? -24.844 -10.062 -13.766 1 86.62 430 LYS A C 1
ATOM 3475 O O . LYS A 1 430 ? -25.578 -10.32 -14.719 1 86.62 430 LYS A O 1
ATOM 3480 N N . GLU A 1 431 ? -25.297 -10.023 -12.57 1 76.56 431 GLU A N 1
ATOM 3481 C CA . GLU A 1 431 ? -26.719 -10.172 -12.273 1 76.56 431 GLU A CA 1
ATOM 3482 C C . GLU A 1 431 ? -27.5 -8.938 -12.703 1 76.56 431 GLU A C 1
ATOM 3484 O O . GLU A 1 431 ? -27 -7.812 -12.617 1 76.56 431 GLU A O 1
ATOM 3489 N N . GLU A 1 432 ? -28.391 -9.016 -13.812 1 62.66 432 GLU A N 1
ATOM 3490 C CA . GLU A 1 432 ? -29.219 -7.914 -14.297 1 62.66 432 GLU A CA 1
ATOM 3491 C C . GLU A 1 432 ? -29.844 -7.148 -13.141 1 62.66 432 GLU A C 1
ATOM 3493 O O . GLU A 1 432 ? -30.312 -7.75 -12.172 1 62.66 432 GLU A O 1
ATOM 3498 N N . PRO A 1 433 ? -29.719 -5.809 -13.055 1 53.59 433 PRO A N 1
ATOM 3499 C CA . PRO A 1 433 ? -30.438 -5.059 -12.016 1 53.59 433 PRO A CA 1
ATOM 3500 C C . PRO A 1 433 ? -31.922 -5.402 -11.961 1 53.59 433 PRO A C 1
ATOM 3502 O O . PRO A 1 433 ? -32.562 -5.531 -13.008 1 53.59 433 PRO A O 1
ATOM 3505 N N . VAL A 1 434 ? -32.531 -6.191 -11.125 1 41.19 434 VAL A N 1
ATOM 3506 C CA . VAL A 1 434 ? -33.969 -6.398 -11.062 1 41.19 434 VAL A CA 1
ATOM 3507 C C . VAL A 1 434 ? -34.688 -5.074 -11.289 1 41.19 434 VAL A C 1
ATOM 3509 O O . VAL A 1 434 ? -34.562 -4.137 -10.508 1 41.19 434 VAL A O 1
ATOM 3512 N N . ALA A 1 435 ? -35.094 -4.543 -12.336 1 35.53 435 ALA A N 1
ATOM 3513 C CA . ALA A 1 435 ? -36.25 -3.625 -12.25 1 35.53 435 ALA A CA 1
ATOM 3514 C C . ALA A 1 435 ? -37.281 -4.145 -11.281 1 35.53 435 ALA A C 1
ATOM 3516 O O . ALA A 1 435 ? -37.438 -5.355 -11.102 1 35.53 435 ALA A O 1
ATOM 3517 N N . ALA A 1 436 ? -38 -3.408 -10.328 1 32.62 436 ALA A N 1
ATOM 3518 C CA . ALA A 1 436 ? -39.094 -3.906 -9.5 1 32.62 436 ALA A CA 1
ATOM 3519 C C . ALA A 1 436 ? -39.938 -4.93 -10.258 1 32.62 436 ALA A C 1
ATOM 3521 O O . ALA A 1 436 ? -40.531 -5.828 -9.656 1 32.62 436 ALA A O 1
ATOM 3522 N N . GLY A 1 437 ? -40.5 -4.469 -11.406 1 29.62 437 GLY A N 1
ATOM 3523 C CA . GLY A 1 437 ? -41.656 -5.168 -11.945 1 29.62 437 GLY A CA 1
ATOM 3524 C C . GLY A 1 437 ? -41.312 -6.535 -12.516 1 29.62 437 GLY A C 1
ATOM 3525 O O . GLY A 1 437 ? -42.219 -7.277 -12.938 1 29.62 437 GLY A O 1
ATOM 3526 N N . ALA A 1 438 ? -40.375 -6.594 -13.453 1 28.92 438 ALA A N 1
ATOM 3527 C CA . ALA A 1 438 ? -40.438 -7.711 -14.391 1 28.92 438 ALA A CA 1
ATOM 3528 C C . ALA A 1 438 ? -40.062 -9.023 -13.719 1 28.92 438 ALA A C 1
ATOM 3530 O O . ALA A 1 438 ? -38.969 -9.117 -13.117 1 28.92 438 ALA A O 1
ATOM 3531 N N . GLU A 1 439 ? -40.969 -9.883 -13.406 1 27.36 439 GLU A N 1
ATOM 3532 C CA . GLU A 1 439 ? -40.906 -11.281 -12.977 1 27.36 439 GLU A CA 1
ATOM 3533 C C . GLU A 1 439 ? -39.875 -12.062 -13.773 1 27.36 439 GLU A C 1
ATOM 3535 O O . GLU A 1 439 ? -40.031 -12.289 -14.977 1 27.36 439 GLU A O 1
ATOM 3540 N N . TYR A 1 440 ? -38.719 -11.648 -13.797 1 28.5 440 TYR A N 1
ATOM 3541 C CA . TYR A 1 440 ? -37.844 -12.484 -14.602 1 28.5 440 TYR A CA 1
ATOM 3542 C C . TYR A 1 440 ? -38.094 -13.961 -14.32 1 28.5 440 TYR A C 1
ATOM 3544 O O . TYR A 1 440 ? -38.25 -14.359 -13.164 1 28.5 440 TYR A O 1
ATOM 3552 N N . SER A 1 441 ? -38.656 -14.641 -15.25 1 27.16 441 SER A N 1
ATOM 3553 C CA . SER A 1 441 ? -38.719 -16.094 -15.305 1 27.16 441 SER A CA 1
ATOM 3554 C C . SER A 1 441 ? -37.406 -16.719 -14.922 1 27.16 441 SER A C 1
ATOM 3556 O O . SER A 1 441 ? -36.344 -16.359 -15.469 1 27.16 441 SER A O 1
ATOM 3558 N N . GLN A 1 442 ? -37.188 -16.984 -13.719 1 30.14 442 GLN A N 1
ATOM 3559 C CA . GLN A 1 442 ? -36.156 -17.859 -13.203 1 30.14 442 GLN A CA 1
ATOM 3560 C C . GLN A 1 442 ? -35.781 -18.938 -14.227 1 30.14 442 GLN A C 1
ATOM 3562 O O . GLN A 1 442 ? -36.562 -19.844 -14.5 1 30.14 442 GLN A O 1
ATOM 3567 N N . ILE A 1 443 ? -35.25 -18.5 -15.289 1 30.27 443 ILE A N 1
ATOM 3568 C CA . ILE A 1 443 ? -34.719 -19.594 -16.094 1 30.27 443 ILE A CA 1
ATOM 3569 C C . ILE A 1 443 ? -34.031 -20.609 -15.188 1 30.27 443 ILE A C 1
ATOM 3571 O O . ILE A 1 443 ? -33.125 -20.25 -14.422 1 30.27 443 ILE A O 1
ATOM 3575 N N . LEU A 1 444 ? -34.688 -21.625 -14.812 1 29.5 444 LEU A N 1
ATOM 3576 C CA . LEU A 1 444 ? -34.312 -22.797 -14.039 1 29.5 444 LEU A CA 1
ATOM 3577 C C . LEU A 1 444 ? -32.906 -23.25 -14.359 1 29.5 444 LEU A C 1
ATOM 3579 O O . LEU A 1 444 ? -32.5 -23.297 -15.531 1 29.5 444 LEU A O 1
ATOM 3583 N N . SER A 1 445 ? -32.094 -22.969 -13.516 1 32.22 445 SER A N 1
ATOM 3584 C CA . SER A 1 445 ? -30.75 -23.516 -13.609 1 32.22 445 SER A CA 1
ATOM 3585 C C . SER A 1 445 ? -30.781 -24.969 -14.078 1 32.22 445 SER A C 1
ATOM 3587 O O . SER A 1 445 ? -31.797 -25.656 -13.914 1 32.22 445 SER A O 1
ATOM 3589 N N . SER A 1 446 ? -29.969 -25.297 -14.984 1 30.95 446 SER A N 1
ATOM 3590 C CA . SER A 1 446 ? -29.922 -26.688 -15.461 1 30.95 446 SER A CA 1
ATOM 3591 C C . SER A 1 446 ? -30.078 -27.672 -14.305 1 30.95 446 SER A C 1
ATOM 3593 O O . SER A 1 446 ? -30.656 -28.75 -14.469 1 30.95 446 SER A O 1
ATOM 3595 N N . SER A 1 447 ? -29.609 -27.234 -13.141 1 33.78 447 SER A N 1
ATOM 3596 C CA . SER A 1 447 ? -29.828 -28.141 -12.016 1 33.78 447 SER A CA 1
ATOM 3597 C C . SER A 1 447 ? -31.312 -28.234 -11.656 1 33.78 447 SER A C 1
ATOM 3599 O O . SER A 1 447 ? -31.797 -29.312 -11.297 1 33.78 447 SER A O 1
ATOM 3601 N N . GLU A 1 448 ? -31.953 -27.094 -11.758 1 36.88 448 GLU A N 1
ATOM 3602 C CA . GLU A 1 448 ? -33.375 -27.141 -11.445 1 36.88 448 GLU A CA 1
ATOM 3603 C C . GLU A 1 448 ? -34.156 -27.859 -12.539 1 36.88 448 GLU A C 1
ATOM 3605 O O . GLU A 1 448 ? -35.156 -28.562 -12.266 1 36.88 448 GLU A O 1
ATOM 3610 N N . ILE A 1 449 ? -33.781 -27.656 -13.742 1 33.38 449 ILE A N 1
ATOM 3611 C CA . ILE A 1 449 ? -34.375 -28.422 -14.82 1 33.38 449 ILE A CA 1
ATOM 3612 C C . ILE A 1 449 ? -34.062 -29.906 -14.625 1 33.38 449 ILE A C 1
ATOM 3614 O O . ILE A 1 449 ? -34.969 -30.75 -14.758 1 33.38 449 ILE A O 1
ATOM 3618 N N . LEU A 1 450 ? -32.844 -30.172 -14.219 1 33.41 450 LEU A N 1
ATOM 3619 C CA . LEU A 1 450 ? -32.531 -31.578 -13.969 1 33.41 450 LEU A CA 1
ATOM 3620 C C . LEU A 1 450 ? -33.281 -32.094 -12.758 1 33.41 450 LEU A C 1
ATOM 3622 O O . LEU A 1 450 ? -33.75 -33.25 -12.766 1 33.41 450 LEU A O 1
ATOM 3626 N N . SER A 1 451 ? -33.5 -31.219 -11.766 1 34.94 451 SER A N 1
ATOM 3627 C CA . SER A 1 451 ? -34.281 -31.703 -10.641 1 34.94 451 SER A CA 1
ATOM 3628 C C . SER A 1 451 ? -35.75 -31.906 -11.047 1 34.94 451 SER A C 1
ATOM 3630 O O . SER A 1 451 ? -36.406 -32.844 -10.586 1 34.94 451 SER A O 1
ATOM 3632 N N . SER A 1 452 ? -36.219 -30.938 -11.828 1 33.56 452 SER A N 1
ATOM 3633 C CA . SER A 1 452 ? -37.625 -31.109 -12.219 1 33.56 452 SER A CA 1
ATOM 3634 C C . SER A 1 452 ? -37.812 -32.344 -13.109 1 33.56 452 SER A C 1
ATOM 3636 O O . SER A 1 452 ? -38.812 -33.031 -13.031 1 33.56 452 SER A O 1
ATOM 3638 N N . GLU A 1 453 ? -36.844 -32.438 -14.086 1 31 453 GLU A N 1
ATOM 3639 C CA . GLU A 1 453 ? -37 -33.625 -14.922 1 31 453 GLU A CA 1
ATOM 3640 C C . GLU A 1 453 ? -36.719 -34.906 -14.117 1 31 453 GLU A C 1
ATOM 3642 O O . GLU A 1 453 ? -37.062 -36 -14.547 1 31 453 GLU A O 1
ATOM 3647 N N . ARG A 1 454 ? -36.031 -34.781 -13.016 1 33.75 454 ARG A N 1
ATOM 3648 C CA . ARG A 1 454 ? -35.906 -35.938 -12.148 1 33.75 454 ARG A CA 1
ATOM 3649 C C . ARG A 1 454 ? -37.281 -36.406 -11.68 1 33.75 454 ARG A C 1
ATOM 3651 O O . ARG A 1 454 ? -37.469 -37.594 -11.336 1 33.75 454 ARG A O 1
ATOM 3658 N N . ASN A 1 455 ? -38.188 -35.406 -11.422 1 31.19 455 ASN A N 1
ATOM 3659 C CA . ASN A 1 455 ? -39.438 -35.969 -10.922 1 31.19 455 ASN A CA 1
ATOM 3660 C C . ASN A 1 455 ? -40.125 -36.844 -11.961 1 31.19 455 ASN A C 1
ATOM 3662 O O . ASN A 1 455 ? -41.031 -37.594 -11.648 1 31.19 455 ASN A O 1
ATOM 3666 N N . LYS A 1 456 ? -40.125 -36.469 -13.234 1 31.64 456 LYS A N 1
ATOM 3667 C CA . LYS A 1 456 ? -40.906 -37.375 -14.062 1 31.64 456 LYS A CA 1
ATOM 3668 C C . LYS A 1 456 ? -40.219 -38.719 -14.234 1 31.64 456 LYS A C 1
ATOM 3670 O O . LYS A 1 456 ? -40.844 -39.75 -14.508 1 31.64 456 LYS A O 1
ATOM 3675 N N . HIS A 1 457 ? -38.875 -38.812 -14.625 1 29.22 457 HIS A N 1
ATOM 3676 C CA . HIS A 1 457 ? -38.375 -40.125 -14.922 1 29.22 457 HIS A CA 1
ATOM 3677 C C . HIS A 1 457 ? -38.062 -40.906 -13.648 1 29.22 457 HIS A C 1
ATOM 3679 O O . HIS A 1 457 ? -37.125 -40.562 -12.93 1 29.22 457 HIS A O 1
ATOM 3685 N N . GLY A 1 458 ? -38.969 -41.406 -12.82 1 27.86 458 GLY A N 1
ATOM 3686 C CA . GLY A 1 458 ? -38.938 -42.406 -11.766 1 27.86 458 GLY A CA 1
ATOM 3687 C C . GLY A 1 458 ? -37.938 -43.5 -12.047 1 27.86 458 GLY A C 1
ATOM 3688 O O . GLY A 1 458 ? -37.219 -43.969 -11.133 1 27.86 458 GLY A O 1
ATOM 3689 N N . LEU A 1 459 ? -38.125 -44.281 -13.18 1 26.05 459 LEU A N 1
ATOM 3690 C CA . LEU A 1 459 ? -37.594 -45.625 -13.352 1 26.05 459 LEU A CA 1
ATOM 3691 C C . LEU A 1 459 ? -36.094 -45.594 -13.617 1 26.05 459 LEU A C 1
ATOM 3693 O O . LEU A 1 459 ? -35.375 -46.531 -13.297 1 26.05 459 LEU A O 1
ATOM 3697 N N . VAL A 1 460 ? -35.625 -44.688 -14.508 1 26.31 460 VAL A N 1
ATOM 3698 C CA . VAL A 1 460 ? -34.312 -44.938 -15.047 1 26.31 460 VAL A CA 1
ATOM 3699 C C . VAL A 1 460 ? -33.25 -44.469 -14.055 1 26.31 460 VAL A C 1
ATOM 3701 O O . VAL A 1 460 ? -32.062 -44.406 -14.383 1 26.31 460 VAL A O 1
ATOM 3704 N N . GLY A 1 461 ? -33.562 -44.031 -12.93 1 28.39 461 GLY A N 1
ATOM 3705 C CA . GLY A 1 461 ? -32.625 -43.469 -11.992 1 28.39 461 GLY A CA 1
ATOM 3706 C C . GLY A 1 461 ? -31.547 -44.438 -11.57 1 28.39 461 GLY A C 1
ATOM 3707 O O . GLY A 1 461 ? -30.5 -44.062 -11.055 1 28.39 461 GLY A O 1
ATOM 3708 N N . LYS A 1 462 ? -31.984 -45.719 -11.469 1 30.06 462 LYS A N 1
ATOM 3709 C CA . LYS A 1 462 ? -31.109 -46.781 -10.922 1 30.06 462 LYS A CA 1
ATOM 3710 C C . LYS A 1 462 ? -29.906 -47 -11.82 1 30.06 462 LYS A C 1
ATOM 3712 O O . LYS A 1 462 ? -28.812 -47.344 -11.336 1 30.06 462 LYS A O 1
ATOM 3717 N N . TYR A 1 463 ? -30.172 -47.031 -13.18 1 27.45 463 TYR A N 1
ATOM 3718 C CA . TYR A 1 463 ? -29.078 -47.406 -14.062 1 27.45 463 TYR A CA 1
ATOM 3719 C C . TYR A 1 463 ? -28.016 -46.344 -14.117 1 27.45 463 TYR A C 1
ATOM 3721 O O . TYR A 1 463 ? -26.859 -46.594 -14.43 1 27.45 463 TYR A O 1
ATOM 3729 N N . TYR A 1 464 ? -28.375 -45.156 -13.961 1 28.06 464 TYR A N 1
ATOM 3730 C CA . TYR A 1 464 ? -27.344 -44.125 -14.117 1 28.06 464 TYR A CA 1
ATOM 3731 C C . TYR A 1 464 ? -26.312 -44.219 -12.984 1 28.06 464 TYR A C 1
ATOM 3733 O O . TYR A 1 464 ? -25.141 -43.938 -13.188 1 28.06 464 TYR A O 1
ATOM 3741 N N . ASP A 1 465 ? -26.656 -44.594 -11.82 1 32.62 465 ASP A N 1
ATOM 3742 C CA . ASP A 1 465 ? -25.703 -44.688 -10.719 1 32.62 465 ASP A CA 1
ATOM 3743 C C . ASP A 1 465 ? -24.703 -45.812 -10.945 1 32.62 465 ASP A C 1
ATOM 3745 O O . ASP A 1 465 ? -23.531 -45.688 -10.602 1 32.62 465 ASP A O 1
ATOM 3749 N N . GLN A 1 466 ? -25.125 -46.969 -11.461 1 31.75 466 GLN A N 1
ATOM 3750 C CA . GLN A 1 466 ? -24.234 -48.094 -11.695 1 31.75 466 GLN A CA 1
ATOM 3751 C C . GLN A 1 466 ? -23.281 -47.812 -12.852 1 31.75 466 GLN A C 1
ATOM 3753 O O . GLN A 1 466 ? -22.125 -48.281 -12.828 1 31.75 466 GLN A O 1
ATOM 3758 N N . MET A 1 467 ? -23.734 -47.219 -13.945 1 29.39 467 MET A N 1
ATOM 3759 C CA . MET A 1 467 ? -22.844 -46.906 -15.055 1 29.39 467 MET A CA 1
ATOM 3760 C C . MET A 1 467 ? -21.797 -45.875 -14.656 1 29.39 467 MET A C 1
ATOM 3762 O O . MET A 1 467 ? -20.719 -45.844 -15.242 1 29.39 467 MET A O 1
ATOM 3766 N N . ASN A 1 468 ? -22.047 -45.031 -13.797 1 37.03 468 ASN A N 1
ATOM 3767 C CA . ASN A 1 468 ? -21.125 -43.969 -13.414 1 37.03 468 ASN A CA 1
ATOM 3768 C C . ASN A 1 468 ? -19.891 -44.531 -12.719 1 37.03 468 ASN A C 1
ATOM 3770 O O . ASN A 1 468 ? -18.859 -43.875 -12.633 1 37.03 468 ASN A O 1
ATOM 3774 N N . GLN A 1 469 ? -20.016 -45.625 -12.109 1 39.75 469 GLN A N 1
ATOM 3775 C CA . GLN A 1 469 ? -18.859 -46.188 -11.406 1 39.75 469 GLN A CA 1
ATOM 3776 C C . GLN A 1 469 ? -17.781 -46.656 -12.391 1 39.75 469 GLN A C 1
ATOM 3778 O O . GLN A 1 469 ? -16.594 -46.656 -12.055 1 39.75 469 GLN A O 1
ATOM 3783 N N . SER A 1 470 ? -18.172 -47.188 -13.625 1 38.22 470 SER A N 1
ATOM 3784 C CA . SER A 1 470 ? -17.188 -47.844 -14.484 1 38.22 470 SER A CA 1
ATOM 3785 C C . SER A 1 470 ? -16.672 -46.875 -15.555 1 38.22 470 SER A C 1
ATOM 3787 O O . SER A 1 470 ? -15.812 -47.25 -16.359 1 38.22 470 SER A O 1
ATOM 3789 N N . LEU A 1 471 ? -17.25 -45.781 -15.719 1 43.25 471 LEU A N 1
ATOM 3790 C CA . LEU A 1 471 ? -16.75 -44.938 -16.812 1 43.25 471 LEU A CA 1
ATOM 3791 C C . LEU A 1 471 ? -15.516 -44.156 -16.391 1 43.25 471 LEU A C 1
ATOM 3793 O O . LEU A 1 471 ? -15.391 -43.75 -15.234 1 43.25 471 LEU A O 1
ATOM 3797 N N . SER A 1 472 ? -14.586 -44.094 -17.297 1 53 472 SER A N 1
ATOM 3798 C CA . SER A 1 472 ? -13.367 -43.344 -17.078 1 53 472 SER A CA 1
ATOM 3799 C C . SER A 1 472 ? -13.68 -41.875 -16.781 1 53 472 SER A C 1
ATOM 3801 O O . SER A 1 472 ? -14.727 -41.375 -17.172 1 53 472 SER A O 1
ATOM 3803 N N . LEU A 1 473 ? -13.094 -41.375 -15.828 1 54.88 473 LEU A N 1
ATOM 3804 C CA . LEU A 1 473 ? -13.227 -40 -15.406 1 54.88 473 LEU A CA 1
ATOM 3805 C C . LEU A 1 473 ? -13.359 -39.062 -16.609 1 54.88 473 LEU A C 1
ATOM 3807 O O . LEU A 1 473 ? -14.141 -38.125 -16.578 1 54.88 473 LEU A O 1
ATOM 3811 N N . GLN A 1 474 ? -12.852 -39.438 -17.672 1 55.5 474 GLN A N 1
ATOM 3812 C CA . GLN A 1 474 ? -12.898 -38.625 -18.891 1 55.5 474 GLN A CA 1
ATOM 3813 C C . GLN A 1 474 ? -14.273 -38.719 -19.547 1 55.5 474 GLN A C 1
ATOM 3815 O O . GLN A 1 474 ? -14.781 -37.719 -20.047 1 55.5 474 GLN A O 1
ATOM 3820 N N . THR A 1 475 ? -14.766 -39.844 -19.562 1 55.78 475 THR A N 1
ATOM 3821 C CA . THR A 1 475 ? -16.078 -40.062 -20.156 1 55.78 475 THR A CA 1
ATOM 3822 C C . THR A 1 475 ? -17.156 -39.312 -19.375 1 55.78 475 THR A C 1
ATOM 3824 O O . THR A 1 475 ? -18.078 -38.75 -19.969 1 55.78 475 THR A O 1
ATOM 3827 N N . LYS A 1 476 ? -16.922 -39.281 -18.109 1 58.84 476 LYS A N 1
ATOM 3828 C CA . LYS A 1 476 ? -17.891 -38.594 -17.266 1 58.84 476 LYS A CA 1
ATOM 3829 C C . LYS A 1 476 ? -17.891 -37.094 -17.562 1 58.84 476 LYS A C 1
ATOM 3831 O O . LYS A 1 476 ? -18.953 -36.5 -17.672 1 58.84 476 LYS A O 1
ATOM 3836 N N . GLU A 1 477 ? -16.75 -36.562 -17.703 1 66.12 477 GLU A N 1
ATOM 3837 C CA . GLU A 1 477 ? -16.594 -35.156 -18.031 1 66.12 477 GLU A CA 1
ATOM 3838 C C . GLU A 1 477 ? -17.359 -34.781 -19.297 1 66.12 477 GLU A C 1
ATOM 3840 O O . GLU A 1 477 ? -18.062 -33.781 -19.344 1 66.12 477 GLU A O 1
ATOM 3845 N N . LYS A 1 478 ? -17.25 -35.625 -20.281 1 66.12 478 LYS A N 1
ATOM 3846 C CA . LYS A 1 478 ? -17.891 -35.375 -21.578 1 66.12 478 LYS A CA 1
ATOM 3847 C C . LYS A 1 478 ? -19.422 -35.469 -21.438 1 66.12 478 LYS A C 1
ATOM 3849 O O . LYS A 1 478 ? -20.141 -34.656 -22.031 1 66.12 478 LYS A O 1
ATOM 3854 N N . LEU A 1 479 ? -19.797 -36.375 -20.625 1 64.56 479 LEU A N 1
ATOM 3855 C CA . LEU A 1 479 ? -21.219 -36.562 -20.453 1 64.56 479 LEU A CA 1
ATOM 3856 C C . LEU A 1 479 ? -21.859 -35.375 -19.719 1 64.56 479 LEU A C 1
ATOM 3858 O O . LEU A 1 479 ? -22.922 -34.906 -20.109 1 64.56 479 LEU A O 1
ATOM 3862 N N . TYR A 1 480 ? -21.156 -35 -18.766 1 65.69 480 TYR A N 1
ATOM 3863 C CA . TYR A 1 480 ? -21.672 -33.875 -18 1 65.69 480 TYR A CA 1
ATOM 3864 C C . TYR A 1 480 ? -21.75 -32.625 -18.844 1 65.69 480 TYR A C 1
ATOM 3866 O O . TYR A 1 480 ? -22.75 -31.891 -18.797 1 65.69 480 TYR A O 1
ATOM 3874 N N . PHE A 1 481 ? -20.75 -32.375 -19.594 1 70.06 481 PHE A N 1
ATOM 3875 C CA . PHE A 1 481 ? -20.75 -31.172 -20.406 1 70.06 481 PHE A CA 1
ATOM 3876 C C . PHE A 1 481 ? -21.781 -31.266 -21.531 1 70.06 481 PHE A C 1
ATOM 3878 O O . PHE A 1 481 ? -22.391 -30.25 -21.906 1 70.06 481 PHE A O 1
ATOM 3885 N N . ASN A 1 482 ? -22 -32.406 -22.031 1 65.75 482 ASN A N 1
ATOM 3886 C CA . ASN A 1 482 ? -23 -32.594 -23.062 1 65.75 482 ASN A CA 1
ATOM 3887 C C . ASN A 1 482 ? -24.391 -32.219 -22.562 1 65.75 482 ASN A C 1
ATOM 3889 O O . ASN A 1 482 ? -25.219 -31.719 -23.312 1 65.75 482 ASN A O 1
ATOM 3893 N N . SER A 1 483 ? -24.578 -32.5 -21.266 1 67.5 483 SER A N 1
ATOM 3894 C CA . SER A 1 483 ? -25.875 -32.125 -20.703 1 67.5 483 SER A CA 1
ATOM 3895 C C . SER A 1 483 ? -26.078 -30.609 -20.766 1 67.5 483 SER A C 1
ATOM 3897 O O . SER A 1 483 ? -27.219 -30.141 -20.875 1 67.5 483 SER A O 1
ATOM 3899 N N . GLN A 1 484 ? -25 -29.891 -20.812 1 68.62 484 GLN A N 1
ATOM 3900 C CA . GLN A 1 484 ? -25.109 -28.438 -20.906 1 68.62 484 GLN A CA 1
ATOM 3901 C C . GLN A 1 484 ? -25.453 -28 -22.328 1 68.62 484 GLN A C 1
ATOM 3903 O O . GLN A 1 484 ? -26.141 -26.984 -22.516 1 68.62 484 GLN A O 1
ATOM 3908 N N . ILE A 1 485 ? -24.953 -28.75 -23.25 1 68 485 ILE A N 1
ATOM 3909 C CA . ILE A 1 485 ? -25.203 -28.438 -24.656 1 68 485 ILE A CA 1
ATOM 3910 C C . ILE A 1 485 ? -26.688 -28.562 -24.953 1 68 485 ILE A C 1
ATOM 3912 O O . ILE A 1 485 ? -27.219 -27.828 -25.781 1 68 485 ILE A O 1
ATOM 3916 N N . TRP A 1 486 ? -27.359 -29.328 -24.156 1 61.72 486 TRP A N 1
ATOM 3917 C CA . TRP A 1 486 ? -28.781 -29.562 -24.391 1 61.72 486 TRP A CA 1
ATOM 3918 C C . TRP A 1 486 ? -29.594 -28.328 -24.062 1 61.72 486 TRP A C 1
ATOM 3920 O O . TRP A 1 486 ? -30.719 -28.172 -24.547 1 61.72 486 TRP A O 1
ATOM 3930 N N . THR A 1 487 ? -28.953 -27.438 -23.359 1 58.28 487 THR A N 1
ATOM 3931 C CA . THR A 1 487 ? -29.672 -26.234 -22.969 1 58.28 487 THR A CA 1
ATOM 3932 C C . THR A 1 487 ? -29.484 -25.141 -24.016 1 58.28 487 THR A C 1
ATOM 3934 O O . THR A 1 487 ? -30 -24.031 -23.859 1 58.28 487 THR A O 1
ATOM 3937 N N . LEU A 1 488 ? -28.781 -25.516 -25.031 1 65.06 488 LEU A N 1
ATOM 3938 C CA . LEU A 1 488 ? -28.484 -24.484 -26.031 1 65.06 488 LEU A CA 1
ATOM 3939 C C . LEU A 1 488 ? -29.562 -24.438 -27.109 1 65.06 488 LEU A C 1
ATOM 3941 O O . LEU A 1 488 ? -30.125 -25.469 -27.469 1 65.06 488 LEU A O 1
ATOM 3945 N N . MET B 1 1 ? 13.453 -39.531 -14.531 1 43.56 1 MET B N 1
ATOM 3946 C CA . MET B 1 1 ? 12.297 -39.531 -15.422 1 43.56 1 MET B CA 1
ATOM 3947 C C . MET B 1 1 ? 11.102 -40.219 -14.758 1 43.56 1 MET B C 1
ATOM 3949 O O . MET B 1 1 ? 9.977 -39.719 -14.852 1 43.56 1 MET B O 1
ATOM 3953 N N . ASP B 1 2 ? 11.445 -41.281 -14 1 52.19 2 ASP B N 1
ATOM 3954 C CA . ASP B 1 2 ? 10.375 -42.062 -13.398 1 52.19 2 ASP B CA 1
ATOM 3955 C C . ASP B 1 2 ? 9.672 -41.312 -12.281 1 52.19 2 ASP B C 1
ATOM 3957 O O . ASP B 1 2 ? 8.453 -41.375 -12.141 1 52.19 2 ASP B O 1
ATOM 3961 N N . SER B 1 3 ? 10.445 -40.375 -11.711 1 60.47 3 SER B N 1
ATOM 3962 C CA . SER B 1 3 ? 9.922 -39.688 -10.539 1 60.47 3 SER B CA 1
ATOM 3963 C C . SER B 1 3 ? 8.969 -38.562 -10.945 1 60.47 3 SER B C 1
ATOM 3965 O O . SER B 1 3 ? 7.918 -38.375 -10.328 1 60.47 3 SER B O 1
ATOM 3967 N N . ILE B 1 4 ? 9.211 -38 -12.055 1 65.5 4 ILE B N 1
ATOM 3968 C CA . ILE B 1 4 ? 8.352 -36.906 -12.531 1 65.5 4 ILE B CA 1
ATOM 3969 C C . ILE B 1 4 ? 7.016 -37.5 -13 1 65.5 4 ILE B C 1
ATOM 3971 O O . ILE B 1 4 ? 5.965 -36.875 -12.797 1 65.5 4 ILE B O 1
ATOM 3975 N N . LYS B 1 5 ? 7.129 -38.75 -13.477 1 68.06 5 LYS B N 1
ATOM 3976 C CA . LYS B 1 5 ? 5.93 -39.406 -13.961 1 68.06 5 LYS B CA 1
ATOM 3977 C C . LYS B 1 5 ? 4.98 -39.75 -12.812 1 68.06 5 LYS B C 1
ATOM 3979 O O . LYS B 1 5 ? 3.762 -39.594 -12.945 1 68.06 5 LYS B O 1
ATOM 3984 N N . GLN B 1 6 ? 5.609 -40.125 -11.719 1 71.12 6 GLN B N 1
ATOM 3985 C CA . GLN B 1 6 ? 4.789 -40.469 -10.562 1 71.12 6 GLN B CA 1
ATOM 3986 C C . GLN B 1 6 ? 4.078 -39.219 -10.008 1 71.12 6 GLN B C 1
ATOM 3988 O O . GLN B 1 6 ? 2.895 -39.281 -9.664 1 71.12 6 GLN B O 1
ATOM 3993 N N . ILE B 1 7 ? 4.734 -38.156 -10 1 74.81 7 ILE B N 1
ATOM 3994 C CA . ILE B 1 7 ? 4.156 -36.938 -9.477 1 74.81 7 ILE B CA 1
ATOM 3995 C C . ILE B 1 7 ? 3.027 -36.469 -10.391 1 74.81 7 ILE B C 1
ATOM 3997 O O . ILE B 1 7 ? 1.977 -36.031 -9.922 1 74.81 7 ILE B O 1
ATOM 4001 N N . TRP B 1 8 ? 3.246 -36.719 -11.562 1 77.75 8 TRP B N 1
ATOM 4002 C CA . TRP B 1 8 ? 2.25 -36.281 -12.539 1 77.75 8 TRP B CA 1
ATOM 4003 C C . TRP B 1 8 ? 0.973 -37.125 -12.406 1 77.75 8 TRP B C 1
ATOM 4005 O O . TRP B 1 8 ? -0.132 -36.562 -12.469 1 77.75 8 TRP B O 1
ATOM 4015 N N . GLU B 1 9 ? 1.155 -38.375 -12.086 1 76 9 GLU B N 1
ATOM 4016 C CA . GLU B 1 9 ? -0.003 -39.281 -12.016 1 76 9 GLU B CA 1
ATOM 4017 C C . GLU B 1 9 ? -0.941 -38.875 -10.883 1 76 9 GLU B C 1
ATOM 4019 O O . GLU B 1 9 ? -2.162 -38.875 -11.047 1 76 9 GLU B O 1
ATOM 4024 N N . GLU B 1 10 ? -0.364 -38.5 -9.836 1 76.81 10 GLU B N 1
ATOM 4025 C CA . GLU B 1 10 ? -1.172 -38.062 -8.688 1 76.81 10 GLU B CA 1
ATOM 4026 C C . GLU B 1 10 ? -1.904 -36.75 -8.984 1 76.81 10 GLU B C 1
ATOM 4028 O O . GLU B 1 10 ? -3.072 -36.594 -8.625 1 76.81 10 GLU B O 1
ATOM 4033 N N . VAL B 1 11 ? -1.288 -35.906 -9.617 1 81.81 11 VAL B N 1
ATOM 4034 C CA . VAL B 1 11 ? -1.863 -34.594 -9.922 1 81.81 11 VAL B CA 1
ATOM 4035 C C . VAL B 1 11 ? -2.863 -34.719 -11.07 1 81.81 11 VAL B C 1
ATOM 4037 O O . VAL B 1 11 ? -3.891 -34.031 -11.078 1 81.81 11 VAL B O 1
ATOM 4040 N N . GLU B 1 12 ? -2.598 -35.656 -11.906 1 81 12 GLU B N 1
ATOM 4041 C CA . GLU B 1 12 ? -3.484 -35.875 -13.047 1 81 12 GLU B CA 1
ATOM 4042 C C . GLU B 1 12 ? -4.879 -36.281 -12.586 1 81 12 GLU B C 1
ATOM 4044 O O . GLU B 1 12 ? -5.883 -35.812 -13.125 1 81 12 GLU B O 1
ATOM 4049 N N . GLU B 1 13 ? -4.902 -37.125 -11.578 1 84.38 13 GLU B N 1
ATOM 4050 C CA . GLU B 1 13 ? -6.191 -37.562 -11.055 1 84.38 13 GLU B CA 1
ATOM 4051 C C . GLU B 1 13 ? -7 -36.406 -10.508 1 84.38 13 GLU B C 1
ATOM 4053 O O . GLU B 1 13 ? -8.203 -36.312 -10.75 1 84.38 13 GLU B O 1
ATOM 4058 N N . LYS B 1 14 ? -6.359 -35.625 -9.805 1 89.38 14 LYS B N 1
ATOM 4059 C CA . LYS B 1 14 ? -7.039 -34.469 -9.227 1 89.38 14 LYS B CA 1
ATOM 4060 C C . LYS B 1 14 ? -7.477 -33.469 -10.312 1 89.38 14 LYS B C 1
ATOM 4062 O O . LYS B 1 14 ? -8.547 -32.875 -10.211 1 89.38 14 LYS B O 1
ATOM 4067 N N . LEU B 1 15 ? -6.703 -33.312 -11.328 1 89.19 15 LEU B N 1
ATOM 4068 C CA . LEU B 1 15 ? -7.035 -32.406 -12.438 1 89.19 15 LEU B CA 1
ATOM 4069 C C . LEU B 1 15 ? -8.258 -32.906 -13.195 1 89.19 15 LEU B C 1
ATOM 4071 O O . LEU B 1 15 ? -9.109 -32.125 -13.617 1 89.19 15 LEU B O 1
ATOM 4075 N N . VAL B 1 16 ? -8.336 -34.219 -13.312 1 86.12 16 VAL B N 1
ATOM 4076 C CA . VAL B 1 16 ? -9.469 -34.812 -14 1 86.12 16 VAL B CA 1
ATOM 4077 C C . VAL B 1 16 ? -10.75 -34.594 -13.188 1 86.12 16 VAL B C 1
ATOM 4079 O O . VAL B 1 16 ? -11.805 -34.281 -13.758 1 86.12 16 VAL B O 1
ATOM 4082 N N . LYS B 1 17 ? -10.602 -34.656 -11.922 1 90.38 17 LYS B N 1
ATOM 4083 C CA . LYS B 1 17 ? -11.75 -34.406 -11.055 1 90.38 17 LYS B CA 1
ATOM 4084 C C . LYS B 1 17 ? -12.203 -32.969 -11.156 1 90.38 17 LYS B C 1
ATOM 4086 O O . LYS B 1 17 ? -13.398 -32.688 -11.141 1 90.38 17 LYS B O 1
ATOM 4091 N N . ILE B 1 18 ? -11.273 -32.094 -11.234 1 92.75 18 ILE B N 1
ATOM 4092 C CA . ILE B 1 18 ? -11.57 -30.688 -11.375 1 92.75 18 ILE B CA 1
ATOM 4093 C C . ILE B 1 18 ? -12.273 -30.422 -12.703 1 92.75 18 ILE B C 1
ATOM 4095 O O . ILE B 1 18 ? -13.242 -29.672 -12.766 1 92.75 18 ILE B O 1
ATOM 4099 N N . LYS B 1 19 ? -11.836 -31.047 -13.727 1 90.19 19 LYS B N 1
ATOM 4100 C CA . LYS B 1 19 ? -12.461 -30.938 -15.047 1 90.19 19 LYS B CA 1
ATOM 4101 C C . LYS B 1 19 ? -13.891 -31.469 -15.031 1 90.19 19 LYS B C 1
ATOM 4103 O O . LYS B 1 19 ? -14.781 -30.891 -15.672 1 90.19 19 LYS B O 1
ATOM 4108 N N . GLU B 1 20 ? -14.062 -32.5 -14.289 1 89 20 GLU B N 1
ATOM 4109 C CA . GLU B 1 20 ? -15.391 -33.094 -14.172 1 89 20 GLU B CA 1
ATOM 4110 C C . GLU B 1 20 ? -16.359 -32.156 -13.461 1 89 20 GLU B C 1
ATOM 4112 O O . GLU B 1 20 ? -17.484 -31.969 -13.906 1 89 20 GLU B O 1
ATOM 4117 N N . SER B 1 21 ? -15.844 -31.656 -12.414 1 91.56 21 SER B N 1
ATOM 4118 C CA . SER B 1 21 ? -16.672 -30.688 -11.68 1 91.56 21 SER B CA 1
ATOM 4119 C C . SER B 1 21 ? -17.016 -29.484 -12.547 1 91.56 21 SER B C 1
ATOM 4121 O O . SER B 1 21 ? -18.125 -28.969 -12.484 1 91.56 21 SER B O 1
ATOM 4123 N N . PHE B 1 22 ? -16.094 -29.047 -13.344 1 92.25 22 PHE B N 1
ATOM 4124 C CA . PHE B 1 22 ? -16.281 -27.922 -14.242 1 92.25 22 PHE B CA 1
ATOM 4125 C C . PHE B 1 22 ? -17.281 -28.25 -15.336 1 92.25 22 PHE B C 1
ATOM 4127 O O . PHE B 1 22 ? -18.094 -27.406 -15.727 1 92.25 22 PHE B O 1
ATOM 4134 N N . ALA B 1 23 ? -17.234 -29.406 -15.789 1 88.81 23 ALA B N 1
ATOM 4135 C CA . ALA B 1 23 ? -18.156 -29.875 -16.812 1 88.81 23 ALA B CA 1
ATOM 4136 C C . ALA B 1 23 ? -19.594 -29.906 -16.281 1 88.81 23 ALA B C 1
ATOM 4138 O O . ALA B 1 23 ? -20.547 -29.641 -17.016 1 88.81 23 ALA B O 1
ATOM 4139 N N . LYS B 1 24 ? -19.719 -30.219 -14.977 1 87.88 24 LYS B N 1
ATOM 4140 C CA . LYS B 1 24 ? -21.031 -30.281 -14.328 1 87.88 24 LYS B CA 1
ATOM 4141 C C . LYS B 1 24 ? -21.609 -28.875 -14.117 1 87.88 24 LYS B C 1
ATOM 4143 O O . LYS B 1 24 ? -22.812 -28.672 -14.219 1 87.88 24 LYS B O 1
ATOM 4148 N N . ASN B 1 25 ? -20.672 -27.984 -13.766 1 90.44 25 ASN B N 1
ATOM 4149 C CA . ASN B 1 25 ? -21.047 -26.594 -13.523 1 90.44 25 ASN B CA 1
ATOM 4150 C C . ASN B 1 25 ? -20.125 -25.625 -14.266 1 90.44 25 ASN B C 1
ATOM 4152 O O . ASN B 1 25 ? -19.344 -24.906 -13.648 1 90.44 25 ASN B O 1
ATOM 4156 N N . PRO B 1 26 ? -20.438 -25.5 -15.578 1 88.38 26 PRO B N 1
ATOM 4157 C CA . PRO B 1 26 ? -19.516 -24.719 -16.406 1 88.38 26 PRO B CA 1
ATOM 4158 C C . PRO B 1 26 ? -19.484 -23.234 -16.031 1 88.38 26 PRO B C 1
ATOM 4160 O O . PRO B 1 26 ? -18.547 -22.516 -16.391 1 88.38 26 PRO B O 1
ATOM 4163 N N . PHE B 1 27 ? -20.453 -22.781 -15.234 1 87.81 27 PHE B N 1
ATOM 4164 C CA . PHE B 1 27 ? -20.5 -21.375 -14.828 1 87.81 27 PHE B CA 1
ATOM 4165 C C . PHE B 1 27 ? -19.5 -21.109 -13.727 1 87.81 27 PHE B C 1
ATOM 4167 O O . PHE B 1 27 ? -19.203 -19.953 -13.414 1 87.81 27 PHE B O 1
ATOM 4174 N N . GLU B 1 28 ? -18.938 -22.156 -13.164 1 93.06 28 GLU B N 1
ATOM 4175 C CA . GLU B 1 28 ? -17.969 -22.031 -12.086 1 93.06 28 GLU B CA 1
ATOM 4176 C C . GLU B 1 28 ? -16.531 -22 -12.625 1 93.06 28 GLU B C 1
ATOM 4178 O O . GLU B 1 28 ? -15.68 -22.75 -12.18 1 93.06 28 GLU B O 1
ATOM 4183 N N . MET B 1 29 ? -16.328 -21.109 -13.531 1 93.75 29 MET B N 1
ATOM 4184 C CA . MET B 1 29 ? -15.023 -20.969 -14.188 1 93.75 29 MET B CA 1
ATOM 4185 C C . MET B 1 29 ? -13.945 -20.578 -13.188 1 93.75 29 MET B C 1
ATOM 4187 O O . MET B 1 29 ? -12.812 -21.047 -13.273 1 93.75 29 MET B O 1
ATOM 4191 N N . ALA B 1 30 ? -14.297 -19.734 -12.258 1 95.81 30 ALA B N 1
ATOM 4192 C CA . ALA B 1 30 ? -13.328 -19.281 -11.258 1 95.81 30 ALA B CA 1
ATOM 4193 C C . ALA B 1 30 ? -12.867 -20.453 -10.391 1 95.81 30 ALA B C 1
ATOM 4195 O O . ALA B 1 30 ? -11.672 -20.594 -10.102 1 95.81 30 ALA B O 1
ATOM 4196 N N . GLU B 1 31 ? -13.797 -21.281 -10 1 96 31 GLU B N 1
ATOM 4197 C CA . GLU B 1 31 ? -13.461 -22.453 -9.195 1 96 31 GLU B CA 1
ATOM 4198 C C . GLU B 1 31 ? -12.562 -23.422 -9.961 1 96 31 GLU B C 1
ATOM 4200 O O . GLU B 1 31 ? -11.617 -23.969 -9.406 1 96 31 GLU B O 1
ATOM 4205 N N . PHE B 1 32 ? -12.953 -23.594 -11.227 1 96.06 32 PHE B N 1
ATOM 4206 C CA . PHE B 1 32 ? -12.133 -24.406 -12.102 1 96.06 32 PHE B CA 1
ATOM 4207 C C . PHE B 1 32 ? -10.703 -23.875 -12.18 1 96.06 32 PHE B C 1
ATOM 4209 O O . PHE B 1 32 ? -9.742 -24.609 -11.938 1 96.06 32 PHE B O 1
ATOM 4216 N N . GLU B 1 33 ? -10.562 -22.609 -12.453 1 96.5 33 GLU B N 1
ATOM 4217 C CA . GLU B 1 33 ? -9.266 -21.969 -12.594 1 96.5 33 GLU B CA 1
ATOM 4218 C C . GLU B 1 33 ? -8.461 -22.062 -11.297 1 96.5 33 GLU B C 1
ATOM 4220 O O . GLU B 1 33 ? -7.277 -22.406 -11.32 1 96.5 33 GLU B O 1
ATOM 4225 N N . ARG B 1 34 ? -9.047 -21.734 -10.18 1 95.81 34 ARG B N 1
ATOM 4226 C CA . ARG B 1 34 ? -8.383 -21.766 -8.875 1 95.81 34 ARG B CA 1
ATOM 4227 C C . ARG B 1 34 ? -7.941 -23.172 -8.523 1 95.81 34 ARG B C 1
ATOM 4229 O O . ARG B 1 34 ? -6.867 -23.375 -7.953 1 95.81 34 ARG B O 1
ATOM 4236 N N . GLY B 1 35 ? -8.812 -24.141 -8.828 1 95.5 35 GLY B N 1
ATOM 4237 C CA . GLY B 1 35 ? -8.453 -25.531 -8.594 1 95.5 35 GLY B CA 1
ATOM 4238 C C . GLY B 1 35 ? -7.246 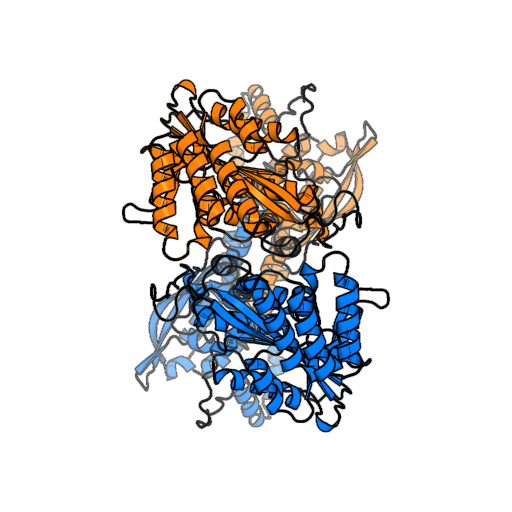-25.969 -9.398 1 95.5 35 GLY B C 1
ATOM 4239 O O . GLY B 1 35 ? -6.34 -26.609 -8.859 1 95.5 35 GLY B O 1
ATOM 4240 N N . VAL B 1 36 ? -7.277 -25.641 -10.672 1 95.25 36 VAL B N 1
ATOM 4241 C CA . VAL B 1 36 ? -6.164 -25.969 -11.555 1 95.25 36 VAL B CA 1
ATOM 4242 C C . VAL B 1 36 ? -4.891 -25.281 -11.062 1 95.25 36 VAL B C 1
ATOM 4244 O O . VAL B 1 36 ? -3.836 -25.906 -10.961 1 95.25 36 VAL B O 1
ATOM 4247 N N . HIS B 1 37 ? -5.02 -24.031 -10.719 1 95 37 HIS B N 1
ATOM 4248 C CA . HIS B 1 37 ? -3.895 -23.25 -10.219 1 95 37 HIS B CA 1
ATOM 4249 C C . HIS B 1 37 ? -3.275 -23.891 -8.984 1 95 37 HIS B C 1
ATOM 4251 O O . HIS B 1 37 ? -2.051 -24.016 -8.883 1 95 37 HIS B O 1
ATOM 4257 N N . ALA B 1 38 ? -4.055 -24.312 -8.078 1 93.81 38 ALA B N 1
ATOM 4258 C CA . ALA B 1 38 ? -3.59 -24.938 -6.848 1 93.81 38 ALA B CA 1
ATOM 4259 C C . ALA B 1 38 ? -2.842 -26.234 -7.141 1 93.81 38 ALA B C 1
ATOM 4261 O O . ALA B 1 38 ? -1.817 -26.516 -6.52 1 93.81 38 ALA B O 1
ATOM 4262 N N . GLN B 1 39 ? -3.344 -27.016 -8.086 1 92.81 39 GLN B N 1
ATOM 4263 C CA . GLN B 1 39 ? -2.736 -28.312 -8.406 1 92.81 39 GLN B CA 1
ATOM 4264 C C . GLN B 1 39 ? -1.381 -28.125 -9.078 1 92.81 39 GLN B C 1
ATOM 4266 O O . GLN B 1 39 ? -0.439 -28.875 -8.805 1 92.81 39 GLN B O 1
ATOM 4271 N N . PHE B 1 40 ? -1.286 -27.188 -9.922 1 92.62 40 PHE B N 1
ATOM 4272 C CA . PHE B 1 40 ? -0.017 -26.984 -10.609 1 92.62 40 PHE B CA 1
ATOM 4273 C C . PHE B 1 40 ? 1.024 -26.406 -9.656 1 92.62 40 PHE B C 1
ATOM 4275 O O . PHE B 1 40 ? 2.215 -26.703 -9.781 1 92.62 40 PHE B O 1
ATOM 4282 N N . ASN B 1 41 ? 0.628 -25.609 -8.719 1 92.94 41 ASN B N 1
ATOM 4283 C CA . ASN B 1 41 ? 1.549 -25.172 -7.676 1 92.94 41 ASN B CA 1
ATOM 4284 C C . ASN B 1 41 ? 2.051 -26.344 -6.84 1 92.94 41 ASN B C 1
ATOM 4286 O O . ASN B 1 41 ? 3.223 -26.375 -6.461 1 92.94 41 ASN B O 1
ATOM 4290 N N . ARG B 1 42 ? 1.179 -27.203 -6.535 1 92.12 42 ARG B N 1
ATOM 4291 C CA . ARG B 1 42 ? 1.576 -28.406 -5.805 1 92.12 42 ARG B CA 1
ATOM 4292 C C . ARG B 1 42 ? 2.582 -29.219 -6.605 1 92.12 42 ARG B C 1
ATOM 4294 O O . ARG B 1 42 ? 3.562 -29.719 -6.051 1 92.12 42 ARG B O 1
ATOM 4301 N N . LEU B 1 43 ? 2.287 -29.391 -7.879 1 91.25 43 LEU B N 1
ATOM 4302 C CA . LEU B 1 43 ? 3.184 -30.125 -8.758 1 91.25 43 LEU B CA 1
ATOM 4303 C C . LEU B 1 43 ? 4.566 -29.484 -8.797 1 91.25 43 LEU B C 1
ATOM 4305 O O . LEU B 1 43 ? 5.578 -30.188 -8.828 1 91.25 43 LEU B O 1
ATOM 4309 N N . GLU B 1 44 ? 4.562 -28.203 -8.852 1 93.31 44 GLU B N 1
ATOM 4310 C CA . GLU B 1 44 ? 5.824 -27.469 -8.82 1 93.31 44 GLU B CA 1
ATOM 4311 C C . GLU B 1 44 ? 6.613 -27.781 -7.555 1 93.31 44 GLU B C 1
ATOM 4313 O O . GLU B 1 44 ? 7.816 -28.047 -7.613 1 93.31 44 GLU B O 1
ATOM 4318 N N . ARG B 1 45 ? 5.992 -27.75 -6.422 1 94.88 45 ARG B N 1
ATOM 4319 C CA . ARG B 1 45 ? 6.648 -28.047 -5.148 1 94.88 45 ARG B CA 1
ATOM 4320 C C . ARG B 1 45 ? 7.211 -29.453 -5.133 1 94.88 45 ARG B C 1
ATOM 4322 O O . ARG B 1 45 ? 8.328 -29.688 -4.676 1 94.88 45 ARG B O 1
ATOM 4329 N N . ASP B 1 46 ? 6.426 -30.375 -5.641 1 92.88 46 ASP B N 1
ATOM 4330 C CA . ASP B 1 46 ? 6.867 -31.766 -5.691 1 92.88 46 ASP B CA 1
ATOM 4331 C C . ASP B 1 46 ? 8.086 -31.922 -6.602 1 92.88 46 ASP B C 1
ATOM 4333 O O . ASP B 1 46 ? 8.984 -32.719 -6.309 1 92.88 46 ASP B O 1
ATOM 4337 N N . PHE B 1 47 ? 8.016 -31.234 -7.699 1 92.06 47 PHE B N 1
ATOM 4338 C CA . PHE B 1 47 ? 9.133 -31.281 -8.633 1 92.06 47 PHE B CA 1
ATOM 4339 C C . PHE B 1 47 ? 10.414 -30.781 -7.984 1 92.06 47 PHE B C 1
ATOM 4341 O O . PHE B 1 47 ? 11.469 -31.391 -8.109 1 92.06 47 PHE B O 1
ATOM 4348 N N . ILE B 1 48 ? 10.359 -29.688 -7.293 1 95.06 48 ILE B N 1
ATOM 4349 C CA . ILE B 1 48 ? 11.523 -29.109 -6.637 1 95.06 48 ILE B CA 1
ATOM 4350 C C . ILE B 1 48 ? 12.008 -30.031 -5.523 1 95.06 48 ILE B C 1
ATOM 4352 O O . ILE B 1 48 ? 13.203 -30.297 -5.402 1 95.06 48 ILE B O 1
ATOM 4356 N N . LYS B 1 49 ? 11.086 -30.5 -4.762 1 95.06 49 LYS B N 1
ATOM 4357 C CA . LYS B 1 49 ? 11.398 -31.469 -3.705 1 95.06 49 LYS B CA 1
ATOM 4358 C C . LYS B 1 49 ? 12.18 -32.656 -4.258 1 95.06 49 LYS B C 1
ATOM 4360 O O . LYS B 1 49 ? 13.234 -33 -3.734 1 95.06 49 LYS B O 1
ATOM 4365 N N . GLN B 1 50 ? 11.648 -33.219 -5.281 1 92.12 50 GLN B N 1
ATOM 4366 C CA . GLN B 1 50 ? 12.266 -34.375 -5.879 1 92.12 50 GLN B CA 1
ATOM 4367 C C . GLN B 1 50 ? 13.656 -34.062 -6.406 1 92.12 50 GLN B C 1
ATOM 4369 O O . GLN B 1 50 ? 14.578 -34.875 -6.273 1 92.12 50 GLN B O 1
ATOM 4374 N N . THR B 1 51 ? 13.758 -32.969 -7.008 1 91.81 51 THR B N 1
ATOM 4375 C CA . THR B 1 51 ? 15.055 -32.562 -7.539 1 91.81 51 THR B CA 1
ATOM 4376 C C . THR B 1 51 ? 16.094 -32.438 -6.422 1 91.81 51 THR B C 1
ATOM 4378 O O . THR B 1 51 ? 17.203 -32.938 -6.555 1 91.81 51 THR B O 1
ATOM 4381 N N . LEU B 1 52 ? 15.75 -31.859 -5.309 1 93.94 52 LEU B N 1
ATOM 4382 C CA . LEU B 1 52 ? 16.672 -31.688 -4.184 1 93.94 52 LEU B CA 1
ATOM 4383 C C . LEU B 1 52 ? 17.016 -33.031 -3.553 1 93.94 52 LEU B C 1
ATOM 4385 O O . LEU B 1 52 ? 18.172 -33.281 -3.213 1 93.94 52 LEU B O 1
ATOM 4389 N N . GLU B 1 53 ? 16.047 -33.875 -3.443 1 94.06 53 GLU B N 1
ATOM 4390 C CA . GLU B 1 53 ? 16.297 -35.188 -2.861 1 94.06 53 GLU B CA 1
ATOM 4391 C C . GLU B 1 53 ? 17.156 -36.031 -3.781 1 94.06 53 GLU B C 1
ATOM 4393 O O . GLU B 1 53 ? 17.969 -36.844 -3.312 1 94.06 53 GLU B O 1
ATOM 4398 N N . GLU B 1 54 ? 16.922 -35.906 -5.078 1 89.69 54 GLU B N 1
ATOM 4399 C CA . GLU B 1 54 ? 17.781 -36.594 -6.043 1 89.69 54 GLU B CA 1
ATOM 4400 C C . GLU B 1 54 ? 19.234 -36.188 -5.906 1 89.69 54 GLU B C 1
ATOM 4402 O O . GLU B 1 54 ? 20.141 -37 -5.98 1 89.69 54 GLU B O 1
ATOM 4407 N N . LYS B 1 55 ? 19.438 -34.938 -5.746 1 90.44 55 LYS B N 1
ATOM 4408 C CA . LYS B 1 55 ? 20.797 -34.438 -5.562 1 90.44 55 LYS B CA 1
ATOM 4409 C C . LYS B 1 55 ? 21.406 -34.969 -4.258 1 90.44 55 LYS B C 1
ATOM 4411 O O . LYS B 1 55 ? 22.594 -35.281 -4.207 1 90.44 55 LYS B O 1
ATOM 4416 N N . ASP B 1 56 ? 20.641 -34.938 -3.197 1 92.69 56 ASP B N 1
ATOM 4417 C CA . ASP B 1 56 ? 21.125 -35.5 -1.934 1 92.69 56 ASP B CA 1
ATOM 4418 C C . ASP B 1 56 ? 21.5 -36.969 -2.088 1 92.69 56 ASP B C 1
ATOM 4420 O O . ASP B 1 56 ? 22.531 -37.406 -1.561 1 92.69 56 ASP B O 1
ATOM 4424 N N . ASN B 1 57 ? 20.688 -37.688 -2.824 1 90.75 57 ASN B N 1
ATOM 4425 C CA . ASN B 1 57 ? 20.969 -39.094 -3.08 1 90.75 57 ASN B CA 1
ATOM 4426 C C . ASN B 1 57 ? 22.234 -39.281 -3.896 1 90.75 57 ASN B C 1
ATOM 4428 O O . ASN B 1 57 ? 22.969 -40.25 -3.693 1 90.75 57 ASN B O 1
ATOM 4432 N N . GLN B 1 58 ? 22.406 -38.375 -4.789 1 87.25 58 GLN B N 1
ATOM 4433 C CA . GLN B 1 58 ? 23.641 -38.406 -5.57 1 87.25 58 GLN B CA 1
ATOM 4434 C C . GLN B 1 58 ? 24.859 -38.219 -4.684 1 87.25 58 GLN B C 1
ATOM 4436 O O . GLN B 1 58 ? 25.891 -38.875 -4.879 1 87.25 58 GLN B O 1
ATOM 4441 N N . ILE B 1 59 ? 24.781 -37.344 -3.73 1 89.62 59 ILE B N 1
ATOM 4442 C CA . ILE B 1 59 ? 25.875 -37.125 -2.793 1 89.62 59 ILE B CA 1
ATOM 4443 C C . ILE B 1 59 ? 26.094 -38.344 -1.931 1 89.62 59 ILE B C 1
ATOM 4445 O O . ILE B 1 59 ? 27.219 -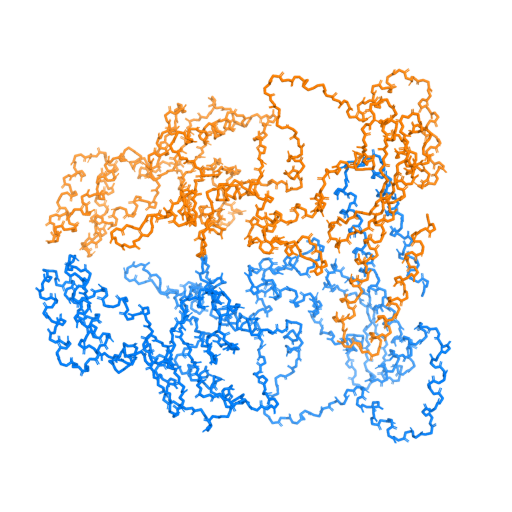38.812 -1.751 1 89.62 59 ILE B O 1
ATOM 4449 N N . ARG B 1 60 ? 25.062 -38.906 -1.481 1 89.88 60 ARG B N 1
ATOM 4450 C CA . ARG B 1 60 ? 25.109 -40.094 -0.641 1 89.88 60 ARG B CA 1
ATOM 4451 C C . ARG B 1 60 ? 25.797 -41.25 -1.363 1 89.88 60 ARG B C 1
ATOM 4453 O O . ARG B 1 60 ? 26.562 -42 -0.754 1 89.88 60 ARG B O 1
ATOM 4460 N N . GLY B 1 61 ? 25.547 -41.312 -2.66 1 85.06 61 GLY B N 1
ATOM 4461 C CA . GLY B 1 61 ? 26.047 -42.438 -3.428 1 85.06 61 GLY B CA 1
ATOM 4462 C C . GLY B 1 61 ? 27.391 -42.156 -4.074 1 85.06 61 GLY B C 1
ATOM 4463 O O . GLY B 1 61 ? 27.984 -43.062 -4.695 1 85.06 61 GLY B O 1
ATOM 4464 N N . SER B 1 62 ? 27.891 -41 -3.848 1 82.94 62 SER B N 1
ATOM 4465 C CA . SER B 1 62 ? 29.141 -40.594 -4.512 1 82.94 62 SER B CA 1
ATOM 4466 C C . SER B 1 62 ? 30.344 -41.25 -3.855 1 82.94 62 SER B C 1
ATOM 4468 O O . SER B 1 62 ? 30.438 -41.312 -2.627 1 82.94 62 SER B O 1
ATOM 4470 N N . LEU B 1 63 ? 31.281 -41.75 -4.637 1 76.12 63 LEU B N 1
ATOM 4471 C CA . LEU B 1 63 ? 32.5 -42.375 -4.148 1 76.12 63 LEU B CA 1
ATOM 4472 C C . LEU B 1 63 ? 33.438 -41.344 -3.535 1 76.12 63 LEU B C 1
ATOM 4474 O O . LEU B 1 63 ? 34.125 -41.625 -2.559 1 76.12 63 LEU B O 1
ATOM 4478 N N . LYS B 1 64 ? 33.438 -40.219 -4.137 1 76.69 64 LYS B N 1
ATOM 4479 C CA . LYS B 1 64 ? 34.281 -39.156 -3.635 1 76.69 64 LYS B CA 1
ATOM 4480 C C . LYS B 1 64 ? 33.906 -38.75 -2.209 1 76.69 64 LYS B C 1
ATOM 4482 O O . LYS B 1 64 ? 34.781 -38.5 -1.382 1 76.69 64 LYS B O 1
ATOM 4487 N N . ARG B 1 65 ? 32.656 -38.75 -1.967 1 80.56 65 ARG B N 1
ATOM 4488 C CA . ARG B 1 65 ? 32.188 -38.406 -0.631 1 80.56 65 ARG B CA 1
ATOM 4489 C C . ARG B 1 65 ? 32.656 -39.438 0.396 1 80.56 65 ARG B C 1
ATOM 4491 O O . ARG B 1 65 ? 32.969 -39.062 1.531 1 80.56 65 ARG B O 1
ATOM 4498 N N . LEU B 1 66 ? 32.812 -40.656 -0.03 1 79.75 66 LEU B N 1
ATOM 4499 C CA . LEU B 1 66 ? 33.219 -41.75 0.857 1 79.75 66 LEU B CA 1
ATOM 4500 C C . LEU B 1 66 ? 34.625 -41.531 1.36 1 79.75 66 LEU B C 1
ATOM 4502 O O . LEU B 1 66 ? 35 -42.031 2.428 1 79.75 66 LEU B O 1
ATOM 4506 N N . ASP B 1 67 ? 35.281 -40.812 0.604 1 83.88 67 ASP B N 1
ATOM 4507 C CA . ASP B 1 67 ? 36.688 -40.594 0.969 1 83.88 67 ASP B CA 1
ATOM 4508 C C . ASP B 1 67 ? 36.781 -39.719 2.229 1 83.88 67 ASP B C 1
ATOM 4510 O O . ASP B 1 67 ? 37.688 -39.938 3.049 1 83.88 67 ASP B O 1
ATOM 4514 N N . ASN B 1 68 ? 35.844 -38.875 2.379 1 89.56 68 ASN B N 1
ATOM 4515 C CA . ASN B 1 68 ? 36.062 -37.875 3.418 1 89.56 68 ASN B CA 1
ATOM 4516 C C . ASN B 1 68 ? 34.875 -37.781 4.375 1 89.56 68 ASN B C 1
ATOM 4518 O O . ASN B 1 68 ? 35 -37.188 5.445 1 89.56 68 ASN B O 1
ATOM 4522 N N . TRP B 1 69 ? 33.781 -38.375 3.943 1 91.88 69 TRP B N 1
ATOM 4523 C CA . TRP B 1 69 ? 32.594 -38.156 4.734 1 91.88 69 TRP B CA 1
ATOM 4524 C C . TRP B 1 69 ? 31.875 -39.469 5.035 1 91.88 69 TRP B C 1
ATOM 4526 O O . TRP B 1 69 ? 31.828 -40.375 4.184 1 91.88 69 TRP B O 1
ATOM 4536 N N . VAL B 1 70 ? 31.344 -39.625 6.207 1 94 70 VAL B N 1
ATOM 4537 C CA . VAL B 1 70 ? 30.516 -40.75 6.594 1 94 70 VAL B CA 1
ATOM 4538 C C . VAL B 1 70 ? 29.094 -40.312 6.863 1 94 70 VAL B C 1
ATOM 4540 O O . VAL B 1 70 ? 28.859 -39.219 7.41 1 94 70 VAL B O 1
ATOM 4543 N N . ILE B 1 71 ? 28.125 -41.125 6.461 1 94.12 71 ILE B N 1
ATOM 4544 C CA . ILE B 1 71 ? 26.719 -40.812 6.664 1 94.12 71 ILE B CA 1
ATOM 4545 C C . ILE B 1 71 ? 26.375 -40.938 8.148 1 94.12 71 ILE B C 1
ATOM 4547 O O . ILE B 1 71 ? 26.688 -41.938 8.781 1 94.12 71 ILE B O 1
ATOM 4551 N N . VAL B 1 72 ? 25.75 -39.969 8.664 1 95.25 72 VAL B N 1
ATOM 4552 C CA . VAL B 1 72 ? 25.312 -40 10.055 1 95.25 72 VAL B CA 1
ATOM 4553 C C . VAL B 1 72 ? 23.828 -40.312 10.117 1 95.25 72 VAL B C 1
ATOM 4555 O O . VAL B 1 72 ? 23.438 -41.344 10.719 1 95.25 72 VAL B O 1
ATOM 4558 N N . ARG B 1 73 ? 22.953 -39.5 9.531 1 95.69 73 ARG B N 1
ATOM 4559 C CA . ARG B 1 73 ? 21.516 -39.688 9.523 1 95.69 73 ARG B CA 1
ATOM 4560 C C . ARG B 1 73 ? 20.859 -38.844 8.43 1 95.69 73 ARG B C 1
ATOM 4562 O O . ARG B 1 73 ? 21.516 -38.031 7.789 1 95.69 73 ARG B O 1
ATOM 4569 N N . GLN B 1 74 ? 19.625 -39.094 8.219 1 95.25 74 GLN B N 1
ATOM 4570 C CA . GLN B 1 74 ? 18.797 -38.312 7.32 1 95.25 74 GLN B CA 1
ATOM 4571 C C . GLN B 1 74 ? 17.797 -37.469 8.102 1 95.25 74 GLN B C 1
ATOM 4573 O O . GLN B 1 74 ? 17.203 -37.938 9.07 1 95.25 74 GLN B O 1
ATOM 4578 N N . ASP B 1 75 ? 17.688 -36.25 7.727 1 95.62 75 ASP B N 1
ATOM 4579 C CA . ASP B 1 75 ? 16.75 -35.312 8.352 1 95.62 75 ASP B CA 1
ATOM 4580 C C . ASP B 1 75 ? 15.773 -34.75 7.328 1 95.62 75 ASP B C 1
ATOM 4582 O O . ASP B 1 75 ? 15.898 -35 6.133 1 95.62 75 ASP B O 1
ATOM 4586 N N . THR B 1 76 ? 14.766 -34.094 7.859 1 95.44 76 THR B N 1
ATOM 4587 C CA . THR B 1 76 ? 13.805 -33.406 7.008 1 95.44 76 THR B CA 1
ATOM 4588 C C . THR B 1 76 ? 13.945 -31.891 7.145 1 95.44 76 THR B C 1
ATOM 4590 O O . THR B 1 76 ? 14.156 -31.375 8.242 1 95.44 76 THR B O 1
ATOM 4593 N N . LYS B 1 77 ? 13.914 -31.188 6.016 1 95.12 77 LYS B N 1
ATOM 4594 C CA . LYS B 1 77 ? 13.992 -29.734 6.004 1 95.12 77 LYS B CA 1
ATOM 4595 C C . LYS B 1 77 ? 12.766 -29.109 5.328 1 95.12 77 LYS B C 1
ATOM 4597 O O . LYS B 1 77 ? 12.305 -29.609 4.297 1 95.12 77 LYS B O 1
ATOM 4602 N N . LYS B 1 78 ? 12.203 -28.094 5.969 1 95.38 78 LYS B N 1
ATOM 4603 C CA . LYS B 1 78 ? 11.133 -27.297 5.375 1 95.38 78 LYS B CA 1
ATOM 4604 C C . LYS B 1 78 ? 11.672 -25.969 4.836 1 95.38 78 LYS B C 1
ATOM 4606 O O . LYS B 1 78 ? 12.336 -25.234 5.559 1 95.38 78 LYS B O 1
ATOM 4611 N N . LEU B 1 79 ? 11.469 -25.703 3.582 1 95.94 79 LEU B N 1
ATOM 4612 C CA . LEU B 1 79 ? 11.93 -24.5 2.904 1 95.94 79 LEU B CA 1
ATOM 4613 C C . LEU B 1 79 ? 10.789 -23.812 2.156 1 95.94 79 LEU B C 1
ATOM 4615 O O . LEU B 1 79 ? 10.094 -24.469 1.363 1 95.94 79 LEU B O 1
ATOM 4619 N N . LEU B 1 80 ? 10.523 -22.547 2.469 1 97.38 80 LEU B N 1
ATOM 4620 C CA . LEU B 1 80 ? 9.453 -21.828 1.786 1 97.38 80 LEU B CA 1
ATOM 4621 C C . LEU B 1 80 ? 9.93 -21.297 0.434 1 97.38 80 LEU B C 1
ATOM 4623 O O . LEU B 1 80 ? 10.844 -20.484 0.366 1 97.38 80 LEU B O 1
ATOM 4627 N N . ALA B 1 81 ? 9.328 -21.797 -0.613 1 97.19 81 ALA B N 1
ATOM 4628 C CA . ALA B 1 81 ? 9.625 -21.391 -1.982 1 97.19 81 ALA B CA 1
ATOM 4629 C C . ALA B 1 81 ? 8.5 -20.531 -2.553 1 97.19 81 ALA B C 1
ATOM 4631 O O . ALA B 1 81 ? 7.512 -20.25 -1.868 1 97.19 81 ALA B O 1
ATOM 4632 N N . LEU B 1 82 ? 8.594 -20.078 -3.771 1 96.25 82 LEU B N 1
ATOM 4633 C CA . LEU B 1 82 ? 7.641 -19.188 -4.422 1 96.25 82 LEU B CA 1
ATOM 4634 C C . LEU B 1 82 ? 6.25 -19.828 -4.469 1 96.25 82 LEU B C 1
ATOM 4636 O O . LEU B 1 82 ? 5.246 -19.125 -4.309 1 96.25 82 LEU B O 1
ATOM 4640 N N . SER B 1 83 ? 6.223 -21.172 -4.68 1 95.5 83 SER B N 1
ATOM 4641 C CA . SER B 1 83 ? 4.953 -21.875 -4.84 1 95.5 83 SER B CA 1
ATOM 4642 C C . SER B 1 83 ? 4.383 -22.297 -3.492 1 95.5 83 SER B C 1
ATOM 4644 O O . SER B 1 83 ? 3.227 -22.719 -3.404 1 95.5 83 SER B O 1
ATOM 4646 N N . GLY B 1 84 ? 5.215 -22.188 -2.459 1 95.88 84 GLY B N 1
ATOM 4647 C CA . GLY B 1 84 ? 4.824 -22.609 -1.127 1 95.88 84 GLY B CA 1
ATOM 4648 C C . GLY B 1 84 ? 5.906 -23.406 -0.416 1 95.88 84 GLY B C 1
ATOM 4649 O O . GLY B 1 84 ? 7.027 -23.516 -0.914 1 95.88 84 GLY B O 1
ATOM 4650 N N . PRO B 1 85 ? 5.566 -23.969 0.685 1 96.75 85 PRO B N 1
ATOM 4651 C CA . PRO B 1 85 ? 6.562 -24.719 1.46 1 96.75 85 PRO B CA 1
ATOM 4652 C C . PRO B 1 85 ? 6.93 -26.047 0.814 1 96.75 85 PRO B C 1
ATOM 4654 O O . PRO B 1 85 ? 6.051 -26.781 0.341 1 96.75 85 PRO B O 1
ATOM 4657 N N . ILE B 1 86 ? 8.195 -26.344 0.744 1 96.44 86 ILE B N 1
ATOM 4658 C CA . ILE B 1 86 ? 8.734 -27.625 0.277 1 96.44 86 ILE B CA 1
ATOM 4659 C C . ILE B 1 86 ? 9.367 -28.375 1.444 1 96.44 86 ILE B C 1
ATOM 4661 O O . ILE B 1 86 ? 10.172 -27.812 2.189 1 96.44 86 ILE B O 1
ATOM 4665 N N . VAL B 1 87 ? 8.961 -29.594 1.629 1 96.44 87 VAL B N 1
ATOM 4666 C CA . VAL B 1 87 ? 9.555 -30.438 2.66 1 96.44 87 VAL B CA 1
ATOM 4667 C C . VAL B 1 87 ? 10.352 -31.562 2.01 1 96.44 87 VAL B C 1
ATOM 4669 O O . VAL B 1 87 ? 9.797 -32.406 1.299 1 96.44 87 VAL B O 1
ATOM 4672 N N . PHE B 1 88 ? 11.664 -31.609 2.227 1 95.62 88 PHE B N 1
ATOM 4673 C CA . PHE B 1 88 ? 12.492 -32.625 1.569 1 95.62 88 PHE B CA 1
ATOM 4674 C C . PHE B 1 88 ? 13.5 -33.219 2.545 1 95.62 88 PHE B C 1
ATOM 4676 O O . PHE B 1 88 ? 13.789 -32.625 3.582 1 95.62 88 PHE B O 1
ATOM 4683 N N . LYS B 1 89 ? 13.984 -34.344 2.172 1 96.06 89 LYS B N 1
ATOM 4684 C CA . LYS B 1 89 ? 14.969 -35.031 2.992 1 96.06 89 LYS B CA 1
ATOM 4685 C C . LYS B 1 89 ? 16.391 -34.656 2.609 1 96.06 89 LYS B C 1
ATOM 4687 O O . LYS B 1 89 ? 16.688 -34.438 1.433 1 96.06 89 LYS B O 1
ATOM 4692 N N . LYS B 1 90 ? 17.234 -34.531 3.646 1 94.88 90 LYS B N 1
ATOM 4693 C CA . LYS B 1 90 ? 18.656 -34.281 3.441 1 94.88 90 LYS B CA 1
ATOM 4694 C C . LYS B 1 90 ? 19.5 -35.094 4.398 1 94.88 90 LYS B C 1
ATOM 4696 O O . LYS B 1 90 ? 19.016 -35.562 5.43 1 94.88 90 LYS B O 1
ATOM 4701 N N . THR B 1 91 ? 20.75 -35.25 4.066 1 95.69 91 THR B N 1
ATOM 4702 C CA . THR B 1 91 ? 21.609 -36.188 4.805 1 95.69 91 THR B CA 1
ATOM 4703 C C . THR B 1 91 ? 22.703 -35.438 5.559 1 95.69 91 THR B C 1
ATOM 4705 O O . THR B 1 91 ? 23.344 -34.531 5.004 1 95.69 91 THR B O 1
ATOM 4708 N N . LEU B 1 92 ? 22.781 -35.75 6.863 1 95.94 92 LEU B N 1
ATOM 4709 C CA . LEU B 1 92 ? 23.891 -35.25 7.684 1 95.94 92 LEU B CA 1
ATOM 4710 C C . LEU B 1 92 ? 25.109 -36.156 7.562 1 95.94 92 LEU B C 1
ATOM 4712 O O . LEU B 1 92 ? 25.016 -37.375 7.73 1 95.94 92 LEU B O 1
ATOM 4716 N N . PHE B 1 93 ? 26.281 -35.562 7.203 1 94.88 93 PHE B N 1
ATOM 4717 C CA . PHE B 1 93 ? 27.531 -36.281 7.066 1 94.88 93 PHE B CA 1
ATOM 4718 C C . PHE B 1 93 ? 28.531 -35.875 8.141 1 94.88 93 PHE B C 1
ATOM 4720 O O . PHE B 1 93 ? 28.453 -34.75 8.648 1 94.88 93 PHE B O 1
ATOM 4727 N N . LYS B 1 94 ? 29.344 -36.719 8.508 1 95.62 94 LYS B N 1
ATOM 4728 C CA . LYS B 1 94 ? 30.453 -36.438 9.414 1 95.62 94 LYS B CA 1
ATOM 4729 C C . LYS B 1 94 ? 31.797 -36.562 8.703 1 95.62 94 LYS B C 1
ATOM 4731 O O . LYS B 1 94 ? 32.062 -37.562 8.023 1 95.62 94 LYS B O 1
ATOM 4736 N N . ASN B 1 95 ? 32.562 -35.531 8.852 1 93.06 95 ASN B N 1
ATOM 4737 C CA . ASN B 1 95 ? 33.906 -35.562 8.234 1 93.06 95 ASN B CA 1
ATOM 4738 C C . ASN B 1 95 ? 34.812 -36.531 8.945 1 93.06 95 ASN B C 1
ATOM 4740 O O . ASN B 1 95 ? 34.938 -36.5 10.172 1 93.06 95 ASN B O 1
ATOM 4744 N N . LYS B 1 96 ? 35.594 -37.281 8.195 1 91.31 96 LYS B N 1
ATOM 4745 C CA . LYS B 1 96 ? 36.469 -38.312 8.75 1 91.31 96 LYS B CA 1
ATOM 4746 C C . LYS B 1 96 ? 37.688 -37.719 9.406 1 91.31 96 LYS B C 1
ATOM 4748 O O . LYS B 1 96 ? 38.25 -38.281 10.367 1 91.31 96 LYS B O 1
ATOM 4753 N N . THR B 1 97 ? 38.125 -36.688 8.883 1 91.56 97 THR B N 1
ATOM 4754 C CA . THR B 1 97 ? 39.375 -36.094 9.312 1 91.56 97 THR B CA 1
ATOM 4755 C C . THR B 1 97 ? 39.188 -35.25 10.57 1 91.56 97 THR B C 1
ATOM 4757 O O . THR B 1 97 ? 39.906 -35.438 11.562 1 91.56 97 THR B O 1
ATOM 4760 N N . ASP B 1 98 ? 38.25 -34.312 10.555 1 91.75 98 ASP B N 1
ATOM 4761 C CA . ASP B 1 98 ? 38.125 -33.375 11.68 1 91.75 98 ASP B CA 1
ATOM 4762 C C . ASP B 1 98 ? 36.875 -33.688 12.508 1 91.75 98 ASP B C 1
ATOM 4764 O O . ASP B 1 98 ? 36.688 -33.094 13.57 1 91.75 98 ASP B O 1
ATOM 4768 N N . GLY B 1 99 ? 36 -34.406 12.07 1 92.62 99 GLY B N 1
ATOM 4769 C CA . GLY B 1 99 ? 34.906 -34.906 12.867 1 92.62 99 GLY B CA 1
ATOM 4770 C C . GLY B 1 99 ? 33.688 -34 12.875 1 92.62 99 GLY B C 1
ATOM 4771 O O . GLY B 1 99 ? 32.656 -34.312 13.469 1 92.62 99 GLY B O 1
ATOM 4772 N N . HIS B 1 100 ? 33.719 -32.875 12.188 1 93.25 100 HIS B N 1
ATOM 4773 C CA . HIS B 1 100 ? 32.562 -31.984 12.195 1 93.25 100 HIS B CA 1
ATOM 4774 C C . HIS B 1 100 ? 31.453 -32.5 11.289 1 93.25 100 HIS B C 1
ATOM 4776 O O . HIS B 1 100 ? 31.719 -33.25 10.344 1 93.25 100 HIS B O 1
ATOM 4782 N N . SER B 1 101 ? 30.25 -32.25 11.578 1 94.31 101 SER B N 1
ATOM 4783 C CA . SER B 1 101 ? 29.078 -32.688 10.812 1 94.31 101 SER B CA 1
ATOM 4784 C C . SER B 1 101 ? 28.531 -31.562 9.953 1 94.31 101 SER B C 1
ATOM 4786 O O . SER B 1 101 ? 28.562 -30.391 10.359 1 94.31 101 SER B O 1
ATOM 4788 N N . GLU B 1 102 ? 28.062 -31.922 8.758 1 92.19 102 GLU B N 1
ATOM 4789 C CA . GLU B 1 102 ? 27.531 -30.922 7.832 1 92.19 102 GLU B CA 1
ATOM 4790 C C . GLU B 1 102 ? 26.516 -31.547 6.871 1 92.19 102 GLU B C 1
ATOM 4792 O O . GLU B 1 102 ? 26.609 -32.719 6.547 1 92.19 102 GLU B O 1
ATOM 4797 N N . TYR B 1 103 ? 25.562 -30.781 6.566 1 94.12 103 TYR B N 1
ATOM 4798 C CA . TYR B 1 103 ? 24.703 -31.156 5.449 1 94.12 103 TYR B CA 1
ATOM 4799 C C . TYR B 1 103 ? 25.328 -30.75 4.117 1 94.12 103 TYR B C 1
ATOM 4801 O O . TYR B 1 103 ? 25.266 -29.578 3.734 1 94.12 103 TYR B O 1
ATOM 4809 N N . LEU B 1 104 ? 25.844 -31.672 3.371 1 91.06 104 LEU B N 1
ATOM 4810 C CA . LEU B 1 104 ? 26.656 -31.375 2.195 1 91.06 104 LEU B CA 1
ATOM 4811 C C . LEU B 1 104 ? 25.812 -30.75 1.09 1 91.06 104 LEU B C 1
ATOM 4813 O O . LEU B 1 104 ? 26.297 -29.922 0.324 1 91.06 104 LEU B O 1
ATOM 4817 N N . ILE B 1 105 ? 24.516 -31.188 1.004 1 92.06 105 ILE B N 1
ATOM 4818 C CA . ILE B 1 105 ? 23.656 -30.594 -0.005 1 92.06 105 ILE B CA 1
ATOM 4819 C C . ILE B 1 105 ? 23.469 -29.109 0.278 1 92.06 105 ILE B C 1
ATOM 4821 O O . ILE B 1 105 ? 23.406 -28.297 -0.647 1 92.06 105 ILE B O 1
ATOM 4825 N N . ASP B 1 106 ? 23.344 -28.719 1.536 1 92.12 106 ASP B N 1
ATOM 4826 C CA . ASP B 1 106 ? 23.219 -27.312 1.899 1 92.12 106 ASP B CA 1
ATOM 4827 C C . ASP B 1 106 ? 24.469 -26.531 1.477 1 92.12 106 ASP B C 1
ATOM 4829 O O . ASP B 1 106 ? 24.359 -25.422 0.962 1 92.12 106 ASP B O 1
ATOM 4833 N N . LYS B 1 107 ? 25.531 -27.109 1.729 1 88.44 107 LYS B N 1
ATOM 4834 C CA . LYS B 1 107 ? 26.797 -26.484 1.37 1 88.44 107 LYS B CA 1
ATOM 4835 C C . LYS B 1 107 ? 26.891 -26.25 -0.135 1 88.44 107 LYS B C 1
ATOM 4837 O O . LYS B 1 107 ? 27.266 -25.156 -0.574 1 88.44 107 LYS B O 1
ATOM 4842 N N . ILE B 1 108 ? 26.516 -27.25 -0.899 1 87.5 108 ILE B N 1
ATOM 4843 C CA . ILE B 1 108 ? 26.594 -27.156 -2.354 1 87.5 108 ILE B CA 1
ATOM 4844 C C . ILE B 1 108 ? 25.594 -26.125 -2.869 1 87.5 108 ILE B C 1
ATOM 4846 O O . ILE B 1 108 ? 25.906 -25.359 -3.785 1 87.5 108 ILE B O 1
ATOM 4850 N N . LEU B 1 109 ? 24.453 -26.062 -2.217 1 90.06 109 LEU B N 1
ATOM 4851 C CA . LEU B 1 109 ? 23.375 -25.188 -2.674 1 90.06 109 LEU B CA 1
ATOM 4852 C C . LEU B 1 109 ? 23.562 -23.781 -2.113 1 90.06 109 LEU B C 1
ATOM 4854 O O . LEU B 1 109 ? 22.906 -22.828 -2.559 1 90.06 109 LEU B O 1
ATOM 4858 N N . GLY B 1 110 ? 24.359 -23.625 -1.182 1 86.5 110 GLY B N 1
ATOM 4859 C CA . GLY B 1 110 ? 24.562 -22.344 -0.527 1 86.5 110 GLY B CA 1
ATOM 4860 C C . GLY B 1 110 ? 23.469 -22 0.475 1 86.5 110 GLY B C 1
ATOM 4861 O O . GLY B 1 110 ? 23.125 -20.844 0.651 1 86.5 110 GLY B O 1
ATOM 4862 N N . ILE B 1 111 ? 22.859 -23 1.042 1 89.62 111 ILE B N 1
ATOM 4863 C CA . ILE B 1 111 ? 21.828 -22.797 2.051 1 89.62 111 ILE B CA 1
ATOM 4864 C C . ILE B 1 111 ? 22.453 -22.766 3.439 1 89.62 111 ILE B C 1
ATOM 4866 O O . ILE B 1 111 ? 23.172 -23.688 3.826 1 89.62 111 ILE B O 1
ATOM 4870 N N . GLU B 1 112 ? 22.203 -21.656 4.137 1 86.56 112 GLU B N 1
ATOM 4871 C CA . GLU B 1 112 ? 22.766 -21.516 5.48 1 86.56 112 GLU B CA 1
ATOM 4872 C C . GLU B 1 112 ? 21.984 -22.344 6.488 1 86.56 112 GLU B C 1
ATOM 4874 O O . GLU B 1 112 ? 20.844 -22.734 6.23 1 86.56 112 GLU B O 1
ATOM 4879 N N . SER B 1 113 ? 22.719 -22.391 7.688 1 81.81 113 SER B N 1
ATOM 4880 C CA . SER B 1 113 ? 22.078 -23.141 8.758 1 81.81 113 SER B CA 1
ATOM 4881 C C . SER B 1 113 ? 20.812 -22.453 9.242 1 81.81 113 SER B C 1
ATOM 4883 O O . SER B 1 113 ? 20.781 -21.219 9.391 1 81.81 113 SER B O 1
ATOM 4885 N N . HIS B 1 114 ? 19.688 -22.984 9.141 1 84.94 114 HIS B N 1
ATOM 4886 C CA . HIS B 1 114 ? 18.422 -22.516 9.727 1 84.94 114 HIS B CA 1
ATOM 4887 C C . HIS B 1 114 ? 17.609 -21.703 8.711 1 84.94 114 HIS B C 1
ATOM 4889 O O . HIS B 1 114 ? 16.578 -21.141 9.055 1 84.94 114 HIS B O 1
ATOM 4895 N N . GLU B 1 115 ? 18.344 -21.531 7.547 1 90.5 115 GLU B N 1
ATOM 4896 C CA . GLU B 1 115 ? 17.578 -20.844 6.52 1 90.5 115 GLU B CA 1
ATOM 4897 C C . GLU B 1 115 ? 16.281 -21.578 6.199 1 90.5 115 GLU B C 1
ATOM 4899 O O . GLU B 1 115 ? 16.297 -22.781 5.938 1 90.5 115 GLU B O 1
ATOM 4904 N N . ARG B 1 116 ? 15.156 -20.797 6.211 1 94.31 116 ARG B N 1
ATOM 4905 C CA . ARG B 1 116 ? 13.859 -21.453 6.027 1 94.31 116 ARG B CA 1
ATOM 4906 C C . ARG B 1 116 ? 13.109 -20.844 4.844 1 94.31 116 ARG B C 1
ATOM 4908 O O . ARG B 1 116 ? 11.992 -21.266 4.523 1 94.31 116 ARG B O 1
ATOM 4915 N N . ILE B 1 117 ? 13.625 -19.828 4.273 1 96.94 117 ILE B N 1
ATOM 4916 C CA . ILE B 1 117 ? 13.023 -19.141 3.135 1 96.94 117 ILE B CA 1
ATOM 4917 C C . ILE B 1 117 ? 14.031 -19.078 1.985 1 96.94 117 ILE B C 1
ATOM 4919 O O . ILE B 1 117 ? 15.203 -18.75 2.193 1 96.94 117 ILE B O 1
ATOM 4923 N N . THR B 1 118 ? 13.633 -19.438 0.811 1 96.69 118 THR B N 1
ATOM 4924 C CA . THR B 1 118 ? 14.531 -19.406 -0.339 1 96.69 118 THR B CA 1
ATOM 4925 C C . THR B 1 118 ? 14.914 -17.969 -0.684 1 96.69 118 THR B C 1
ATOM 4927 O O . THR B 1 118 ? 14.234 -17.031 -0.277 1 96.69 118 THR B O 1
ATOM 4930 N N . GLU B 1 119 ? 16 -17.812 -1.441 1 96.31 119 GLU B N 1
ATOM 4931 C CA . GLU B 1 119 ? 16.438 -16.5 -1.901 1 96.31 119 GLU B CA 1
ATOM 4932 C C . GLU B 1 119 ? 15.359 -15.82 -2.744 1 96.31 119 GLU B C 1
ATOM 4934 O O . GLU B 1 119 ? 15.133 -14.617 -2.621 1 96.31 119 GLU B O 1
ATOM 4939 N N . ALA B 1 120 ? 14.711 -16.625 -3.566 1 97.19 120 ALA B N 1
ATOM 4940 C CA . ALA B 1 120 ? 13.68 -16.078 -4.441 1 97.19 120 ALA B CA 1
ATOM 4941 C C . ALA B 1 120 ? 12.508 -15.523 -3.633 1 97.19 120 ALA B C 1
ATOM 4943 O O . ALA B 1 120 ? 12.008 -14.438 -3.918 1 97.19 120 ALA B O 1
ATOM 4944 N N . SER B 1 121 ? 12.109 -16.234 -2.666 1 97.56 121 SER B N 1
ATOM 4945 C CA . SER B 1 121 ? 11.008 -15.805 -1.82 1 97.56 121 SER B CA 1
ATOM 4946 C C . SER B 1 121 ? 11.391 -14.586 -0.987 1 97.56 121 SER B C 1
ATOM 4948 O O . SER B 1 121 ? 10.57 -13.695 -0.769 1 97.56 121 SER B O 1
ATOM 4950 N N . LYS B 1 122 ? 12.594 -14.578 -0.481 1 97.62 122 LYS B N 1
ATOM 4951 C CA . LYS B 1 122 ? 13.07 -13.414 0.252 1 97.62 122 LYS B CA 1
ATOM 4952 C C . LYS B 1 122 ? 13.047 -12.164 -0.626 1 97.62 122 LYS B C 1
ATOM 4954 O O . LYS B 1 122 ? 12.688 -11.078 -0.162 1 97.62 122 LYS B O 1
ATOM 4959 N N . ALA B 1 123 ? 13.523 -12.336 -1.842 1 97.94 123 ALA B N 1
ATOM 4960 C CA . ALA B 1 123 ? 13.492 -11.219 -2.783 1 97.94 123 ALA B CA 1
ATOM 4961 C C . ALA B 1 123 ? 12.062 -10.703 -2.967 1 97.94 123 ALA B C 1
ATOM 4963 O O . ALA B 1 123 ? 11.844 -9.492 -3.021 1 97.94 123 ALA B O 1
ATOM 4964 N N . GLN B 1 124 ? 11.133 -11.602 -3.029 1 96.56 124 GLN B N 1
ATOM 4965 C CA . GLN B 1 124 ? 9.727 -11.219 -3.172 1 96.56 124 GLN B CA 1
ATOM 4966 C C . GLN B 1 124 ? 9.234 -10.469 -1.94 1 96.56 124 GLN B C 1
ATOM 4968 O O . GLN B 1 124 ? 8.461 -9.516 -2.057 1 96.56 124 GLN B O 1
ATOM 4973 N N . ILE B 1 125 ? 9.617 -10.953 -0.825 1 98.12 125 ILE B N 1
ATOM 4974 C CA . ILE B 1 125 ? 9.25 -10.297 0.429 1 98.12 125 ILE B CA 1
ATOM 4975 C C . ILE B 1 125 ? 9.734 -8.852 0.413 1 98.12 125 ILE B C 1
ATOM 4977 O O . ILE B 1 125 ? 8.961 -7.93 0.704 1 98.12 125 ILE B O 1
ATOM 4981 N N . LEU B 1 126 ? 10.953 -8.656 0.023 1 98.44 126 LEU B N 1
ATOM 4982 C CA . LEU B 1 126 ? 11.539 -7.32 0.011 1 98.44 126 LEU B CA 1
ATOM 4983 C C . LEU B 1 126 ? 10.852 -6.438 -1.027 1 98.44 126 LEU B C 1
ATOM 4985 O O . LEU B 1 126 ? 10.617 -5.254 -0.782 1 98.44 126 LEU B O 1
ATOM 4989 N N . GLU B 1 127 ? 10.531 -7.043 -2.15 1 97 127 GLU B N 1
ATOM 4990 C CA . GLU B 1 127 ? 9.875 -6.309 -3.229 1 97 127 GLU B CA 1
ATOM 4991 C C . GLU B 1 127 ? 8.531 -5.75 -2.773 1 97 127 GLU B C 1
ATOM 4993 O O . GLU B 1 127 ? 8.148 -4.645 -3.16 1 97 127 GLU B O 1
ATOM 4998 N N . GLU B 1 128 ? 7.867 -6.492 -1.983 1 96.5 128 GLU B N 1
ATOM 4999 C CA . GLU B 1 128 ? 6.566 -6.051 -1.485 1 96.5 128 GLU B CA 1
ATOM 5000 C C . GLU B 1 128 ? 6.723 -5.133 -0.276 1 96.5 128 GLU B C 1
ATOM 5002 O O . GLU B 1 128 ? 6.098 -4.074 -0.211 1 96.5 128 GLU B O 1
ATOM 5007 N N . ALA B 1 129 ? 7.59 -5.477 0.61 1 97.06 129 ALA B N 1
ATOM 5008 C CA . ALA B 1 129 ? 7.723 -4.77 1.881 1 97.06 129 ALA B CA 1
ATOM 5009 C C . ALA B 1 129 ? 8.242 -3.35 1.666 1 97.06 129 ALA B C 1
ATOM 5011 O O . ALA B 1 129 ? 7.953 -2.449 2.459 1 97.06 129 ALA B O 1
ATOM 5012 N N . VAL B 1 130 ? 9.031 -3.143 0.64 1 97.69 130 VAL B N 1
ATOM 5013 C CA . VAL B 1 130 ? 9.57 -1.816 0.367 1 97.69 130 VAL B CA 1
ATOM 5014 C C . VAL B 1 130 ? 8.438 -0.859 0 1 97.69 130 VAL B C 1
ATOM 5016 O O . VAL B 1 130 ? 8.57 0.357 0.155 1 97.69 130 VAL B O 1
ATOM 5019 N N . GLN B 1 131 ? 7.277 -1.397 -0.369 1 94.5 131 GLN B N 1
ATOM 5020 C CA . GLN B 1 131 ? 6.168 -0.578 -0.854 1 94.5 131 GLN B CA 1
ATOM 5021 C C . GLN B 1 131 ? 5.004 -0.592 0.129 1 94.5 131 GLN B C 1
ATOM 5023 O O . GLN B 1 131 ? 4.195 0.339 0.154 1 94.5 131 GLN B O 1
ATOM 5028 N N . THR B 1 132 ? 4.914 -1.684 0.849 1 93.31 132 THR B N 1
ATOM 5029 C CA . THR B 1 132 ? 3.748 -1.854 1.707 1 93.31 132 THR B CA 1
ATOM 5030 C C . THR B 1 132 ? 4.16 -2.363 3.086 1 93.31 132 THR B C 1
ATOM 5032 O O . THR B 1 132 ? 5.34 -2.336 3.436 1 93.31 132 THR B O 1
ATOM 5035 N N . SER B 1 133 ? 3.143 -2.871 3.918 1 93.44 133 SER B N 1
ATOM 5036 C CA . SER B 1 133 ? 3.385 -3.256 5.305 1 93.44 133 SER B CA 1
ATOM 5037 C C . SER B 1 133 ? 4.195 -4.547 5.387 1 93.44 133 SER B C 1
ATOM 5039 O O . SER B 1 133 ? 4.262 -5.305 4.418 1 93.44 133 SER B O 1
ATOM 5041 N N . TYR B 1 134 ? 4.797 -4.773 6.551 1 95.88 134 TYR B N 1
ATOM 5042 C CA . TYR B 1 134 ? 5.52 -6.016 6.789 1 95.88 134 TYR B CA 1
ATOM 5043 C C . TYR B 1 134 ? 4.602 -7.223 6.629 1 95.88 134 TYR B C 1
ATOM 5045 O O . TYR B 1 134 ? 5.02 -8.266 6.113 1 95.88 134 TYR B O 1
ATOM 5053 N N . ARG B 1 135 ? 3.377 -7.09 7.066 1 94.56 135 ARG B N 1
ATOM 5054 C CA . ARG B 1 135 ? 2.402 -8.172 6.922 1 94.56 135 ARG B CA 1
ATOM 5055 C C . ARG B 1 135 ? 2.223 -8.547 5.457 1 94.56 135 ARG B C 1
ATOM 5057 O O . ARG B 1 135 ? 2.281 -9.727 5.102 1 94.56 135 ARG B O 1
ATOM 5064 N N . ARG B 1 136 ? 2.082 -7.605 4.617 1 94.19 136 ARG B N 1
ATOM 5065 C CA . ARG B 1 136 ? 1.896 -7.855 3.193 1 94.19 136 ARG B CA 1
ATOM 5066 C C . ARG B 1 136 ? 3.168 -8.414 2.566 1 94.19 136 ARG B C 1
ATOM 5068 O O . ARG B 1 136 ? 3.104 -9.234 1.644 1 94.19 136 ARG B O 1
ATOM 5075 N N . GLY B 1 137 ? 4.277 -7.891 3.117 1 96.12 137 GLY B N 1
ATOM 5076 C CA . GLY B 1 137 ? 5.523 -8.508 2.695 1 96.12 137 GLY B CA 1
ATOM 5077 C C . GLY B 1 137 ? 5.562 -10 2.949 1 96.12 137 GLY B C 1
ATOM 5078 O O . GLY B 1 137 ? 5.98 -10.773 2.084 1 96.12 137 GLY B O 1
ATOM 5079 N N . GLY B 1 138 ? 5.094 -10.414 4.113 1 97.12 138 GLY B N 1
ATOM 5080 C CA . GLY B 1 138 ? 5.023 -11.836 4.434 1 97.12 138 GLY B CA 1
ATOM 5081 C C . GLY B 1 138 ? 4.027 -12.594 3.576 1 97.12 138 GLY B C 1
ATOM 5082 O O . GLY B 1 138 ? 4.281 -13.734 3.188 1 97.12 138 GLY B O 1
ATOM 5083 N N . ASP B 1 139 ? 2.91 -11.906 3.215 1 94.44 139 ASP B N 1
ATOM 5084 C CA . ASP B 1 139 ? 1.879 -12.516 2.381 1 94.44 139 ASP B CA 1
ATOM 5085 C C . ASP B 1 139 ? 2.393 -12.766 0.965 1 94.44 139 ASP B C 1
ATOM 5087 O O . ASP B 1 139 ? 1.949 -13.703 0.293 1 94.44 139 ASP B O 1
ATOM 5091 N N . ALA B 1 140 ? 3.305 -11.961 0.57 1 94.19 140 ALA B N 1
ATOM 5092 C CA . ALA B 1 140 ? 3.787 -12 -0.808 1 94.19 140 ALA B CA 1
ATOM 5093 C C . ALA B 1 140 ? 4.898 -13.039 -0.972 1 94.19 140 ALA B C 1
ATOM 5095 O O . ALA B 1 140 ? 5.379 -13.266 -2.084 1 94.19 140 ALA B O 1
ATOM 5096 N N . ALA B 1 141 ? 5.258 -13.672 0.12 1 95.88 141 ALA B N 1
ATOM 5097 C CA . ALA B 1 141 ? 6.406 -14.578 0.113 1 95.88 141 ALA B CA 1
ATOM 5098 C C . ALA B 1 141 ? 6.188 -15.734 -0.853 1 95.88 141 ALA B C 1
ATOM 5100 O O . ALA B 1 141 ? 7.137 -16.25 -1.45 1 95.88 141 ALA B O 1
ATOM 5101 N N . CYS B 1 142 ? 4.949 -16.156 -0.981 1 93.94 142 CYS B N 1
ATOM 5102 C CA . CYS B 1 142 ? 4.625 -17.281 -1.86 1 93.94 142 CYS B CA 1
ATOM 5103 C C . CYS B 1 142 ? 3.189 -17.172 -2.361 1 93.94 142 CYS B C 1
ATOM 5105 O O . CYS B 1 142 ? 2.422 -16.328 -1.897 1 93.94 142 CYS B O 1
ATOM 5107 N N . VAL B 1 143 ? 2.875 -18 -3.297 1 89.5 143 VAL B N 1
ATOM 5108 C CA . VAL B 1 143 ? 1.567 -17.953 -3.943 1 89.5 143 VAL B CA 1
ATOM 5109 C C . VAL B 1 143 ? 0.546 -18.719 -3.109 1 89.5 143 VAL B C 1
ATOM 5111 O O . VAL B 1 143 ? -0.651 -18.438 -3.158 1 89.5 143 VAL B O 1
ATOM 5114 N N . SER B 1 144 ? 1.053 -19.703 -2.352 1 88.56 144 SER B N 1
ATOM 5115 C CA . SER B 1 144 ? 0.145 -20.516 -1.535 1 88.56 144 SER B CA 1
ATOM 5116 C C . SER B 1 144 ? -0.392 -19.703 -0.356 1 88.56 144 SER B C 1
ATOM 5118 O O . SER B 1 144 ? -0.07 -18.531 -0.206 1 88.56 144 SER B O 1
ATOM 5120 N N . GLU B 1 145 ? -1.211 -20.281 0.403 1 87.5 145 GLU B N 1
ATOM 5121 C CA . GLU B 1 145 ? -1.856 -19.609 1.523 1 87.5 145 GLU B CA 1
ATOM 5122 C C . GLU B 1 145 ? -0.887 -19.422 2.688 1 87.5 145 GLU B C 1
ATOM 5124 O O . GLU B 1 145 ? -1.157 -18.656 3.609 1 87.5 145 GLU B O 1
ATOM 5129 N N . ASP B 1 146 ? 0.182 -20.047 2.533 1 88.81 146 ASP B N 1
ATOM 5130 C CA . ASP B 1 146 ? 1.179 -19.922 3.592 1 88.81 146 ASP B CA 1
ATOM 5131 C C . ASP B 1 146 ? 1.738 -18.5 3.656 1 88.81 146 ASP B C 1
ATOM 5133 O O . ASP B 1 146 ? 1.875 -17.844 2.629 1 88.81 146 ASP B O 1
ATOM 5137 N N . LYS B 1 147 ? 2.002 -18.078 4.91 1 91.56 147 LYS B N 1
ATOM 5138 C CA . LYS B 1 147 ? 2.465 -16.703 5.098 1 91.56 147 LYS B CA 1
ATOM 5139 C C . LYS B 1 147 ? 3.707 -16.672 5.984 1 91.56 147 LYS B C 1
ATOM 5141 O O . LYS B 1 147 ? 3.881 -17.516 6.863 1 91.56 147 LYS B O 1
ATOM 5146 N N . VAL B 1 148 ? 4.574 -15.789 5.637 1 95.69 148 VAL B N 1
ATOM 5147 C CA . VAL B 1 148 ? 5.676 -15.422 6.523 1 95.69 148 VAL B CA 1
ATOM 5148 C C . VAL B 1 148 ? 5.215 -14.328 7.488 1 95.69 148 VAL B C 1
ATOM 5150 O O . VAL B 1 148 ? 4.512 -13.398 7.094 1 95.69 148 VAL B O 1
ATOM 5153 N N . SER B 1 149 ? 5.598 -14.43 8.703 1 96.44 149 SER B N 1
ATOM 5154 C CA . SER B 1 149 ? 5.117 -13.484 9.711 1 96.44 149 SER B CA 1
ATOM 5155 C C . SER B 1 149 ? 5.711 -12.102 9.492 1 96.44 149 SER B C 1
ATOM 5157 O O . SER B 1 149 ? 6.812 -11.961 8.953 1 96.44 149 SER B O 1
ATOM 5159 N N . LYS B 1 150 ? 5.047 -11.125 9.992 1 96.19 150 LYS B N 1
ATOM 5160 C CA . LYS B 1 150 ? 5.535 -9.75 9.93 1 96.19 150 LYS B CA 1
ATOM 5161 C C . LYS B 1 150 ? 6.84 -9.594 10.703 1 96.19 150 LYS B C 1
ATOM 5163 O O . LYS B 1 150 ? 7.699 -8.797 10.32 1 96.19 150 LYS B O 1
ATOM 5168 N N . GLU B 1 151 ? 6.957 -10.344 11.773 1 96.12 151 GLU B N 1
ATOM 5169 C CA . GLU B 1 151 ? 8.164 -10.289 12.586 1 96.12 151 GLU B CA 1
ATOM 5170 C C . GLU B 1 151 ? 9.375 -10.805 11.805 1 96.12 151 GLU B C 1
ATOM 5172 O O . GLU B 1 151 ? 10.461 -10.227 11.883 1 96.12 151 GLU B O 1
ATOM 5177 N N . THR B 1 152 ? 9.102 -11.883 11.078 1 96.56 152 THR B N 1
ATOM 5178 C CA . THR B 1 152 ? 10.172 -12.422 10.25 1 96.56 152 THR B CA 1
ATOM 5179 C C . THR B 1 152 ? 10.594 -11.406 9.188 1 96.56 152 THR B C 1
ATOM 5181 O O . THR B 1 152 ? 11.789 -11.219 8.945 1 96.56 152 THR B O 1
ATOM 5184 N N . VAL B 1 153 ? 9.633 -10.758 8.523 1 97.75 153 VAL B N 1
ATOM 5185 C CA . VAL B 1 153 ? 9.922 -9.734 7.523 1 97.75 153 VAL B CA 1
ATOM 5186 C C . VAL B 1 153 ? 10.711 -8.594 8.164 1 97.75 153 VAL B C 1
ATOM 5188 O O . VAL B 1 153 ? 11.703 -8.133 7.598 1 97.75 153 VAL B O 1
ATOM 5191 N N . LYS B 1 154 ? 10.305 -8.164 9.352 1 97.31 154 LYS B N 1
ATOM 5192 C CA . LYS B 1 154 ? 11.016 -7.129 10.102 1 97.31 154 LYS B CA 1
ATOM 5193 C C . LYS B 1 154 ? 12.469 -7.52 10.336 1 97.31 154 LYS B C 1
ATOM 5195 O O . LYS B 1 154 ? 13.375 -6.715 10.117 1 97.31 154 LYS B O 1
ATOM 5200 N N . ASP B 1 155 ? 12.656 -8.758 10.734 1 96.62 155 ASP B N 1
ATOM 5201 C CA . ASP B 1 155 ? 14.008 -9.242 11.023 1 96.62 155 ASP B CA 1
ATOM 5202 C C . ASP B 1 155 ? 14.875 -9.219 9.773 1 96.62 155 ASP B C 1
ATOM 5204 O O . ASP B 1 155 ? 16.047 -8.852 9.836 1 96.62 155 ASP B O 1
ATOM 5208 N N . ILE B 1 156 ? 14.312 -9.633 8.695 1 96.44 156 ILE B N 1
ATOM 5209 C CA . ILE B 1 156 ? 15.023 -9.609 7.422 1 96.44 156 ILE B CA 1
ATOM 5210 C C . ILE B 1 156 ? 15.445 -8.172 7.094 1 96.44 156 ILE B C 1
ATOM 5212 O O . ILE B 1 156 ? 16.594 -7.922 6.738 1 96.44 156 ILE B O 1
ATOM 5216 N N . LEU B 1 157 ? 14.562 -7.219 7.273 1 97.38 157 LEU B N 1
ATOM 5217 C CA . LEU B 1 157 ? 14.805 -5.824 6.914 1 97.38 157 LEU B CA 1
ATOM 5218 C C . LEU B 1 157 ? 15.812 -5.184 7.863 1 97.38 157 LEU B C 1
ATOM 5220 O O . LEU B 1 157 ? 16.703 -4.445 7.426 1 97.38 157 LEU B O 1
ATOM 5224 N N . HIS B 1 158 ? 15.719 -5.465 9.133 1 97.06 158 HIS B N 1
ATOM 5225 C CA . HIS B 1 158 ? 16.531 -4.824 10.156 1 97.06 158 HIS B CA 1
ATOM 5226 C C . HIS B 1 158 ? 18 -5.227 10.023 1 97.06 158 HIS B C 1
ATOM 5228 O O . HIS B 1 158 ? 18.891 -4.535 10.523 1 97.06 158 HIS B O 1
ATOM 5234 N N . THR B 1 159 ? 18.25 -6.309 9.352 1 95.62 159 THR B N 1
ATOM 5235 C CA . THR B 1 159 ? 19.625 -6.801 9.266 1 95.62 159 THR B CA 1
ATOM 5236 C C . THR B 1 159 ? 20.203 -6.539 7.879 1 95.62 159 THR B C 1
ATOM 5238 O O . THR B 1 159 ? 21.328 -6.949 7.586 1 95.62 159 THR B O 1
ATOM 5241 N N . LEU B 1 160 ? 19.516 -5.902 7.059 1 96.69 160 LEU B N 1
ATOM 5242 C CA . LEU B 1 160 ? 19.938 -5.68 5.68 1 96.69 160 LEU B CA 1
ATOM 5243 C C . LEU B 1 160 ? 21.219 -4.844 5.633 1 96.69 160 LEU B C 1
ATOM 5245 O O . LEU B 1 160 ? 21.344 -3.846 6.348 1 96.69 160 LEU B O 1
ATOM 5249 N N . ARG B 1 161 ? 22.078 -5.262 4.875 1 96.44 161 ARG B N 1
ATOM 5250 C CA . ARG B 1 161 ? 23.25 -4.488 4.445 1 96.44 161 ARG B CA 1
ATOM 5251 C C . ARG B 1 161 ? 23.109 -4.066 2.986 1 96.44 161 ARG B C 1
ATOM 5253 O O . ARG B 1 161 ? 22.5 -4.77 2.186 1 96.44 161 ARG B O 1
ATOM 5260 N N . PHE B 1 162 ? 23.609 -2.953 2.666 1 96.19 162 PHE B N 1
ATOM 5261 C CA . PHE B 1 162 ? 23.5 -2.447 1.305 1 96.19 162 PHE B CA 1
ATOM 5262 C C . PHE B 1 162 ? 24.875 -2.334 0.647 1 96.19 162 PHE B C 1
ATOM 5264 O O . PHE B 1 162 ? 25.844 -1.936 1.291 1 96.19 162 PHE B O 1
ATOM 5271 N N . PRO B 1 163 ? 24.938 -2.76 -0.557 1 92.81 163 PRO B N 1
ATOM 5272 C CA . PRO B 1 163 ? 26.219 -2.65 -1.262 1 92.81 163 PRO B CA 1
ATOM 5273 C C . PRO B 1 163 ? 26.609 -1.203 -1.547 1 92.81 163 PRO B C 1
ATOM 5275 O O . PRO B 1 163 ? 25.75 -0.32 -1.582 1 92.81 163 PRO B O 1
ATOM 5278 N N . GLU B 1 164 ? 27.875 -1.054 -1.682 1 87.06 164 GLU B N 1
ATOM 5279 C CA . GLU B 1 164 ? 28.359 0.258 -2.098 1 87.06 164 GLU B CA 1
ATOM 5280 C C . GLU B 1 164 ? 27.969 0.562 -3.541 1 87.06 164 GLU B C 1
ATOM 5282 O O . GLU B 1 164 ? 27.688 -0.352 -4.32 1 87.06 164 GLU B O 1
ATOM 5287 N N . GLU B 1 165 ? 27.906 1.742 -3.863 1 85.56 165 GLU B N 1
ATOM 5288 C CA . GLU B 1 165 ? 27.547 2.172 -5.211 1 85.56 165 GLU B CA 1
ATOM 5289 C C . GLU B 1 165 ? 28.547 1.638 -6.242 1 85.56 165 GLU B C 1
ATOM 5291 O O . GLU B 1 165 ? 29.75 1.594 -5.988 1 85.56 165 GLU B O 1
ATOM 5296 N N . LYS B 1 166 ? 28.031 1.109 -7.336 1 79.88 166 LYS B N 1
ATOM 5297 C CA . LYS B 1 166 ? 28.906 0.625 -8.406 1 79.88 166 LYS B CA 1
ATOM 5298 C C . LYS B 1 166 ? 29.594 1.781 -9.125 1 79.88 166 LYS B C 1
ATOM 5300 O O . LYS B 1 166 ? 28.969 2.809 -9.398 1 79.88 166 LYS B O 1
ATOM 5305 N N . LYS B 1 167 ? 30.828 1.606 -9.297 1 87.31 167 LYS B N 1
ATOM 5306 C CA . LYS B 1 167 ? 31.594 2.594 -10.062 1 87.31 167 LYS B CA 1
ATOM 5307 C C . LYS B 1 167 ? 31.328 2.461 -11.555 1 87.31 167 LYS B C 1
ATOM 5309 O O . LYS B 1 167 ? 31.25 1.348 -12.078 1 87.31 167 LYS B O 1
ATOM 5314 N N . ALA B 1 168 ? 31.156 3.547 -12.148 1 87.75 168 ALA B N 1
ATOM 5315 C CA . ALA B 1 168 ? 30.922 3.533 -13.586 1 87.75 168 ALA B CA 1
ATOM 5316 C C . ALA B 1 168 ? 32.188 3.125 -14.344 1 87.75 168 ALA B C 1
ATOM 5318 O O . ALA B 1 168 ? 33.312 3.402 -13.891 1 87.75 168 ALA B O 1
ATOM 5319 N N . ASP B 1 169 ? 32 2.385 -15.406 1 88.31 169 ASP B N 1
ATOM 5320 C CA . ASP B 1 169 ? 33.156 1.996 -16.25 1 88.31 169 ASP B CA 1
ATOM 5321 C C . ASP B 1 169 ? 33.844 3.223 -16.828 1 88.31 169 ASP B C 1
ATOM 5323 O O . ASP B 1 169 ? 35.062 3.271 -16.891 1 88.31 169 ASP B O 1
ATOM 5327 N N . SER B 1 170 ? 33 4.172 -17.25 1 92.69 170 SER B N 1
ATOM 5328 C CA . SER B 1 170 ? 33.531 5.441 -17.75 1 92.69 170 SER B CA 1
ATOM 5329 C C . SER B 1 170 ? 32.75 6.617 -17.156 1 92.69 170 SER B C 1
ATOM 5331 O O . SER B 1 170 ? 31.531 6.562 -17 1 92.69 170 SER B O 1
ATOM 5333 N N . LYS B 1 171 ? 33.594 7.609 -16.875 1 94.19 171 LYS B N 1
ATOM 5334 C CA . LYS B 1 171 ? 32.969 8.781 -16.266 1 94.19 171 LYS B CA 1
ATOM 5335 C C . LYS B 1 171 ? 32.25 9.625 -17.297 1 94.19 171 LYS B C 1
ATOM 5337 O O . LYS B 1 171 ? 32.719 9.789 -18.422 1 94.19 171 LYS B O 1
ATOM 5342 N N . LYS B 1 172 ? 31.203 10.109 -16.969 1 95.62 172 LYS B N 1
ATOM 5343 C CA . LYS B 1 172 ? 30.391 10.953 -17.828 1 95.62 172 LYS B CA 1
ATOM 5344 C C . LYS B 1 172 ? 30.812 12.414 -17.734 1 95.62 172 LYS B C 1
ATOM 5346 O O . LYS B 1 172 ? 31.203 12.883 -16.656 1 95.62 172 LYS B O 1
ATOM 5351 N N . THR B 1 173 ? 30.688 13.109 -18.781 1 96.06 173 THR B N 1
ATOM 5352 C CA . THR B 1 173 ? 30.953 14.539 -18.812 1 96.06 173 THR B CA 1
ATOM 5353 C C . THR B 1 173 ? 29.656 15.336 -18.906 1 96.06 173 THR B C 1
ATOM 5355 O O . THR B 1 173 ? 28.828 15.086 -19.797 1 96.06 173 THR B O 1
ATOM 5358 N N . VAL B 1 174 ? 29.469 16.203 -17.953 1 95.38 174 VAL B N 1
ATOM 5359 C CA . VAL B 1 174 ? 28.297 17.078 -17.938 1 95.38 174 VAL B CA 1
ATOM 5360 C C . VAL B 1 174 ? 28.719 18.516 -17.609 1 95.38 174 VAL B C 1
ATOM 5362 O O . VAL B 1 174 ? 29.719 18.719 -16.922 1 95.38 174 VAL B O 1
ATOM 5365 N N . ASP B 1 175 ? 27.938 19.469 -18.078 1 94.44 175 ASP B N 1
ATOM 5366 C CA . ASP B 1 175 ? 28.234 20.859 -17.766 1 94.44 175 ASP B CA 1
ATOM 5367 C C . ASP B 1 175 ? 27.766 21.234 -16.359 1 94.44 175 ASP B C 1
ATOM 5369 O O . ASP B 1 175 ? 28.453 21.969 -15.648 1 94.44 175 ASP B O 1
ATOM 5373 N N . TYR B 1 176 ? 26.641 20.656 -16.109 1 95.62 176 TYR B N 1
ATOM 5374 C CA . TYR B 1 176 ? 26.047 20.984 -14.82 1 95.62 176 TYR B CA 1
ATOM 5375 C C . TYR B 1 176 ? 25.531 19.734 -14.117 1 95.62 176 TYR B C 1
ATOM 5377 O O . TYR B 1 176 ? 25.109 18.766 -14.773 1 95.62 176 TYR B O 1
ATOM 5385 N N . LEU B 1 177 ? 25.625 19.766 -12.82 1 95.75 177 LEU B N 1
ATOM 5386 C CA . LEU B 1 177 ? 25.062 18.734 -11.961 1 95.75 177 LEU B CA 1
ATOM 5387 C C . LEU B 1 177 ? 24.188 19.359 -10.867 1 95.75 177 LEU B C 1
ATOM 5389 O O . LEU B 1 177 ? 24.422 20.5 -10.469 1 95.75 177 LEU B O 1
ATOM 5393 N N . TYR B 1 178 ? 23.25 18.625 -10.492 1 96.75 178 TYR B N 1
ATOM 5394 C CA . TYR B 1 178 ? 22.312 19.141 -9.5 1 96.75 178 TYR B CA 1
ATOM 5395 C C . TYR B 1 178 ? 22.172 18.172 -8.328 1 96.75 178 TYR B C 1
ATOM 5397 O O . TYR B 1 178 ? 22.172 16.953 -8.516 1 96.75 178 TYR B O 1
ATOM 5405 N N . ILE B 1 179 ? 22.062 18.703 -7.141 1 95.88 179 ILE B N 1
ATOM 5406 C CA . ILE B 1 179 ? 21.797 17.953 -5.914 1 95.88 179 ILE B CA 1
ATOM 5407 C C . ILE B 1 179 ? 20.594 18.547 -5.191 1 95.88 179 ILE B C 1
ATOM 5409 O O . ILE B 1 179 ? 20.547 19.766 -4.945 1 95.88 179 ILE B O 1
ATOM 5413 N N . ASP B 1 180 ? 19.609 17.781 -4.953 1 97.19 180 ASP B N 1
ATOM 5414 C CA . ASP B 1 180 ? 18.531 18.172 -4.055 1 97.19 180 ASP B CA 1
ATOM 5415 C C . ASP B 1 180 ? 18.625 17.438 -2.727 1 97.19 180 ASP B C 1
ATOM 5417 O O . ASP B 1 180 ? 18.953 16.25 -2.693 1 97.19 180 ASP B O 1
ATOM 5421 N N . ALA B 1 181 ? 18.469 18.094 -1.647 1 96.19 181 ALA B N 1
ATOM 5422 C CA . ALA B 1 181 ? 18.531 17.516 -0.31 1 96.19 181 ALA B CA 1
ATOM 5423 C C . ALA B 1 181 ? 17.359 17.969 0.547 1 96.19 181 ALA B C 1
ATOM 5425 O O . ALA B 1 181 ? 17 19.156 0.542 1 96.19 181 ALA B O 1
ATOM 5426 N N . ASP B 1 182 ? 16.719 17.094 1.166 1 96.75 182 ASP B N 1
ATOM 5427 C CA . ASP B 1 182 ? 15.578 17.359 2.051 1 96.75 182 ASP B CA 1
ATOM 5428 C C . ASP B 1 182 ? 15.398 16.219 3.049 1 96.75 182 ASP B C 1
ATOM 5430 O O . ASP B 1 182 ? 16.281 15.375 3.213 1 96.75 182 ASP B O 1
ATOM 5434 N N . GLU B 1 183 ? 14.422 16.312 3.898 1 96.5 183 GLU B N 1
ATOM 5435 C CA . GLU B 1 183 ? 14.227 15.281 4.902 1 96.5 183 GLU B CA 1
ATOM 5436 C C . GLU B 1 183 ? 12.742 15.008 5.129 1 96.5 183 GLU B C 1
ATOM 5438 O O . GLU B 1 183 ? 11.898 15.852 4.836 1 96.5 183 GLU B O 1
ATOM 5443 N N . ASP B 1 184 ? 12.398 13.812 5.492 1 96.06 184 ASP B N 1
ATOM 5444 C CA . ASP B 1 184 ? 11.086 13.375 5.977 1 96.06 184 ASP B CA 1
ATOM 5445 C C . ASP B 1 184 ? 11.078 13.258 7.5 1 96.06 184 ASP B C 1
ATOM 5447 O O . ASP B 1 184 ? 12.086 12.875 8.102 1 96.06 184 ASP B O 1
ATOM 5451 N N . HIS B 1 185 ? 10.031 13.656 8.125 1 95.38 185 HIS B N 1
ATOM 5452 C CA . HIS B 1 185 ? 9.852 13.5 9.562 1 95.38 185 HIS B CA 1
ATOM 5453 C C . HIS B 1 185 ? 9.133 12.203 9.898 1 95.38 185 HIS B C 1
ATOM 5455 O O . HIS B 1 185 ? 7.926 12.078 9.656 1 95.38 185 HIS B O 1
ATOM 5461 N N . ILE B 1 186 ? 9.844 11.297 10.477 1 95.56 186 ILE B N 1
ATOM 5462 C CA . ILE B 1 186 ? 9.367 9.938 10.703 1 95.56 186 ILE B CA 1
ATOM 5463 C C . ILE B 1 186 ? 9.125 9.727 12.195 1 95.56 186 ILE B C 1
ATOM 5465 O O . ILE B 1 186 ? 9.961 10.094 13.031 1 95.56 186 ILE B O 1
ATOM 5469 N N . SER B 1 187 ? 7.988 9.18 12.57 1 93.5 187 SER B N 1
ATOM 5470 C CA . SER B 1 187 ? 7.645 8.945 13.969 1 93.5 187 SER B CA 1
ATOM 5471 C C . SER B 1 187 ? 8.297 7.672 14.492 1 93.5 187 SER B C 1
ATOM 5473 O O . SER B 1 187 ? 8.234 6.625 13.852 1 93.5 187 SER B O 1
ATOM 5475 N N . LEU B 1 188 ? 8.844 7.738 15.695 1 92.69 188 LEU B N 1
ATOM 5476 C CA . LEU B 1 188 ? 9.469 6.598 16.344 1 92.69 188 LEU B CA 1
ATOM 5477 C C . LEU B 1 188 ? 8.531 5.988 17.391 1 92.69 188 LEU B C 1
ATOM 5479 O O . LEU B 1 188 ? 7.789 6.707 18.062 1 92.69 188 LEU B O 1
ATOM 5483 N N . GLN B 1 189 ? 8.664 4.73 17.484 1 88.19 189 GLN B N 1
ATOM 5484 C CA . GLN B 1 189 ? 7.938 4.043 18.547 1 88.19 189 GLN B CA 1
ATOM 5485 C C . GLN B 1 189 ? 8.594 4.285 19.906 1 88.19 189 GLN B C 1
ATOM 5487 O O . GLN B 1 189 ? 7.91 4.316 20.938 1 88.19 189 GLN B O 1
ATOM 5492 N N . PHE B 1 190 ? 9.859 4.301 19.875 1 86.31 190 PHE B N 1
ATOM 5493 C CA . PHE B 1 190 ? 10.711 4.527 21.047 1 86.31 190 PHE B CA 1
ATOM 5494 C C . PHE B 1 190 ? 12.078 5.047 20.625 1 86.31 190 PHE B C 1
ATOM 5496 O O . PHE B 1 190 ? 12.438 4.973 19.453 1 86.31 190 PHE B O 1
ATOM 5503 N N . LYS B 1 191 ? 12.727 5.59 21.516 1 83.75 191 LYS B N 1
ATOM 5504 C CA . LYS B 1 191 ? 14.086 6.047 21.219 1 83.75 191 LYS B CA 1
ATOM 5505 C C . LYS B 1 191 ? 15.086 4.902 21.328 1 83.75 191 LYS B C 1
ATOM 5507 O O . LYS B 1 191 ? 15.672 4.488 20.328 1 83.75 191 LYS B O 1
ATOM 5512 N N . GLU B 1 192 ? 15.133 4.34 22.547 1 80.44 192 GLU B N 1
ATOM 5513 C CA . GLU B 1 192 ? 16.031 3.219 22.781 1 80.44 192 GLU B CA 1
ATOM 5514 C C . GLU B 1 192 ? 15.266 1.978 23.234 1 80.44 192 GLU B C 1
ATOM 5516 O O . GLU B 1 192 ? 15.562 0.866 22.781 1 80.44 192 GLU B O 1
ATOM 5521 N N . HIS B 1 193 ? 14.336 2.268 24.094 1 82.62 193 HIS B N 1
ATOM 5522 C CA . HIS B 1 193 ? 13.5 1.173 24.578 1 82.62 193 HIS B CA 1
ATOM 5523 C C . HIS B 1 193 ? 12.047 1.6 24.703 1 82.62 193 HIS B C 1
ATOM 5525 O O . HIS B 1 193 ? 11.75 2.795 24.766 1 82.62 193 HIS B O 1
ATOM 5531 N N . LYS B 1 194 ? 11.227 0.708 24.75 1 80.38 194 LYS B N 1
ATOM 5532 C CA . LYS B 1 194 ? 9.789 0.968 24.828 1 80.38 194 LYS B CA 1
ATOM 5533 C C . LYS B 1 194 ? 9.445 1.823 26.031 1 80.38 194 LYS B C 1
ATOM 5535 O O . LYS B 1 194 ? 9.922 1.556 27.141 1 80.38 194 LYS B O 1
ATOM 5540 N N . GLY B 1 195 ? 8.734 2.918 25.844 1 76.44 195 GLY B N 1
ATOM 5541 C CA . GLY B 1 195 ? 8.266 3.768 26.922 1 76.44 195 GLY B CA 1
ATOM 5542 C C . GLY B 1 195 ? 9.18 4.945 27.203 1 76.44 195 GLY B C 1
ATOM 5543 O O . GLY B 1 195 ? 8.914 5.742 28.109 1 76.44 195 GLY B O 1
ATOM 5544 N N . ASP B 1 196 ? 10.25 5.074 26.438 1 78.25 196 ASP B N 1
ATOM 5545 C CA . ASP B 1 196 ? 11.266 6.07 26.781 1 78.25 196 ASP B CA 1
ATOM 5546 C C . ASP B 1 196 ? 10.977 7.402 26.094 1 78.25 196 ASP B C 1
ATOM 5548 O O . ASP B 1 196 ? 11.797 8.32 26.125 1 78.25 196 ASP B O 1
ATOM 5552 N N . LEU B 1 197 ? 9.852 7.492 25.453 1 81.31 197 LEU B N 1
ATOM 5553 C CA . LEU B 1 197 ? 9.555 8.734 24.75 1 81.31 197 LEU B CA 1
ATOM 5554 C C . LEU B 1 197 ? 9.227 9.852 25.734 1 81.31 197 LEU B C 1
ATOM 5556 O O . LEU B 1 197 ? 8.453 9.648 26.672 1 81.31 197 LEU B O 1
ATOM 5560 N N . GLU B 1 198 ? 9.938 10.883 25.594 1 75.94 198 GLU B N 1
ATOM 5561 C CA . GLU B 1 198 ? 9.703 12.047 26.453 1 75.94 198 GLU B CA 1
ATOM 5562 C C . GLU B 1 198 ? 8.477 12.828 26 1 75.94 198 GLU B C 1
ATOM 5564 O O . GLU B 1 198 ? 8.242 12.984 24.797 1 75.94 198 GLU B O 1
ATOM 5569 N N . ILE B 1 199 ? 7.574 13.008 26.922 1 75.25 199 ILE B N 1
ATOM 5570 C CA . ILE B 1 199 ? 6.391 13.812 26.641 1 75.25 199 ILE B CA 1
ATOM 5571 C C . ILE B 1 199 ? 6.66 15.266 27.031 1 75.25 199 ILE B C 1
ATOM 5573 O O . ILE B 1 199 ? 7.047 15.555 28.156 1 75.25 199 ILE B O 1
ATOM 5577 N N . GLY B 1 200 ? 6.668 16.078 26 1 64.25 200 GLY B N 1
ATOM 5578 C CA . GLY B 1 200 ? 6.914 17.484 26.266 1 64.25 200 GLY B CA 1
ATOM 5579 C C . GLY B 1 200 ? 5.785 18.156 27.047 1 64.25 200 GLY B C 1
ATOM 5580 O O . GLY B 1 200 ? 4.777 17.516 27.359 1 64.25 200 GLY B O 1
ATOM 5581 N N . GLU B 1 201 ? 6.012 19.375 27.453 1 57.47 201 GLU B N 1
ATOM 5582 C CA . GLU B 1 201 ? 5.074 20.172 28.234 1 57.47 201 GLU B CA 1
ATOM 5583 C C . GLU B 1 201 ? 3.717 20.266 27.547 1 57.47 201 GLU B C 1
ATOM 5585 O O . GLU B 1 201 ? 2.68 20.312 28.219 1 57.47 201 GLU B O 1
ATOM 5590 N N . ASN B 1 202 ? 3.777 20.281 26.219 1 59.06 202 ASN B N 1
ATOM 5591 C CA . ASN B 1 202 ? 2.539 20.406 25.453 1 59.06 202 ASN B CA 1
ATOM 5592 C C . ASN B 1 202 ? 1.938 19.031 25.156 1 59.06 202 ASN B C 1
ATOM 5594 O O . ASN B 1 202 ? 1.01 18.906 24.359 1 59.06 202 ASN B O 1
ATOM 5598 N N . HIS B 1 203 ? 2.445 18.016 25.828 1 62.72 203 HIS B N 1
ATOM 5599 C CA . HIS B 1 203 ? 1.979 16.641 25.734 1 62.72 203 HIS B CA 1
ATOM 5600 C C . HIS B 1 203 ? 2.283 16.047 24.359 1 62.72 203 HIS B C 1
ATOM 5602 O O . HIS B 1 203 ? 1.654 15.07 23.938 1 62.72 203 HIS B O 1
ATOM 5608 N N . TRP B 1 204 ? 3.125 16.875 23.734 1 66.88 204 TRP B N 1
ATOM 5609 C CA . TRP B 1 204 ? 3.576 16.297 22.469 1 66.88 204 TRP B CA 1
ATOM 5610 C C . TRP B 1 204 ? 4.766 15.367 22.688 1 66.88 204 TRP B C 1
ATOM 5612 O O . TRP B 1 204 ? 5.648 15.656 23.5 1 66.88 204 TRP B O 1
ATOM 5622 N N . LYS B 1 205 ? 4.648 14.195 22.125 1 70.38 205 LYS B N 1
ATOM 5623 C CA . LYS B 1 205 ? 5.75 13.234 22.188 1 70.38 205 LYS B CA 1
ATOM 5624 C C . LYS B 1 205 ? 6.883 13.633 21.25 1 70.38 205 LYS B C 1
ATOM 5626 O O . LYS B 1 205 ? 6.641 14.023 20.094 1 70.38 205 LYS B O 1
ATOM 5631 N N . ASN B 1 206 ? 8.039 13.781 21.797 1 79.44 206 ASN B N 1
ATOM 5632 C CA . ASN B 1 206 ? 9.219 13.992 20.953 1 79.44 206 ASN B CA 1
ATOM 5633 C C . ASN B 1 206 ? 9.703 12.68 20.328 1 79.44 206 ASN B C 1
ATOM 5635 O O . ASN B 1 206 ? 10.695 12.109 20.781 1 79.44 206 ASN B O 1
ATOM 5639 N N . ASN B 1 207 ? 9.109 12.18 19.328 1 85.75 207 ASN B N 1
ATOM 5640 C CA . ASN B 1 207 ? 9.398 10.867 18.766 1 85.75 207 ASN B CA 1
ATOM 5641 C C . ASN B 1 207 ? 9.719 10.953 17.281 1 85.75 207 ASN B C 1
ATOM 5643 O O . ASN B 1 207 ? 9.469 10.008 16.531 1 85.75 207 ASN B O 1
ATOM 5647 N N . CYS B 1 208 ? 10.258 12.086 16.891 1 89.75 208 CYS B N 1
ATOM 5648 C CA . CYS B 1 208 ? 10.469 12.289 15.469 1 89.75 208 CYS B CA 1
ATOM 5649 C C . CYS B 1 208 ? 11.93 12.078 15.102 1 89.75 208 CYS B C 1
ATOM 5651 O O . CYS B 1 208 ? 12.828 12.5 15.828 1 89.75 208 CYS B O 1
ATOM 5653 N N . VAL B 1 209 ? 12.227 11.328 14.133 1 93.19 209 VAL B N 1
ATOM 5654 C CA . VAL B 1 209 ? 13.547 11.188 13.531 1 93.19 209 VAL B CA 1
ATOM 5655 C C . VAL B 1 209 ? 13.508 11.641 12.078 1 93.19 209 VAL B C 1
ATOM 5657 O O . VAL B 1 209 ? 12.461 11.555 11.422 1 93.19 209 VAL B O 1
ATOM 5660 N N . LEU B 1 210 ? 14.633 12.133 11.617 1 96.06 210 LEU B N 1
ATOM 5661 C CA . LEU B 1 210 ? 14.672 12.656 10.258 1 96.06 210 LEU B CA 1
ATOM 5662 C C . LEU B 1 210 ? 15.172 11.602 9.281 1 96.06 210 LEU B C 1
ATOM 5664 O O . LEU B 1 210 ? 16.312 11.133 9.398 1 96.06 210 LEU B O 1
ATOM 5668 N N . GLY B 1 211 ? 14.281 11.117 8.398 1 97.25 211 GLY B N 1
ATOM 5669 C CA . GLY B 1 211 ? 14.75 10.391 7.234 1 97.25 211 GLY B CA 1
ATOM 5670 C C . GLY B 1 211 ? 15.258 11.297 6.129 1 97.25 211 GLY B C 1
ATOM 5671 O O . GLY B 1 211 ? 14.477 12 5.488 1 97.25 211 GLY B O 1
ATOM 5672 N N . LYS B 1 212 ? 16.531 11.258 5.863 1 97.81 212 LYS B N 1
ATOM 5673 C CA . LYS B 1 212 ? 17.156 12.203 4.945 1 97.81 212 LYS B CA 1
ATOM 5674 C C . LYS B 1 212 ? 17.219 11.633 3.533 1 97.81 212 LYS B C 1
ATOM 5676 O O . LYS B 1 212 ? 17.453 10.43 3.35 1 97.81 212 LYS B O 1
ATOM 5681 N N . ILE B 1 213 ? 17.016 12.453 2.523 1 98.12 213 ILE B N 1
ATOM 5682 C CA . ILE B 1 213 ? 17.141 12.086 1.116 1 98.12 213 ILE B CA 1
ATOM 5683 C C . ILE B 1 213 ? 18.016 13.102 0.387 1 98.12 213 ILE B C 1
ATOM 5685 O O . ILE B 1 213 ? 17.828 14.312 0.545 1 98.12 213 ILE B O 1
ATOM 5689 N N . VAL B 1 214 ? 18.984 12.641 -0.314 1 97.25 214 VAL B N 1
ATOM 5690 C CA . VAL B 1 214 ? 19.812 13.406 -1.243 1 97.25 214 VAL B CA 1
ATOM 5691 C C . VAL B 1 214 ? 19.828 12.727 -2.607 1 97.25 214 VAL B C 1
ATOM 5693 O O . VAL B 1 214 ? 19.938 11.5 -2.691 1 97.25 214 VAL B O 1
ATOM 5696 N N . TYR B 1 215 ? 19.578 13.43 -3.627 1 97.88 215 TYR B N 1
ATOM 5697 C CA . TYR B 1 215 ? 19.703 12.797 -4.938 1 97.88 215 TYR B CA 1
ATOM 5698 C C . TYR B 1 215 ? 20.406 13.711 -5.926 1 97.88 215 TYR B C 1
ATOM 5700 O O . TYR B 1 215 ? 20.328 14.938 -5.82 1 97.88 215 TYR B O 1
ATOM 5708 N N . VAL B 1 216 ? 21.156 13.109 -6.754 1 97.06 216 VAL B N 1
ATOM 5709 C CA . VAL B 1 216 ? 21.953 13.75 -7.793 1 97.06 216 VAL B CA 1
ATOM 5710 C C . VAL B 1 216 ? 21.328 13.516 -9.156 1 97.06 216 VAL B C 1
ATOM 5712 O O . VAL B 1 216 ? 20.859 12.406 -9.453 1 97.06 216 VAL B O 1
ATOM 5715 N N . TYR B 1 217 ? 21.219 14.539 -9.992 1 97.81 217 TYR B N 1
ATOM 5716 C CA . TYR B 1 217 ? 20.641 14.383 -11.32 1 97.81 217 TYR B CA 1
ATOM 5717 C C . TYR B 1 217 ? 21.281 15.359 -12.305 1 97.81 217 TYR B C 1
ATOM 5719 O O . TYR B 1 217 ? 22.016 16.266 -11.898 1 97.81 217 TYR B O 1
ATOM 5727 N N . GLU B 1 218 ? 21.062 15.219 -13.555 1 97.56 218 GLU B N 1
ATOM 5728 C CA . GLU B 1 218 ? 21.812 15.906 -14.602 1 97.56 218 GLU B CA 1
ATOM 5729 C C . GLU B 1 218 ? 20.984 17.031 -15.219 1 97.56 218 GLU B C 1
ATOM 5731 O O . GLU B 1 218 ? 21.5 17.797 -16.047 1 97.56 218 GLU B O 1
ATOM 5736 N N . GLY B 1 219 ? 19.766 17.062 -14.883 1 96.19 219 GLY B N 1
ATOM 5737 C CA . GLY B 1 219 ? 18.844 18.062 -15.43 1 96.19 219 GLY B CA 1
ATOM 5738 C C . GLY B 1 219 ? 17.406 17.594 -15.461 1 96.19 219 GLY B C 1
ATOM 5739 O O . GLY B 1 219 ? 17.062 16.594 -14.82 1 96.19 219 GLY B O 1
ATOM 5740 N N . ILE B 1 220 ? 16.609 18.375 -16.094 1 94.94 220 ILE B N 1
ATOM 5741 C CA . ILE B 1 220 ? 15.18 18.062 -16.219 1 94.94 220 ILE B CA 1
ATOM 5742 C C . ILE B 1 220 ? 14.82 17.938 -17.703 1 94.94 220 ILE B C 1
ATOM 5744 O O . ILE B 1 220 ? 15.258 18.734 -18.531 1 94.94 220 ILE B O 1
ATOM 5748 N N . GLU B 1 221 ? 14.133 16.891 -18.047 1 93.25 221 GLU B N 1
ATOM 5749 C CA . GLU B 1 221 ? 13.727 16.688 -19.438 1 93.25 221 GLU B CA 1
ATOM 5750 C C . GLU B 1 221 ? 12.242 16.328 -19.531 1 93.25 221 GLU B C 1
ATOM 5752 O O . GLU B 1 221 ? 11.68 15.758 -18.594 1 93.25 221 GLU B O 1
ATOM 5757 N N . PRO B 1 222 ? 11.633 16.797 -20.562 1 91.94 222 PRO B N 1
ATOM 5758 C CA . PRO B 1 222 ? 10.227 16.422 -20.734 1 91.94 222 PRO B CA 1
ATOM 5759 C C . PRO B 1 222 ? 10.031 14.922 -20.938 1 91.94 222 PRO B C 1
ATOM 5761 O O . PRO B 1 222 ? 10.914 14.242 -21.469 1 91.94 222 PRO B O 1
ATOM 5764 N N . ASP B 1 223 ? 8.93 14.398 -20.516 1 88.44 223 ASP B N 1
ATOM 5765 C CA . ASP B 1 223 ? 8.625 12.984 -20.672 1 88.44 223 ASP B CA 1
ATOM 5766 C C . ASP B 1 223 ? 8.562 12.602 -22.156 1 88.44 223 ASP B C 1
ATOM 5768 O O . ASP B 1 223 ? 8.938 11.492 -22.531 1 88.44 223 ASP B O 1
ATOM 5772 N N . SER B 1 224 ? 7.918 13.484 -22.875 1 88.44 224 SER B N 1
ATOM 5773 C CA . SER B 1 224 ? 7.859 13.422 -24.344 1 88.44 224 SER B CA 1
ATOM 5774 C C . SER B 1 224 ? 7.953 14.812 -24.953 1 88.44 224 SER B C 1
ATOM 5776 O O . SER B 1 224 ? 7.746 15.82 -24.266 1 88.44 224 SER B O 1
ATOM 5778 N N . PRO B 1 225 ? 8.391 14.938 -26.125 1 85.69 225 PRO B N 1
ATOM 5779 C CA . PRO B 1 225 ? 8.609 16.25 -26.734 1 85.69 225 PRO B CA 1
ATOM 5780 C C . PRO B 1 225 ? 7.406 17.172 -26.578 1 85.69 225 PRO B C 1
ATOM 5782 O O . PRO B 1 225 ? 7.578 18.391 -26.406 1 85.69 225 PRO B O 1
ATOM 5785 N N . LYS B 1 226 ? 6.238 16.625 -26.578 1 86.38 226 LYS B N 1
ATOM 5786 C CA . LYS B 1 226 ? 5.055 17.469 -26.484 1 86.38 226 LYS B CA 1
ATOM 5787 C C . LYS B 1 226 ? 4.461 17.422 -25.078 1 86.38 226 LYS B C 1
ATOM 5789 O O . LYS B 1 226 ? 3.439 18.062 -24.797 1 86.38 226 LYS B O 1
ATOM 5794 N N . SER B 1 227 ? 5.277 16.781 -24.219 1 83.12 227 SER B N 1
ATOM 5795 C CA . SER B 1 227 ? 4.719 16.609 -22.875 1 83.12 227 SER B CA 1
ATOM 5796 C C . SER B 1 227 ? 5.059 17.797 -21.984 1 83.12 227 SER B C 1
ATOM 5798 O O . SER B 1 227 ? 6.168 18.344 -22.047 1 83.12 227 SER B O 1
ATOM 5800 N N . LYS B 1 228 ? 4.105 18.219 -21.188 1 84.62 228 LYS B N 1
ATOM 5801 C CA . LYS B 1 228 ? 4.34 19.234 -20.172 1 84.62 228 LYS B CA 1
ATOM 5802 C C . LYS B 1 228 ? 4.926 18.625 -18.906 1 84.62 228 LYS B C 1
ATOM 5804 O O . LYS B 1 228 ? 5.434 19.359 -18.047 1 84.62 228 LYS B O 1
ATOM 5809 N N . ARG B 1 229 ? 4.809 17.391 -18.875 1 85.75 229 ARG B N 1
ATOM 5810 C CA . ARG B 1 229 ? 5.379 16.703 -17.719 1 85.75 229 ARG B CA 1
ATOM 5811 C C . ARG B 1 229 ? 6.871 16.453 -17.922 1 85.75 229 ARG B C 1
ATOM 5813 O O . ARG B 1 229 ? 7.32 16.219 -19.047 1 85.75 229 ARG B O 1
ATOM 5820 N N . CYS B 1 230 ? 7.594 16.562 -16.797 1 90.75 230 CYS B N 1
ATOM 5821 C CA . CYS B 1 230 ? 9.039 16.406 -16.859 1 90.75 230 CYS B CA 1
ATOM 5822 C C . CYS B 1 230 ? 9.523 15.359 -15.867 1 90.75 230 CYS B C 1
ATOM 5824 O O . CYS B 1 230 ? 8.773 14.953 -14.977 1 90.75 230 CYS B O 1
ATOM 5826 N N . HIS B 1 231 ? 10.633 14.812 -16.125 1 93.38 231 HIS B N 1
ATOM 5827 C CA . HIS B 1 231 ? 11.305 13.93 -15.188 1 93.38 231 HIS B CA 1
ATOM 5828 C C . HIS B 1 231 ? 12.773 14.297 -15.039 1 93.38 231 HIS B C 1
ATOM 5830 O O . HIS B 1 231 ? 13.32 15.023 -15.875 1 93.38 231 HIS B O 1
ATOM 5836 N N . LEU B 1 232 ? 13.414 13.938 -13.984 1 96.69 232 LEU B N 1
ATOM 5837 C CA . LEU B 1 232 ? 14.836 14.172 -13.766 1 96.69 232 LEU B CA 1
ATOM 5838 C C . LEU B 1 232 ? 15.68 13.258 -14.648 1 96.69 232 LEU B C 1
ATOM 5840 O O . LEU B 1 232 ? 15.344 12.086 -14.836 1 96.69 232 LEU B O 1
ATOM 5844 N N . LYS B 1 233 ? 16.641 13.805 -15.195 1 96.44 233 LYS B N 1
ATOM 5845 C CA . LYS B 1 233 ? 17.562 13.023 -16.016 1 96.44 233 LYS B CA 1
ATOM 5846 C C . LYS B 1 233 ? 18.531 12.227 -15.156 1 96.44 233 LYS B C 1
ATOM 5848 O O . LYS B 1 233 ? 19.359 12.797 -14.445 1 96.44 233 LYS B O 1
ATOM 5853 N N . ASN B 1 234 ? 18.516 10.977 -15.141 1 95.81 234 ASN B N 1
ATOM 5854 C CA . ASN B 1 234 ? 19.391 10.008 -14.484 1 95.81 234 ASN B CA 1
ATOM 5855 C C . ASN B 1 234 ? 19.547 10.312 -13 1 95.81 234 ASN B C 1
ATOM 5857 O O . ASN B 1 234 ? 20.656 10.422 -12.492 1 95.81 234 ASN B O 1
ATOM 5861 N N . PRO B 1 235 ? 18.469 10.383 -12.273 1 97.81 235 PRO B N 1
ATOM 5862 C CA . PRO B 1 235 ? 18.578 10.633 -10.836 1 97.81 235 PRO B CA 1
ATOM 5863 C C . PRO B 1 235 ? 19.141 9.438 -10.07 1 97.81 235 PRO B C 1
ATOM 5865 O O . PRO B 1 235 ? 18.953 8.289 -10.477 1 97.81 235 PRO B O 1
ATOM 5868 N N . HIS B 1 236 ? 19.906 9.727 -9.039 1 98.06 236 HIS B N 1
ATOM 5869 C CA . HIS B 1 236 ? 20.406 8.734 -8.102 1 98.06 236 HIS B CA 1
ATOM 5870 C C . HIS B 1 236 ? 20.125 9.148 -6.66 1 98.06 236 HIS B C 1
ATOM 5872 O O . HIS B 1 236 ? 20.5 10.242 -6.242 1 98.06 236 HIS B O 1
ATOM 5878 N N . TYR B 1 237 ? 19.562 8.297 -5.906 1 98.44 237 TYR B N 1
ATOM 5879 C CA . TYR B 1 237 ? 19.031 8.664 -4.602 1 98.44 237 TYR B CA 1
ATOM 5880 C C . TYR B 1 237 ? 19.859 8.07 -3.479 1 98.44 237 TYR B C 1
ATOM 5882 O O . TYR B 1 237 ? 20.328 6.926 -3.576 1 98.44 237 TYR B O 1
ATOM 5890 N N . PHE B 1 238 ? 20.078 8.812 -2.432 1 97.75 238 PHE B N 1
ATOM 5891 C CA . PHE B 1 238 ? 20.656 8.414 -1.155 1 97.75 238 PHE B CA 1
ATOM 5892 C C . PHE B 1 238 ? 19.703 8.711 -0.008 1 97.75 238 PHE B C 1
ATOM 5894 O O . PHE B 1 238 ? 19.281 9.852 0.184 1 97.75 238 PHE B O 1
ATOM 5901 N N . CYS B 1 239 ? 19.312 7.73 0.721 1 98.5 239 CYS B N 1
ATOM 5902 C CA . CYS B 1 239 ? 18.406 7.922 1.845 1 98.5 239 CYS B CA 1
ATOM 5903 C C . CYS B 1 239 ? 18.906 7.195 3.086 1 98.5 239 CYS B C 1
ATOM 5905 O O . CYS B 1 239 ? 19.625 6.199 2.98 1 98.5 239 CYS B O 1
ATOM 5907 N N . GLY B 1 240 ? 18.578 7.645 4.305 1 98 240 GLY B N 1
ATOM 5908 C CA . GLY B 1 240 ? 18.922 7.023 5.574 1 98 240 GLY B CA 1
ATOM 5909 C C . GLY B 1 240 ? 18.688 7.93 6.766 1 98 240 GLY B C 1
ATOM 5910 O O . GLY B 1 240 ? 18.297 9.086 6.602 1 98 240 GLY B O 1
ATOM 5911 N N . VAL B 1 241 ? 18.797 7.391 7.918 1 97.25 241 VAL B N 1
ATOM 5912 C CA . VAL B 1 241 ? 18.766 8.148 9.164 1 97.25 241 VAL B CA 1
ATOM 5913 C C . VAL B 1 241 ? 20.188 8.43 9.633 1 97.25 241 VAL B C 1
ATOM 5915 O O . VAL B 1 241 ? 20.938 7.504 9.953 1 97.25 241 VAL B O 1
ATOM 5918 N N . TYR B 1 242 ? 20.578 9.695 9.578 1 94.94 242 TYR B N 1
ATOM 5919 C CA . TYR B 1 242 ? 21.906 10.148 9.961 1 94.94 242 TYR B CA 1
ATOM 5920 C C . TYR B 1 242 ? 21.812 11.227 11.039 1 94.94 242 TYR B C 1
ATOM 5922 O O . TYR B 1 242 ? 21.203 12.273 10.828 1 94.94 242 TYR B O 1
ATOM 5930 N N . ASP B 1 243 ? 22.469 10.961 12.125 1 89.62 243 ASP B N 1
ATOM 5931 C CA . ASP B 1 243 ? 22.438 11.953 13.195 1 89.62 243 ASP B CA 1
ATOM 5932 C C . ASP B 1 243 ? 23.844 12.492 13.484 1 89.62 243 ASP B C 1
ATOM 5934 O O . ASP B 1 243 ? 24.828 11.758 13.398 1 89.62 243 ASP B O 1
ATOM 5938 N N . GLY B 1 244 ? 23.906 13.75 13.789 1 88.56 244 GLY B N 1
ATOM 5939 C CA . GLY B 1 244 ? 25.172 14.359 14.203 1 88.56 244 GLY B CA 1
ATOM 5940 C C . GLY B 1 244 ? 26.281 14.164 13.195 1 88.56 244 GLY B C 1
ATOM 5941 O O . GLY B 1 244 ? 26.141 14.5 12.023 1 88.56 244 GLY B O 1
ATOM 5942 N N . ASP B 1 245 ? 27.281 13.453 13.609 1 86.69 245 ASP B N 1
ATOM 5943 C CA . ASP B 1 245 ? 28.484 13.266 12.812 1 86.69 245 ASP B CA 1
ATOM 5944 C C . ASP B 1 245 ? 28.234 12.297 11.656 1 86.69 245 ASP B C 1
ATOM 5946 O O . ASP B 1 245 ? 28.969 12.32 10.664 1 86.69 245 ASP B O 1
ATOM 5950 N N . ASP B 1 246 ? 27.219 11.547 11.797 1 91.44 246 ASP B N 1
ATOM 5951 C CA . ASP B 1 246 ? 26.891 10.57 10.758 1 91.44 246 ASP B CA 1
ATOM 5952 C C . ASP B 1 246 ? 26.438 11.266 9.477 1 91.44 246 ASP B C 1
ATOM 5954 O O . ASP B 1 246 ? 26.422 10.648 8.406 1 91.44 246 ASP B O 1
ATOM 5958 N N . ASN B 1 247 ? 26.062 12.531 9.531 1 92.81 247 ASN B N 1
ATOM 5959 C CA . ASN B 1 247 ? 25.719 13.305 8.336 1 92.81 247 ASN B CA 1
ATOM 5960 C C . ASN B 1 247 ? 26.875 13.312 7.332 1 92.81 247 ASN B C 1
ATOM 5962 O O . ASN B 1 247 ? 26.641 13.336 6.125 1 92.81 247 ASN B O 1
ATOM 5966 N N . ALA B 1 248 ? 28.047 13.312 7.934 1 91.75 248 ALA B N 1
ATOM 5967 C CA . ALA B 1 248 ? 29.234 13.336 7.082 1 91.75 248 ALA B CA 1
ATOM 5968 C C . ALA B 1 248 ? 29.312 12.078 6.211 1 91.75 248 ALA B C 1
ATOM 5970 O O . ALA B 1 248 ? 29.75 12.141 5.062 1 91.75 248 ALA B O 1
ATOM 5971 N N . LYS B 1 249 ? 28.875 10.961 6.754 1 92.94 249 LYS B N 1
ATOM 5972 C CA . LYS B 1 249 ? 28.891 9.711 6.008 1 92.94 249 LYS B CA 1
ATOM 5973 C C . LYS B 1 249 ? 27.969 9.773 4.793 1 92.94 249 LYS B C 1
ATOM 5975 O O . LYS B 1 249 ? 28.297 9.25 3.729 1 92.94 249 LYS B O 1
ATOM 5980 N N . LEU B 1 250 ? 26.844 10.391 4.961 1 94.38 250 LEU B N 1
ATOM 5981 C CA . LEU B 1 250 ? 25.922 10.578 3.855 1 94.38 250 LEU B CA 1
ATOM 5982 C C . LEU B 1 250 ? 26.547 11.414 2.746 1 94.38 250 LEU B C 1
ATOM 5984 O O . LEU B 1 250 ? 26.516 11.031 1.575 1 94.38 250 LEU B O 1
ATOM 5988 N N . TRP B 1 251 ? 27.125 12.461 3.092 1 94 251 TRP B N 1
ATOM 5989 C CA . TRP B 1 251 ? 27.719 13.352 2.105 1 94 251 TRP B CA 1
ATOM 5990 C C . TRP B 1 251 ? 28.953 12.719 1.455 1 94 251 TRP B C 1
ATOM 5992 O O . TRP B 1 251 ? 29.203 12.93 0.27 1 94 251 TRP B O 1
ATOM 6002 N N . ASP B 1 252 ? 29.688 11.906 2.258 1 92.5 252 ASP B N 1
ATOM 6003 C CA . ASP B 1 252 ? 30.781 11.156 1.673 1 92.5 252 ASP B CA 1
ATOM 6004 C C . ASP B 1 252 ? 30.297 10.227 0.563 1 92.5 252 ASP B C 1
ATOM 6006 O O . ASP B 1 252 ? 30.906 10.141 -0.498 1 92.5 252 ASP B O 1
ATOM 6010 N N . ALA B 1 253 ? 29.203 9.586 0.832 1 93.62 253 ALA B N 1
ATOM 6011 C CA . ALA B 1 253 ? 28.641 8.688 -0.163 1 93.62 253 ALA B CA 1
ATOM 6012 C C . ALA B 1 253 ? 28.234 9.445 -1.422 1 93.62 253 ALA B C 1
ATOM 6014 O O . ALA B 1 253 ? 28.453 8.977 -2.539 1 93.62 253 ALA B O 1
ATOM 6015 N N . VAL B 1 254 ? 27.641 10.602 -1.257 1 94.44 254 VAL B N 1
ATOM 6016 C CA . VAL B 1 254 ? 27.203 11.43 -2.375 1 94.44 254 VAL B CA 1
ATOM 6017 C C . VAL B 1 254 ? 28.406 11.867 -3.205 1 94.44 254 VAL B C 1
ATOM 6019 O O . VAL B 1 254 ? 28.406 11.734 -4.43 1 94.44 254 VAL B O 1
ATOM 6022 N N . TYR B 1 255 ? 29.406 12.305 -2.539 1 92.44 255 TYR B N 1
ATOM 6023 C CA . TYR B 1 255 ? 30.578 12.828 -3.238 1 92.44 255 TYR B CA 1
ATOM 6024 C C . TYR B 1 255 ? 31.359 11.703 -3.918 1 92.44 255 TYR B C 1
ATOM 6026 O O . TYR B 1 255 ? 31.875 11.883 -5.027 1 92.44 255 TYR B O 1
ATOM 6034 N N . ASN B 1 256 ? 31.453 10.602 -3.232 1 92.38 256 ASN B N 1
ATOM 6035 C CA . ASN B 1 256 ? 32.094 9.445 -3.867 1 92.38 256 ASN B CA 1
ATOM 6036 C C . ASN B 1 256 ? 31.359 9.047 -5.148 1 92.38 256 ASN B C 1
ATOM 6038 O O . ASN B 1 256 ? 32 8.727 -6.152 1 92.38 256 ASN B O 1
ATOM 6042 N N . TYR B 1 257 ? 30.109 9.102 -5.113 1 95.19 257 TYR B N 1
ATOM 6043 C CA . TYR B 1 257 ? 29.312 8.781 -6.293 1 95.19 257 TYR B CA 1
ATOM 6044 C C . TYR B 1 257 ? 29.594 9.75 -7.43 1 95.19 257 TYR B C 1
ATOM 6046 O O . TYR B 1 257 ? 29.781 9.336 -8.578 1 95.19 257 TYR B O 1
ATOM 6054 N N . ILE B 1 258 ? 29.594 11.016 -7.117 1 94.19 258 ILE B N 1
ATOM 6055 C CA . ILE B 1 258 ? 29.844 12.031 -8.125 1 94.19 258 ILE B CA 1
ATOM 6056 C C . ILE B 1 258 ? 31.234 11.836 -8.719 1 94.19 258 ILE B C 1
ATOM 6058 O O . ILE B 1 258 ? 31.406 11.828 -9.945 1 94.19 258 ILE B O 1
ATOM 6062 N N . ASP B 1 259 ? 32.188 11.594 -7.863 1 92.5 259 ASP B N 1
ATOM 6063 C CA . ASP B 1 259 ? 33.562 11.414 -8.297 1 92.5 259 ASP B CA 1
ATOM 6064 C C . ASP B 1 259 ? 33.719 10.164 -9.164 1 92.5 259 ASP B C 1
ATOM 6066 O O . ASP B 1 259 ? 34.469 10.156 -10.141 1 92.5 259 ASP B O 1
ATOM 6070 N N . ASP B 1 260 ? 33 9.156 -8.797 1 94.44 260 ASP B N 1
ATOM 6071 C CA . ASP B 1 260 ? 33.125 7.859 -9.461 1 94.44 260 ASP B CA 1
ATOM 6072 C C . ASP B 1 260 ? 32.375 7.855 -10.789 1 94.44 260 ASP B C 1
ATOM 6074 O O . ASP B 1 260 ? 32.719 7.094 -11.695 1 94.44 260 ASP B O 1
ATOM 6078 N N . ASN B 1 261 ? 31.422 8.75 -11.008 1 95.69 261 ASN B N 1
ATOM 6079 C CA . ASN B 1 261 ? 30.531 8.617 -12.156 1 95.69 261 ASN B CA 1
ATOM 6080 C C . ASN B 1 261 ? 30.656 9.805 -13.109 1 95.69 261 ASN B C 1
ATOM 6082 O O . ASN B 1 261 ? 30.219 9.734 -14.258 1 95.69 261 ASN B O 1
ATOM 6086 N N . TYR B 1 262 ? 31.297 10.875 -12.586 1 95.19 262 TYR B N 1
ATOM 6087 C CA . TYR B 1 262 ? 31.391 12.07 -13.414 1 95.19 262 TYR B CA 1
ATOM 6088 C C . TYR B 1 262 ? 32.844 12.586 -13.438 1 95.19 262 TYR B C 1
ATOM 6090 O O . TYR B 1 262 ? 33.594 12.375 -12.492 1 95.19 262 TYR B O 1
ATOM 6098 N N . ASP B 1 263 ? 33.156 13.234 -14.555 1 94.5 263 ASP B N 1
ATOM 6099 C CA . ASP B 1 263 ? 34.406 13.992 -14.617 1 94.5 263 ASP B CA 1
ATOM 6100 C C . ASP B 1 263 ? 34.25 15.359 -13.953 1 94.5 263 ASP B C 1
ATOM 6102 O O . ASP B 1 263 ? 33.906 16.344 -14.609 1 94.5 263 ASP B O 1
ATOM 6106 N N . VAL B 1 264 ? 34.656 15.414 -12.758 1 92.31 264 VAL B N 1
ATOM 6107 C CA . VAL B 1 264 ? 34.375 16.562 -11.898 1 92.31 264 VAL B CA 1
ATOM 6108 C C . VAL B 1 264 ? 35.125 17.781 -12.422 1 92.31 264 VAL B C 1
ATOM 6110 O O . VAL B 1 264 ? 34.656 18.922 -12.281 1 92.31 264 VAL B O 1
ATOM 6113 N N . ASN B 1 265 ? 36.219 17.609 -13.062 1 90.88 265 ASN B N 1
ATOM 6114 C CA . ASN B 1 265 ? 37.031 18.719 -13.555 1 90.88 265 ASN B CA 1
ATOM 6115 C C . ASN B 1 265 ? 36.344 19.438 -14.727 1 90.88 265 ASN B C 1
ATOM 6117 O O . ASN B 1 265 ? 36.688 20.578 -15.039 1 90.88 265 ASN B O 1
ATOM 6121 N N . LYS B 1 266 ? 35.438 18.766 -15.297 1 93.62 266 LYS B N 1
ATOM 6122 C CA . LYS B 1 266 ? 34.781 19.344 -16.469 1 93.62 266 LYS B CA 1
ATOM 6123 C C . LYS B 1 266 ? 33.438 19.938 -16.109 1 93.62 266 LYS B C 1
ATOM 6125 O O . LYS B 1 266 ? 32.75 20.516 -16.953 1 93.62 266 LYS B O 1
ATOM 6130 N N . ILE B 1 267 ? 33.031 19.828 -14.914 1 93.19 267 ILE B N 1
ATOM 6131 C CA . ILE B 1 267 ? 31.75 20.375 -14.469 1 93.19 267 ILE B CA 1
ATOM 6132 C C . ILE B 1 267 ? 31.875 21.875 -14.219 1 93.19 267 ILE B C 1
ATOM 6134 O O . ILE B 1 267 ? 32.75 22.312 -13.469 1 93.19 267 ILE B O 1
ATOM 6138 N N . THR B 1 268 ? 31 22.625 -14.812 1 92.75 268 THR B N 1
ATOM 6139 C CA . THR B 1 268 ? 31 24.078 -14.625 1 92.75 268 THR B CA 1
ATOM 6140 C C . THR B 1 268 ? 30.531 24.438 -13.219 1 92.75 268 THR B C 1
ATOM 6142 O O . THR B 1 268 ? 31.125 25.312 -12.57 1 92.75 268 THR B O 1
ATOM 6145 N N . ASN B 1 269 ? 29.469 23.797 -12.859 1 93.31 269 ASN B N 1
ATOM 6146 C CA . ASN B 1 269 ? 28.922 24.078 -11.539 1 93.31 269 ASN B CA 1
ATOM 6147 C C . ASN B 1 269 ? 28.016 22.953 -11.047 1 93.31 269 ASN B C 1
ATOM 6149 O O . ASN B 1 269 ? 27.375 22.266 -11.844 1 93.31 269 ASN B O 1
ATOM 6153 N N . ILE B 1 270 ? 28.078 22.781 -9.797 1 94.12 270 ILE B N 1
ATOM 6154 C CA . ILE B 1 270 ? 27.125 21.891 -9.125 1 94.12 270 ILE B CA 1
ATOM 6155 C C . ILE B 1 270 ? 26.172 22.734 -8.266 1 94.12 270 ILE B C 1
ATOM 6157 O O . ILE B 1 270 ? 26.609 23.5 -7.402 1 94.12 270 ILE B O 1
ATOM 6161 N N . TYR B 1 271 ? 24.891 22.625 -8.547 1 95.06 271 TYR B N 1
ATOM 6162 C CA . TYR B 1 271 ? 23.891 23.375 -7.797 1 95.06 271 TYR B CA 1
ATOM 6163 C C . TYR B 1 271 ? 23.25 22.516 -6.727 1 95.06 271 TYR B C 1
ATOM 6165 O O . TYR B 1 271 ? 22.75 21.406 -7.02 1 95.06 271 TYR B O 1
ATOM 6173 N N . LEU B 1 272 ? 23.25 22.922 -5.492 1 95.06 272 LEU B N 1
ATOM 6174 C CA . LEU B 1 272 ? 22.625 22.25 -4.363 1 95.06 272 LEU B CA 1
ATOM 6175 C C . LEU B 1 272 ? 21.344 22.984 -3.947 1 95.06 272 LEU B C 1
ATOM 6177 O O . LEU B 1 272 ? 21.406 24.047 -3.348 1 95.06 272 LEU B O 1
ATOM 6181 N N . ASN B 1 273 ? 20.25 22.375 -4.281 1 95.5 273 ASN B N 1
ATOM 6182 C CA . ASN B 1 273 ? 18.953 22.906 -3.85 1 95.5 273 ASN B CA 1
ATOM 6183 C C . ASN B 1 273 ? 18.562 22.375 -2.477 1 95.5 273 ASN B C 1
ATOM 6185 O O . ASN B 1 273 ? 18.484 21.156 -2.281 1 95.5 273 ASN B O 1
ATOM 6189 N N . ALA B 1 274 ? 18.297 23.281 -1.559 1 94.06 274 ALA B N 1
ATOM 6190 C CA . ALA B 1 274 ? 17.938 22.844 -0.214 1 94.06 274 ALA B CA 1
ATOM 6191 C C . ALA B 1 274 ? 17.25 23.953 0.564 1 94.06 274 ALA B C 1
ATOM 6193 O O . ALA B 1 274 ? 17.141 25.078 0.08 1 94.06 274 ALA B O 1
ATOM 6194 N N . ASP B 1 275 ? 16.734 23.641 1.731 1 93.44 275 ASP B N 1
ATOM 6195 C CA . ASP B 1 275 ? 16.031 24.609 2.551 1 93.44 275 ASP B CA 1
ATOM 6196 C C . ASP B 1 275 ? 16.984 25.375 3.469 1 93.44 275 ASP B C 1
ATOM 6198 O O . ASP B 1 275 ? 16.578 26.266 4.215 1 93.44 275 ASP B O 1
ATOM 6202 N N . GLY B 1 276 ? 18.297 25.016 3.445 1 89.19 276 GLY B N 1
ATOM 6203 C CA . GLY B 1 276 ? 19.281 25.688 4.289 1 89.19 276 GLY B CA 1
ATOM 6204 C C . GLY B 1 276 ? 19.453 25.031 5.645 1 89.19 276 GLY B C 1
ATOM 6205 O O . GLY B 1 276 ? 20.094 25.578 6.535 1 89.19 276 GLY B O 1
ATOM 6206 N N . GLY B 1 277 ? 18.938 23.891 5.82 1 90.38 277 GLY B N 1
ATOM 6207 C CA . GLY B 1 277 ? 19.094 23.172 7.078 1 90.38 277 GLY B CA 1
ATOM 6208 C C . GLY B 1 277 ? 20.531 22.922 7.457 1 90.38 277 GLY B C 1
ATOM 6209 O O . GLY B 1 277 ? 21.406 22.828 6.59 1 90.38 277 GLY B O 1
ATOM 6210 N N . GLY B 1 278 ? 20.812 22.812 8.719 1 89.62 278 GLY B N 1
ATOM 6211 C CA . GLY B 1 278 ? 22.172 22.688 9.242 1 89.62 278 GLY B CA 1
ATOM 6212 C C . GLY B 1 278 ? 22.922 21.5 8.68 1 89.62 278 GLY B C 1
ATOM 6213 O O . GLY B 1 278 ? 24.078 21.641 8.266 1 89.62 278 GLY B O 1
ATOM 6214 N N . TRP B 1 279 ? 22.266 20.344 8.57 1 91.69 279 TRP B N 1
ATOM 6215 C CA . TRP B 1 279 ? 22.984 19.156 8.133 1 91.69 279 TRP B CA 1
ATOM 6216 C C . TRP B 1 279 ? 23.328 19.25 6.648 1 91.69 279 TRP B C 1
ATOM 6218 O O . TRP B 1 279 ? 24.312 18.641 6.191 1 91.69 279 TRP B O 1
ATOM 6228 N N . ILE B 1 280 ? 22.578 20 5.898 1 91.5 280 ILE B N 1
ATOM 6229 C CA . ILE B 1 280 ? 22.812 20.156 4.469 1 91.5 280 ILE B CA 1
ATOM 6230 C C . ILE B 1 280 ? 23.984 21.125 4.246 1 91.5 280 ILE B C 1
ATOM 6232 O O . ILE B 1 280 ? 24.859 20.859 3.408 1 91.5 280 ILE B O 1
ATOM 6236 N N . SER B 1 281 ? 24.016 22.172 5.012 1 84.88 281 SER B N 1
ATOM 6237 C CA . SER B 1 281 ? 25.078 23.172 4.902 1 84.88 281 SER B CA 1
ATOM 6238 C C . SER B 1 281 ? 26.438 22.562 5.207 1 84.88 281 SER B C 1
ATOM 6240 O O . SER B 1 281 ? 27.453 22.984 4.633 1 84.88 281 SER B O 1
ATOM 6242 N N . ALA B 1 282 ? 26.484 21.625 6.031 1 80 282 ALA B N 1
ATOM 6243 C CA . ALA B 1 282 ? 27.734 20.969 6.387 1 80 282 ALA B CA 1
ATOM 6244 C C . ALA B 1 282 ? 28.297 20.203 5.199 1 80 282 ALA B C 1
ATOM 6246 O O . ALA B 1 282 ? 29.516 20.047 5.074 1 80 282 ALA B O 1
ATOM 6247 N N . GLY B 1 283 ? 27.5 19.688 4.398 1 76.19 283 GLY B N 1
ATOM 6248 C CA . GLY B 1 283 ? 27.906 18.938 3.217 1 76.19 283 GLY B CA 1
ATOM 6249 C C . GLY B 1 283 ? 28.547 19.812 2.148 1 76.19 283 GLY B C 1
ATOM 6250 O O . GLY B 1 283 ? 29.469 19.391 1.452 1 76.19 283 GLY B O 1
ATOM 6251 N N . LYS B 1 284 ? 28.125 21.016 2.102 1 71.81 284 LYS B N 1
ATOM 6252 C CA . LYS B 1 284 ? 28.594 21.953 1.093 1 71.81 284 LYS B CA 1
ATOM 6253 C C . LYS B 1 284 ? 30.078 22.25 1.273 1 71.81 284 LYS B C 1
ATOM 6255 O O . LYS B 1 284 ? 30.797 22.484 0.296 1 71.81 284 LYS B O 1
ATOM 6260 N N . LYS B 1 285 ? 30.469 22.188 2.416 1 70.94 285 LYS B N 1
ATOM 6261 C CA . LYS B 1 285 ? 31.828 22.625 2.729 1 70.94 285 LYS B CA 1
ATOM 6262 C C . LYS B 1 285 ? 32.844 21.625 2.211 1 70.94 285 LYS B C 1
ATOM 6264 O O . LYS B 1 285 ? 34.031 21.953 2.096 1 70.94 285 LYS B O 1
ATOM 6269 N N . ARG B 1 286 ? 32.406 20.562 1.672 1 65.81 286 ARG B N 1
ATOM 6270 C CA . ARG B 1 286 ? 33.344 19.5 1.328 1 65.81 286 ARG B CA 1
ATOM 6271 C C . ARG B 1 286 ? 33.688 19.516 -0.161 1 65.81 286 ARG B C 1
ATOM 6273 O O . ARG B 1 286 ? 34.688 18.969 -0.586 1 65.81 286 ARG B O 1
ATOM 6280 N N . ILE B 1 287 ? 32.875 19.969 -0.958 1 63.69 287 ILE B N 1
ATOM 6281 C CA . ILE B 1 287 ? 33.125 20.016 -2.395 1 63.69 287 ILE B CA 1
ATOM 6282 C C . ILE B 1 287 ? 33.312 21.469 -2.838 1 63.69 287 ILE B C 1
ATOM 6284 O O . ILE B 1 287 ? 32.438 22.312 -2.578 1 63.69 287 ILE B O 1
ATOM 6288 N N . ASP B 1 288 ? 34.469 21.672 -3.312 1 69.12 288 ASP B N 1
ATOM 6289 C CA . ASP B 1 288 ? 34.719 23 -3.893 1 69.12 288 ASP B CA 1
ATOM 6290 C C . ASP B 1 288 ? 33.812 23.234 -5.109 1 69.12 288 ASP B C 1
ATOM 6292 O O . ASP B 1 288 ? 33.562 22.297 -5.875 1 69.12 288 ASP B O 1
ATOM 6296 N N . GLY B 1 289 ? 33.125 24.328 -5.121 1 75.88 289 GLY B N 1
ATOM 6297 C CA . GLY B 1 289 ? 32.406 24.734 -6.324 1 75.88 289 GLY B CA 1
ATOM 6298 C C . GLY B 1 289 ? 30.906 24.469 -6.246 1 75.88 289 GLY B C 1
ATOM 6299 O O . GLY B 1 289 ? 30.203 24.547 -7.258 1 75.88 289 GLY B O 1
ATOM 6300 N N . ILE B 1 290 ? 30.438 24.125 -5.145 1 89.25 290 ILE B N 1
ATOM 6301 C CA . ILE B 1 290 ? 29 23.906 -5.035 1 89.25 290 ILE B CA 1
ATOM 6302 C C . ILE B 1 290 ? 28.297 25.234 -4.766 1 89.25 290 ILE B C 1
ATOM 6304 O O . ILE B 1 290 ? 28.734 26.016 -3.914 1 89.25 290 ILE B O 1
ATOM 6308 N N . THR B 1 291 ? 27.344 25.531 -5.555 1 92.31 291 THR B N 1
ATOM 6309 C CA . THR B 1 291 ? 26.5 26.703 -5.348 1 92.31 291 THR B CA 1
ATOM 6310 C C . THR B 1 291 ? 25.172 26.312 -4.699 1 92.31 291 THR B C 1
ATOM 6312 O O . THR B 1 291 ? 24.406 25.531 -5.266 1 92.31 291 THR B O 1
ATOM 6315 N N . THR B 1 292 ? 24.938 26.875 -3.559 1 93.38 292 THR B N 1
ATOM 6316 C CA . THR B 1 292 ? 23.703 26.562 -2.861 1 93.38 292 THR B CA 1
ATOM 6317 C C . THR B 1 292 ? 22.562 27.453 -3.363 1 93.38 292 THR B C 1
ATOM 6319 O O . THR B 1 292 ? 22.75 28.656 -3.551 1 93.38 292 THR B O 1
ATOM 6322 N N . VAL B 1 293 ? 21.484 26.844 -3.631 1 95.31 293 VAL B N 1
ATOM 6323 C CA . VAL B 1 293 ? 20.281 27.531 -4.066 1 95.31 293 VAL B CA 1
ATOM 6324 C C . VAL B 1 293 ? 19.141 27.25 -3.094 1 95.31 293 VAL B C 1
ATOM 6326 O O . VAL B 1 293 ? 18.859 26.094 -2.781 1 95.31 293 VAL B O 1
ATOM 6329 N N . LEU B 1 294 ? 18.484 28.266 -2.598 1 95.5 294 LEU B N 1
ATOM 6330 C CA . LEU B 1 294 ? 17.359 28.062 -1.691 1 95.5 294 LEU B CA 1
ATOM 6331 C C . LEU B 1 294 ? 16.156 27.469 -2.428 1 95.5 294 LEU B C 1
ATOM 6333 O O . LEU B 1 294 ? 15.812 27.938 -3.518 1 95.5 294 LEU B O 1
ATOM 6337 N N . ASP B 1 295 ? 15.625 26.453 -1.852 1 93.31 295 ASP B N 1
ATOM 6338 C CA . ASP B 1 295 ? 14.492 25.844 -2.531 1 93.31 295 ASP B CA 1
ATOM 6339 C C . ASP B 1 295 ? 13.312 26.797 -2.617 1 93.31 295 ASP B C 1
ATOM 6341 O O . ASP B 1 295 ? 13.078 27.594 -1.696 1 93.31 295 ASP B O 1
ATOM 6345 N N . GLY B 1 296 ? 12.578 26.734 -3.682 1 90.88 296 GLY B N 1
ATOM 6346 C CA . GLY B 1 296 ? 11.5 27.656 -3.973 1 90.88 296 GLY B CA 1
ATOM 6347 C C . GLY B 1 296 ? 10.336 27.547 -3.01 1 90.88 296 GLY B C 1
ATOM 6348 O O . GLY B 1 296 ? 9.641 28.531 -2.744 1 90.88 296 GLY B O 1
ATOM 6349 N N . PHE B 1 297 ? 10.141 26.438 -2.525 1 90.62 297 PHE B N 1
ATOM 6350 C CA . PHE B 1 297 ? 9.023 26.219 -1.605 1 90.62 297 PHE B CA 1
ATOM 6351 C C . PHE B 1 297 ? 9.258 26.969 -0.301 1 90.62 297 PHE B C 1
ATOM 6353 O O . PHE B 1 297 ? 8.367 27.688 0.174 1 90.62 297 PHE B O 1
ATOM 6360 N N . HIS B 1 298 ? 10.352 26.75 0.306 1 92.31 298 HIS B N 1
ATOM 6361 C CA . HIS B 1 298 ? 10.648 27.406 1.569 1 92.31 298 HIS B CA 1
ATOM 6362 C C . HIS B 1 298 ? 10.773 28.922 1.383 1 92.31 298 HIS B C 1
ATOM 6364 O O . HIS B 1 298 ? 10.383 29.688 2.262 1 92.31 298 HIS B O 1
ATOM 6370 N N . MET B 1 299 ? 11.312 29.344 0.288 1 93.12 299 MET B N 1
ATOM 6371 C CA . MET B 1 299 ? 11.352 30.766 -0.024 1 93.12 299 MET B CA 1
ATOM 6372 C C . MET B 1 299 ? 9.953 31.359 0.003 1 93.12 299 MET B C 1
ATOM 6374 O O . MET B 1 299 ? 9.711 32.375 0.685 1 93.12 299 MET B O 1
ATOM 6378 N N . GLN B 1 300 ? 9.078 30.719 -0.686 1 90.88 300 GLN B N 1
ATOM 6379 C CA . GLN B 1 300 ? 7.707 31.203 -0.753 1 90.88 300 GLN B CA 1
ATOM 6380 C C . GLN B 1 300 ? 7.023 31.109 0.609 1 90.88 300 GLN B C 1
ATOM 6382 O O . GLN B 1 300 ? 6.285 32.031 1.002 1 90.88 300 GLN B O 1
ATOM 6387 N N . LYS B 1 301 ? 7.242 30.016 1.264 1 91.94 301 LYS B N 1
ATOM 6388 C CA . LYS B 1 301 ? 6.664 29.797 2.586 1 91.94 301 LYS B CA 1
ATOM 6389 C C . LYS B 1 301 ? 7 30.938 3.531 1 91.94 301 LYS B C 1
ATOM 6391 O O . LYS B 1 301 ? 6.109 31.5 4.18 1 91.94 301 LYS B O 1
ATOM 6396 N N . TYR B 1 302 ? 8.234 31.344 3.602 1 94.12 302 TYR B N 1
ATOM 6397 C CA . TYR B 1 302 ? 8.656 32.375 4.555 1 94.12 302 TYR B CA 1
ATOM 6398 C C . TYR B 1 302 ? 8.258 33.75 4.078 1 94.12 302 TYR B C 1
ATOM 6400 O O . TYR B 1 302 ? 7.953 34.625 4.891 1 94.12 302 TYR B O 1
ATOM 6408 N N . LEU B 1 303 ? 8.227 34 2.764 1 93.94 303 LEU B N 1
ATOM 6409 C CA . LEU B 1 303 ? 7.719 35.25 2.248 1 93.94 303 LEU B CA 1
ATOM 6410 C C . LEU B 1 303 ? 6.242 35.438 2.59 1 93.94 303 LEU B C 1
ATOM 6412 O O . LEU B 1 303 ? 5.805 36.531 2.943 1 93.94 303 LEU B O 1
ATOM 6416 N N . LEU B 1 304 ? 5.516 34.375 2.484 1 91.69 304 LEU B N 1
ATOM 6417 C CA . LEU B 1 304 ? 4.098 34.406 2.828 1 91.69 304 LEU B CA 1
ATOM 6418 C C . LEU B 1 304 ? 3.906 34.656 4.32 1 91.69 304 LEU B C 1
ATOM 6420 O O . LEU B 1 304 ? 2.99 35.375 4.723 1 91.69 304 LEU B O 1
ATOM 6424 N N . LYS B 1 305 ? 4.727 34 5.117 1 91.69 305 LYS B N 1
ATOM 6425 C CA . LYS B 1 305 ? 4.672 34.219 6.559 1 91.69 305 LYS B CA 1
ATOM 6426 C C . LYS B 1 305 ? 4.922 35.656 6.914 1 91.69 305 LYS B C 1
ATOM 6428 O O . LYS B 1 305 ? 4.348 36.188 7.871 1 91.69 305 LYS B O 1
ATOM 6433 N N . ILE B 1 306 ? 5.746 36.281 6.176 1 93.62 306 ILE B N 1
ATOM 6434 C CA . ILE B 1 306 ? 6.109 37.688 6.414 1 93.62 306 ILE B CA 1
ATOM 6435 C C . ILE B 1 306 ? 4.949 38.594 6.016 1 93.62 306 ILE B C 1
ATOM 6437 O O . ILE B 1 306 ? 4.637 39.562 6.719 1 93.62 306 ILE B O 1
ATOM 6441 N N . THR B 1 307 ? 4.25 38.281 4.973 1 92.19 307 THR B N 1
ATOM 6442 C CA . THR B 1 307 ? 3.361 39.25 4.359 1 92.19 307 THR B CA 1
ATOM 6443 C C . THR B 1 307 ? 1.901 38.844 4.539 1 92.19 307 THR B C 1
ATOM 6445 O O . THR B 1 307 ? 0.996 39.625 4.254 1 92.19 307 THR B O 1
ATOM 6448 N N . GLY B 1 308 ? 1.69 37.625 4.934 1 84.81 308 GLY B N 1
ATOM 6449 C CA . GLY B 1 308 ? 0.354 37.062 4.934 1 84.81 308 GLY B CA 1
ATOM 6450 C C . GLY B 1 308 ? -0.661 37.906 5.668 1 84.81 308 GLY B C 1
ATOM 6451 O O . GLY B 1 308 ? -1.824 38 5.266 1 84.81 308 GLY B O 1
ATOM 6452 N N . HIS B 1 309 ? -0.302 38.688 6.719 1 80.94 309 HIS B N 1
ATOM 6453 C CA . HIS B 1 309 ? -1.208 39.438 7.574 1 80.94 309 HIS B CA 1
ATOM 6454 C C . HIS B 1 309 ? -1.633 40.75 6.91 1 80.94 309 HIS B C 1
ATOM 6456 O O . HIS B 1 309 ? -2.561 41.406 7.375 1 80.94 309 HIS B O 1
ATOM 6462 N N . LEU B 1 310 ? -0.981 41.094 5.789 1 85.81 310 LEU B N 1
ATOM 6463 C CA . LEU B 1 310 ? -1.245 42.375 5.133 1 85.81 310 LEU B CA 1
ATOM 6464 C C . LEU B 1 310 ? -2.443 42.281 4.195 1 85.81 310 LEU B C 1
ATOM 6466 O O . LEU B 1 310 ? -2.832 43.25 3.559 1 85.81 310 LEU B O 1
ATOM 6470 N N . LEU B 1 311 ? -3.078 41.156 4.117 1 80.75 311 LEU B N 1
ATOM 6471 C CA . LEU B 1 311 ? -4.305 40.906 3.369 1 80.75 311 LEU B CA 1
ATOM 6472 C C . LEU B 1 311 ? -4.188 41.406 1.936 1 80.75 311 LEU B C 1
ATOM 6474 O O . LEU B 1 311 ? -3.369 40.906 1.159 1 80.75 311 LEU B O 1
ATOM 6478 N N . ASP B 1 312 ? -4.723 42.594 1.556 1 78.44 312 ASP B N 1
ATOM 6479 C CA . ASP B 1 312 ? -4.805 43.125 0.191 1 78.44 312 ASP B CA 1
ATOM 6480 C C . ASP B 1 312 ? -3.438 43.594 -0.302 1 78.44 312 ASP B C 1
ATOM 6482 O O . ASP B 1 312 ? -3.172 43.594 -1.506 1 78.44 312 ASP B O 1
ATOM 6486 N N . SER B 1 313 ? -2.605 43.906 0.616 1 85.12 313 SER B N 1
ATOM 6487 C CA . SER B 1 313 ? -1.303 44.438 0.221 1 85.12 313 SER B CA 1
ATOM 6488 C C . SER B 1 313 ? -0.225 43.344 0.295 1 85.12 313 SER B C 1
ATOM 6490 O O . SER B 1 313 ? 0.955 43.625 0.071 1 85.12 313 SER B O 1
ATOM 6492 N N . ALA B 1 314 ? -0.653 42.188 0.577 1 86 314 ALA B N 1
ATOM 6493 C CA . ALA B 1 314 ? 0.302 41.125 0.806 1 86 314 ALA B CA 1
ATOM 6494 C C . ALA B 1 314 ? 1.108 40.812 -0.454 1 86 314 ALA B C 1
ATOM 6496 O O . ALA B 1 314 ? 2.332 40.656 -0.396 1 86 314 ALA B O 1
ATOM 6497 N N . ASP B 1 315 ? 0.485 40.781 -1.593 1 88.25 315 ASP B N 1
ATOM 6498 C CA . ASP B 1 315 ? 1.15 40.469 -2.85 1 88.25 315 ASP B CA 1
ATOM 6499 C C . ASP B 1 315 ? 2.156 41.531 -3.238 1 88.25 315 ASP B C 1
ATOM 6501 O O . ASP B 1 315 ? 3.252 41.25 -3.711 1 88.25 315 ASP B O 1
ATOM 6505 N N . ASP B 1 316 ? 1.799 42.719 -3.027 1 91.31 316 ASP B N 1
ATOM 6506 C CA . ASP B 1 316 ? 2.688 43.844 -3.328 1 91.31 316 ASP B CA 1
ATOM 6507 C C . ASP B 1 316 ? 3.914 43.812 -2.42 1 91.31 316 ASP B C 1
ATOM 6509 O O . ASP B 1 316 ? 5.031 44.094 -2.871 1 91.31 316 ASP B O 1
ATOM 6513 N N . ALA B 1 317 ? 3.629 43.594 -1.236 1 93.25 317 ALA B N 1
ATOM 6514 C CA . ALA B 1 317 ? 4.73 43.5 -0.278 1 93.25 317 ALA B CA 1
ATOM 6515 C C . ALA B 1 317 ? 5.707 42.406 -0.645 1 93.25 317 ALA B C 1
ATOM 6517 O O . ALA B 1 317 ? 6.922 42.562 -0.531 1 93.25 317 ALA B O 1
ATOM 6518 N N . ARG B 1 318 ? 5.18 41.312 -1.011 1 94.06 318 ARG B N 1
ATOM 6519 C CA . ARG B 1 318 ? 6.027 40.188 -1.403 1 94.06 318 ARG B CA 1
ATOM 6520 C C . ARG B 1 318 ? 6.875 40.531 -2.621 1 94.06 318 ARG B C 1
ATOM 6522 O O . ARG B 1 318 ? 8.062 40.219 -2.668 1 94.06 318 ARG B O 1
ATOM 6529 N N . THR B 1 319 ? 6.254 41.094 -3.566 1 94.69 319 THR B N 1
ATOM 6530 C CA . THR B 1 319 ? 6.961 41.5 -4.77 1 94.69 319 THR B CA 1
ATOM 6531 C C . THR B 1 319 ? 8.086 42.469 -4.426 1 94.69 319 THR B C 1
ATOM 6533 O O . THR B 1 319 ? 9.188 42.375 -4.973 1 94.69 319 THR B O 1
ATOM 6536 N N . LYS B 1 320 ? 7.762 43.375 -3.596 1 95.75 320 LYS B N 1
ATOM 6537 C CA . LYS B 1 320 ? 8.773 44.344 -3.148 1 95.75 320 LYS B CA 1
ATOM 6538 C C . LYS B 1 320 ? 9.945 43.625 -2.488 1 95.75 320 LYS B C 1
ATOM 6540 O O . LYS B 1 320 ? 11.109 43.938 -2.76 1 95.75 320 LYS B O 1
ATOM 6545 N N . LEU B 1 321 ? 9.625 42.719 -1.618 1 96.88 321 LEU B N 1
ATOM 6546 C CA . LEU B 1 321 ? 10.672 41.969 -0.937 1 96.88 321 LEU B CA 1
ATOM 6547 C C . LEU B 1 321 ? 11.523 41.188 -1.938 1 96.88 321 LEU B C 1
ATOM 6549 O O . LEU B 1 321 ? 12.75 41.156 -1.816 1 96.88 321 LEU B O 1
ATOM 6553 N N . ILE B 1 322 ? 10.898 40.531 -2.893 1 96.44 322 ILE B N 1
ATOM 6554 C CA . ILE B 1 322 ? 11.602 39.781 -3.918 1 96.44 322 ILE B CA 1
ATOM 6555 C C . ILE B 1 322 ? 12.523 40.688 -4.715 1 96.44 322 ILE B C 1
ATOM 6557 O O . ILE B 1 322 ? 13.656 40.312 -5.023 1 96.44 322 ILE B O 1
ATOM 6561 N N . ASP B 1 323 ? 12.086 41.844 -4.984 1 96.69 323 ASP B N 1
ATOM 6562 C CA . ASP B 1 323 ? 12.883 42.812 -5.703 1 96.69 323 ASP B CA 1
ATOM 6563 C C . ASP B 1 323 ? 14.117 43.219 -4.902 1 96.69 323 ASP B C 1
ATOM 6565 O O . ASP B 1 323 ? 15.195 43.406 -5.469 1 96.69 323 ASP B O 1
ATOM 6569 N N . ILE B 1 324 ? 13.906 43.406 -3.691 1 97.5 324 ILE B N 1
ATOM 6570 C CA . ILE B 1 324 ? 15.016 43.781 -2.82 1 97.5 324 ILE B CA 1
ATOM 6571 C C . ILE B 1 324 ? 16.062 42.656 -2.809 1 97.5 324 ILE B C 1
ATOM 6573 O O . ILE B 1 324 ? 17.266 42.906 -2.867 1 97.5 324 ILE B O 1
ATOM 6577 N N . ILE B 1 325 ? 15.594 41.406 -2.707 1 97 325 ILE B N 1
ATOM 6578 C CA . ILE B 1 325 ? 16.484 40.281 -2.729 1 97 325 ILE B CA 1
ATOM 6579 C C . ILE B 1 325 ? 17.234 40.219 -4.059 1 97 325 ILE B C 1
ATOM 6581 O O . ILE B 1 325 ? 18.453 40.031 -4.086 1 97 325 ILE B O 1
ATOM 6585 N N . TYR B 1 326 ? 16.531 40.406 -5.129 1 96.44 326 TYR B N 1
ATOM 6586 C CA . TYR B 1 326 ? 17.109 40.406 -6.469 1 96.44 326 TYR B CA 1
ATOM 6587 C C . TYR B 1 326 ? 18.219 41.438 -6.578 1 96.44 326 TYR B C 1
ATOM 6589 O O . TYR B 1 326 ? 19.281 41.156 -7.156 1 96.44 326 TYR B O 1
ATOM 6597 N N . SER B 1 327 ? 18.047 42.625 -5.988 1 96.38 327 SER B N 1
ATOM 6598 C CA . SER B 1 327 ? 18.984 43.75 -6.086 1 96.38 327 SER B CA 1
ATOM 6599 C C . SER B 1 327 ? 20.156 43.562 -5.113 1 96.38 327 SER B C 1
ATOM 6601 O O . SER B 1 327 ? 21.141 44.312 -5.184 1 96.38 327 SER B O 1
ATOM 6603 N N . GLY B 1 328 ? 20.016 42.688 -4.203 1 96.12 328 GLY B N 1
ATOM 6604 C CA . GLY B 1 328 ? 21.094 42.375 -3.281 1 96.12 328 GLY B CA 1
ATOM 6605 C C . GLY B 1 328 ? 21.203 43.375 -2.131 1 96.12 328 GLY B C 1
ATOM 6606 O O . GLY B 1 328 ? 22.281 43.531 -1.554 1 96.12 328 GLY B O 1
ATOM 6607 N N . LYS B 1 329 ? 20.156 44.031 -1.878 1 96.94 329 LYS B N 1
ATOM 6608 C CA . LYS B 1 329 ? 20.172 45.031 -0.815 1 96.94 329 LYS B CA 1
ATOM 6609 C C . LYS B 1 329 ? 19.734 44.438 0.516 1 96.94 329 LYS B C 1
ATOM 6611 O O . LYS B 1 329 ? 18.625 44.688 0.976 1 96.94 329 LYS B O 1
ATOM 6616 N N . LYS B 1 330 ? 20.625 43.812 1.165 1 96.75 330 LYS B N 1
ATOM 6617 C CA . LYS B 1 330 ? 20.375 43.062 2.387 1 96.75 330 LYS B CA 1
ATOM 6618 C C . LYS B 1 330 ? 19.875 43.969 3.51 1 96.75 330 LYS B C 1
ATOM 6620 O O . LYS B 1 330 ? 18.953 43.625 4.242 1 96.75 330 LYS B O 1
ATOM 6625 N N . ALA B 1 331 ? 20.516 45.125 3.689 1 96.75 331 ALA B N 1
ATOM 6626 C CA . ALA B 1 331 ? 20.125 46.062 4.734 1 96.75 331 ALA B CA 1
ATOM 6627 C C . ALA B 1 331 ? 18.703 46.594 4.516 1 96.75 331 ALA B C 1
ATOM 6629 O O . ALA B 1 331 ? 17.938 46.719 5.473 1 96.75 331 ALA B O 1
ATOM 6630 N N . LYS B 1 332 ? 18.438 46.875 3.262 1 97.06 332 LYS B N 1
ATOM 6631 C CA . LYS B 1 332 ? 17.094 47.344 2.93 1 97.06 332 LYS B CA 1
ATOM 6632 C C . LYS B 1 332 ? 16.047 46.25 3.242 1 97.06 332 LYS B C 1
ATOM 6634 O O . LYS B 1 332 ? 14.938 46.562 3.668 1 97.06 332 LYS B O 1
ATOM 6639 N N . PHE B 1 333 ? 16.422 45.031 2.959 1 97.69 333 PHE B N 1
ATOM 6640 C CA . PHE B 1 333 ? 15.531 43.906 3.262 1 97.69 333 PHE B CA 1
ATOM 6641 C C . PHE B 1 333 ? 15.227 43.844 4.754 1 97.69 333 PHE B C 1
ATOM 6643 O 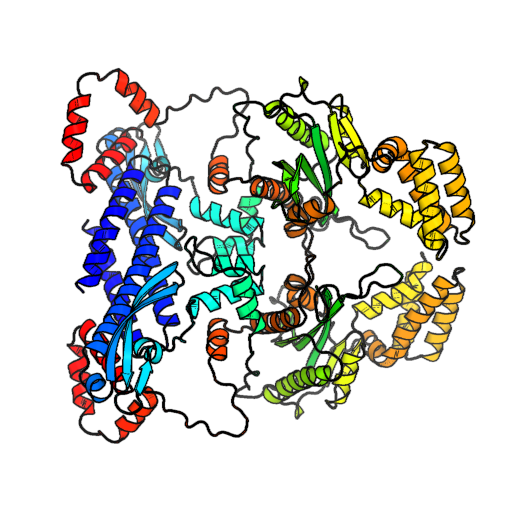O . PHE B 1 333 ? 14.07 43.719 5.152 1 97.69 333 PHE B O 1
ATOM 6650 N N . ARG B 1 334 ? 16.188 43.969 5.609 1 96.88 334 ARG B N 1
ATOM 6651 C CA . ARG B 1 334 ? 16.047 43.938 7.059 1 96.88 334 ARG B CA 1
ATOM 6652 C C . ARG B 1 334 ? 15.117 45.062 7.531 1 96.88 334 ARG B C 1
ATOM 6654 O O . ARG B 1 334 ? 14.266 44.844 8.391 1 96.88 334 ARG B O 1
ATOM 6661 N N . SER B 1 335 ? 15.352 46.188 6.938 1 96.88 335 SER B N 1
ATOM 6662 C CA . SER B 1 335 ? 14.539 47.344 7.309 1 96.88 335 SER B CA 1
ATOM 6663 C C . SER B 1 335 ? 13.078 47.156 6.902 1 96.88 335 SER B C 1
ATOM 6665 O O . SER B 1 335 ? 12.164 47.531 7.645 1 96.88 335 SER B O 1
ATOM 6667 N N . GLU B 1 336 ? 12.922 46.625 5.727 1 96.56 336 GLU B N 1
ATOM 6668 C CA . GLU B 1 336 ? 11.562 46.406 5.23 1 96.56 336 GLU B CA 1
ATOM 6669 C C . GLU B 1 336 ? 10.828 45.375 6.082 1 96.56 336 GLU B C 1
ATOM 6671 O O . GLU B 1 336 ? 9.625 45.5 6.312 1 96.56 336 GLU B O 1
ATOM 6676 N N . ILE B 1 337 ? 11.477 44.312 6.562 1 96.81 337 ILE B N 1
ATOM 6677 C CA . ILE B 1 337 ? 10.883 43.281 7.434 1 96.81 337 ILE B CA 1
ATOM 6678 C C . ILE B 1 337 ? 10.414 43.938 8.734 1 96.81 337 ILE B C 1
ATOM 6680 O O . ILE B 1 337 ? 9.32 43.656 9.227 1 96.81 337 ILE B O 1
ATOM 6684 N N . LYS B 1 338 ? 11.258 44.812 9.297 1 95.31 338 LYS B N 1
ATOM 6685 C CA . LYS B 1 338 ? 10.898 45.5 10.523 1 95.31 338 LYS B CA 1
ATOM 6686 C C . LYS B 1 338 ? 9.672 46.375 10.305 1 95.31 338 LYS B C 1
ATOM 6688 O O . LYS B 1 338 ? 8.797 46.469 11.172 1 95.31 338 LYS B O 1
ATOM 6693 N N . ASN B 1 339 ? 9.664 47.031 9.148 1 94.88 339 ASN B N 1
ATOM 6694 C CA . ASN B 1 339 ? 8.516 47.844 8.789 1 94.88 339 ASN B CA 1
ATOM 6695 C C . ASN B 1 339 ? 7.234 47.031 8.703 1 94.88 339 ASN B C 1
ATOM 6697 O O . ASN B 1 339 ? 6.195 47.438 9.227 1 94.88 339 ASN B O 1
ATOM 6701 N N . ILE B 1 340 ? 7.316 45.938 8.07 1 94.88 340 ILE B N 1
ATOM 6702 C CA . ILE B 1 340 ? 6.16 45.062 7.883 1 94.88 340 ILE B CA 1
ATOM 6703 C C . ILE B 1 340 ? 5.695 44.531 9.234 1 94.88 340 ILE B C 1
ATOM 6705 O O . ILE B 1 340 ? 4.492 44.469 9.5 1 94.88 340 ILE B O 1
ATOM 6709 N N . ALA B 1 341 ? 6.645 44.125 10.062 1 94.12 341 ALA B N 1
ATOM 6710 C CA . ALA B 1 341 ? 6.328 43.594 11.391 1 94.12 341 ALA B CA 1
ATOM 6711 C C . ALA B 1 341 ? 5.609 44.656 12.227 1 94.12 341 ALA B C 1
ATOM 6713 O O . ALA B 1 341 ? 4.742 44.312 13.039 1 94.12 341 ALA B O 1
ATOM 6714 N N . SER B 1 342 ? 5.871 45.875 12.055 1 91.31 342 SER B N 1
ATOM 6715 C CA . SER B 1 342 ? 5.316 46.969 12.852 1 91.31 342 SER B CA 1
ATOM 6716 C C . SER B 1 342 ? 3.828 47.156 12.57 1 91.31 342 SER B C 1
ATOM 6718 O O . SER B 1 342 ? 3.107 47.75 13.383 1 91.31 342 SER B O 1
ATOM 6720 N N . TYR B 1 343 ? 3.416 46.719 11.43 1 87.75 343 TYR B N 1
ATOM 6721 C CA . TYR B 1 343 ? 2.008 46.844 11.07 1 87.75 343 TYR B CA 1
ATOM 6722 C C . TYR B 1 343 ? 1.155 45.844 11.859 1 87.75 343 TYR B C 1
ATOM 6724 O O . TYR B 1 343 ? -0.072 45.969 11.891 1 87.75 343 TYR B O 1
ATOM 6732 N N . SER B 1 344 ? 1.775 44.844 12.43 1 83.62 344 SER B N 1
ATOM 6733 C CA . SER B 1 344 ? 1.025 43.875 13.219 1 83.62 344 SER B CA 1
ATOM 6734 C C . SER B 1 344 ? 0.875 44.344 14.664 1 83.62 344 SER B C 1
ATOM 6736 O O . SER B 1 344 ? 1.809 44.906 15.242 1 83.62 344 SER B O 1
ATOM 6738 N N . GLU B 1 345 ? -0.3 44.156 15.227 1 75.88 345 GLU B N 1
ATOM 6739 C CA . GLU B 1 345 ? -0.562 44.531 16.609 1 75.88 345 GLU B CA 1
ATOM 6740 C C . GLU B 1 345 ? -0.155 43.438 17.578 1 75.88 345 GLU B C 1
ATOM 6742 O O . GLU B 1 345 ? 0.051 43.719 18.766 1 75.88 345 GLU B O 1
ATOM 6747 N N . SER B 1 346 ? -0.004 42.281 17.156 1 78.31 346 SER B N 1
ATOM 6748 C CA . SER B 1 346 ? 0.31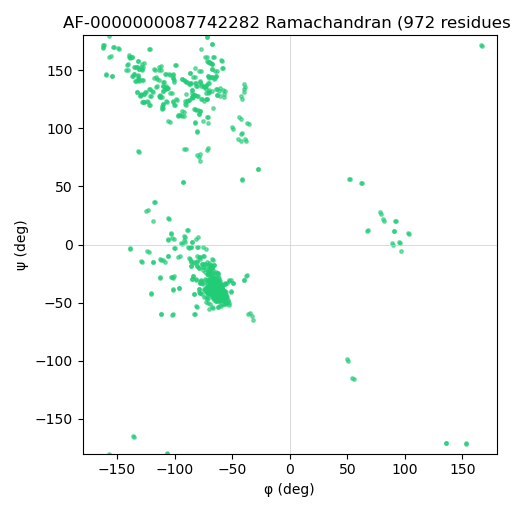 41.125 18 1 78.31 346 SER B CA 1
ATOM 6749 C C . SER B 1 346 ? 1.817 40.938 18.125 1 78.31 346 SER B C 1
ATOM 6751 O O . SER B 1 346 ? 2.514 40.781 17.125 1 78.31 346 SER B O 1
ATOM 6753 N N . GLU B 1 347 ? 2.283 41 19.391 1 81.62 347 GLU B N 1
ATOM 6754 C CA . GLU B 1 347 ? 3.705 40.781 19.625 1 81.62 347 GLU B CA 1
ATOM 6755 C C . GLU B 1 347 ? 4.145 39.406 19.125 1 81.62 347 GLU B C 1
ATOM 6757 O O . GLU B 1 347 ? 5.242 39.281 18.594 1 81.62 347 GLU B O 1
ATOM 6762 N N . SER B 1 348 ? 3.299 38.531 19.375 1 81.31 348 SER B N 1
ATOM 6763 C CA . SER B 1 348 ? 3.6 37.156 18.938 1 81.31 348 SER B CA 1
ATOM 6764 C C . SER B 1 348 ? 3.721 37.094 17.406 1 81.31 348 SER B C 1
ATOM 6766 O O . SER B 1 348 ? 4.594 36.406 16.891 1 81.31 348 SER B O 1
ATOM 6768 N N . ARG B 1 349 ? 2.934 37.812 16.812 1 85.69 349 ARG B N 1
ATOM 6769 C CA . ARG B 1 349 ? 2.977 37.844 15.352 1 85.69 349 ARG B CA 1
ATOM 6770 C C . ARG B 1 349 ? 4.207 38.594 14.852 1 85.69 349 ARG B C 1
ATOM 6772 O O . ARG B 1 349 ? 4.812 38.219 13.852 1 85.69 349 ARG B O 1
ATOM 6779 N N . GLN B 1 350 ? 4.508 39.625 15.469 1 91.69 350 GLN B N 1
ATOM 6780 C CA . GLN B 1 350 ? 5.711 40.375 15.109 1 91.69 350 GLN B CA 1
ATOM 6781 C C . GLN B 1 350 ? 6.953 39.5 15.203 1 91.69 350 GLN B C 1
ATOM 6783 O O . GLN B 1 350 ? 7.812 39.531 14.32 1 91.69 350 GLN B O 1
ATOM 6788 N N . LYS B 1 351 ? 6.969 38.75 16.234 1 91.94 351 LYS B N 1
ATOM 6789 C CA . LYS B 1 351 ? 8.102 37.844 16.422 1 91.94 351 LYS B CA 1
ATOM 6790 C C . LYS B 1 351 ? 8.18 36.812 15.297 1 91.94 351 LYS B C 1
ATOM 6792 O O . LYS B 1 351 ? 9.266 36.5 14.797 1 91.94 351 LYS B O 1
ATOM 6797 N N . LYS B 1 352 ? 7.062 36.281 14.93 1 92.5 352 LYS B N 1
ATOM 6798 C CA . LYS B 1 352 ? 7.008 35.312 13.852 1 92.5 352 LYS B CA 1
ATOM 6799 C C . LYS B 1 352 ? 7.469 35.906 12.531 1 92.5 352 LYS B C 1
ATOM 6801 O O . LYS B 1 352 ? 8.164 35.25 11.75 1 92.5 352 LYS B O 1
ATOM 6806 N N . ILE B 1 353 ? 7.082 37.094 12.266 1 94.69 353 ILE B N 1
ATOM 6807 C CA . ILE B 1 353 ? 7.469 37.781 11.047 1 94.69 353 ILE B CA 1
ATOM 6808 C C . ILE B 1 353 ? 8.977 38 11.039 1 94.69 353 ILE B C 1
ATOM 6810 O O . ILE B 1 353 ? 9.641 37.781 10.023 1 94.69 353 ILE B O 1
ATOM 6814 N N . MET B 1 354 ? 9.484 38.438 12.133 1 95.94 354 MET B N 1
ATOM 6815 C CA . MET B 1 354 ? 10.922 38.688 12.242 1 95.94 354 MET B CA 1
ATOM 6816 C C . MET B 1 354 ? 11.711 37.375 12.055 1 95.94 354 MET B C 1
ATOM 6818 O O . MET B 1 354 ? 12.75 37.375 11.391 1 95.94 354 MET B O 1
ATOM 6822 N N . GLU B 1 355 ? 11.195 36.344 12.648 1 95.88 355 GLU B N 1
ATOM 6823 C CA . GLU B 1 355 ? 11.844 35.031 12.5 1 95.88 355 GLU B CA 1
ATOM 6824 C C . GLU B 1 355 ? 11.844 34.594 11.039 1 95.88 355 GLU B C 1
ATOM 6826 O O . GLU B 1 355 ? 12.828 34.031 10.555 1 95.88 355 GLU B O 1
ATOM 6831 N N . ALA B 1 356 ? 10.773 34.781 10.406 1 96.5 356 ALA B N 1
ATOM 6832 C CA . ALA B 1 356 ? 10.688 34.438 8.984 1 96.5 356 ALA B CA 1
ATOM 6833 C C . ALA B 1 356 ? 11.68 35.281 8.164 1 96.5 356 ALA B C 1
ATOM 6835 O O . ALA B 1 356 ? 12.312 34.75 7.246 1 96.5 356 ALA B O 1
ATOM 6836 N N . GLY B 1 357 ? 11.773 36.5 8.445 1 96.88 357 GLY B N 1
ATOM 6837 C CA . GLY B 1 357 ? 12.758 37.344 7.789 1 96.88 357 GLY B CA 1
ATOM 6838 C C . GLY B 1 357 ? 14.188 36.906 8.031 1 96.88 357 GLY B C 1
ATOM 6839 O O . GLY B 1 357 ? 15.008 36.906 7.109 1 96.88 357 GLY B O 1
ATOM 6840 N N . ASP B 1 358 ? 14.453 36.531 9.281 1 96.94 358 ASP B N 1
ATOM 6841 C CA . ASP B 1 358 ? 15.789 36.062 9.641 1 96.94 358 ASP B CA 1
ATOM 6842 C C . ASP B 1 358 ? 16.156 34.812 8.844 1 96.94 358 ASP B C 1
ATOM 6844 O O . ASP B 1 358 ? 17.328 34.594 8.516 1 96.94 358 ASP B O 1
ATOM 6848 N N . TYR B 1 359 ? 15.172 34 8.609 1 96.56 359 TYR B N 1
ATOM 6849 C CA . TYR B 1 359 ? 15.414 32.781 7.797 1 96.56 359 TYR B CA 1
ATOM 6850 C C . TYR B 1 359 ? 15.992 33.188 6.441 1 96.56 359 TYR B C 1
ATOM 6852 O O . TYR B 1 359 ? 16.984 32.594 6 1 96.56 359 TYR B O 1
ATOM 6860 N N . ILE B 1 360 ? 15.398 34.125 5.777 1 96.94 360 ILE B N 1
ATOM 6861 C CA . ILE B 1 360 ? 15.844 34.562 4.457 1 96.94 360 ILE B CA 1
ATOM 6862 C C . ILE B 1 360 ? 17.203 35.219 4.562 1 96.94 360 ILE B C 1
ATOM 6864 O O . ILE B 1 360 ? 18.094 35 3.738 1 96.94 360 ILE B O 1
ATOM 6868 N N . LEU B 1 361 ? 17.375 36 5.578 1 97.31 361 LEU B N 1
ATOM 6869 C CA . LEU B 1 361 ? 18.625 36.719 5.781 1 97.31 361 LEU B CA 1
ATOM 6870 C C . LEU B 1 361 ? 19.766 35.719 6.023 1 97.31 361 LEU B C 1
ATOM 6872 O O . LEU B 1 361 ? 20.891 35.938 5.527 1 97.31 361 LEU B O 1
ATOM 6876 N N . ASN B 1 362 ? 19.5 34.688 6.789 1 95.31 362 ASN B N 1
ATOM 6877 C CA . ASN B 1 362 ? 20.5 33.688 7.082 1 95.31 362 ASN B CA 1
ATOM 6878 C C . ASN B 1 362 ? 20.859 32.875 5.844 1 95.31 362 ASN B C 1
ATOM 6880 O O . ASN B 1 362 ? 21.906 32.219 5.801 1 95.31 362 ASN B O 1
ATOM 6884 N N . ASN B 1 363 ? 20.016 32.844 4.863 1 95.81 363 ASN B N 1
ATOM 6885 C CA . ASN B 1 363 ? 20.234 32.156 3.598 1 95.81 363 ASN B CA 1
ATOM 6886 C C . ASN B 1 363 ? 20.266 33.156 2.426 1 95.81 363 ASN B C 1
ATOM 6888 O O . ASN B 1 363 ? 19.781 32.812 1.335 1 95.81 363 ASN B O 1
ATOM 6892 N N . TRP B 1 364 ? 20.797 34.281 2.641 1 96.31 364 TRP B N 1
ATOM 6893 C CA . TRP B 1 364 ? 20.656 35.406 1.751 1 96.31 364 TRP B CA 1
ATOM 6894 C C . TRP B 1 364 ? 21.219 35.094 0.368 1 96.31 364 TRP B C 1
ATOM 6896 O O . TRP B 1 364 ? 20.531 35.281 -0.642 1 96.31 364 TRP B O 1
ATOM 6906 N N . GLU B 1 365 ? 22.453 34.625 0.317 1 94.38 365 GLU B N 1
ATOM 6907 C CA . GLU B 1 365 ? 23.094 34.375 -0.973 1 94.38 365 GLU B CA 1
ATOM 6908 C C . GLU B 1 365 ? 22.344 33.312 -1.765 1 94.38 365 GLU B C 1
ATOM 6910 O O . GLU B 1 365 ? 22.141 33.469 -2.973 1 94.38 365 GLU B O 1
ATOM 6915 N N . ALA B 1 366 ? 21.984 32.219 -1.095 1 95.06 366 ALA B N 1
ATOM 6916 C CA . ALA B 1 366 ? 21.234 31.156 -1.736 1 95.06 366 ALA B CA 1
ATOM 6917 C C . ALA B 1 366 ? 19.875 31.672 -2.229 1 95.06 366 ALA B C 1
ATOM 6919 O O . ALA B 1 366 ? 19.406 31.281 -3.299 1 95.06 366 ALA B O 1
ATOM 6920 N N . ALA B 1 367 ? 19.234 32.531 -1.469 1 96.69 367 ALA B N 1
ATOM 6921 C CA . ALA B 1 367 ? 17.953 33.125 -1.841 1 96.69 367 ALA B CA 1
ATOM 6922 C C . ALA B 1 367 ? 18.094 34 -3.076 1 96.69 367 ALA B C 1
ATOM 6924 O O . ALA B 1 367 ? 17.25 33.969 -3.967 1 96.69 367 ALA B O 1
ATOM 6925 N N . ARG B 1 368 ? 19.141 34.75 -3.084 1 96.19 368 ARG B N 1
ATOM 6926 C CA . ARG B 1 368 ? 19.375 35.625 -4.215 1 96.19 368 ARG B CA 1
ATOM 6927 C C . ARG B 1 368 ? 19.594 34.844 -5.5 1 96.19 368 ARG B C 1
ATOM 6929 O O . ARG B 1 368 ? 19.062 35.219 -6.555 1 96.19 368 ARG B O 1
ATOM 6936 N N . ILE B 1 369 ? 20.344 33.812 -5.402 1 95.31 369 ILE B N 1
ATOM 6937 C CA . ILE B 1 369 ? 20.594 32.969 -6.57 1 95.31 369 ILE B CA 1
ATOM 6938 C C . ILE B 1 369 ? 19.266 32.406 -7.086 1 95.31 369 ILE B C 1
ATOM 6940 O O . ILE B 1 369 ? 19.031 32.344 -8.297 1 95.31 369 ILE B O 1
ATOM 6944 N N . ARG B 1 370 ? 18.406 32.031 -6.234 1 95.44 370 ARG B N 1
ATOM 6945 C CA . ARG B 1 370 ? 17.094 31.516 -6.594 1 95.44 370 ARG B CA 1
ATOM 6946 C C . ARG B 1 370 ? 16.281 32.562 -7.344 1 95.44 370 ARG B C 1
ATOM 6948 O O . ARG B 1 370 ? 15.672 32.281 -8.367 1 95.44 370 ARG B O 1
ATOM 6955 N N . VAL B 1 371 ? 16.281 33.719 -6.852 1 94.62 371 VAL B N 1
ATOM 6956 C CA . VAL B 1 371 ? 15.469 34.812 -7.398 1 94.62 371 VAL B CA 1
ATOM 6957 C C . VAL B 1 371 ? 16.031 35.25 -8.742 1 94.62 371 VAL B C 1
ATOM 6959 O O . VAL B 1 371 ? 15.281 35.531 -9.672 1 94.62 371 VAL B O 1
ATOM 6962 N N . ILE B 1 372 ? 17.328 35.312 -8.812 1 91.94 372 ILE B N 1
ATOM 6963 C CA . ILE B 1 372 ? 17.953 35.719 -10.07 1 91.94 372 ILE B CA 1
ATOM 6964 C C . ILE B 1 372 ? 17.625 34.688 -11.164 1 91.94 372 ILE B C 1
ATOM 6966 O O . ILE B 1 372 ? 17.312 35.062 -12.297 1 91.94 372 ILE B O 1
ATOM 6970 N N . GLY B 1 373 ? 17.625 33.438 -10.805 1 86 373 GLY B N 1
ATOM 6971 C CA . GLY B 1 373 ? 17.094 32.375 -11.656 1 86 373 GLY B CA 1
ATOM 6972 C C . GLY B 1 373 ? 17.844 32.25 -12.969 1 86 373 GLY B C 1
ATOM 6973 O O . GLY B 1 373 ? 17.234 32.219 -14.031 1 86 373 GLY B O 1
ATOM 6974 N N . LYS B 1 374 ? 19.047 32.125 -12.922 1 84.81 374 LYS B N 1
ATOM 6975 C CA . LYS B 1 374 ? 19.797 31.844 -14.148 1 84.81 374 LYS B CA 1
ATOM 6976 C C . LYS B 1 374 ? 19.328 30.547 -14.797 1 84.81 374 LYS B C 1
ATOM 6978 O O . LYS B 1 374 ? 18.75 29.688 -14.125 1 84.81 374 LYS B O 1
ATOM 6983 N N . ASP B 1 375 ? 19.547 30.359 -16.047 1 85.38 375 ASP B N 1
ATOM 6984 C CA . ASP B 1 375 ? 19.047 29.219 -16.828 1 85.38 375 ASP B CA 1
ATOM 6985 C C . ASP B 1 375 ? 19.547 27.906 -16.219 1 85.38 375 ASP B C 1
ATOM 6987 O O . ASP B 1 375 ? 18.828 26.906 -16.25 1 85.38 375 ASP B O 1
ATOM 6991 N N . ALA B 1 376 ? 20.703 27.984 -15.727 1 88.25 376 ALA B N 1
ATOM 6992 C CA . ALA B 1 376 ? 21.312 26.766 -15.211 1 88.25 376 ALA B CA 1
ATOM 6993 C C . ALA B 1 376 ? 20.719 26.375 -13.859 1 88.25 376 ALA B C 1
ATOM 6995 O O . ALA B 1 376 ? 20.891 25.25 -13.398 1 88.25 376 ALA B O 1
ATOM 6996 N N . VAL B 1 377 ? 20.078 27.281 -13.25 1 92 377 VAL B N 1
ATOM 6997 C CA . VAL B 1 377 ? 19.469 27 -11.953 1 92 377 VAL B CA 1
ATOM 6998 C C . VAL B 1 377 ? 18.109 26.328 -12.156 1 92 377 VAL B C 1
ATOM 7000 O O . VAL B 1 377 ? 17.234 26.875 -12.852 1 92 377 VAL B O 1
ATOM 7003 N N . LYS B 1 378 ? 18 25.141 -11.711 1 91.44 378 LYS B N 1
ATOM 7004 C CA . LYS B 1 378 ? 16.75 24.375 -11.844 1 91.44 378 LYS B CA 1
ATOM 7005 C C . LYS B 1 378 ? 15.938 24.438 -10.555 1 91.44 378 LYS B C 1
ATOM 7007 O O . LYS B 1 378 ? 16.484 24.656 -9.477 1 91.44 378 LYS B O 1
ATOM 7012 N N . GLY B 1 379 ? 14.656 24.266 -10.727 1 88.75 379 GLY B N 1
ATOM 7013 C CA . GLY B 1 379 ? 13.781 24.188 -9.562 1 88.75 379 GLY B CA 1
ATOM 7014 C C . GLY B 1 379 ? 14.008 22.938 -8.727 1 88.75 379 GLY B C 1
ATOM 7015 O O . GLY B 1 379 ? 14.438 21.906 -9.25 1 88.75 379 GLY B O 1
ATOM 7016 N N . CYS B 1 380 ? 13.734 23.062 -7.445 1 90.94 380 CYS B N 1
ATOM 7017 C CA . CYS B 1 380 ? 13.875 21.953 -6.504 1 90.94 380 CYS B CA 1
ATOM 7018 C C . CYS B 1 380 ? 12.641 21.062 -6.539 1 90.94 380 CYS B C 1
ATOM 7020 O O . CYS B 1 380 ? 11.508 21.547 -6.457 1 90.94 380 CYS B O 1
ATOM 7022 N N . SER B 1 381 ? 12.852 19.781 -6.703 1 92.56 381 SER B N 1
ATOM 7023 C CA . SER B 1 381 ? 11.742 18.828 -6.734 1 92.56 381 SER B CA 1
ATOM 7024 C C . SER B 1 381 ? 11.664 18.016 -5.438 1 92.56 381 SER B C 1
ATOM 7026 O O . SER B 1 381 ? 11.078 16.938 -5.41 1 92.56 381 SER B O 1
ATOM 7028 N N . ALA B 1 382 ? 12.211 18.516 -4.355 1 92.75 382 ALA B N 1
ATOM 7029 C CA . ALA B 1 382 ? 12.398 17.734 -3.131 1 92.75 382 ALA B CA 1
ATOM 7030 C C . ALA B 1 382 ? 11.062 17.375 -2.496 1 92.75 382 ALA B C 1
ATOM 7032 O O . ALA B 1 382 ? 10.906 16.297 -1.932 1 92.75 382 ALA B O 1
ATOM 7033 N N . GLU B 1 383 ? 10.07 18.266 -2.549 1 89.69 383 GLU B N 1
ATOM 7034 C CA . GLU B 1 383 ? 8.766 17.969 -1.961 1 89.69 383 GLU B CA 1
ATOM 7035 C C . GLU B 1 383 ? 8.148 16.719 -2.582 1 89.69 383 GLU B C 1
ATOM 7037 O O . GLU B 1 383 ? 7.652 15.844 -1.87 1 89.69 383 GLU B O 1
ATOM 7042 N N . GLY B 1 384 ? 8.195 16.672 -3.893 1 92.75 384 GLY B N 1
ATOM 7043 C CA . GLY B 1 384 ? 7.691 15.5 -4.594 1 92.75 384 GLY B CA 1
ATOM 7044 C C . GLY B 1 384 ? 8.484 14.234 -4.305 1 92.75 384 GLY B C 1
ATOM 7045 O O . GLY B 1 384 ? 7.91 13.172 -4.074 1 92.75 384 GLY B O 1
ATOM 7046 N N . HIS B 1 385 ? 9.758 14.383 -4.281 1 96.19 385 HIS B N 1
ATOM 7047 C CA . HIS B 1 385 ? 10.617 13.219 -4.09 1 96.19 385 HIS B CA 1
ATOM 7048 C C . HIS B 1 385 ? 10.539 12.711 -2.654 1 96.19 385 HIS B C 1
ATOM 7050 O O . HIS B 1 385 ? 10.508 11.5 -2.426 1 96.19 385 HIS B O 1
ATOM 7056 N N . VAL B 1 386 ? 10.516 13.625 -1.652 1 96.69 386 VAL B N 1
ATOM 7057 C CA . VAL B 1 386 ? 10.328 13.188 -0.273 1 96.69 386 VAL B CA 1
ATOM 7058 C C . VAL B 1 386 ? 9.008 12.43 -0.146 1 96.69 386 VAL B C 1
ATOM 7060 O O . VAL B 1 386 ? 8.953 11.367 0.484 1 96.69 386 VAL B O 1
ATOM 7063 N N . SER B 1 387 ? 8 12.969 -0.738 1 95.31 387 SER B N 1
ATOM 7064 C CA . SER B 1 387 ? 6.676 12.367 -0.681 1 95.31 387 SER B CA 1
ATOM 7065 C C . SER B 1 387 ? 6.68 10.969 -1.298 1 95.31 387 SER B C 1
ATOM 7067 O O . SER B 1 387 ? 6.246 10.008 -0.664 1 95.31 387 SER B O 1
ATOM 7069 N N . HIS B 1 388 ? 7.289 10.797 -2.49 1 94.62 388 HIS B N 1
ATOM 7070 C CA . HIS B 1 388 ? 7.18 9.562 -3.266 1 94.62 388 HIS B CA 1
ATOM 7071 C C . HIS B 1 388 ? 8.211 8.539 -2.818 1 94.62 388 HIS B C 1
ATOM 7073 O O . HIS B 1 388 ? 7.965 7.328 -2.891 1 94.62 388 HIS B O 1
ATOM 7079 N N . ILE B 1 389 ? 9.312 8.984 -2.348 1 97.31 389 ILE B N 1
ATOM 7080 C CA . ILE B 1 389 ? 10.398 8.055 -2.057 1 97.31 389 ILE B CA 1
ATOM 7081 C C . ILE B 1 389 ? 10.375 7.684 -0.575 1 97.31 389 ILE B C 1
ATOM 7083 O O . ILE B 1 389 ? 10.586 6.52 -0.217 1 97.31 389 ILE B O 1
ATOM 7087 N N . LEU B 1 390 ? 10.055 8.633 0.286 1 97.56 390 LEU B N 1
ATOM 7088 C CA . LEU B 1 390 ? 10.125 8.344 1.714 1 97.56 390 LEU B CA 1
ATOM 7089 C C . LEU B 1 390 ? 8.734 8.32 2.334 1 97.56 390 LEU B C 1
ATOM 7091 O O . LEU B 1 390 ? 8.25 7.258 2.746 1 97.56 390 LEU B O 1
ATOM 7095 N N . SER B 1 391 ? 7.973 9.414 2.27 1 96.06 391 SER B N 1
ATOM 7096 C CA . SER B 1 391 ? 6.73 9.57 3.02 1 96.06 391 SER B CA 1
ATOM 7097 C C . SER B 1 391 ? 5.73 8.477 2.658 1 96.06 391 SER B C 1
ATOM 7099 O O . SER B 1 391 ? 4.977 8.008 3.516 1 96.06 391 SER B O 1
ATOM 7101 N N . ASP B 1 392 ? 5.703 8.117 1.438 1 94.31 392 ASP B N 1
ATOM 7102 C CA . ASP B 1 392 ? 4.77 7.109 0.956 1 94.31 392 ASP B CA 1
ATOM 7103 C C . ASP B 1 392 ? 4.832 5.848 1.814 1 94.31 392 ASP B C 1
ATOM 7105 O O . ASP B 1 392 ? 3.801 5.25 2.127 1 94.31 392 ASP B O 1
ATOM 7109 N N . ARG B 1 393 ? 6.016 5.465 2.191 1 95.5 393 ARG B N 1
ATOM 7110 C CA . ARG B 1 393 ? 6.227 4.25 2.971 1 95.5 393 ARG B CA 1
ATOM 7111 C C . ARG B 1 393 ? 6.465 4.578 4.441 1 95.5 393 ARG B C 1
ATOM 7113 O O . ARG B 1 393 ? 6.086 3.807 5.324 1 95.5 393 ARG B O 1
ATOM 7120 N N . MET B 1 394 ? 6.996 5.742 4.766 1 96.31 394 MET B N 1
ATOM 7121 C CA . MET B 1 394 ? 7.605 5.969 6.074 1 96.31 394 MET B CA 1
ATOM 7122 C C . MET B 1 394 ? 6.664 6.738 6.992 1 96.31 394 MET B C 1
ATOM 7124 O O . MET B 1 394 ? 6.574 6.445 8.188 1 96.31 394 MET B O 1
ATOM 7128 N N . SER B 1 395 ? 5.965 7.695 6.414 1 94.44 395 SER B N 1
ATOM 7129 C CA . SER B 1 395 ? 5.383 8.625 7.379 1 94.44 395 SER B CA 1
ATOM 7130 C C . SER B 1 395 ? 3.955 8.992 6.996 1 94.44 395 SER B C 1
ATOM 7132 O O . SER B 1 395 ? 3.281 9.727 7.727 1 94.44 395 SER B O 1
ATOM 7134 N N . SER B 1 396 ? 3.465 8.523 5.859 1 89.94 396 SER B N 1
ATOM 7135 C CA . SER B 1 396 ? 2.129 8.914 5.426 1 89.94 396 SER B CA 1
ATOM 7136 C C . SER B 1 396 ? 1.055 8.305 6.32 1 89.94 396 SER B C 1
ATOM 7138 O O . SER B 1 396 ? -0.071 8.805 6.375 1 89.94 396 SER B O 1
ATOM 7140 N N . ARG B 1 397 ? 1.349 7.27 6.953 1 86.81 397 ARG B N 1
ATOM 7141 C CA . ARG B 1 397 ? 0.424 6.613 7.871 1 86.81 397 ARG B CA 1
ATOM 7142 C C . ARG B 1 397 ? 0.901 6.742 9.312 1 86.81 397 ARG B C 1
ATOM 7144 O O . ARG B 1 397 ? 2.096 6.914 9.57 1 86.81 397 ARG B O 1
ATOM 7151 N N . PRO B 1 398 ? -0.094 6.68 10.18 1 79.38 398 PRO B N 1
ATOM 7152 C CA . PRO B 1 398 ? 0.317 6.742 11.586 1 79.38 398 PRO B CA 1
ATOM 7153 C C . PRO B 1 398 ? 1.009 5.465 12.055 1 79.38 398 PRO B C 1
ATOM 7155 O O . PRO B 1 398 ? 0.343 4.52 12.484 1 79.38 398 PRO B O 1
ATOM 7158 N N . HIS B 1 399 ? 2.219 5.336 11.781 1 81.88 399 HIS B N 1
ATOM 7159 C CA . HIS B 1 399 ? 3.01 4.215 12.273 1 81.88 399 HIS B CA 1
ATOM 7160 C C . HIS B 1 399 ? 4.273 4.695 12.977 1 81.88 399 HIS B C 1
ATOM 7162 O O . HIS B 1 399 ? 4.711 5.828 12.773 1 81.88 399 HIS B O 1
ATOM 7168 N N . GLY B 1 400 ? 4.715 3.889 13.867 1 89.62 400 GLY B N 1
ATOM 7169 C CA . GLY B 1 400 ? 5.969 4.133 14.555 1 89.62 400 GLY B CA 1
ATOM 7170 C C . GLY B 1 400 ? 7.078 3.186 14.133 1 89.62 400 GLY B C 1
ATOM 7171 O O . GLY B 1 400 ? 6.844 1.987 13.961 1 89.62 400 GLY B O 1
ATOM 7172 N N . TRP B 1 401 ? 8.211 3.736 13.883 1 95.06 401 TRP B N 1
ATOM 7173 C CA . TRP B 1 401 ? 9.375 2.955 13.477 1 95.06 401 TRP B CA 1
ATOM 7174 C C . TRP B 1 401 ? 10.375 2.83 14.617 1 95.06 401 TRP B C 1
ATOM 7176 O O . TRP B 1 401 ? 10.406 3.67 15.516 1 95.06 401 TRP B O 1
ATOM 7186 N N . SER B 1 402 ? 11.047 1.715 14.664 1 94.19 402 SER B N 1
ATOM 7187 C CA . SER B 1 402 ? 12.312 1.755 15.383 1 94.19 402 SER B CA 1
ATOM 7188 C C . SER B 1 402 ? 13.367 2.537 14.602 1 94.19 402 SER B C 1
ATOM 7190 O O . SER B 1 402 ? 13.258 2.691 13.383 1 94.19 402 SER B O 1
ATOM 7192 N N . ARG B 1 403 ? 14.328 3.012 15.273 1 93.88 403 ARG B N 1
ATOM 7193 C CA . ARG B 1 403 ? 15.391 3.758 14.602 1 93.88 403 ARG B CA 1
ATOM 7194 C C . ARG B 1 403 ? 16.078 2.902 13.539 1 93.88 403 ARG B C 1
ATOM 7196 O O . ARG B 1 403 ? 16.328 3.371 12.422 1 93.88 403 ARG B O 1
ATOM 7203 N N . ILE B 1 404 ? 16.344 1.667 13.867 1 95.56 404 ILE B N 1
ATOM 7204 C CA . ILE B 1 404 ? 17 0.746 12.945 1 95.56 404 ILE B CA 1
ATOM 7205 C C . ILE B 1 404 ? 16.094 0.472 11.758 1 95.56 404 ILE B C 1
ATOM 7207 O O . ILE B 1 404 ? 16.531 0.494 10.609 1 95.56 404 ILE B O 1
ATOM 7211 N N . GLY B 1 405 ? 14.844 0.205 12.023 1 96.56 405 GLY B N 1
ATOM 7212 C CA . GLY B 1 405 ? 13.891 -0.049 10.961 1 96.56 405 GLY B CA 1
ATOM 7213 C C . GLY B 1 405 ? 13.727 1.123 10.008 1 96.56 405 GLY B C 1
ATOM 7214 O O . GLY B 1 405 ? 13.656 0.937 8.797 1 96.56 405 GLY B O 1
ATOM 7215 N N . ALA B 1 406 ? 13.648 2.346 10.602 1 97.19 406 ALA B N 1
ATOM 7216 C CA . ALA B 1 406 ? 13.523 3.557 9.789 1 97.19 406 ALA B CA 1
ATOM 7217 C C . ALA B 1 406 ? 14.734 3.732 8.883 1 97.19 406 ALA B C 1
ATOM 7219 O O . ALA B 1 406 ? 14.586 4.02 7.691 1 97.19 406 ALA B O 1
ATOM 7220 N N . ASP B 1 407 ? 15.867 3.535 9.43 1 97.75 407 ASP B N 1
ATOM 7221 C CA . ASP B 1 407 ? 17.109 3.693 8.672 1 97.75 407 ASP B CA 1
ATOM 7222 C C . ASP B 1 407 ? 17.172 2.693 7.52 1 97.75 407 ASP B C 1
ATOM 7224 O O . ASP B 1 407 ? 17.375 3.08 6.367 1 97.75 407 ASP B O 1
ATOM 7228 N N . LYS B 1 408 ? 17 1.397 7.828 1 98.44 408 LYS B N 1
ATOM 7229 C CA . LYS B 1 408 ? 17.109 0.34 6.828 1 98.44 408 LYS B CA 1
ATOM 7230 C C . LYS B 1 408 ? 16.062 0.502 5.73 1 98.44 408 LYS B C 1
ATOM 7232 O O . LYS B 1 408 ? 16.359 0.291 4.551 1 98.44 408 LYS B O 1
ATOM 7237 N N . MET B 1 409 ? 14.883 0.901 6.148 1 98.38 409 MET B N 1
ATOM 7238 C CA . MET B 1 409 ? 13.828 1.056 5.148 1 98.38 409 MET B CA 1
ATOM 7239 C C . MET B 1 409 ? 14.102 2.258 4.25 1 98.38 409 MET B C 1
ATOM 7241 O O . MET B 1 409 ? 13.852 2.207 3.045 1 98.38 409 MET B O 1
ATOM 7245 N N . CYS B 1 410 ? 14.562 3.369 4.809 1 98.5 410 CYS B N 1
ATOM 7246 C CA . CYS B 1 410 ? 14.953 4.508 3.982 1 98.5 410 CYS B CA 1
ATOM 7247 C C . CYS B 1 410 ? 15.977 4.098 2.936 1 98.5 410 CYS B C 1
ATOM 7249 O O . CYS B 1 410 ? 15.852 4.445 1.761 1 98.5 410 CYS B O 1
ATOM 7251 N N . ARG B 1 411 ? 16.953 3.344 3.375 1 98.5 411 ARG B N 1
ATOM 7252 C CA . ARG B 1 411 ? 18 2.879 2.473 1 98.5 411 ARG B CA 1
ATOM 7253 C C . ARG B 1 411 ? 17.438 1.925 1.426 1 98.5 411 ARG B C 1
ATOM 7255 O O . ARG B 1 411 ? 17.828 1.969 0.26 1 98.5 411 ARG B O 1
ATOM 7262 N N . LEU B 1 412 ? 16.562 1.053 1.876 1 98.69 412 LEU B N 1
ATOM 7263 C CA . LEU B 1 412 ? 15.953 0.108 0.948 1 98.69 412 LEU B CA 1
ATOM 7264 C C . LEU B 1 412 ? 15.125 0.84 -0.106 1 98.69 412 LEU B C 1
ATOM 7266 O O . LEU B 1 412 ? 15.109 0.446 -1.274 1 98.69 412 LEU B O 1
ATOM 7270 N N . ARG B 1 413 ? 14.406 1.907 0.312 1 98.56 413 ARG B N 1
ATOM 7271 C CA . ARG B 1 413 ? 13.633 2.729 -0.617 1 98.56 413 ARG B CA 1
ATOM 7272 C C . ARG B 1 413 ? 14.539 3.34 -1.684 1 98.56 413 ARG B C 1
ATOM 7274 O O . ARG B 1 413 ? 14.203 3.324 -2.871 1 98.56 413 ARG B O 1
ATOM 7281 N N . ALA B 1 414 ? 15.656 3.871 -1.273 1 98.38 414 ALA B N 1
ATOM 7282 C CA . ALA B 1 414 ? 16.609 4.43 -2.225 1 98.38 414 ALA B CA 1
ATOM 7283 C C . ALA B 1 414 ? 17.141 3.35 -3.166 1 98.38 414 ALA B C 1
ATOM 7285 O O . ALA B 1 414 ? 17.203 3.553 -4.383 1 98.38 414 ALA B O 1
ATOM 7286 N N . TYR B 1 415 ? 17.5 2.158 -2.576 1 98.25 415 TYR B N 1
ATOM 7287 C CA . TYR B 1 415 ? 17.984 1.036 -3.371 1 98.25 415 TYR B CA 1
ATOM 7288 C C . TYR B 1 415 ? 16.984 0.651 -4.449 1 98.25 415 TYR B C 1
ATOM 7290 O O . TYR B 1 415 ? 17.359 0.477 -5.613 1 98.25 415 TYR B O 1
ATOM 7298 N N . TYR B 1 416 ? 15.781 0.57 -4.043 1 98.06 416 TYR B N 1
ATOM 7299 C CA . TYR B 1 416 ? 14.688 0.192 -4.93 1 98.06 416 TYR B CA 1
ATOM 7300 C C . TYR B 1 416 ? 14.492 1.231 -6.027 1 98.06 416 TYR B C 1
ATOM 7302 O O . TYR B 1 416 ? 14.375 0.886 -7.207 1 98.06 416 TYR B O 1
ATOM 7310 N N . LYS B 1 417 ? 14.43 2.502 -5.727 1 97.88 417 LYS B N 1
ATOM 7311 C CA . LYS B 1 417 ? 14.188 3.584 -6.676 1 97.88 417 LYS B CA 1
ATOM 7312 C C . LYS B 1 417 ? 15.375 3.775 -7.609 1 97.88 417 LYS B C 1
ATOM 7314 O O . LYS B 1 417 ? 15.227 4.297 -8.719 1 97.88 417 LYS B O 1
ATOM 7319 N N . ASN B 1 418 ? 16.578 3.387 -7.188 1 97.56 418 ASN B N 1
ATOM 7320 C CA . ASN B 1 418 ? 17.781 3.434 -8.023 1 97.56 418 ASN B CA 1
ATOM 7321 C C . ASN B 1 418 ? 17.844 2.244 -8.977 1 97.56 418 ASN B C 1
ATOM 7323 O O . ASN B 1 418 ? 18.812 2.086 -9.719 1 97.56 418 ASN B O 1
ATOM 7327 N N . GLY B 1 419 ? 16.844 1.304 -8.914 1 96.12 419 GLY B N 1
ATOM 7328 C CA . GLY B 1 419 ? 16.797 0.165 -9.812 1 96.12 419 GLY B CA 1
ATOM 7329 C C . GLY B 1 419 ? 17.5 -1.062 -9.273 1 96.12 419 GLY B C 1
ATOM 7330 O O . GLY B 1 419 ? 17.859 -1.964 -10.031 1 96.12 419 GLY B O 1
ATOM 7331 N N . GLY B 1 420 ? 17.672 -1.086 -7.957 1 96.56 420 GLY B N 1
ATOM 7332 C CA . GLY B 1 420 ? 18.328 -2.234 -7.348 1 96.56 420 GLY B CA 1
ATOM 7333 C C . GLY B 1 420 ? 17.531 -3.516 -7.48 1 96.56 420 GLY B C 1
ATOM 7334 O O . GLY B 1 420 ? 16.297 -3.494 -7.395 1 96.56 420 GLY B O 1
ATOM 7335 N N . ASP B 1 421 ? 18.25 -4.621 -7.688 1 96.81 421 ASP B N 1
ATOM 7336 C CA . ASP B 1 421 ? 17.641 -5.941 -7.785 1 96.81 421 ASP B CA 1
ATOM 7337 C C . ASP B 1 421 ? 17.547 -6.598 -6.41 1 96.81 421 ASP B C 1
ATOM 7339 O O . ASP B 1 421 ? 18.562 -6.828 -5.75 1 96.81 421 ASP B O 1
ATOM 7343 N N . MET B 1 422 ? 16.391 -6.957 -6.043 1 97.88 422 MET B N 1
ATOM 7344 C CA . MET B 1 422 ? 16.172 -7.469 -4.695 1 97.88 422 MET B CA 1
ATOM 7345 C C . MET B 1 422 ? 16.859 -8.82 -4.508 1 97.88 422 MET B C 1
ATOM 7347 O O . MET B 1 422 ? 17.312 -9.141 -3.406 1 97.88 422 MET B O 1
ATOM 7351 N N . LEU B 1 423 ? 16.891 -9.641 -5.562 1 97.31 423 LEU B N 1
ATOM 7352 C CA . LEU B 1 423 ? 17.594 -10.914 -5.449 1 97.31 423 LEU B CA 1
ATOM 7353 C C . LEU B 1 423 ? 19.094 -10.695 -5.207 1 97.31 423 LEU B C 1
ATOM 7355 O O . LEU B 1 423 ? 19.688 -11.383 -4.383 1 97.31 423 LEU B O 1
ATOM 7359 N N . GLU B 1 424 ? 19.688 -9.742 -5.895 1 96.56 424 GLU B N 1
ATOM 7360 C CA . GLU B 1 424 ? 21.094 -9.406 -5.68 1 96.56 424 GLU B CA 1
ATOM 7361 C C . GLU B 1 424 ? 21.328 -8.914 -4.254 1 96.56 424 GLU B C 1
ATOM 7363 O O . GLU B 1 424 ? 22.359 -9.219 -3.648 1 96.56 424 GLU B O 1
ATOM 7368 N N . LEU B 1 425 ? 20.406 -8.125 -3.771 1 97.44 425 LEU B N 1
ATOM 7369 C CA . LEU B 1 425 ? 20.516 -7.629 -2.404 1 97.44 425 LEU B CA 1
ATOM 7370 C C . LEU B 1 425 ? 20.484 -8.781 -1.402 1 97.44 425 LEU B C 1
ATOM 7372 O O . LEU B 1 425 ? 21.25 -8.789 -0.435 1 97.44 425 LEU B O 1
ATOM 7376 N N . VAL B 1 426 ? 19.594 -9.766 -1.65 1 96.56 426 VAL B N 1
ATOM 7377 C CA . VAL B 1 426 ? 19.5 -10.93 -0.781 1 96.56 426 VAL B CA 1
ATOM 7378 C C . VAL B 1 426 ? 20.812 -11.711 -0.796 1 96.56 426 VAL B C 1
ATOM 7380 O O . VAL B 1 426 ? 21.312 -12.117 0.254 1 96.56 426 VAL B O 1
ATOM 7383 N N . ARG B 1 427 ? 21.391 -11.891 -1.925 1 94.31 427 ARG B N 1
ATOM 7384 C CA . ARG B 1 427 ? 22.641 -12.617 -2.064 1 94.31 427 ARG B CA 1
ATOM 7385 C C . ARG B 1 427 ? 23.797 -11.867 -1.408 1 94.31 427 ARG B C 1
ATOM 7387 O O . ARG B 1 427 ? 24.719 -12.477 -0.854 1 94.31 427 ARG B O 1
ATOM 7394 N N . TYR B 1 428 ? 23.688 -10.523 -1.463 1 95 428 TYR B N 1
ATOM 7395 C CA . TYR B 1 428 ? 24.703 -9.672 -0.876 1 95 428 TYR B CA 1
ATOM 7396 C C . TYR B 1 428 ? 24.812 -9.898 0.627 1 95 428 TYR B C 1
ATOM 7398 O O . TYR B 1 428 ? 25.875 -9.711 1.218 1 95 428 TYR B O 1
ATOM 7406 N N . GLN B 1 429 ? 23.734 -10.289 1.249 1 93.69 429 GLN B N 1
ATOM 7407 C CA . GLN B 1 429 ? 23.734 -10.492 2.695 1 93.69 429 GLN B CA 1
ATOM 7408 C C . GLN B 1 429 ? 24.641 -11.648 3.09 1 93.69 429 GLN B C 1
ATOM 7410 O O . GLN B 1 429 ? 25.094 -11.727 4.234 1 93.69 429 GLN B O 1
ATOM 7415 N N . LYS B 1 430 ? 24.797 -12.609 2.211 1 86.62 430 LYS B N 1
ATOM 7416 C CA . LYS B 1 430 ? 25.578 -13.805 2.498 1 86.62 430 LYS B CA 1
ATOM 7417 C C . LYS B 1 430 ? 27.078 -13.539 2.328 1 86.62 430 LYS B C 1
ATOM 7419 O O . LYS B 1 430 ? 27.906 -14.344 2.758 1 86.62 430 LYS B O 1
ATOM 7424 N N . GLU B 1 431 ? 27.438 -12.531 1.65 1 76.56 431 GLU B N 1
ATOM 7425 C CA . GLU B 1 431 ? 28.844 -12.195 1.441 1 76.56 431 GLU B CA 1
ATOM 7426 C C . GLU B 1 431 ? 29.484 -11.68 2.727 1 76.56 431 GLU B C 1
ATOM 7428 O O . GLU B 1 431 ? 28.828 -10.992 3.52 1 76.56 431 GLU B O 1
ATOM 7433 N N . GLU B 1 432 ? 30.438 -12.461 3.426 1 62.06 432 GLU B N 1
ATOM 7434 C CA . GLU B 1 432 ? 31.141 -12.078 4.648 1 62.06 432 GLU B CA 1
ATOM 7435 C C . GLU B 1 432 ? 31.578 -10.617 4.602 1 62.06 432 GLU B C 1
ATOM 7437 O O . GLU B 1 432 ? 32.031 -10.141 3.566 1 62.06 432 GLU B O 1
ATOM 7442 N N . PRO B 1 433 ? 31.219 -9.766 5.59 1 50.97 433 PRO B N 1
ATOM 7443 C CA . PRO B 1 433 ? 31.766 -8.406 5.586 1 50.97 433 PRO B CA 1
ATOM 7444 C C . PRO B 1 433 ? 33.281 -8.383 5.41 1 50.97 433 PRO B C 1
ATOM 7446 O O . PRO B 1 433 ? 34 -9.18 6.031 1 50.97 433 PRO B O 1
ATOM 7449 N N . VAL B 1 434 ? 33.969 -8.148 4.289 1 41 434 VAL B N 1
ATOM 7450 C CA . VAL B 1 434 ? 35.406 -8.055 4.168 1 41 434 VAL B CA 1
ATOM 7451 C C . VAL B 1 434 ? 36 -7.352 5.391 1 41 434 VAL B C 1
ATOM 7453 O O . VAL B 1 434 ? 35.688 -6.188 5.656 1 41 434 VAL B O 1
ATOM 7456 N N . ALA B 1 435 ? 36.375 -7.844 6.434 1 34.28 435 ALA B N 1
ATOM 7457 C CA . ALA B 1 435 ? 37.375 -7.113 7.211 1 34.28 435 ALA B CA 1
ATOM 7458 C C . ALA B 1 435 ? 38.406 -6.465 6.297 1 34.28 435 ALA B C 1
ATOM 7460 O O . ALA B 1 435 ? 38.75 -7.008 5.242 1 34.28 435 ALA B O 1
ATOM 7461 N N . ALA B 1 436 ? 38.906 -5.145 6.402 1 31.91 436 ALA B N 1
ATOM 7462 C CA . ALA B 1 436 ? 40 -4.598 5.582 1 31.91 436 ALA B CA 1
ATOM 7463 C C . ALA B 1 436 ? 41.062 -5.648 5.316 1 31.91 436 ALA B C 1
ATOM 7465 O O . ALA B 1 436 ? 41.719 -5.625 4.273 1 31.91 436 ALA B O 1
ATOM 7466 N N . GLY B 1 437 ? 41.656 -6.176 6.418 1 29.83 437 GLY B N 1
ATOM 7467 C CA . GLY B 1 437 ? 42.938 -6.852 6.27 1 29.83 437 GLY B CA 1
ATOM 7468 C C . GLY B 1 437 ? 42.844 -8.172 5.527 1 29.83 437 GLY B C 1
ATOM 7469 O O . GLY B 1 437 ? 43.844 -8.828 5.277 1 29.83 437 GLY B O 1
ATOM 7470 N N . ALA B 1 438 ? 41.938 -9.078 5.934 1 29.28 438 ALA B N 1
ATOM 7471 C CA . ALA B 1 438 ? 42.25 -10.477 5.637 1 29.28 438 ALA B CA 1
ATOM 7472 C C . ALA B 1 438 ? 42.031 -10.789 4.16 1 29.28 438 ALA B C 1
ATOM 7474 O O . ALA B 1 438 ? 40.938 -10.508 3.619 1 29.28 438 ALA B O 1
ATOM 7475 N N . GLU B 1 439 ? 43.031 -10.953 3.361 1 27.16 439 GLU B N 1
ATOM 7476 C CA . GLU B 1 439 ? 43.156 -11.453 1.997 1 27.16 439 GLU B CA 1
ATOM 7477 C C . GLU B 1 439 ? 42.281 -12.68 1.771 1 27.16 439 GLU B C 1
ATOM 7479 O O . GLU B 1 439 ? 42.531 -13.742 2.348 1 27.16 439 GLU B O 1
ATOM 7484 N N . TYR B 1 440 ? 41.094 -12.617 1.985 1 27.92 440 TYR B N 1
ATOM 7485 C CA . TYR B 1 440 ? 40.344 -13.844 1.73 1 27.92 440 TYR B CA 1
ATOM 7486 C C . TYR B 1 440 ? 40.812 -14.5 0.429 1 27.92 440 TYR B C 1
ATOM 7488 O O . TYR B 1 440 ? 40.969 -13.82 -0.586 1 27.92 440 TYR B O 1
ATOM 7496 N N . SER B 1 441 ? 41.5 -15.578 0.52 1 27.25 441 SER B N 1
ATOM 7497 C CA . SER B 1 441 ? 41.781 -16.5 -0.574 1 27.25 441 SER B CA 1
ATOM 7498 C C . SER B 1 441 ? 40.531 -16.766 -1.395 1 27.25 441 SER B C 1
ATOM 7500 O O . SER B 1 441 ? 39.469 -17.094 -0.84 1 27.25 441 SER B O 1
ATOM 7502 N N . GLN B 1 442 ? 40.312 -16.016 -2.369 1 29.64 442 GLN B N 1
ATOM 7503 C CA . GLN B 1 442 ? 39.375 -16.281 -3.461 1 29.64 442 GLN B CA 1
ATOM 7504 C C . GLN B 1 442 ? 39.188 -17.781 -3.664 1 29.64 442 GLN B C 1
ATOM 7506 O O . GLN B 1 442 ? 40.094 -18.469 -4.145 1 29.64 442 GLN B O 1
ATOM 7511 N N . ILE B 1 443 ? 38.625 -18.406 -2.678 1 30.02 443 ILE B N 1
ATOM 7512 C CA . ILE B 1 443 ? 38.281 -19.766 -3.057 1 30.02 443 ILE B CA 1
ATOM 7513 C C . ILE B 1 443 ? 37.688 -19.781 -4.465 1 30.02 443 ILE B C 1
ATOM 7515 O O . ILE B 1 443 ? 36.719 -19.078 -4.738 1 30.02 443 ILE B O 1
ATOM 7519 N N . LEU B 1 444 ? 38.469 -20.031 -5.43 1 29.09 444 LEU B N 1
ATOM 7520 C CA . LEU B 1 444 ? 38.219 -20.203 -6.859 1 29.09 444 LEU B CA 1
ATOM 7521 C C . LEU B 1 444 ? 36.875 -20.891 -7.102 1 29.09 444 LEU B C 1
ATOM 7523 O O . LEU B 1 444 ? 36.562 -21.875 -6.434 1 29.09 444 LEU B O 1
ATOM 7527 N N . SER B 1 445 ? 36 -20.156 -7.473 1 32.09 445 SER B N 1
ATOM 7528 C CA . SER B 1 445 ? 34.75 -20.719 -7.945 1 32.09 445 SER B CA 1
ATOM 7529 C C . SER B 1 445 ? 34.969 -21.969 -8.781 1 32.09 445 SER B C 1
ATOM 7531 O O . SER B 1 445 ? 36.031 -22.156 -9.359 1 32.09 445 SER B O 1
ATOM 7533 N N . SER B 1 446 ? 34.281 -22.984 -8.516 1 31.09 446 SER B N 1
ATOM 7534 C CA . SER B 1 446 ? 34.438 -24.203 -9.289 1 31.09 446 SER B CA 1
ATOM 7535 C C . SER B 1 446 ? 34.625 -23.906 -10.773 1 31.09 446 SER B C 1
ATOM 7537 O O . SER B 1 446 ? 35.344 -24.641 -11.477 1 31.09 446 SER B O 1
ATOM 7539 N N . SER B 1 447 ? 34.031 -22.812 -11.211 1 33.81 447 SER B N 1
ATOM 7540 C CA . SER B 1 447 ? 34.281 -22.469 -12.602 1 33.81 447 SER B CA 1
ATOM 7541 C C . SER B 1 447 ? 35.75 -22.047 -12.805 1 33.81 447 SER B C 1
ATOM 7543 O O . SER B 1 447 ? 36.344 -22.359 -13.828 1 33.81 447 SER B O 1
ATOM 7545 N N . GLU B 1 448 ? 36.25 -21.344 -11.812 1 36.75 448 GLU B N 1
ATOM 7546 C CA . GLU B 1 448 ? 37.625 -20.953 -11.953 1 36.75 448 GLU B CA 1
ATOM 7547 C C . GLU B 1 448 ? 38.562 -22.141 -11.781 1 36.75 448 GLU B C 1
ATOM 7549 O O . GLU B 1 448 ? 39.594 -22.234 -12.445 1 36.75 448 GLU B O 1
ATOM 7554 N N . ILE B 1 449 ? 38.219 -23.016 -10.906 1 33.5 449 ILE B N 1
ATOM 7555 C CA . ILE B 1 449 ? 39 -24.25 -10.789 1 33.5 449 ILE B CA 1
ATOM 7556 C C . ILE B 1 449 ? 38.875 -25.047 -12.086 1 33.5 449 ILE B C 1
ATOM 7558 O O . ILE B 1 449 ? 39.875 -25.562 -12.594 1 33.5 449 ILE B O 1
ATOM 7562 N N . LEU B 1 450 ? 37.688 -25.047 -12.648 1 33.16 450 LEU B N 1
ATOM 7563 C CA . LEU B 1 450 ? 37.562 -25.75 -13.914 1 33.16 450 LEU B CA 1
ATOM 7564 C C . LEU B 1 450 ? 38.312 -25.031 -15.031 1 33.16 450 LEU B C 1
ATOM 7566 O O . LEU B 1 450 ? 38.938 -25.672 -15.883 1 33.16 450 LEU B O 1
ATOM 7570 N N . SER B 1 451 ? 38.344 -23.688 -14.953 1 35.06 451 SER B N 1
ATOM 7571 C CA . SER B 1 451 ? 39.125 -23 -15.969 1 35.06 451 SER B CA 1
ATOM 7572 C C . SER B 1 451 ? 40.594 -23.25 -15.773 1 35.06 451 SER B C 1
ATOM 7574 O O . SER B 1 451 ? 41.344 -23.375 -16.75 1 35.06 451 SER B O 1
ATOM 7576 N N . SER B 1 452 ? 41 -23.203 -14.492 1 33.75 452 SER B N 1
ATOM 7577 C CA . SER B 1 452 ? 42.406 -23.422 -14.289 1 33.75 452 SER B CA 1
ATOM 7578 C C . SER B 1 452 ? 42.812 -24.844 -14.664 1 33.75 452 SER B C 1
ATOM 7580 O O . SER B 1 452 ? 43.906 -25.062 -15.18 1 33.75 452 SER B O 1
ATOM 7582 N N . GLU B 1 453 ? 41.969 -25.797 -14.219 1 31.14 453 GLU B N 1
ATOM 7583 C CA . GLU B 1 453 ? 42.312 -27.156 -14.609 1 31.14 453 GLU B CA 1
ATOM 7584 C C . GLU B 1 453 ? 42.188 -27.359 -16.109 1 31.14 453 GLU B C 1
ATOM 7586 O O . GLU B 1 453 ? 42.688 -28.328 -16.672 1 31.14 453 GLU B O 1
ATOM 7591 N N . ARG B 1 454 ? 41.406 -26.516 -16.766 1 33.84 454 ARG B N 1
ATOM 7592 C CA . ARG B 1 454 ? 41.406 -26.594 -18.219 1 33.84 454 ARG B CA 1
ATOM 7593 C C . ARG B 1 454 ? 42.812 -26.328 -18.781 1 33.84 454 ARG B C 1
ATOM 7595 O O . ARG B 1 454 ? 43.125 -26.766 -19.875 1 33.84 454 ARG B O 1
ATOM 7602 N N . ASN B 1 455 ? 43.562 -25.391 -18.109 1 31.05 455 ASN B N 1
ATOM 7603 C CA . ASN B 1 455 ? 44.844 -25.203 -18.781 1 31.05 455 ASN B CA 1
ATOM 7604 C C . ASN B 1 455 ? 45.688 -26.469 -18.766 1 31.05 455 ASN B C 1
ATOM 7606 O O . ASN B 1 455 ? 46.688 -26.562 -19.484 1 31.05 455 ASN B O 1
ATOM 7610 N N . LYS B 1 456 ? 45.719 -27.234 -17.688 1 31.56 456 LYS B N 1
ATOM 7611 C CA . LYS B 1 456 ? 46.688 -28.328 -17.812 1 31.56 456 LYS B CA 1
ATOM 7612 C C . LYS B 1 456 ? 46.188 -29.391 -18.781 1 31.56 456 LYS B C 1
ATOM 7614 O O . LYS B 1 456 ? 46.969 -30.172 -19.328 1 31.56 456 LYS B O 1
ATOM 7619 N N . HIS B 1 457 ? 44.906 -29.906 -18.672 1 29.28 457 HIS B N 1
ATOM 7620 C CA . HIS B 1 457 ? 44.625 -31.047 -19.531 1 29.28 457 HIS B CA 1
ATOM 7621 C C . HIS B 1 457 ? 44.344 -30.594 -20.969 1 29.28 457 HIS B C 1
ATOM 7623 O O . HIS B 1 457 ? 43.344 -29.922 -21.219 1 29.28 457 HIS B O 1
ATOM 7629 N N . GLY B 1 458 ? 45.281 -30.188 -21.812 1 28.03 458 GLY B N 1
ATOM 7630 C CA . GLY B 1 458 ? 45.312 -30.031 -23.25 1 28.03 458 GLY B CA 1
ATOM 7631 C C . GLY B 1 458 ? 44.438 -31.031 -23.984 1 28.03 458 GLY B C 1
ATOM 7632 O O . GLY B 1 458 ? 43.75 -30.688 -24.938 1 28.03 458 GLY B O 1
ATOM 7633 N N . LEU B 1 459 ? 44.812 -32.375 -23.875 1 26.09 459 LEU B N 1
ATOM 7634 C CA . LEU B 1 459 ? 44.438 -33.406 -24.844 1 26.09 459 LEU B CA 1
ATOM 7635 C C . LEU B 1 459 ? 42.969 -33.75 -24.734 1 26.09 459 LEU B C 1
ATOM 7637 O O . LEU B 1 459 ? 42.344 -34.188 -25.703 1 26.09 459 LEU B O 1
ATOM 7641 N N . VAL B 1 460 ? 42.438 -33.969 -23.516 1 26.59 460 VAL B N 1
ATOM 7642 C CA . VAL B 1 460 ? 41.188 -34.688 -23.453 1 26.59 460 VAL B CA 1
ATOM 7643 C C . VAL B 1 460 ? 40 -33.781 -23.766 1 26.59 460 VAL B C 1
ATOM 7645 O O . VAL B 1 460 ? 38.844 -34.156 -23.609 1 26.59 460 VAL B O 1
ATOM 7648 N N . GLY B 1 461 ? 40.219 -32.594 -24.156 1 28 461 GLY B N 1
ATOM 7649 C CA . GLY B 1 461 ? 39.156 -31.625 -24.375 1 28 461 GLY B CA 1
ATOM 7650 C C . GLY B 1 461 ? 38.188 -32.062 -25.453 1 28 461 GLY B C 1
ATOM 7651 O O . GLY B 1 461 ? 37.062 -31.547 -25.516 1 28 461 GLY B O 1
ATOM 7652 N N . LYS B 1 462 ? 38.75 -32.688 -26.484 1 30.27 462 LYS B N 1
ATOM 7653 C CA . LYS B 1 462 ? 38 -33.031 -27.688 1 30.27 462 LYS B CA 1
ATOM 7654 C C . LYS B 1 462 ? 36.875 -34.031 -27.391 1 30.27 462 LYS B C 1
ATOM 7656 O O . LYS B 1 462 ? 35.812 -33.969 -28 1 30.27 462 LYS B O 1
ATOM 7661 N N . TYR B 1 463 ? 37.25 -35.062 -26.547 1 27.7 463 TYR B N 1
ATOM 7662 C CA . TYR B 1 463 ? 36.281 -36.125 -26.375 1 27.7 463 TYR B CA 1
ATOM 7663 C C . TYR B 1 463 ? 35.094 -35.656 -25.547 1 27.7 463 TYR B C 1
ATOM 7665 O O . TYR B 1 463 ? 34 -36.219 -25.641 1 27.7 463 TYR B O 1
ATOM 7673 N N . TYR B 1 464 ? 35.281 -34.781 -24.688 1 28.22 464 TYR B N 1
ATOM 7674 C CA . TYR B 1 464 ? 34.156 -34.406 -23.844 1 28.22 464 TYR B CA 1
ATOM 7675 C C . TYR B 1 464 ? 33.062 -33.719 -24.656 1 28.22 464 TYR B C 1
ATOM 7677 O O . TYR B 1 464 ? 31.875 -33.844 -24.359 1 28.22 464 TYR B O 1
ATOM 7685 N N . ASP B 1 465 ? 33.375 -32.969 -25.672 1 32.66 465 ASP B N 1
ATOM 7686 C CA . ASP B 1 465 ? 32.375 -32.312 -26.469 1 32.66 465 ASP B CA 1
ATOM 7687 C C . ASP B 1 465 ? 31.531 -33.281 -27.266 1 32.66 465 ASP B C 1
ATOM 7689 O O . ASP B 1 465 ? 30.328 -33.094 -27.438 1 32.66 465 ASP B O 1
ATOM 7693 N N . GLN B 1 466 ? 32.125 -34.344 -27.828 1 31.98 466 GLN B N 1
ATOM 7694 C CA . GLN B 1 466 ? 31.406 -35.344 -28.625 1 31.98 466 GLN B CA 1
ATOM 7695 C C . GLN B 1 466 ? 30.5 -36.188 -27.75 1 31.98 466 GLN B C 1
ATOM 7697 O O . GLN B 1 466 ? 29.406 -36.594 -28.172 1 31.98 466 GLN B O 1
ATOM 7702 N N . MET B 1 467 ? 30.953 -36.594 -26.562 1 29.58 467 MET B N 1
ATOM 7703 C CA . MET B 1 467 ? 30.094 -37.438 -25.719 1 29.58 467 MET B CA 1
ATOM 7704 C C . MET B 1 467 ? 28.906 -36.625 -25.219 1 29.58 467 MET B C 1
ATOM 7706 O O . MET B 1 467 ? 27.859 -37.188 -24.906 1 29.58 467 MET B O 1
ATOM 7710 N N . ASN B 1 468 ? 28.984 -35.375 -25.047 1 37.12 468 ASN B N 1
ATOM 7711 C CA . ASN B 1 468 ? 27.906 -34.562 -24.531 1 37.12 468 ASN B CA 1
ATOM 7712 C C . ASN B 1 468 ? 26.719 -34.531 -25.484 1 37.12 468 ASN B C 1
ATOM 7714 O O . ASN B 1 468 ? 25.609 -34.188 -25.094 1 37.12 468 ASN B O 1
ATOM 7718 N N . GLN B 1 469 ? 26.938 -34.719 -26.703 1 39.69 469 GLN B N 1
ATOM 7719 C CA . GLN B 1 469 ? 25.828 -34.656 -27.656 1 39.69 469 GLN B CA 1
ATOM 7720 C C . GLN B 1 469 ? 24.891 -35.844 -27.453 1 39.69 469 GLN B C 1
ATOM 7722 O O . GLN B 1 469 ? 23.688 -35.719 -27.719 1 39.69 469 GLN B O 1
ATOM 7727 N N . SER B 1 470 ? 25.422 -37.094 -27.125 1 37.88 470 SER B N 1
ATOM 7728 C CA . SER B 1 470 ? 24.594 -38.281 -27.156 1 37.88 470 SER B CA 1
ATOM 7729 C C . SER B 1 470 ? 24.016 -38.625 -25.781 1 37.88 470 SER B C 1
ATOM 7731 O O . SER B 1 470 ? 23.266 -39.594 -25.625 1 37.88 470 SER B O 1
ATOM 7733 N N . LEU B 1 471 ? 24.438 -38 -24.75 1 43.06 471 LEU B N 1
ATOM 7734 C CA . LEU B 1 471 ? 23.906 -38.406 -23.453 1 43.06 471 LEU B CA 1
ATOM 7735 C C . LEU B 1 471 ? 22.562 -37.75 -23.188 1 43.06 471 LEU B C 1
ATOM 7737 O O . LEU B 1 471 ? 22.297 -36.625 -23.625 1 43.06 471 LEU B O 1
ATOM 7741 N N . SER B 1 472 ? 21.688 -38.562 -22.641 1 52.41 472 SER B N 1
ATOM 7742 C CA . SER B 1 472 ? 20.359 -38.094 -22.25 1 52.41 472 SER B CA 1
ATOM 7743 C C . SER B 1 472 ? 20.453 -36.906 -21.281 1 52.41 472 SER B C 1
ATOM 7745 O O . SER B 1 472 ? 21.453 -36.75 -20.578 1 52.41 472 SER B O 1
ATOM 7747 N N . LEU B 1 473 ? 19.734 -35.938 -21.547 1 54.28 473 LEU B N 1
ATOM 7748 C CA . LEU B 1 473 ? 19.672 -34.75 -20.734 1 54.28 473 LEU B CA 1
ATOM 7749 C C . LEU B 1 473 ? 19.75 -35.094 -19.25 1 54.28 473 LEU B C 1
ATOM 7751 O O . LEU B 1 473 ? 20.375 -34.375 -18.469 1 54.28 473 LEU B O 1
ATOM 7755 N N . GLN B 1 474 ? 19.344 -36.219 -18.891 1 54.69 474 GLN B N 1
ATOM 7756 C CA . GLN B 1 474 ? 19.359 -36.656 -17.5 1 54.69 474 GLN B CA 1
ATOM 7757 C C . GLN B 1 474 ? 20.781 -37.031 -17.062 1 54.69 474 GLN B C 1
ATOM 7759 O O . GLN B 1 474 ? 21.188 -36.75 -15.938 1 54.69 474 GLN B O 1
ATOM 7764 N N . THR B 1 475 ? 21.422 -37.688 -17.906 1 54.34 475 THR B N 1
ATOM 7765 C CA . THR B 1 475 ? 22.781 -38.125 -17.609 1 54.34 475 THR B CA 1
ATOM 7766 C C . THR B 1 475 ? 23.703 -36.906 -17.453 1 54.34 475 THR B C 1
ATOM 7768 O O . THR B 1 475 ? 24.578 -36.875 -16.578 1 54.34 475 THR B O 1
ATOM 7771 N N . LYS B 1 476 ? 23.391 -35.938 -18.25 1 57.56 476 LYS B N 1
ATOM 7772 C CA . LYS B 1 476 ? 24.203 -34.719 -18.172 1 57.56 476 LYS B CA 1
ATOM 7773 C C . LYS B 1 476 ? 24.016 -34.031 -16.812 1 57.56 476 LYS B C 1
ATOM 7775 O O . LYS B 1 476 ? 25 -33.594 -16.203 1 57.56 476 LYS B O 1
ATOM 7780 N N . GLU B 1 477 ? 22.828 -33.969 -16.375 1 64.75 477 GLU B N 1
ATOM 7781 C CA . GLU B 1 477 ? 22.5 -33.375 -15.086 1 64.75 477 GLU B CA 1
ATOM 7782 C C . GLU B 1 477 ? 23.297 -34.031 -13.961 1 64.75 477 GLU B C 1
ATOM 7784 O O . GLU B 1 477 ? 23.859 -33.375 -13.109 1 64.75 477 GLU B O 1
ATOM 7789 N N . LYS B 1 478 ? 23.359 -35.344 -13.992 1 65.44 478 LYS B N 1
ATOM 7790 C CA . LYS B 1 478 ? 24.062 -36.094 -12.969 1 65.44 478 LYS B CA 1
ATOM 7791 C C . LYS B 1 478 ? 25.562 -35.844 -13.016 1 65.44 478 LYS B C 1
ATOM 7793 O O . LYS B 1 478 ? 26.219 -35.719 -11.969 1 65.44 478 LYS B O 1
ATOM 7798 N N . LEU B 1 479 ? 26.016 -35.719 -14.188 1 63.62 479 LEU B N 1
ATOM 7799 C CA . LEU B 1 479 ? 27.438 -35.5 -14.367 1 63.62 479 LEU B CA 1
ATOM 7800 C C . LEU B 1 479 ? 27.859 -34.125 -13.859 1 63.62 479 LEU B C 1
ATOM 7802 O O . LEU B 1 479 ? 28.875 -34 -13.172 1 63.62 479 LEU B O 1
ATOM 7806 N N . TYR B 1 480 ? 27.047 -33.25 -14.203 1 65 480 TYR B N 1
ATOM 7807 C CA . TYR B 1 480 ? 27.375 -31.875 -13.797 1 65 480 TYR B CA 1
ATOM 7808 C C . TYR B 1 480 ? 27.328 -31.75 -12.273 1 65 480 TYR B C 1
ATOM 7810 O O . TYR B 1 480 ? 28.219 -31.141 -11.68 1 65 480 TYR B O 1
ATOM 7818 N N . PHE B 1 481 ? 26.359 -32.312 -11.68 1 69.19 481 PHE B N 1
ATOM 7819 C CA . PHE B 1 481 ? 26.25 -32.219 -10.234 1 69.19 481 PHE B CA 1
ATOM 7820 C C . PHE B 1 481 ? 27.359 -33 -9.539 1 69.19 481 PHE B C 1
ATOM 7822 O O . PHE B 1 481 ? 27.859 -32.562 -8.484 1 69.19 481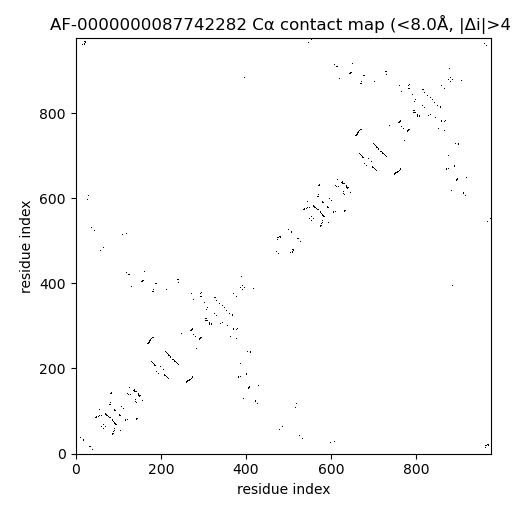 PHE B O 1
ATOM 7829 N N . ASN B 1 482 ? 27.75 -34.062 -10.125 1 65.25 482 ASN B N 1
ATOM 7830 C CA . ASN B 1 482 ? 28.844 -34.844 -9.555 1 65.25 482 ASN B CA 1
ATOM 7831 C C . ASN B 1 482 ? 30.141 -34.031 -9.492 1 65.25 482 ASN B C 1
ATOM 7833 O O . ASN B 1 482 ? 30.938 -34.219 -8.562 1 65.25 482 ASN B O 1
ATOM 7837 N N . SER B 1 483 ? 30.25 -33.188 -10.492 1 66.31 483 SER B N 1
ATOM 7838 C CA . SER B 1 483 ? 31.453 -32.344 -10.484 1 66.31 483 SER B CA 1
ATOM 7839 C C . SER B 1 483 ? 31.469 -31.438 -9.258 1 66.31 483 SER B C 1
ATOM 7841 O O . SER B 1 483 ? 32.531 -31.094 -8.758 1 66.31 483 SER B O 1
ATOM 7843 N N . GLN B 1 484 ? 30.312 -31.172 -8.727 1 67.38 484 GLN B N 1
ATOM 7844 C CA . GLN B 1 484 ? 30.234 -30.328 -7.539 1 67.38 484 GLN B CA 1
ATOM 7845 C C . GLN B 1 484 ? 30.609 -31.109 -6.285 1 67.38 484 GLN B C 1
ATOM 7847 O O . GLN B 1 484 ? 31.156 -30.547 -5.336 1 67.38 484 GLN B O 1
ATOM 7852 N N . ILE B 1 485 ? 30.266 -32.344 -6.328 1 67.38 485 ILE B N 1
ATOM 7853 C CA . ILE B 1 485 ? 30.562 -33.219 -5.195 1 67.38 485 ILE B CA 1
ATOM 7854 C C . ILE B 1 485 ? 32.062 -33.312 -5 1 67.38 485 ILE B C 1
ATOM 7856 O O . ILE B 1 485 ? 32.562 -33.469 -3.871 1 67.38 485 ILE B O 1
ATOM 7860 N N . TRP B 1 486 ? 32.781 -33.094 -6.051 1 60.59 486 TRP B N 1
ATOM 7861 C CA . TRP B 1 486 ? 34.25 -33.219 -6 1 60.59 486 TRP B CA 1
ATOM 7862 C C . TRP B 1 486 ? 34.875 -32.094 -5.18 1 60.59 486 TRP B C 1
ATOM 7864 O O . TRP B 1 486 ? 35.969 -32.25 -4.676 1 60.59 486 TRP B O 1
ATOM 7874 N N . THR B 1 487 ? 34.062 -31.094 -4.98 1 57.38 487 THR B N 1
ATOM 7875 C CA . THR B 1 487 ? 34.594 -29.953 -4.238 1 57.38 487 THR B CA 1
ATOM 7876 C C . THR B 1 487 ? 34.312 -30.109 -2.744 1 57.38 487 THR B C 1
ATOM 7878 O O . THR B 1 487 ? 34.656 -29.234 -1.949 1 57.38 487 THR B O 1
ATOM 7881 N N . LEU B 1 488 ? 33.75 -31.234 -2.447 1 64 488 LEU B N 1
ATOM 7882 C CA . LEU B 1 488 ? 33.375 -31.422 -1.05 1 64 488 LEU B CA 1
ATOM 7883 C C . LEU B 1 488 ? 34.5 -32.094 -0.273 1 64 488 LEU B C 1
ATOM 7885 O O . LEU B 1 488 ? 35.219 -32.938 -0.816 1 64 488 LEU B O 1
#

Sequence (976 aa):
MDSIKQIWEEVEEKLVKIKESFAKNPFEMAEFERGVHAQFNRLERDFIKQTLEEKDNQIRGSLKRLDNWVIVRQDTKKLLALSGPIVFKKTLFKNKTDGHSEYLIDKILGIESHERITEASKAQILEEAVQTSYRRGGDAACVSEDKVSKETVKDILHTLRFPEEKKADSKKTVDYLYIDADEDHISLQFKEHKGDLEIGENHWKNNCVLGKIVYVYEGIEPDSPKSKRCHLKNPHYFCGVYDGDDNAKLWDAVYNYIDDNYDVNKITNIYLNADGGGWISAGKKRIDGITTVLDGFHMQKYLLKITGHLLDSADDARTKLIDIIYSGKKAKFRSEIKNIASYSESESRQKKIMEAGDYILNNWEAARIRVIGKDAVKGCSAEGHVSHILSDRMSSRPHGWSRIGADKMCRLRAYYKNGGDMLELVRYQKEEPVAAGAEYSQILSSSEILSSERNKHGLVGKYYDQMNQSLSLQTKEKLYFNSQIWTLMDSIKQIWEEVEEKLVKIKESFAKNPFEMAEFERGVHAQFNRLERDFIKQTLEEKDNQIRGSLKRLDNWVIVRQDTKKLLALSGPIVFKKTLFKNKTDGHSEYLIDKILGIESHERITEASKAQILEEAVQTSYRRGGDAACVSEDKVSKETVKDILHTLRFPEEKKADSKKTVDYLYIDADEDHISLQFKEHKGDLEIGENHWKNNCVLGKIVYVYEGIEPDSPKSKRCHLKNPHYFCGVYDGDDNAKLWDAVYNYIDDNYDVNKITNIYLNADGGGWISAGKKRIDGITTVLDGFHMQKYLLKITGHLLDSADDARTKLIDIIYSGKKAKFRSEIKNIASYSESESRQKKIMEAGDYILNNWEAARIRVIGKDAVKGCSAEGHVSHILSDRMSSRPHGWSRIGADKMCRLRAYYKNGGDMLELVRYQKEEPVAAGAEYSQILSSSEILSSERNKHGLVGKYYDQMNQSLSLQTKEKLYFNSQIWTL

Foldseek 3Di:
DVQLVVLCVVLVVQLVVLVVVCVVPVVVVVSSVVSNLLSVLVSVLSVVQVVLQVLQVLLVPFPLCVVFKAWDDKDWAWAAAQSGIHIHIFTWIATPPPGDIDGVSCVLVVNDPPHRYDLRLLLQLLVQVLQAALQVSQCRSYPDRDGDDSVVSLVSLLLFDDDADDFDPDADEAQEKEKEKDWDWFFACDAPDHPHFDQDPVRDTPGTFIKIKMKMFRDWDAPDPPHPHIDTHQIAMDIFGADDPSLVVSLVSVVVRCVRHHDPVNYNAYEYEYQPDPSSVVSVVPDPHYHYAYAPVLVVVLLCLQQVVVPVCSVVLSVVLLVCLLVVPLVVNLVSSQVSLVVDPDPVSSVSSNVSSVSCSVVSRNHNCNSPCDVSDDHHPVVVCCVVQQCSNGPVDPDHDHNSSSGSSRRSSSCVVSPHRSSVSSVVSSPPDPPVDDPPPPPQDLVRVVVVVVVPPVPPVVVVVVVVVPDDPVVVVSVVSSSSSNVD/DVQLVVLCVVLVVQLVVLVVVCVVPVVVVVSSVVSNLLSVLVSVLSVVQVVLQVLQVLLVPFPLCVVFKDWDDKDWAWAAAQSGIHIHIFTWIATPPPGDIDGVSCVLVVNDDPHRYDLRLLLQLLVQVLQDALQVSQCRSYPDRDGDDSVVSLVSLLLFDDDADDFDPDADEAQEKEKEKDWDWFFACDAPDHPNFDQDPVRDTPGTFIKIKMKMFRDWDAPDPPHPHIDTHQIAMDIFGADDPSLVVSLVSVVVRCVRHHDPVNYNAYEYEYQPDPSSVVSVVPDPHYHYAYAPVLVVVLLCLQQVVVVVCSVVLSVVLLVCLLVVPLVVNLVSSQVSLVVDPDPVSSVSSNVSSVSCSVVSRNHNCNSPCDVSDDHHPVVVCCVVQQCSNGPVDPDHDHNSSSGSSRRSSSCVVSPHRSSVSSVVSSPPPPPVPDPPPPPQDLVRVVVVVVVPPVPPPVVVVVVVVPDDPVVVVSVVSSSSSNVD

Secondary structure (DSSP, 8-state):
-HHHHHHHHHHHHHHHHHHHHHHH-TT-HHHHHHHHHHHHHHHHHHHHHHHHHHHHHHHHH-HHHHHHEEEEEEEEEEEEETTEEEEEEEEEEEETTT--EEEHHHHHHT--TT--B-HHHHHHHHHHHTTS-HHHHHHTT-SSS----HHHHHHHHHT---PPPPPPSS-B--SEEEEEEEEEEEEBS-SSSTT---B-TTS-B--EEEEEEEEEES-EEESSTT-S-EEESS-EEEEEE--GGGHHHHHHHHHHHHHHHB-GGG-SEEEEEE---HHHHHHHTTSTTEEEEE-HHHHHHHHHHHHGGGGGGHHHHHHHHHHHHHHT-HHHHHHHHHHHHHT---HHHHHHHHHHHHHHHHTHHHHHHHHH--TTPPPP-HHHHIIIIIIHHHTSSS--B-HHHHHHHHHHHHHHHTT--HHHHHHHTTS----SS--------HHHHHHHHHHH--STHHHHHHHHHHS-HHHHHHHHHHHHHTT-/-HHHHHHHHHHHHHHHHHHHHHHH-TT-HHHHHHHHHHHHHHHHHHHHHHHHHHHHHHHHH-HHHHHHEEEEEEEEEEEEETTEEEEEEEEEEEETTT--EEEHHHHHHTPPTT--B-HHHHHHHHHHHTTS-HHHHHHTT-SSS----HHHHHHHHHT---PPPPPPSS-B--SEEEEEEEEEEEEBS-SSSTT---B-TTS-B--EEEEEEEEEES-EEESSTT-S-EEESS-EEEEEE--GGGHHHHHHHHHHHHHHHB-GGG-SEEEEEE---HHHHHHHTTSTTEEEEE-HHHHHHHHHHHHGGGGGGHHHHHHHHHHHHHHT-HHHHHHHHHHHHHT---HHHHHHHHHHHHHHHHTHHHHHHHHH--TTPPPP-HHHHIIIIIIHHHTSSS--B-HHHHHHHHHHHHHHHTT--HHHHHHHTTS----SS--------HHHHHHHHHHH--STHHHHHHHHHHS-HHHHHHHHHHHHHTT-

Solvent-accessible surface area (backbone atoms only — not comparable to full-atom values): 52466 Å² total; per-residue (Å²): 112,70,64,59,52,54,56,44,53,61,49,47,53,54,50,48,51,44,49,29,53,26,29,66,38,39,64,42,48,43,59,38,52,53,52,50,53,54,51,40,32,51,51,48,36,50,51,52,31,50,52,53,34,50,52,36,50,48,51,73,67,33,68,68,40,59,73,45,38,42,84,70,49,74,47,78,45,64,35,32,33,52,54,28,72,29,71,33,56,42,50,36,27,29,32,69,86,80,59,55,71,44,45,59,60,33,62,58,38,66,51,56,96,83,59,46,61,35,60,50,15,48,18,37,19,50,63,38,31,65,67,47,52,41,53,53,8,9,47,51,26,19,75,35,90,59,65,46,51,37,66,57,42,46,52,57,49,58,65,61,65,77,80,76,82,82,68,46,95,62,60,42,82,45,57,47,40,38,34,40,43,50,67,40,75,28,42,34,62,28,76,87,45,86,80,60,56,51,64,42,95,83,67,43,66,67,35,70,44,57,41,34,40,38,34,39,27,61,47,77,41,55,74,39,97,88,40,87,50,67,42,67,37,76,59,42,54,46,36,27,60,55,60,80,77,44,41,54,57,56,42,48,53,52,50,49,48,47,59,42,38,28,42,66,89,61,39,76,39,34,40,35,28,24,81,73,48,71,75,60,57,61,48,52,76,72,47,89,63,59,42,57,28,38,23,60,63,58,53,49,52,32,46,41,60,47,25,56,86,51,60,90,49,19,64,58,49,41,51,50,51,51,49,33,44,58,70,62,40,63,68,58,45,55,53,49,47,52,54,54,28,64,73,49,88,44,68,71,54,26,51,50,23,49,51,32,46,48,53,48,61,76,39,40,70,22,43,27,50,43,64,65,47,49,86,85,58,72,84,60,60,47,73,61,46,40,42,68,59,42,27,65,66,57,43,46,53,101,54,59,28,49,62,61,47,47,23,40,47,35,33,47,32,22,40,49,75,60,67,52,54,48,53,59,48,55,56,54,63,72,54,72,79,76,60,92,74,70,76,68,74,73,73,61,48,68,65,49,46,49,51,55,53,46,66,70,56,70,77,65,60,64,60,57,60,62,55,60,71,74,48,52,68,65,56,49,22,53,52,37,34,50,60,55,52,67,74,103,112,71,65,61,51,53,54,44,54,60,50,47,54,55,50,48,51,45,49,30,52,27,26,65,38,41,63,42,49,43,59,38,50,52,51,52,51,52,50,41,33,50,49,47,37,51,50,53,30,50,52,52,33,51,52,35,50,49,52,72,69,33,69,69,40,58,73,46,39,41,84,72,49,75,47,77,46,64,35,32,32,52,54,29,73,29,71,34,56,43,51,36,28,28,31,69,84,80,58,55,70,44,45,57,59,32,61,57,37,66,53,57,92,84,60,44,59,35,60,50,15,49,19,37,18,49,64,39,30,64,66,47,53,42,54,54,8,10,46,50,26,18,74,35,91,58,65,45,50,37,66,58,43,46,52,56,48,60,65,60,65,77,81,76,82,81,69,46,94,64,58,41,80,47,58,46,39,38,33,41,44,50,67,39,76,27,42,35,62,26,76,88,44,85,79,60,55,49,64,43,96,84,68,44,66,68,36,70,44,55,40,33,40,38,34,39,29,60,47,77,39,56,75,39,96,87,41,90,50,68,42,65,38,76,60,43,56,45,35,28,58,56,61,79,75,44,40,56,56,56,43,48,52,53,50,50,48,47,59,42,38,29,42,67,88,63,38,76,38,36,40,36,28,25,81,73,47,70,75,59,56,60,46,52,76,72,45,89,65,60,43,58,28,38,24,62,64,58,54,49,51,32,47,42,60,49,24,56,86,50,60,90,48,18,64,58,50,42,53,51,52,52,49,33,43,57,73,63,40,61,66,59,46,55,51,48,47,53,54,54,28,64,74,48,88,45,67,71,54,26,50,52,23,49,51,31,45,47,54,49,60,77,39,39,69,22,41,26,50,45,65,63,48,51,86,85,59,74,83,60,62,47,70,60,47,39,42,69,59,41,28,65,64,56,42,47,52,100,53,60,27,48,64,60,48,46,24,39,47,35,34,47,33,23,41,49,76,59,66,52,54,48,54,59,47,55,56,54,62,72,53,74,81,76,60,94,78,66,78,69,75,71,72,60,48,68,66,48,47,50,52,56,54,47,68,70,55,71,77,66,59,65,59,57,60,61,55,59,72,75,48,53,68,65,57,49,23,54,51,38,35,49,60,55,50,68,75,103

InterPro domains:
  IPR009620 Uncharacterised protein family UPF0236 [PF06782] (23-424)

Radius of gyration: 35.14 Å; Cα contacts (8 Å, |Δi|>4): 1435; chains: 2; bounding box: 88×96×76 Å

pLDDT: mean 85.45, std 18.18, range [26.05, 98.69]